Protein 2F9I (pdb70)

CATH classification: 3.90.226.10

Sequence (1121 aa):
LVPRGSMLDFEKPLFEIRNKIESLQEEIDMLEASLERETKKIYTNLKPWDRVQIARLQERPTTLDYIPYIFDSFMELHGDRNFRDDPAMIGGIGFLNGRAVTVIGQQRGKDTKDNIYRNFGMAHPEGYRKALRLMKQAEKFNRPIFTFIDTKGAYPGKAAEERGQSESIATNLIEMASLKVPVIAIVIGEGGSGGALGIGIANKVLMLENSTYSVISPEGAAALLWKDSNLAKIAAETMKITAHDIKQLGIIDDVISEPLGGAHKDIEQQALAIKSAFVAQLDSLESLSRDEIANDRFEKFRNIGSYIEPAGIMTKCPKCKKIMYTKELAENLNVCFNCDHHIALTAYKRIEAISDEGSFTEFDKGMTSANPLDFPSYLEKIEKDQQKTGLKEAVVTGTAQLDGMKFGVAVMDSRFRMGSMGSVIGEKICRIIDYCTENRLPFILFSASGGARMQEGIISLMQMGKTSVSLKRHSDAGLLYISYLTHPTTGGVSASFASVGDINLSEPKALIGFAGRRVIEQTINEKLPDDFQTAEFLLEHGQLDKVVHRNDMRQTLSEILKIHQEVTKMLDFEKPLFEIRNKIEDMLEASLERETKKIYTNLKPWDRVQIARLQERPTTLDYIPYIFDSFMELHGDRNFRDDPAMIGGIGFLNGRAVTVIGQQRGKDTKDNIYRNFGMAHPEGYRKALRLMKQAEKFNRPIFTFIDTKGAYPGKAAEERGQSESIATNLIEMASLKVPVIAIVIGEGGSGGALGIGIANKVLMLENSTYSVISPEGAAALLWKDSNLAKIAAETMKITAHDIKQLGIIDDVISEPLGGAHKDIEQQALAIKSAFVAQLDSLESLSRDEIANDRFEKFRNIGSYIEIMTKCPKCKKIMYTKELAENLNVCFNCDHHIALTAYKRIEAISDEGSFTEFDKGMTSANPLDFPSYLEKIEKDQQKTGLKEAVVTGTAQLDGMKFGVAVMDSRFRMGSMGSVIGEKICRIIDYCTENRLPFILFSASGGARMQEGIISLMQMGKTSVSLKRHSDAGLLYISYLTHPTTGGVSASFASVGDINLSEPKALIGFAGRRVIEQTINEKLPDDFQTAEFLLEHGQLDKVVHRNDMRQTLSEILKIHQEV

Secondary structure (DSSP, 8-state):
-B-SSPPPGGGHHHHHHHHHHH---TTHHHHHHHHHHHHHHHHHS--HHHHHHHHTBTTS--HHHHHHHH-EEEEE----SSS---TTEEEEEEEETTEEEEEEEE---SSHHHHHHTGGG---HHHHHHHHHHHHHHHHTT--EEEEEEES-S---HHHHHTTHHHHHHHHHHHHHT-SS-EEEEEEEEEBHHHHHTT---SEEEEETT-B-BSS-HHHHHHHHSS-GGGHHHHHHHHT-BHHHHHHTTSSSEEEPPPTT-GGG-HHHHHHHHHHHHHHHHHTTTT--HHHHHHHHHHHHHT---EE-/--SSEEE-TTT--EEEHHHHHHTTTB-TTT--B----HHHHHHHTS-TT--EEESTT-EE--TT--TTHHHHHHHHHHHH--SSSEEEEEEEETTEEEEEEEE-TTTGGG---HHHHHHHHHHHHHHHHTT--EEEEEEE-S--GGGHHHHHHHHHHHHHHHHHHHHTT--EEEEEEEEEEHHHHTTGGG--SEEEE-TT-BEESS-HHHHHHHHTSPPPTTTTBHHHHHHTT--SEE--GGGHHHHHHHHHHHT--S--/--STTHHHHHHHHHH--HHHHHHHHHHHHHHHS--HHHHHHHHT-TTS--HHHHHHHH-EEEEE----SSS---TTEEEEEEEETTEEEEEEEE---SSHHHHHHTGGG---HHHHHHHHHHHHHHHHTT--EEEEEEES-S---HHHHHTTHHHHHHHHHHHHHT-SS-EEEEEEEEEBHHHHHTT---SEEEEETT-B-BSS-HHHHHHHHSS-GGGHHHHHHHHT-BHHHHHHTTSSSEEE---TT-GGG-HHHHHHHHHHHHHHHHHTTTT--HHHHHHHHHHHHHT---EE-/-EEE-TTT--EEEHHHHHHTTTB-TTT--B----HHHHHHHTS-TT--EEESTT-EE--TT--TTHHHHHHHHHHHH--SSSEEEEEEEETTEEEEEEEE-TTSGGG---HHHHHHHHHHHHHHHHTT--EEEEEEE-S--GGGHHHHHHHHHHHHHHHHHHHHTT--EEEEEEEEEEHHHHTTGGG--SEEEE-TT-BEESS-HHHHHHHHTSPPPTTTTBHHHHHHTT--SEE--HHHHHHHHHHHHHHT---

Nearest PDB structures (foldseek):
  2f9i-assembly1_D  TM=1.003E+00  e=4.011E-54  Staphylococcus aureus
  5kdr-assembly1_B-2  TM=9.782E-01  e=1.936E-49  Staphylococcus aureus RF122
  8uz2-assembly1_D  TM=9.794E-01  e=8.121E-33  Escherichia coli
  8uz2-assembly1_H  TM=9.805E-01  e=7.226E-31  Escherichia coli
  2f9y-assembly1_B-2  TM=9.823E-01  e=1.527E-30  Escherichia coli

Organism: Staphylococcus aureus (strain MRSA252) (NCBI:txid282458)

InterPro domains:
  IPR001095 Acetyl-CoA carboxylase, alpha subunit [MF_00823] (1-312)
  IPR001095 Acetyl-CoA carboxylase, alpha subunit [NF041504] (54-309)
  IPR001095 Acetyl-CoA carboxylase, alpha subunit [PF03255] (1-310)
  IPR001095 Acetyl-CoA carboxylase, alpha subunit [PR01069] (84-95)
  IPR001095 Acetyl-CoA carboxylase, alpha subunit [PR01069] (109-127)
  IPR001095 Acetyl-CoA carboxylase, alpha subunit [PR01069] (130-146)
  IPR001095 Acetyl-CoA carboxylase, alpha subunit [PR01069] (149-162)
  IPR001095 Acetyl-CoA carboxylase, alpha subunit [PR01069] (165-178)
  IPR001095 Acetyl-CoA carboxylase, alpha subunit [PR01069] (193-202)
  IPR001095 Acetyl-CoA carboxylase, alpha subunit [PTHR42853] (2-313)
  IPR001095 Acetyl-CoA carboxylase, alpha subunit [TIGR00513] (1-313)
  IPR011763 Acetyl-coenzyme A carboxyltransferase, C-terminal [PS50989] (32-289)
  IPR029045 ClpP/crotonase-like domain superfamily [SSF52096] (3-312)

Solvent-accessible surface area: 42451 Å² total; per-residue (Å²): 91,32,89,156,70,67,36,11,83,28,27,98,50,4,81,99,32,115,96,124,28,90,91,100,89,153,104,49,79,118,48,91,60,42,20,116,171,56,39,114,115,26,26,94,78,23,116,43,43,15,30,2,27,1,2,46,11,14,51,2,2,0,0,36,26,0,2,96,95,1,4,77,60,49,12,39,4,34,0,10,25,18,43,65,20,1,22,0,0,2,0,0,3,0,23,8,95,64,98,20,0,1,0,0,0,0,1,11,0,111,74,100,163,33,6,118,131,34,39,73,0,20,0,21,0,1,0,0,34,2,0,29,36,3,0,78,28,0,18,53,37,81,8,2,0,0,0,0,0,1,2,132,9,4,39,15,1,63,29,0,16,44,26,5,1,11,18,2,0,0,29,1,0,22,40,0,6,22,0,72,0,18,0,1,0,0,0,0,0,31,2,10,29,0,0,0,0,0,0,1,0,0,3,46,4,0,0,0,34,3,0,8,4,9,14,36,52,7,56,21,0,0,49,118,41,80,166,53,58,130,68,8,99,86,0,0,63,22,1,70,5,8,0,85,34,0,78,141,57,57,6,4,44,54,26,12,78,15,28,88,8,2,0,39,134,62,53,96,88,0,0,88,28,0,44,74,12,0,50,57,29,10,82,74,8,118,109,62,59,94,103,86,4,15,63,44,0,18,81,39,0,28,105,14,28,39,63,92,132,152,97,62,73,85,36,118,0,75,141,50,124,111,104,5,121,48,135,84,4,42,129,41,42,26,2,1,105,73,56,72,38,18,28,68,21,50,0,92,101,6,5,112,17,0,10,38,183,84,27,57,77,43,39,41,134,42,2,38,8,19,36,40,4,114,8,92,58,0,76,98,63,6,96,124,16,43,137,129,18,67,11,107,2,0,2,3,0,0,5,1,66,0,82,55,16,81,0,0,0,0,3,6,6,34,84,0,64,112,0,3,13,1,0,1,0,0,7,3,0,0,60,0,0,34,56,0,30,122,76,112,20,28,0,0,0,1,0,5,0,31,25,33,2,8,9,1,1,2,8,6,1,4,0,7,0,2,0,0,3,0,5,28,90,0,32,90,34,21,5,5,6,0,0,0,2,11,92,30,0,31,18,28,4,0,0,0,0,0,10,17,5,12,4,2,0,0,3,25,127,3,70,4,4,30,14,35,85,192,64,0,44,138,63,36,135,92,191,6,76,144,71,2,11,10,0,60,14,19,35,97,27,0,12,0,0,52,41,6,46,7,84,79,0,92,106,13,0,10,44,0,5,125,7,21,104,68,167,114,162,138,41,92,20,36,55,70,21,61,67,28,45,67,80,61,133,129,140,76,112,49,51,43,126,153,74,40,108,103,28,27,94,92,22,95,44,44,8,31,1,38,1,2,91,30,75,93,2,1,1,0,36,27,0,2,93,96,2,4,77,58,49,12,38,4,34,0,11,27,12,40,64,19,1,21,0,0,2,0,0,3,0,22,8,106,60,103,22,0,1,0,0,0,0,1,37,0,114,63,101,156,25,17,126,125,33,37,101,0,20,0,20,0,1,0,0,30,2,0,28,34,3,0,85,29,0,17,53,38,86,7,11,0,0,0,0,0,1,1,125,9,4,40,16,1,64,36,0,17,34,26,4,0,11,18,1,0,0,29,1,0,22,42,0,5,28,0,73,0,17,0,0,0,0,0,0,0,32,2,12,28,1,0,0,0,0,0,2,0,0,1,46,6,0,0,0,35,3,0,6,2,9,14,36,51,5,59,21,1,0,45,92,41,92,176,62,59,137,73,8,86,79,1,0,57,22,2,74,5,8,0,95,38,0,91,156,57,56,6,5,43,53,23,11,81,15,17,88,7,1,0,44,133,56,51,95,90,1,0,96,36,0,44,73,14,0,65,61,27,10,88,72,6,113,106,56,57,94,99,88,8,16,62,40,0,17,83,40,2,31,102,15,26,39,65,91,138,163,106,39,115,0,71,142,32,118,100,111,17,113,55,151,78,4,32,144,54,52,26,6,2,119,84,53,72,38,18,24,66,20,46,0,87,87,5,4,110,15,1,8,39,180,82,27,58,80,42,41,40,122,41,2,38,6,19,37,44,3,122,10,89,56,0,87,108,63,6,97,131,20,48,138,152,20,60,10,100,2,0,1,2,0,0,7,2,69,0,85,57,29,82,1,0,0,0,3,5,6,35,89,0,58,105,0,4,12,1,0,1,0,0,7,3,0,0,55,0,0,32,64,0,27,139,75,114,20,29,0,0,0,1,0,4,1,32,23,35,3,10,7,1,0,2,8,4,1,5,0,4,0,2,0,1,4,0,5,26,92,0,33,89,34,21,5,5,5,0,0,0,2,12,94,28,0,34,19,28,4,0,0,1,0,0,10,19,4,13,4,2,0,0,5,29,138,2,71,4,5,31,13,39,77,181,68,0,37,121,58,39,136,98,163,2,59,143,65,1,12,11,0,61,9,19,38,96,29,0,14,1,0,51,41,6,55,7,117,71,0,89,110,12,0,12,43,0,5,114,6,17,112,91,196

Foldseek 3Di:
DAEPDDDDPLCVVLVVLVVDLVVHPPVSVVSVVVSVVVLCVSLVDDDLVSLQVLLVYLQQDWPVLQDPLFFAPWDKDFWLVPDGTQLQKTKTWTHGPNAIAIEIEGGQANDDVRNVSNVRSAAALRRLSNLLVRLVVCLVVQHEYEYEYADLYHDPDDVSVVVCVPNSLVVLLVSLLQRLHFYEYEYSHEARASRNCSNVLGLAYEYEQSYWHANHQLLVQCCPVVVDSVRSSVSSVVRQTGRVSCVVQVLHDYYFYDPRPGVSVDVSVSSVSVSVVVVVVNVVCVVAGSRRSSVSSVVSVVPHDDDDD/DPPQWDADPPPRDIDGPVVCLVVVNQPPPPRDRDDDAQVSVVVLQADPPFWDWDPQPDADDQVPPQPCQVVLQVVLCVVRVGRAQKIWTWGHFPRAIATEIEGHCSGVRSAAADVSLVRLLVSLLVCQVVVHAYEYEDTHDDHPCSRPPRRLCSLVSNQVSVVSSVVSVHFYEQEYEAEAEASRLVGDNQDGPAHEYAFFRAGYHDDLVVVCVVVVHHDDPSPRGPVVCVVVPRHNYHDSSVCVNVVVVVVSVVRPDPDD/DDDLCVVLVVLVVVVCVPSVVVSVVVLCVPLVDDDLVSLQVLLVDLQLDWPVLQDVLFFAPWDKDFWLVPDGGQLQKIKTWTHGVNAIAIEIEGGQANDDVRNVSNVRSAAALRRLSNLLVRLVVCLVVQHEYEYEYADLFHDPDDVSVVVCVPNSLVVLLVSLLQRLHAYEYEYRHEANASRNVSRVLGLAYEYEQSYWHANHQLLVQCCPVVVDSVCSVVSSVVRQTGRVSCVVQVLHDYYFYDPRPGCSVDVSVSSVSVSVVVVVVNVVCVVDGSRRSSVSSVVSVVPHDDDDD/DWDAPPPPRDIDDPVVCLVVVNQDPPPRDRDDDAAVSVVVLQADPPFWDWPPQQDADDQVVPQPCLVVLQVVLCVVRVGRAQKIWTWGHAPRAIATEIEGGCSGVRSAAADVSLVSLLVSLLVCQVVVHAYEYEATHDDHPCSRPVRSLCSLVSNQVSVVSSVVSVHFYEQEYEAEAEASRLVHDNQDGPAHEYEFFHAGYHDDLVVVCVVVVHHDDPSPRGPVVCVVVPRHPYYDRSVCVNVVVVVVSVVRPDD

Radius of gyration: 32.06 Å; Cα contacts (8 Å, |Δi|>4): 2594; chains: 4; bounding box: 120×66×96 Å

Structure (mmCIF, N/CA/C/O backbone):
data_2F9I
#
_entry.id   2F9I
#
_cell.length_a   190.979
_cell.length_b   50.859
_cell.length_c   149.639
_cell.angle_alpha   90.00
_cell.angle_beta   113.51
_cell.angle_gamma   90.00
#
_symmetry.space_group_name_H-M   'C 1 2 1'
#
loop_
_entity.id
_entity.type
_entity.pdbx_description
1 polymer 'acetyl-coenzyme A carboxylase carboxyl transferase subunit alpha'
2 polymer 'acetyl-coenzyme A carboxylase carboxyl transferase subunit beta'
3 non-polymer 'ZINC ION'
4 water water
#
loop_
_atom_site.group_PDB
_atom_site.id
_atom_site.type_symbol
_atom_site.label_atom_id
_atom_site.label_alt_id
_atom_site.label_comp_id
_atom_site.label_asym_id
_atom_site.label_entity_id
_atom_site.label_seq_id
_atom_site.pdbx_PDB_ins_code
_atom_site.Cartn_x
_atom_site.Cartn_y
_atom_site.Cartn_z
_atom_site.occupancy
_atom_site.B_iso_or_equiv
_atom_site.auth_seq_id
_atom_site.auth_comp_id
_atom_site.auth_asym_id
_atom_site.auth_atom_id
_atom_site.pdbx_PDB_model_num
ATOM 1 N N . LEU A 1 8 ? 84.072 10.652 40.562 1.00 71.34 -5 LEU A N 1
ATOM 2 C CA . LEU A 1 8 ? 84.725 11.846 41.191 1.00 71.41 -5 LEU A CA 1
ATOM 3 C C . LEU A 1 8 ? 85.959 11.442 42.001 1.00 71.43 -5 LEU A C 1
ATOM 4 O O . LEU A 1 8 ? 86.175 10.248 42.275 1.00 70.81 -5 LEU A O 1
ATOM 9 N N . VAL A 1 9 ? 86.770 12.439 42.372 1.00 71.45 -4 VAL A N 1
ATOM 10 C CA . VAL A 1 9 ? 88.012 12.198 43.117 1.00 71.72 -4 VAL A CA 1
ATOM 11 C C . VAL A 1 9 ? 87.748 11.836 44.590 1.00 72.08 -4 VAL A C 1
ATOM 12 O O . VAL A 1 9 ? 87.244 12.685 45.347 1.00 71.44 -4 VAL A O 1
ATOM 16 N N . PRO A 1 10 ? 88.086 10.579 45.001 1.00 72.58 -3 PRO A N 1
ATOM 17 C CA . PRO A 1 10 ? 87.865 10.161 46.397 1.00 73.34 -3 PRO A CA 1
ATOM 18 C C . PRO A 1 10 ? 88.625 11.069 47.369 1.00 73.96 -3 PRO A C 1
ATOM 19 O O . PRO A 1 10 ? 89.739 11.512 47.057 1.00 73.88 -3 PRO A O 1
ATOM 23 N N . ARG A 1 11 ? 88.016 11.356 48.520 1.00 74.46 -2 ARG A N 1
ATOM 24 C CA . ARG A 1 11 ? 88.648 12.192 49.540 1.00 74.93 -2 ARG A CA 1
ATOM 25 C C . ARG A 1 11 ? 90.025 11.639 49.894 1.00 75.18 -2 ARG A C 1
ATOM 26 O O . ARG A 1 11 ? 90.239 10.413 49.894 1.00 75.22 -2 ARG A O 1
ATOM 34 N N . GLY A 1 12 ? 90.961 12.546 50.150 1.00 75.38 -1 GLY A N 1
ATOM 35 C CA . GLY A 1 12 ? 92.278 12.159 50.644 1.00 75.99 -1 GLY A CA 1
ATOM 36 C C . GLY A 1 12 ? 93.360 12.045 49.590 1.00 76.27 -1 GLY A C 1
ATOM 37 O O . GLY A 1 12 ? 94.325 12.820 49.613 1.00 76.77 -1 GLY A O 1
ATOM 38 N N . SER A 1 13 ? 93.148 11.274 48.519 1.00 76.39 0 SER A N 1
ATOM 39 C CA . SER A 1 13 ? 94.186 11.098 47.478 1.00 75.99 0 SER A CA 1
ATOM 40 C C . SER A 1 13 ? 94.586 12.493 46.948 1.00 75.76 0 SER A C 1
ATOM 41 O O . SER A 1 13 ? 93.700 13.340 46.769 1.00 75.21 0 SER A O 1
ATOM 44 N N . MET A 1 14 ? 95.862 12.651 46.767 1.00 65.20 1 MET A N 1
ATOM 45 C CA . MET A 1 14 ? 96.414 13.958 46.312 1.00 64.97 1 MET A CA 1
ATOM 46 C C . MET A 1 14 ? 96.298 14.029 44.803 1.00 64.50 1 MET A C 1
ATOM 47 O O . MET A 1 14 ? 96.559 13.026 44.079 1.00 64.59 1 MET A O 1
ATOM 49 N N . LEU A 1 15 ? 96.047 15.274 44.283 1.00 64.00 2 LEU A N 1
ATOM 50 C CA . LEU A 1 15 ? 95.991 15.581 42.868 1.00 63.46 2 LEU A CA 1
ATOM 51 C C . LEU A 1 15 ? 97.409 15.644 42.298 1.00 63.37 2 LEU A C 1
ATOM 52 O O . LEU A 1 15 ? 98.356 15.969 43.005 1.00 62.83 2 LEU A O 1
ATOM 57 N N . ASP A 1 16 ? 97.553 15.311 41.022 1.00 63.59 3 ASP A N 1
ATOM 58 C CA . ASP A 1 16 ? 98.866 15.304 40.386 1.00 64.10 3 ASP A CA 1
ATOM 59 C C . ASP A 1 16 ? 99.595 16.657 40.442 1.00 63.80 3 ASP A C 1
ATOM 60 O O . ASP A 1 16 ? 100.825 16.697 40.537 1.00 64.14 3 ASP A O 1
ATOM 65 N N . PHE A 1 17 ? 98.841 17.755 40.411 1.00 62.91 4 PHE A N 1
ATOM 66 C CA . PHE A 1 17 ? 99.439 19.080 40.371 1.00 62.34 4 PHE A CA 1
ATOM 67 C C . PHE A 1 17 ? 99.897 19.540 41.743 1.00 62.63 4 PHE A C 1
ATOM 68 O O . PHE A 1 17 ? 100.454 20.635 41.890 1.00 61.98 4 PHE A O 1
ATOM 76 N N . GLU A 1 18 ? 99.638 18.696 42.739 1.00 62.95 5 GLU A N 1
ATOM 77 C CA . GLU A 1 18 ? 100.066 18.927 44.113 1.00 63.22 5 GLU A CA 1
ATOM 78 C C . GLU A 1 18 ? 101.410 18.258 44.414 1.00 63.69 5 GLU A C 1
ATOM 79 O O . GLU A 1 18 ? 101.931 18.424 45.513 1.00 63.39 5 GLU A O 1
ATOM 85 N N . LYS A 1 19 ? 101.957 17.503 43.454 1.00 64.43 6 LYS A N 1
ATOM 86 C CA . LYS A 1 19 ? 103.215 16.756 43.670 1.00 65.61 6 LYS A CA 1
ATOM 87 C C . LYS A 1 19 ? 104.299 17.596 44.328 1.00 65.56 6 LYS A C 1
ATOM 88 O O . LYS A 1 19 ? 104.857 17.168 45.331 1.00 65.50 6 LYS A O 1
ATOM 94 N N . PRO A 1 20 ? 104.602 18.788 43.765 1.00 65.95 7 PRO A N 1
ATOM 95 C CA . PRO A 1 20 ? 105.559 19.680 44.416 1.00 66.50 7 PRO A CA 1
ATOM 96 C C . PRO A 1 20 ? 105.331 19.798 45.924 1.00 66.92 7 PRO A C 1
ATOM 97 O O . PRO A 1 20 ? 106.280 19.677 46.692 1.00 67.50 7 PRO A O 1
ATOM 101 N N . LEU A 1 21 ? 104.088 20.003 46.341 1.00 66.79 8 LEU A N 1
ATOM 102 C CA . LEU A 1 21 ? 103.774 20.186 47.751 1.00 66.94 8 LEU A CA 1
ATOM 103 C C . LEU A 1 21 ? 104.098 18.949 48.580 1.00 67.35 8 LEU A C 1
ATOM 104 O O . LEU A 1 21 ? 104.666 19.065 49.661 1.00 67.21 8 LEU A O 1
ATOM 109 N N . PHE A 1 22 ? 103.766 17.770 48.059 1.00 68.21 9 PHE A N 1
ATOM 110 C CA . PHE A 1 22 ? 104.045 16.499 48.757 1.00 69.21 9 PHE A CA 1
ATOM 111 C C . PHE A 1 22 ? 105.536 16.125 48.767 1.00 68.97 9 PHE A C 1
ATOM 112 O O . PHE A 1 22 ? 106.043 15.617 49.704 0.00 72.00 9 PHE A O 1
ATOM 120 N N . GLU A 1 23 ? 106.206 16.374 47.642 1.00 69.04 10 GLU A N 1
ATOM 121 C CA . GLU A 1 23 ? 107.660 16.295 47.565 1.00 68.94 10 GLU A CA 1
ATOM 122 C C . GLU A 1 23 ? 108.313 17.146 48.654 1.00 69.08 10 GLU A C 1
ATOM 123 O O . GLU A 1 23 ? 109.099 16.625 49.449 1.00 69.33 10 GLU A O 1
ATOM 129 N N . ILE A 1 24 ? 107.971 18.441 48.699 1.00 68.57 11 ILE A N 1
ATOM 130 C CA . ILE A 1 24 ? 108.487 19.368 49.718 1.00 68.55 11 ILE A CA 1
ATOM 131 C C . ILE A 1 24 ? 108.131 18.930 51.149 1.00 69.18 11 ILE A C 1
ATOM 132 O O . ILE A 1 24 ? 108.875 19.210 52.088 1.00 68.92 11 ILE A O 1
ATOM 137 N N . ARG A 1 25 ? 107.013 18.223 51.300 1.00 70.04 12 ARG A N 1
ATOM 138 C CA . ARG A 1 25 ? 106.518 17.818 52.611 1.00 71.29 12 ARG A CA 1
ATOM 139 C C . ARG A 1 25 ? 107.468 16.870 53.339 1.00 72.05 12 ARG A C 1
ATOM 140 O O . ARG A 1 25 ? 107.818 17.110 54.505 1.00 71.99 12 ARG A O 1
ATOM 148 N N . ASN A 1 26 ? 107.883 15.812 52.638 1.00 72.77 13 ASN A N 1
ATOM 149 C CA . ASN A 1 26 ? 108.794 14.781 53.173 1.00 73.74 13 ASN A CA 1
ATOM 150 C C . ASN A 1 26 ? 110.109 15.329 53.725 1.00 74.13 13 ASN A C 1
ATOM 151 O O . ASN A 1 26 ? 110.361 15.294 54.813 0.00 78.21 13 ASN A O 1
ATOM 156 N N . LYS A 1 27 ? 110.741 16.138 52.886 1.00 74.90 14 LYS A N 1
ATOM 157 C CA . LYS A 1 27 ? 112.059 16.690 53.138 1.00 75.54 14 LYS A CA 1
ATOM 158 C C . LYS A 1 27 ? 112.109 17.499 54.431 1.00 75.80 14 LYS A C 1
ATOM 159 O O . LYS A 1 27 ? 112.928 17.475 55.214 0.00 80.15 14 LYS A O 1
ATOM 165 N N . ILE A 1 28 ? 111.137 18.394 54.583 1.00 76.16 15 ILE A N 1
ATOM 166 C CA . ILE A 1 28 ? 111.032 19.250 55.762 1.00 76.41 15 ILE A CA 1
ATOM 167 C C . ILE A 1 28 ? 110.688 18.006 57.087 0.00 80.62 15 ILE A C 1
ATOM 168 O O . ILE A 1 28 ? 111.190 18.281 58.177 0.00 80.64 15 ILE A O 1
ATOM 173 N N . GLU A 1 29 ? 110.328 16.695 56.888 1.00 74.10 16 GLU A N 1
ATOM 174 C CA . GLU A 1 29 ? 109.950 15.595 57.763 1.00 74.47 16 GLU A CA 1
ATOM 175 C C . GLU A 1 29 ? 111.110 14.621 57.964 1.00 74.30 16 GLU A C 1
ATOM 176 O O . GLU A 1 29 ? 111.498 14.163 58.703 0.00 81.72 16 GLU A O 1
ATOM 178 N N . SER A 1 30 ? 112.121 15.322 56.872 0.00 82.18 17 SER A N 1
ATOM 179 C CA . SER A 1 30 ? 113.680 14.461 56.948 1.00 88.23 17 SER A CA 1
ATOM 180 C C . SER A 1 30 ? 114.535 15.694 57.306 1.00 88.44 17 SER A C 1
ATOM 181 O O . SER A 1 30 ? 115.506 16.027 56.612 1.00 88.55 17 SER A O 1
ATOM 184 N N . LEU A 1 31 ? 114.169 16.355 58.404 1.00 88.37 18 LEU A N 1
ATOM 185 C CA . LEU A 1 31 ? 114.881 17.541 58.884 1.00 88.38 18 LEU A CA 1
ATOM 186 C C . LEU A 1 31 ? 116.555 16.611 59.131 0.00 83.29 18 LEU A C 1
ATOM 187 O O . LEU A 1 31 ? 117.481 17.248 59.633 0.00 83.34 18 LEU A O 1
ATOM 189 N N . GLN A 1 43 ? 118.426 22.929 60.717 1.00 74.99 30 GLN A N 1
ATOM 190 C CA . GLN A 1 43 ? 117.555 23.777 61.544 1.00 75.23 30 GLN A CA 1
ATOM 191 C C . GLN A 1 43 ? 117.054 25.009 60.782 1.00 75.12 30 GLN A C 1
ATOM 192 O O . GLN A 1 43 ? 115.947 24.979 60.223 1.00 75.04 30 GLN A O 1
ATOM 194 N N . GLU A 1 44 ? 117.869 26.077 60.740 1.00 75.06 31 GLU A N 1
ATOM 195 C CA . GLU A 1 44 ? 117.591 27.250 59.880 1.00 74.97 31 GLU A CA 1
ATOM 196 C C . GLU A 1 44 ? 116.991 26.851 58.511 1.00 74.66 31 GLU A C 1
ATOM 197 O O . GLU A 1 44 ? 116.206 27.593 57.911 1.00 74.06 31 GLU A O 1
ATOM 203 N N . GLU A 1 45 ? 117.360 25.655 58.053 1.00 74.61 32 GLU A N 1
ATOM 204 C CA . GLU A 1 45 ? 116.943 25.128 56.760 1.00 74.36 32 GLU A CA 1
ATOM 205 C C . GLU A 1 45 ? 115.549 24.504 56.785 1.00 74.08 32 GLU A C 1
ATOM 206 O O . GLU A 1 45 ? 114.797 24.657 55.829 1.00 73.76 32 GLU A O 1
ATOM 212 N N . ILE A 1 46 ? 115.226 23.761 57.851 1.00 73.80 33 ILE A N 1
ATOM 213 C CA . ILE A 1 46 ? 113.988 22.928 57.910 1.00 73.13 33 ILE A CA 1
ATOM 214 C C . ILE A 1 46 ? 112.764 23.869 57.548 1.00 72.42 33 ILE A C 1
ATOM 215 O O . ILE A 1 46 ? 111.969 23.730 56.653 1.00 72.45 33 ILE A O 1
ATOM 220 N N . ASP A 1 47 ? 112.655 24.897 58.470 1.00 71.48 34 ASP A N 1
ATOM 221 C CA . ASP A 1 47 ? 111.786 26.034 58.282 1.00 70.76 34 ASP A CA 1
ATOM 222 C C . ASP A 1 47 ? 112.096 26.876 56.942 1.00 69.41 34 ASP A C 1
ATOM 223 O O . ASP A 1 47 ? 111.256 27.733 56.570 1.00 69.29 34 ASP A O 1
ATOM 228 N N . MET A 1 48 ? 113.334 26.871 56.427 1.00 67.64 35 MET A N 1
ATOM 229 C CA . MET A 1 48 ? 113.502 27.395 55.118 1.00 65.73 35 MET A CA 1
ATOM 230 C C . MET A 1 48 ? 112.499 26.652 54.232 1.00 64.30 35 MET A C 1
ATOM 231 O O . MET A 1 48 ? 111.739 27.299 53.518 1.00 63.76 35 MET A O 1
ATOM 236 N N . LEU A 1 49 ? 112.478 25.315 54.319 1.00 62.96 36 LEU A N 1
ATOM 237 C CA . LEU A 1 49 ? 111.514 24.496 53.566 1.00 62.03 36 LEU A CA 1
ATOM 238 C C . LEU A 1 49 ? 110.055 24.746 53.950 1.00 61.04 36 LEU A C 1
ATOM 239 O O . LEU A 1 49 ? 109.187 24.766 53.072 1.00 60.64 36 LEU A O 1
ATOM 244 N N . GLU A 1 50 ? 109.787 24.919 55.246 1.00 60.10 37 GLU A N 1
ATOM 245 C CA . GLU A 1 50 ? 108.434 25.198 55.721 1.00 59.27 37 GLU A CA 1
ATOM 246 C C . GLU A 1 50 ? 107.890 26.462 55.068 1.00 57.88 37 GLU A C 1
ATOM 247 O O . GLU A 1 50 ? 106.775 26.454 54.558 1.00 57.70 37 GLU A O 1
ATOM 253 N N . ALA A 1 51 ? 108.681 27.536 55.054 1.00 56.43 38 ALA A N 1
ATOM 254 C CA . ALA A 1 51 ? 108.250 28.795 54.430 1.00 55.12 38 ALA A CA 1
ATOM 255 C C . ALA A 1 51 ? 108.178 28.712 52.898 1.00 54.51 38 ALA A C 1
ATOM 256 O O . ALA A 1 51 ? 107.402 29.427 52.255 1.00 53.71 38 ALA A O 1
ATOM 258 N N . SER A 1 52 ? 109.005 27.839 52.337 1.00 54.11 39 SER A N 1
ATOM 259 C CA . SER A 1 52 ? 109.031 27.542 50.915 1.00 54.38 39 SER A CA 1
ATOM 260 C C . SER A 1 52 ? 107.777 26.739 50.473 1.00 53.99 39 SER A C 1
ATOM 261 O O . SER A 1 52 ? 107.179 27.050 49.443 1.00 53.26 39 SER A O 1
ATOM 264 N N . LEU A 1 53 ? 107.401 25.727 51.265 1.00 54.04 40 LEU A N 1
ATOM 265 C CA . LEU A 1 53 ? 106.165 24.935 51.071 1.00 54.29 40 LEU A CA 1
ATOM 266 C C . LEU A 1 53 ? 104.924 25.832 51.034 1.00 53.88 40 LEU A C 1
ATOM 267 O O . LEU A 1 53 ? 104.058 25.685 50.169 1.00 53.78 40 LEU A O 1
ATOM 272 N N . GLU A 1 54 ? 104.871 26.775 51.968 1.00 53.74 41 GLU A N 1
ATOM 273 C CA . GLU A 1 54 ? 103.780 27.723 52.060 1.00 53.98 41 GLU A CA 1
ATOM 274 C C . GLU A 1 54 ? 103.745 28.611 50.830 1.00 53.24 41 GLU A C 1
ATOM 275 O O . GLU A 1 54 ? 102.684 28.905 50.286 1.00 53.05 41 GLU A O 1
ATOM 281 N N . ARG A 1 55 ? 104.926 29.035 50.394 1.00 52.38 42 ARG A N 1
ATOM 282 C CA . ARG A 1 55 ? 105.068 29.802 49.163 1.00 51.55 42 ARG A CA 1
ATOM 283 C C . ARG A 1 55 ? 104.604 29.009 47.936 1.00 50.27 42 ARG A C 1
ATOM 284 O O . ARG A 1 55 ? 103.919 29.544 47.075 1.00 49.41 42 ARG A O 1
ATOM 292 N N . GLU A 1 56 ? 105.004 27.741 47.873 1.00 49.85 43 GLU A N 1
ATOM 293 C CA . GLU A 1 56 ? 104.723 26.869 46.746 1.00 50.27 43 GLU A CA 1
ATOM 294 C C . GLU A 1 56 ? 103.225 26.540 46.681 1.00 50.39 43 GLU A C 1
ATOM 295 O O . GLU A 1 56 ? 102.666 26.387 45.591 1.00 49.73 43 GLU A O 1
ATOM 301 N N . THR A 1 57 ? 102.595 26.431 47.859 1.00 50.67 44 THR A N 1
ATOM 302 C CA . THR A 1 57 ? 101.147 26.164 47.977 1.00 51.22 44 THR A CA 1
ATOM 303 C C . THR A 1 57 ? 100.362 27.318 47.352 1.00 51.39 44 THR A C 1
ATOM 304 O O . THR A 1 57 ? 99.532 27.112 46.473 1.00 51.54 44 THR A O 1
ATOM 308 N N . LYS A 1 58 ? 100.663 28.528 47.804 1.00 51.34 45 LYS A N 1
ATOM 309 C CA . LYS A 1 58 ? 100.072 29.749 47.275 1.00 52.39 45 LYS A CA 1
ATOM 310 C C . LYS A 1 58 ? 100.350 29.943 45.766 1.00 52.33 45 LYS A C 1
ATOM 311 O O . LYS A 1 58 ? 99.462 30.344 45.017 1.00 52.15 45 LYS A O 1
ATOM 317 N N . LYS A 1 59 ? 101.577 29.657 45.329 1.00 52.16 46 LYS A N 1
ATOM 318 C CA . LYS A 1 59 ? 101.930 29.727 43.906 1.00 51.69 46 LYS A CA 1
ATOM 319 C C . LYS A 1 59 ? 101.075 28.771 43.058 1.00 50.73 46 LYS A C 1
ATOM 320 O O . LYS A 1 59 ? 100.452 29.206 42.106 1.00 50.63 46 LYS A O 1
ATOM 326 N N . ILE A 1 60 ? 101.071 27.486 43.404 1.00 49.47 47 ILE A N 1
ATOM 327 C CA . ILE A 1 60 ? 100.302 26.462 42.700 1.00 49.30 47 ILE A CA 1
ATOM 328 C C . ILE A 1 60 ? 98.799 26.812 42.640 1.00 49.28 47 ILE A C 1
ATOM 329 O O . ILE A 1 60 ? 98.187 26.710 41.583 1.00 48.69 47 ILE A O 1
ATOM 334 N N . TYR A 1 61 ? 98.237 27.260 43.764 1.00 49.56 48 TYR A N 1
ATOM 335 C CA . TYR A 1 61 ? 96.808 27.558 43.850 1.00 50.52 48 TYR A CA 1
ATOM 336 C C . TYR A 1 61 ? 96.415 28.953 43.405 1.00 51.48 48 TYR A C 1
ATOM 337 O O . TYR A 1 61 ? 95.234 29.296 43.438 1.00 51.97 48 TYR A O 1
ATOM 346 N N . THR A 1 62 ? 97.392 29.754 42.998 1.00 52.59 49 THR A N 1
ATOM 347 C CA . THR A 1 62 ? 97.121 31.072 42.402 1.00 53.81 49 THR A CA 1
ATOM 348 C C . THR A 1 62 ? 97.355 31.039 40.892 1.00 54.12 49 THR A C 1
ATOM 349 O O . THR A 1 62 ? 97.102 32.030 40.204 1.00 54.63 49 THR A O 1
ATOM 353 N N . ASN A 1 63 ? 97.829 29.896 40.391 1.00 54.16 50 ASN A N 1
ATOM 354 C CA . ASN A 1 63 ? 98.200 29.716 38.978 1.00 54.43 50 ASN A CA 1
ATOM 355 C C . ASN A 1 63 ? 97.647 28.411 38.426 1.00 53.71 50 ASN A C 1
ATOM 356 O O . ASN A 1 63 ? 98.322 27.708 37.657 1.00 53.03 50 ASN A O 1
ATOM 361 N N . LEU A 1 64 ? 96.413 28.093 38.810 1.00 52.94 51 LEU A N 1
ATOM 362 C CA . LEU A 1 64 ? 95.804 26.822 38.413 1.00 52.23 51 LEU A CA 1
ATOM 363 C C . LEU A 1 64 ? 95.586 26.717 36.900 1.00 51.93 51 LEU A C 1
ATOM 364 O O . LEU A 1 64 ? 95.202 27.687 36.246 1.00 51.81 51 LEU A O 1
ATOM 369 N N . LYS A 1 65 ? 95.860 25.532 36.353 1.00 51.87 52 LYS A N 1
ATOM 370 C CA . LYS A 1 65 ? 95.566 25.235 34.957 1.00 51.82 52 LYS A CA 1
ATOM 371 C C . LYS A 1 65 ? 94.157 24.700 34.802 1.00 51.26 52 LYS A C 1
ATOM 372 O O . LYS A 1 65 ? 93.623 24.097 35.739 1.00 50.35 52 LYS A O 1
ATOM 378 N N . PRO A 1 66 ? 93.577 24.868 33.588 1.00 50.60 53 PRO A N 1
ATOM 379 C CA . PRO A 1 66 ? 92.231 24.384 33.290 1.00 49.13 53 PRO A CA 1
ATOM 380 C C . PRO A 1 66 ? 91.944 22.973 33.803 1.00 48.12 53 PRO A C 1
ATOM 381 O O . PRO A 1 66 ? 90.935 22.777 34.472 1.00 47.80 53 PRO A O 1
ATOM 385 N N . TRP A 1 67 ? 92.809 22.004 33.509 1.00 45.93 54 TRP A N 1
ATOM 386 C CA . TRP A 1 67 ? 92.607 20.652 33.993 1.00 44.87 54 TRP A CA 1
ATOM 387 C C . TRP A 1 67 ? 92.710 20.521 35.533 1.00 44.35 54 TRP A C 1
ATOM 388 O O . TRP A 1 67 ? 92.065 19.643 36.136 1.00 43.72 54 TRP A O 1
ATOM 399 N N . ASP A 1 68 ? 93.512 21.378 36.158 1.00 43.24 55 ASP A N 1
ATOM 400 C CA . ASP A 1 68 ? 93.620 21.366 37.625 1.00 43.27 55 ASP A CA 1
ATOM 401 C C . ASP A 1 68 ? 92.272 21.764 38.212 1.00 42.38 55 ASP A C 1
ATOM 402 O O . ASP A 1 68 ? 91.793 21.111 39.130 1.00 40.78 55 ASP A O 1
ATOM 407 N N . ARG A 1 69 ? 91.687 22.834 37.659 1.00 41.51 56 ARG A N 1
ATOM 408 C CA . ARG A 1 69 ? 90.359 23.308 38.052 1.00 41.54 56 ARG A CA 1
ATOM 409 C C . ARG A 1 69 ? 89.280 22.252 37.857 1.00 40.96 56 ARG A C 1
ATOM 410 O O . ARG A 1 69 ? 88.413 22.077 38.723 1.00 40.53 56 ARG A O 1
ATOM 418 N N . VAL A 1 70 ? 89.352 21.516 36.747 1.00 40.34 57 VAL A N 1
ATOM 419 C CA . VAL A 1 70 ? 88.408 20.428 36.471 1.00 39.91 57 VAL A CA 1
ATOM 420 C C . VAL A 1 70 ? 88.484 19.384 37.592 1.00 40.28 57 VAL A C 1
ATOM 421 O O . VAL A 1 70 ? 87.477 18.839 38.036 1.00 39.70 57 VAL A O 1
ATOM 425 N N . GLN A 1 71 ? 89.688 19.068 38.050 1.00 40.23 58 GLN A N 1
ATOM 426 C CA . GLN A 1 71 ? 89.801 18.056 39.100 1.00 39.89 58 GLN A CA 1
ATOM 427 C C . GLN A 1 71 ? 89.225 18.575 40.404 1.00 38.47 58 GLN A C 1
ATOM 428 O O . GLN A 1 71 ? 88.584 17.831 41.140 1.00 37.29 58 GLN A O 1
ATOM 434 N N . ILE A 1 72 ? 89.469 19.852 40.694 1.00 36.71 59 ILE A N 1
ATOM 435 C CA . ILE A 1 72 ? 88.955 20.439 41.891 1.00 37.14 59 ILE A CA 1
ATOM 436 C C . ILE A 1 72 ? 87.421 20.399 41.823 1.00 37.11 59 ILE A C 1
ATOM 437 O O . ILE A 1 72 ? 86.770 20.126 42.825 1.00 37.04 59 ILE A O 1
ATOM 442 N N . ALA A 1 73 ? 86.853 20.680 40.650 1.00 37.27 60 ALA A N 1
ATOM 443 C CA . ALA A 1 73 ? 85.381 20.702 40.500 1.00 37.79 60 ALA A CA 1
ATOM 444 C C . ALA A 1 73 ? 84.782 19.324 40.710 1.00 37.34 60 ALA A C 1
ATOM 445 O O . ALA A 1 73 ? 83.642 19.213 41.128 1.00 38.15 60 ALA A O 1
ATOM 447 N N . ARG A 1 74 ? 85.559 18.286 40.413 1.00 37.23 61 ARG A N 1
ATOM 448 C CA . ARG A 1 74 ? 85.120 16.901 40.517 1.00 38.24 61 ARG A CA 1
ATOM 449 C C . ARG A 1 74 ? 85.433 16.230 41.842 1.00 38.65 61 ARG A C 1
ATOM 450 O O . ARG A 1 74 ? 85.258 15.024 41.977 1.00 38.69 61 ARG A O 1
ATOM 458 N N . LEU A 1 75 ? 85.903 16.993 42.821 1.00 38.50 62 LEU A N 1
ATOM 459 C CA . LEU A 1 75 ? 86.195 16.401 44.138 1.00 38.23 62 LEU A CA 1
ATOM 460 C C . LEU A 1 75 ? 84.906 15.930 44.827 1.00 38.54 62 LEU A C 1
ATOM 461 O O . LEU A 1 75 ? 83.920 16.662 44.854 1.00 36.66 62 LEU A O 1
ATOM 466 N N . GLN A 1 76 ? 84.945 14.723 45.406 1.00 38.71 63 GLN A N 1
ATOM 467 C CA . GLN A 1 76 ? 83.842 14.224 46.239 1.00 39.30 63 GLN A CA 1
ATOM 468 C C . GLN A 1 76 ? 83.406 15.268 47.288 1.00 39.09 63 GLN A C 1
ATOM 469 O O . GLN A 1 76 ? 82.217 15.505 47.493 1.00 37.85 63 GLN A O 1
ATOM 475 N N . GLU A 1 77 ? 84.375 15.922 47.921 1.00 37.91 64 GLU A N 1
ATOM 476 C CA . GLU A 1 77 ? 84.049 16.877 48.982 1.00 38.37 64 GLU A CA 1
ATOM 477 C C . GLU A 1 77 ? 83.756 18.270 48.473 1.00 36.18 64 GLU A C 1
ATOM 478 O O . GLU A 1 77 ? 83.611 19.172 49.275 1.00 36.37 64 GLU A O 1
ATOM 484 N N . ARG A 1 78 ? 83.662 18.469 47.154 1.00 36.11 65 ARG A N 1
ATOM 485 C CA . ARG A 1 78 ? 83.214 19.800 46.672 1.00 35.33 65 ARG A CA 1
ATOM 486 C C . ARG A 1 78 ? 81.869 20.112 47.336 1.00 34.82 65 ARG A C 1
ATOM 487 O O . ARG A 1 78 ? 80.973 19.246 47.351 1.00 34.38 65 ARG A O 1
ATOM 495 N N . PRO A 1 79 ? 81.743 21.294 47.959 1.00 33.57 66 PRO A N 1
ATOM 496 C CA . PRO A 1 79 ? 80.484 21.591 48.626 1.00 33.33 66 PRO A CA 1
ATOM 497 C C . PRO A 1 79 ? 79.290 21.538 47.675 1.00 32.96 66 PRO A C 1
ATOM 498 O O . PRO A 1 79 ? 79.388 21.870 46.469 1.00 32.39 66 PRO A O 1
ATOM 502 N N . THR A 1 80 ? 78.156 21.161 48.242 1.00 32.64 67 THR A N 1
ATOM 503 C CA . THR A 1 80 ? 76.929 20.975 47.463 1.00 31.47 67 THR A CA 1
ATOM 504 C C . THR A 1 80 ? 75.960 22.084 47.755 1.00 31.09 67 THR A C 1
ATOM 505 O O . THR A 1 80 ? 76.185 22.899 48.637 1.00 31.36 67 THR A O 1
ATOM 509 N N . THR A 1 81 ? 74.854 22.103 47.015 1.00 30.68 68 THR A N 1
ATOM 510 C CA . THR A 1 81 ? 73.811 23.092 47.179 1.00 29.98 68 THR A CA 1
ATOM 511 C C . THR A 1 81 ? 73.264 23.151 48.624 1.00 30.29 68 THR A C 1
ATOM 512 O O . THR A 1 81 ? 73.083 24.214 49.184 1.00 29.82 68 THR A O 1
ATOM 516 N N . LEU A 1 82 ? 72.980 21.999 49.202 1.00 30.86 69 LEU A N 1
ATOM 517 C CA . LEU A 1 82 ? 72.456 21.975 50.566 1.00 31.41 69 LEU A CA 1
ATOM 518 C C . LEU A 1 82 ? 73.534 22.362 51.600 1.00 31.76 69 LEU A C 1
ATOM 519 O O . LEU A 1 82 ? 73.178 22.770 52.717 1.00 32.31 69 LEU A O 1
ATOM 524 N N . ASP A 1 83 ? 74.832 22.252 51.242 1.00 31.80 70 ASP A N 1
ATOM 525 C CA . ASP A 1 83 ? 75.931 22.818 52.078 1.00 32.41 70 ASP A CA 1
ATOM 526 C C . ASP A 1 83 ? 75.866 24.354 52.154 1.00 32.39 70 ASP A C 1
ATOM 527 O O . ASP A 1 83 ? 75.991 24.943 53.239 1.00 33.85 70 ASP A O 1
ATOM 532 N N . TYR A 1 84 ? 75.683 25.015 51.014 1.00 31.75 71 TYR A N 1
ATOM 533 C CA . TYR A 1 84 ? 75.698 26.485 50.985 1.00 32.42 71 TYR A CA 1
ATOM 534 C C . TYR A 1 84 ? 74.449 27.143 51.503 1.00 32.69 71 TYR A C 1
ATOM 535 O O . TYR A 1 84 ? 74.497 28.249 52.083 1.00 33.92 71 TYR A O 1
ATOM 544 N N . ILE A 1 85 ? 73.295 26.530 51.226 1.00 33.25 72 ILE A N 1
ATOM 545 C CA . ILE A 1 85 ? 72.018 27.209 51.510 1.00 33.40 72 ILE A CA 1
ATOM 546 C C . ILE A 1 85 ? 71.882 27.790 52.958 1.00 33.57 72 ILE A C 1
ATOM 547 O O . ILE A 1 85 ? 71.464 28.949 53.121 1.00 33.04 72 ILE A O 1
ATOM 552 N N . PRO A 1 86 ? 72.183 26.985 53.997 1.00 34.10 73 PRO A N 1
ATOM 553 C CA . PRO A 1 86 ? 72.026 27.492 55.364 1.00 35.07 73 PRO A CA 1
ATOM 554 C C . PRO A 1 86 ? 72.854 28.771 55.686 1.00 36.38 73 PRO A C 1
ATOM 555 O O . PRO A 1 86 ? 72.473 29.549 56.554 1.00 35.95 73 PRO A O 1
ATOM 559 N N . TYR A 1 87 ? 73.985 28.956 55.005 1.00 37.59 74 TYR A N 1
ATOM 560 C CA . TYR A 1 87 ? 74.835 30.139 55.225 1.00 37.91 74 TYR A CA 1
ATOM 561 C C . TYR A 1 87 ? 74.315 31.355 54.484 1.00 38.24 74 TYR A C 1
ATOM 562 O O . TYR A 1 87 ? 74.622 32.521 54.845 1.00 37.75 74 TYR A O 1
ATOM 571 N N . ILE A 1 88 ? 73.533 31.104 53.424 1.00 36.82 75 ILE A N 1
ATOM 572 C CA . ILE A 1 88 ? 73.091 32.180 52.543 1.00 35.30 75 ILE A CA 1
ATOM 573 C C . ILE A 1 88 ? 71.665 32.634 52.828 1.00 35.97 75 ILE A C 1
ATOM 574 O O . ILE A 1 88 ? 71.379 33.830 52.834 1.00 35.23 75 ILE A O 1
ATOM 579 N N . PHE A 1 89 ? 70.761 31.661 53.003 1.00 35.40 76 PHE A N 1
ATOM 580 C CA . PHE A 1 89 ? 69.331 31.989 53.129 1.00 35.67 76 PHE A CA 1
ATOM 581 C C . PHE A 1 89 ? 68.817 31.678 54.547 1.00 35.99 76 PHE A C 1
ATOM 582 O O . PHE A 1 89 ? 69.251 30.720 55.162 1.00 35.87 76 PHE A O 1
ATOM 590 N N . ASP A 1 90 ? 67.856 32.454 55.025 1.00 35.75 77 ASP A N 1
ATOM 591 C CA . ASP A 1 90 ? 67.279 32.217 56.353 1.00 36.29 77 ASP A CA 1
ATOM 592 C C . ASP A 1 90 ? 65.936 31.516 56.196 1.00 36.86 77 ASP A C 1
ATOM 593 O O . ASP A 1 90 ? 65.223 31.726 55.183 1.00 36.91 77 ASP A O 1
ATOM 598 N N . SER A 1 91 ? 65.607 30.690 57.193 1.00 37.02 78 SER A N 1
ATOM 599 C CA . SER A 1 91 ? 64.323 29.958 57.261 1.00 37.27 78 SER A CA 1
ATOM 600 C C . SER A 1 91 ? 64.082 29.161 55.988 1.00 36.09 78 SER A C 1
ATOM 601 O O . SER A 1 91 ? 62.944 29.100 55.510 1.00 36.05 78 SER A O 1
ATOM 604 N N . PHE A 1 92 ? 65.124 28.544 55.428 1.00 34.01 79 PHE A N 1
ATOM 605 C CA . PHE A 1 92 ? 64.897 27.733 54.232 1.00 33.03 79 PHE A CA 1
ATOM 606 C C . PHE A 1 92 ? 64.011 26.512 54.539 1.00 32.48 79 PHE A C 1
ATOM 607 O O . PHE A 1 92 ? 64.273 25.748 55.445 1.00 31.69 79 PHE A O 1
ATOM 615 N N . MET A 1 93 ? 62.969 26.337 53.732 1.00 31.93 80 MET A N 1
ATOM 616 C CA . MET A 1 93 ? 62.087 25.157 53.847 1.00 30.68 80 MET A CA 1
ATOM 617 C C . MET A 1 93 ? 62.137 24.349 52.561 1.00 29.68 80 MET A C 1
ATOM 618 O O . MET A 1 93 ? 61.711 24.844 51.507 1.00 30.13 80 MET A O 1
ATOM 623 N N . GLU A 1 94 ? 62.653 23.122 52.629 1.00 28.88 81 GLU A N 1
ATOM 624 C CA . GLU A 1 94 ? 62.728 22.273 51.449 1.00 28.64 81 GLU A CA 1
ATOM 625 C C . GLU A 1 94 ? 61.309 21.827 51.055 1.00 28.27 81 GLU A C 1
ATOM 626 O O . GLU A 1 94 ? 60.505 21.509 51.945 1.00 28.22 81 GLU A O 1
ATOM 632 N N . LEU A 1 95 ? 60.986 21.866 49.752 1.00 27.48 82 LEU A N 1
ATOM 633 C CA . LEU A 1 95 ? 59.688 21.416 49.227 1.00 26.83 82 LEU A CA 1
ATOM 634 C C . LEU A 1 95 ? 59.937 20.354 48.181 1.00 27.20 82 LEU A C 1
ATOM 635 O O . LEU A 1 95 ? 60.936 20.416 47.482 1.00 26.86 82 LEU A O 1
ATOM 640 N N . HIS A 1 96 ? 59.049 19.352 48.119 1.00 26.67 83 HIS A N 1
ATOM 641 C CA . HIS A 1 96 ? 59.265 18.151 47.306 1.00 25.54 83 HIS A CA 1
ATOM 642 C C . HIS A 1 96 ? 58.256 17.960 46.173 1.00 25.30 83 HIS A C 1
ATOM 643 O O . HIS A 1 96 ? 57.112 18.397 46.285 1.00 27.03 83 HIS A O 1
ATOM 650 N N . GLY A 1 97 ? 58.681 17.318 45.089 1.00 25.30 84 GLY A N 1
ATOM 651 C CA . GLY A 1 97 ? 57.758 16.797 44.094 1.00 24.39 84 GLY A CA 1
ATOM 652 C C . GLY A 1 97 ? 57.448 17.611 42.863 1.00 24.90 84 GLY A C 1
ATOM 653 O O . GLY A 1 97 ? 57.549 18.885 42.864 1.00 24.07 84 GLY A O 1
ATOM 654 N N . ASP A 1 98 ? 57.045 16.888 41.821 1.00 24.55 85 ASP A N 1
ATOM 655 C CA . ASP A 1 98 ? 56.681 17.489 40.523 1.00 24.34 85 ASP A CA 1
ATOM 656 C C . ASP A 1 98 ? 55.162 17.466 40.309 1.00 24.51 85 ASP A C 1
ATOM 657 O O . ASP A 1 98 ? 54.698 17.910 39.259 1.00 24.91 85 ASP A O 1
ATOM 662 N N . ARG A 1 99 ? 54.405 16.933 41.297 1.00 23.80 86 ARG A N 1
ATOM 663 C CA . ARG A 1 99 ? 52.953 16.729 41.171 1.00 24.31 86 ARG A CA 1
ATOM 664 C C . ARG A 1 99 ? 52.582 15.864 39.970 1.00 25.00 86 ARG A C 1
ATOM 665 O O . ARG A 1 99 ? 51.471 15.940 39.442 1.00 25.97 86 ARG A O 1
ATOM 673 N N . ASN A 1 100 ? 53.516 15.070 39.514 1.00 26.01 87 ASN A N 1
ATOM 674 C CA . ASN A 1 100 ? 53.355 14.340 38.274 1.00 28.09 87 ASN A CA 1
ATOM 675 C C . ASN A 1 100 ? 53.803 12.856 38.357 1.00 27.84 87 ASN A C 1
ATOM 676 O O . ASN A 1 100 ? 53.127 11.972 37.817 1.00 26.96 87 ASN A O 1
ATOM 681 N N . PHE A 1 101 ? 54.941 12.573 39.006 1.00 26.62 88 PHE A N 1
ATOM 682 C CA . PHE A 1 101 ? 55.521 11.201 38.906 1.00 26.54 88 PHE A CA 1
ATOM 683 C C . PHE A 1 101 ? 56.376 10.786 40.110 1.00 27.20 88 PHE A C 1
ATOM 684 O O . PHE A 1 101 ? 56.204 9.693 40.665 1.00 27.46 88 PHE A O 1
ATOM 692 N N . ARG A 1 102 ? 57.288 11.670 40.525 1.00 28.09 89 ARG A N 1
ATOM 693 C CA . ARG A 1 102 ? 58.276 11.311 41.552 1.00 29.06 89 ARG A CA 1
ATOM 694 C C . ARG A 1 102 ? 58.982 12.544 42.107 1.00 29.41 89 ARG A C 1
ATOM 695 O O . ARG A 1 102 ? 59.125 13.550 41.409 1.00 29.49 89 ARG A O 1
ATOM 703 N N . ASP A 1 103 ? 59.407 12.473 43.378 1.00 29.24 90 ASP A N 1
ATOM 704 C CA . ASP A 1 103 ? 60.302 13.493 43.901 1.00 29.10 90 ASP A CA 1
ATOM 705 C C . ASP A 1 103 ? 61.723 13.055 43.589 1.00 28.96 90 ASP A C 1
ATOM 706 O O . ASP A 1 103 ? 62.218 12.027 44.110 1.00 27.74 90 ASP A O 1
ATOM 711 N N . ASP A 1 104 ? 62.370 13.800 42.697 1.00 27.42 91 ASP A N 1
ATOM 712 C CA . ASP A 1 104 ? 63.744 13.470 42.266 1.00 28.63 91 ASP A CA 1
ATOM 713 C C . ASP A 1 104 ? 64.754 13.894 43.346 1.00 28.47 91 ASP A C 1
ATOM 714 O O . ASP A 1 104 ? 64.863 15.081 43.653 1.00 29.51 91 ASP A O 1
ATOM 719 N N . PRO A 1 105 ? 65.500 12.929 43.940 1.00 29.26 92 PRO A N 1
ATOM 720 C CA . PRO A 1 105 ? 66.540 13.250 44.942 1.00 29.03 92 PRO A CA 1
ATOM 721 C C . PRO A 1 105 ? 67.675 14.159 44.388 1.00 27.92 92 PRO A C 1
ATOM 722 O O . PRO A 1 105 ? 68.262 14.924 45.146 1.00 28.76 92 PRO A O 1
ATOM 726 N N . ALA A 1 106 ? 67.921 14.117 43.069 1.00 26.41 93 ALA A N 1
ATOM 727 C CA . ALA A 1 106 ? 69.008 14.875 42.445 1.00 25.62 93 ALA A CA 1
ATOM 728 C C . ALA A 1 106 ? 68.706 16.388 42.266 1.00 26.14 93 ALA A C 1
ATOM 729 O O . ALA A 1 106 ? 69.616 17.191 42.029 1.00 25.66 93 ALA A O 1
ATOM 731 N N . MET A 1 107 ? 67.438 16.756 42.360 1.00 26.49 94 MET A N 1
ATOM 732 C CA . MET A 1 107 ? 67.047 18.154 42.224 1.00 26.24 94 MET A CA 1
ATOM 733 C C . MET A 1 107 ? 66.290 18.581 43.463 1.00 26.68 94 MET A C 1
ATOM 734 O O . MET A 1 107 ? 65.200 18.060 43.739 1.00 27.68 94 MET A O 1
ATOM 739 N N . ILE A 1 108 ? 66.823 19.534 44.226 1.00 27.19 95 ILE A N 1
ATOM 740 C CA . ILE A 1 108 ? 66.109 20.012 45.405 1.00 26.89 95 ILE A CA 1
ATOM 741 C C . ILE A 1 108 ? 65.609 21.459 45.188 1.00 27.58 95 ILE A C 1
ATOM 742 O O . ILE A 1 108 ? 66.044 22.139 44.262 1.00 28.04 95 ILE A O 1
ATOM 747 N N . GLY A 1 109 ? 64.696 21.904 46.022 1.00 26.88 96 GLY A N 1
ATOM 748 C CA . GLY A 1 109 ? 64.247 23.274 45.967 1.00 27.41 96 GLY A CA 1
ATOM 749 C C . GLY A 1 109 ? 63.438 23.619 47.181 1.00 27.15 96 GLY A C 1
ATOM 750 O O . GLY A 1 109 ? 63.116 22.744 48.001 1.00 26.98 96 GLY A O 1
ATOM 751 N N . GLY A 1 110 ? 63.110 24.897 47.330 1.00 26.21 97 GLY A N 1
ATOM 752 C CA . GLY A 1 110 ? 62.356 25.309 48.496 1.00 25.61 97 GLY A CA 1
ATOM 753 C C . GLY A 1 110 ? 62.242 26.815 48.523 1.00 26.33 97 GLY A C 1
ATOM 754 O O . GLY A 1 110 ? 62.530 27.489 47.524 1.00 25.67 97 GLY A O 1
ATOM 755 N N . ILE A 1 111 ? 61.782 27.321 49.657 1.00 26.35 98 ILE A N 1
ATOM 756 C CA . ILE A 1 111 ? 61.501 28.731 49.861 1.00 26.51 98 ILE A CA 1
ATOM 757 C C . ILE A 1 111 ? 62.219 29.226 51.144 1.00 27.97 98 ILE A C 1
ATOM 758 O O . ILE A 1 111 ? 62.440 28.467 52.074 1.00 27.32 98 ILE A O 1
ATOM 763 N N . GLY A 1 112 ? 62.566 30.517 51.174 1.00 29.23 99 GLY A N 1
ATOM 764 C CA . GLY A 1 112 ? 63.296 31.062 52.315 1.00 30.10 99 GLY A CA 1
ATOM 765 C C . GLY A 1 112 ? 63.436 32.564 52.156 1.00 30.94 99 GLY A C 1
ATOM 766 O O . GLY A 1 112 ? 62.691 33.196 51.378 1.00 31.43 99 GLY A O 1
ATOM 767 N N . PHE A 1 113 ? 64.371 33.135 52.909 1.00 31.44 100 PHE A N 1
ATOM 768 C CA . PHE A 1 113 ? 64.617 34.567 52.884 1.00 32.20 100 PHE A CA 1
ATOM 769 C C . PHE A 1 113 ? 66.069 34.835 52.525 1.00 32.58 100 PHE A C 1
ATOM 770 O O . PHE A 1 113 ? 66.972 34.110 52.954 1.00 33.27 100 PHE A O 1
ATOM 778 N N . LEU A 1 114 ? 66.277 35.886 51.734 1.00 33.05 101 LEU A N 1
ATOM 779 C CA . LEU A 1 114 ? 67.612 36.415 51.483 1.00 33.90 101 LEU A CA 1
ATOM 780 C C . LEU A 1 114 ? 67.570 37.809 52.064 1.00 34.50 101 LEU A C 1
ATOM 781 O O . LEU A 1 114 ? 66.996 38.711 51.455 1.00 33.94 101 LEU A O 1
ATOM 786 N N . ASN A 1 115 ? 68.159 37.969 53.246 1.00 35.54 102 ASN A N 1
ATOM 787 C CA . ASN A 1 115 ? 68.100 39.248 53.995 1.00 35.62 102 ASN A CA 1
ATOM 788 C C . ASN A 1 115 ? 66.700 39.835 54.037 1.00 36.25 102 ASN A C 1
ATOM 789 O O . ASN A 1 115 ? 66.456 40.996 53.630 1.00 35.37 102 ASN A O 1
ATOM 794 N N . GLY A 1 116 ? 65.765 39.039 54.551 1.00 35.65 103 GLY A N 1
ATOM 795 C CA . GLY A 1 116 ? 64.398 39.505 54.694 1.00 35.67 103 GLY A CA 1
ATOM 796 C C . GLY A 1 116 ? 63.513 39.482 53.465 1.00 35.54 103 GLY A C 1
ATOM 797 O O . GLY A 1 116 ? 62.330 39.785 53.561 1.00 35.62 103 GLY A O 1
ATOM 798 N N . ARG A 1 117 ? 64.063 39.141 52.300 1.00 34.63 104 ARG A N 1
ATOM 799 C CA . ARG A 1 117 ? 63.238 39.115 51.109 1.00 33.94 104 ARG A CA 1
ATOM 800 C C . ARG A 1 117 ? 62.940 37.686 50.713 1.00 32.65 104 ARG A C 1
ATOM 801 O O . ARG A 1 117 ? 63.850 36.897 50.578 1.00 31.52 104 ARG A O 1
ATOM 809 N N . ALA A 1 118 ? 61.661 37.356 50.551 1.00 32.34 105 ALA A N 1
ATOM 810 C CA . ALA A 1 118 ? 61.287 35.961 50.218 1.00 31.17 105 ALA A CA 1
ATOM 811 C C . ALA A 1 118 ? 61.794 35.583 48.840 1.00 30.25 105 ALA A C 1
ATOM 812 O O . ALA A 1 118 ? 61.675 36.369 47.903 1.00 30.57 105 ALA A O 1
ATOM 814 N N . VAL A 1 119 ? 62.375 34.390 48.723 1.00 29.49 106 VAL A N 1
ATOM 815 C CA . VAL A 1 119 ? 62.984 33.908 47.483 1.00 28.51 106 VAL A CA 1
ATOM 816 C C . VAL A 1 119 ? 62.701 32.387 47.356 1.00 28.36 106 VAL A C 1
ATOM 817 O O . VAL A 1 119 ? 62.357 31.717 48.337 1.00 27.82 106 VAL A O 1
ATOM 821 N N . THR A 1 120 ? 62.861 31.880 46.151 1.00 27.73 107 THR A N 1
ATOM 822 C CA . THR A 1 120 ? 62.824 30.478 45.881 1.00 27.71 107 THR A CA 1
ATOM 823 C C . THR A 1 120 ? 64.202 30.019 45.504 1.00 28.09 107 THR A C 1
ATOM 824 O O . THR A 1 120 ? 64.866 30.671 44.729 1.00 29.21 107 THR A O 1
ATOM 828 N N . VAL A 1 121 ? 64.634 28.885 46.013 1.00 28.04 108 VAL A N 1
ATOM 829 C CA . VAL A 1 121 ? 65.971 28.372 45.682 1.00 29.26 108 VAL A CA 1
ATOM 830 C C . VAL A 1 121 ? 65.847 26.947 45.135 1.00 30.05 108 VAL A C 1
ATOM 831 O O . VAL A 1 121 ? 65.100 26.132 45.703 1.00 29.81 108 VAL A O 1
ATOM 835 N N . ILE A 1 122 ? 66.554 26.647 44.046 1.00 29.34 109 ILE A N 1
ATOM 836 C CA . ILE A 1 122 ? 66.487 25.328 43.432 1.00 29.12 109 ILE A CA 1
ATOM 837 C C . ILE A 1 122 ? 67.909 24.929 43.007 1.00 29.63 109 ILE A C 1
ATOM 838 O O . ILE A 1 122 ? 68.721 25.812 42.732 1.00 29.19 109 ILE A O 1
ATOM 843 N N . GLY A 1 123 ? 68.225 23.635 42.921 1.00 27.67 110 GLY A N 1
ATOM 844 C CA . GLY A 1 123 ? 69.505 23.283 42.319 1.00 27.45 110 GLY A CA 1
ATOM 845 C C . GLY A 1 123 ? 69.705 21.795 42.359 1.00 27.86 110 GLY A C 1
ATOM 846 O O . GLY A 1 123 ? 68.942 21.101 43.050 1.00 27.41 110 GLY A O 1
ATOM 847 N N . GLN A 1 124 ? 70.696 21.317 41.616 1.00 27.30 111 GLN A N 1
ATOM 848 C CA . GLN A 1 124 ? 71.117 19.919 41.697 1.00 28.41 111 GLN A CA 1
ATOM 849 C C . GLN A 1 124 ? 71.858 19.702 43.008 1.00 29.02 111 GLN A C 1
ATOM 850 O O . GLN A 1 124 ? 72.612 20.591 43.486 1.00 29.48 111 GLN A O 1
ATOM 856 N N . GLN A 1 125 ? 71.581 18.546 43.598 1.00 29.18 112 GLN A N 1
ATOM 857 C CA . GLN A 1 125 ? 72.172 18.115 44.834 1.00 29.31 112 GLN A CA 1
ATOM 858 C C . GLN A 1 125 ? 73.006 16.879 44.579 1.00 30.13 112 GLN A C 1
ATOM 859 O O . GLN A 1 125 ? 72.478 15.824 44.337 1.00 28.94 112 GLN A O 1
ATOM 865 N N . ARG A 1 126 ? 74.331 17.035 44.637 1.00 31.58 113 ARG A N 1
ATOM 866 C CA . ARG A 1 126 ? 75.262 15.971 44.298 1.00 34.37 113 ARG A CA 1
ATOM 867 C C . ARG A 1 126 ? 75.400 14.901 45.384 1.00 36.64 113 ARG A C 1
ATOM 868 O O . ARG A 1 126 ? 75.663 13.749 45.067 1.00 38.44 113 ARG A O 1
ATOM 876 N N . GLY A 1 127 ? 75.197 15.225 46.649 1.00 37.81 114 GLY A N 1
ATOM 877 C CA . GLY A 1 127 ? 75.544 14.164 47.605 1.00 42.59 114 GLY A CA 1
ATOM 878 C C . GLY A 1 127 ? 76.951 14.379 48.199 1.00 44.98 114 GLY A C 1
ATOM 879 O O . GLY A 1 127 ? 77.949 14.634 47.475 1.00 44.09 114 GLY A O 1
ATOM 880 N N . LYS A 1 128 ? 77.001 14.287 49.521 1.00 47.52 115 LYS A N 1
ATOM 881 C CA . LYS A 1 128 ? 78.177 14.609 50.329 1.00 49.82 115 LYS A CA 1
ATOM 882 C C . LYS A 1 128 ? 79.169 13.434 50.495 1.00 51.06 115 LYS A C 1
ATOM 883 O O . LYS A 1 128 ? 80.370 13.662 50.602 1.00 52.47 115 LYS A O 1
ATOM 889 N N . ASP A 1 129 ? 78.679 12.195 50.520 1.00 52.30 116 ASP A N 1
ATOM 890 C CA . ASP A 1 129 ? 79.553 11.015 50.632 1.00 53.21 116 ASP A CA 1
ATOM 891 C C . ASP A 1 129 ? 79.174 9.985 49.583 1.00 53.46 116 ASP A C 1
ATOM 892 O O . ASP A 1 129 ? 78.337 10.258 48.721 1.00 54.02 116 ASP A O 1
ATOM 897 N N . THR A 1 130 ? 79.772 8.802 49.664 1.00 52.84 117 THR A N 1
ATOM 898 C CA . THR A 1 130 ? 79.531 7.727 48.703 1.00 52.83 117 THR A CA 1
ATOM 899 C C . THR A 1 130 ? 78.101 7.213 48.698 1.00 51.87 117 THR A C 1
ATOM 900 O O . THR A 1 130 ? 77.509 7.061 47.627 1.00 52.49 117 THR A O 1
ATOM 904 N N . LYS A 1 131 ? 77.559 6.921 49.879 1.00 50.17 118 LYS A N 1
ATOM 905 C CA . LYS A 1 131 ? 76.219 6.366 49.981 1.00 48.30 118 LYS A CA 1
ATOM 906 C C . LYS A 1 131 ? 75.229 7.446 49.514 1.00 46.74 118 LYS A C 1
ATOM 907 O O . LYS A 1 131 ? 74.256 7.170 48.814 1.00 46.03 118 LYS A O 1
ATOM 913 N N . ASP A 1 132 ? 75.522 8.681 49.897 1.00 44.97 119 ASP A N 1
ATOM 914 C CA . ASP A 1 132 ? 74.728 9.816 49.533 1.00 44.47 119 ASP A CA 1
ATOM 915 C C . ASP A 1 132 ? 74.744 10.084 48.017 1.00 42.70 119 ASP A C 1
ATOM 916 O O . ASP A 1 132 ? 73.733 10.528 47.472 1.00 41.32 119 ASP A O 1
ATOM 921 N N . ASN A 1 133 ? 75.882 9.813 47.360 1.00 40.89 120 ASN A N 1
ATOM 922 C CA . ASN A 1 133 ? 76.026 9.981 45.905 1.00 39.65 120 ASN A CA 1
ATOM 923 C C . ASN A 1 133 ? 75.034 9.099 45.191 1.00 38.43 120 ASN A C 1
ATOM 924 O O . ASN A 1 133 ? 74.371 9.545 44.257 1.00 37.14 120 ASN A O 1
ATOM 929 N N . ILE A 1 134 ? 74.952 7.843 45.619 1.00 37.31 121 ILE A N 1
ATOM 930 C CA . ILE A 1 134 ? 74.013 6.893 45.066 1.00 37.06 121 ILE A CA 1
ATOM 931 C C . ILE A 1 134 ? 72.568 7.354 45.267 1.00 35.74 121 ILE A C 1
ATOM 932 O O . ILE A 1 134 ? 71.785 7.333 44.318 1.00 35.64 121 ILE A O 1
ATOM 937 N N . TYR A 1 135 ? 72.223 7.763 46.488 1.00 34.27 122 TYR A N 1
ATOM 938 C CA . TYR A 1 135 ? 70.889 8.285 46.772 1.00 33.22 122 TYR A CA 1
ATOM 939 C C . TYR A 1 135 ? 70.559 9.518 45.870 1.00 32.93 122 TYR A C 1
ATOM 940 O O . TYR A 1 135 ? 69.449 9.626 45.339 1.00 30.13 122 TYR A O 1
ATOM 949 N N . ARG A 1 136 ? 71.526 10.432 45.733 1.00 31.12 123 ARG A N 1
ATOM 950 C CA . ARG A 1 136 ? 71.333 11.685 44.984 1.00 31.05 123 ARG A CA 1
ATOM 951 C C . ARG A 1 136 ? 71.533 11.484 43.484 1.00 30.89 123 ARG A C 1
ATOM 952 O O . ARG A 1 136 ? 71.431 12.427 42.721 1.00 30.63 123 ARG A O 1
ATOM 960 N N . ASN A 1 137 ? 71.805 10.251 43.066 1.00 30.27 124 ASN A N 1
ATOM 961 C CA . ASN A 1 137 ? 72.174 9.968 41.684 1.00 31.58 124 ASN A CA 1
ATOM 962 C C . ASN A 1 137 ? 73.288 10.896 41.166 1.00 30.97 124 ASN A C 1
ATOM 963 O O . ASN A 1 137 ? 73.289 11.323 39.988 1.00 29.89 124 ASN A O 1
ATOM 968 N N . PHE A 1 138 ? 74.224 11.246 42.054 1.00 30.70 125 PHE A N 1
ATOM 969 C CA . PHE A 1 138 ? 75.383 12.054 41.676 1.00 31.70 125 PHE A CA 1
ATOM 970 C C . PHE A 1 138 ? 74.967 13.435 41.166 1.00 31.34 125 PHE A C 1
ATOM 971 O O . PHE A 1 138 ? 75.721 14.090 40.475 1.00 32.84 125 PHE A O 1
ATOM 979 N N . GLY A 1 139 ? 73.752 13.867 41.507 1.00 31.16 126 GLY A N 1
ATOM 980 C CA . GLY A 1 139 ? 73.253 15.171 41.043 1.00 30.14 126 GLY A CA 1
ATOM 981 C C . GLY A 1 139 ? 72.846 15.146 39.583 1.00 29.06 126 GLY A C 1
ATOM 982 O O . GLY A 1 139 ? 72.786 16.195 38.940 1.00 30.09 126 GLY A O 1
ATOM 983 N N . MET A 1 140 ? 72.579 13.956 39.064 1.00 27.69 127 MET A N 1
ATOM 984 C CA . MET A 1 140 ? 72.143 13.778 37.686 1.00 28.41 127 MET A CA 1
ATOM 985 C C . MET A 1 140 ? 70.611 13.597 37.662 1.00 28.17 127 MET A C 1
ATOM 986 O O . MET A 1 140 ? 70.088 12.510 37.958 1.00 27.44 127 MET A O 1
ATOM 991 N N . ALA A 1 141 ? 69.914 14.684 37.342 1.00 26.92 128 ALA A N 1
ATOM 992 C CA . ALA A 1 141 ? 68.454 14.720 37.357 1.00 26.74 128 ALA A CA 1
ATOM 993 C C . ALA A 1 141 ? 67.768 13.888 36.269 1.00 25.61 128 ALA A C 1
ATOM 994 O O . ALA A 1 141 ? 68.307 13.671 35.170 1.00 25.53 128 ALA A O 1
ATOM 996 N N . HIS A 1 142 ? 66.582 13.419 36.625 1.00 25.56 129 HIS A N 1
ATOM 997 C CA . HIS A 1 142 ? 65.656 12.752 35.725 1.00 26.34 129 HIS A CA 1
ATOM 998 C C . HIS A 1 142 ? 64.672 13.818 35.331 1.00 25.63 129 HIS A C 1
ATOM 999 O O . HIS A 1 142 ? 64.703 14.882 35.896 1.00 25.47 129 HIS A O 1
ATOM 1006 N N . PRO A 1 143 ? 63.806 13.540 34.330 1.00 26.42 130 PRO A N 1
ATOM 1007 C CA . PRO A 1 143 ? 62.844 14.576 33.910 1.00 25.40 130 PRO A CA 1
ATOM 1008 C C . PRO A 1 143 ? 61.935 15.050 35.016 1.00 25.27 130 PRO A C 1
ATOM 1009 O O . PRO A 1 143 ? 61.591 16.236 35.045 1.00 24.03 130 PRO A O 1
ATOM 1013 N N . GLU A 1 144 ? 61.550 14.151 35.935 1.00 23.41 131 GLU A N 1
ATOM 1014 C CA . GLU A 1 144 ? 60.791 14.582 37.119 1.00 24.33 131 GLU A CA 1
ATOM 1015 C C . GLU A 1 144 ? 61.517 15.669 37.900 1.00 23.92 131 GLU A C 1
ATOM 1016 O O . GLU A 1 144 ? 60.890 16.534 38.516 1.00 25.94 131 GLU A O 1
ATOM 1022 N N . GLY A 1 145 ? 62.853 15.656 37.872 1.00 23.92 132 GLY A N 1
ATOM 1023 C CA . GLY A 1 145 ? 63.635 16.648 38.567 1.00 22.38 132 GLY A CA 1
ATOM 1024 C C . GLY A 1 145 ? 63.456 18.010 37.908 1.00 23.88 132 GLY A C 1
ATOM 1025 O O . GLY A 1 145 ? 63.265 19.001 38.586 1.00 23.71 132 GLY A O 1
ATOM 1026 N N . TYR A 1 146 ? 63.535 18.064 36.580 1.00 24.93 133 TYR A N 1
ATOM 1027 C CA . TYR A 1 146 ? 63.367 19.335 35.856 1.00 24.22 133 TYR A CA 1
ATOM 1028 C C . TYR A 1 146 ? 61.957 19.867 36.026 1.00 24.54 133 TYR A C 1
ATOM 1029 O O . TYR A 1 146 ? 61.750 21.084 36.129 1.00 25.11 133 TYR A O 1
ATOM 1038 N N . ARG A 1 147 ? 60.971 18.963 36.003 1.00 23.69 134 ARG A N 1
ATOM 1039 C CA . ARG A 1 147 ? 59.576 19.368 36.139 1.00 24.50 134 ARG A CA 1
ATOM 1040 C C . ARG A 1 147 ? 59.269 19.911 37.531 1.00 24.69 134 ARG A C 1
ATOM 1041 O O . ARG A 1 147 ? 58.466 20.839 37.691 1.00 24.11 134 ARG A O 1
ATOM 1049 N N . LYS A 1 148 ? 59.945 19.351 38.527 1.00 23.79 135 LYS A N 1
ATOM 1050 C CA . LYS A 1 148 ? 59.875 19.859 39.913 1.00 23.45 135 LYS A CA 1
ATOM 1051 C C . LYS A 1 148 ? 60.453 21.269 39.980 1.00 24.19 135 LYS A C 1
ATOM 1052 O O . LYS A 1 148 ? 59.823 22.155 40.534 1.00 24.07 135 LYS A O 1
ATOM 1058 N N . ALA A 1 149 ? 61.651 21.458 39.407 1.00 23.87 136 ALA A N 1
ATOM 1059 C CA . ALA A 1 149 ? 62.263 22.770 39.332 1.00 24.15 136 ALA A CA 1
ATOM 1060 C C . ALA A 1 149 ? 61.314 23.790 38.707 1.00 24.76 136 ALA A C 1
ATOM 1061 O O . ALA A 1 149 ? 61.144 24.889 39.229 1.00 24.86 136 ALA A O 1
ATOM 1063 N N . LEU A 1 150 ? 60.668 23.412 37.602 1.00 24.67 137 LEU A N 1
ATOM 1064 C CA . LEU A 1 150 ? 59.741 24.295 36.926 1.00 25.76 137 LEU A CA 1
ATOM 1065 C C . LEU A 1 150 ? 58.534 24.628 37.786 1.00 25.55 137 LEU A C 1
ATOM 1066 O O . LEU A 1 150 ? 58.082 25.770 37.851 1.00 24.29 137 LEU A O 1
ATOM 1071 N N . ARG A 1 151 ? 57.975 23.613 38.430 1.00 24.30 138 ARG A N 1
ATOM 1072 C CA . ARG A 1 151 ? 56.846 23.898 39.326 1.00 24.70 138 ARG A CA 1
ATOM 1073 C C . ARG A 1 151 ? 57.190 24.949 40.388 1.00 24.31 138 ARG A C 1
ATOM 1074 O O . ARG A 1 151 ? 56.382 25.866 40.670 1.00 23.46 138 ARG A O 1
ATOM 1082 N N . LEU A 1 152 ? 58.373 24.808 41.000 1.00 23.91 139 LEU A N 1
ATOM 1083 C CA . LEU A 1 152 ? 58.766 25.732 42.069 1.00 24.47 139 LEU A CA 1
ATOM 1084 C C . LEU A 1 152 ? 59.045 27.141 41.509 1.00 24.23 139 LEU A C 1
ATOM 1085 O O . LEU A 1 152 ? 58.795 28.129 42.189 1.00 25.14 139 LEU A O 1
ATOM 1090 N N . MET A 1 153 ? 59.596 27.217 40.299 1.00 24.52 140 MET A N 1
ATOM 1091 C CA . MET A 1 153 ? 59.830 28.520 39.658 1.00 26.32 140 MET A CA 1
ATOM 1092 C C . MET A 1 153 ? 58.527 29.215 39.302 1.00 26.38 140 MET A C 1
ATOM 1093 O O . MET A 1 153 ? 58.403 30.440 39.367 1.00 26.40 140 MET A O 1
ATOM 1098 N N . LYS A 1 154 ? 57.530 28.421 38.915 1.00 26.14 141 LYS A N 1
ATOM 1099 C CA . LYS A 1 154 ? 56.219 28.966 38.592 1.00 25.93 141 LYS A CA 1
ATOM 1100 C C . LYS A 1 154 ? 55.523 29.479 39.853 1.00 25.73 141 LYS A C 1
ATOM 1101 O O . LYS A 1 154 ? 54.799 30.485 39.812 1.00 25.65 141 LYS A O 1
ATOM 1107 N N . GLN A 1 155 ? 55.732 28.774 40.965 1.00 24.66 142 GLN A N 1
ATOM 1108 C CA . GLN A 1 155 ? 55.323 29.262 42.295 1.00 25.24 142 GLN A CA 1
ATOM 1109 C C . GLN A 1 155 ? 55.986 30.591 42.601 1.00 26.06 142 GLN A C 1
ATOM 1110 O O . GLN A 1 155 ? 55.330 31.559 42.998 1.00 26.66 142 GLN A O 1
ATOM 1116 N N . ALA A 1 156 ? 57.294 30.643 42.390 1.00 26.26 143 ALA A N 1
ATOM 1117 C CA . ALA A 1 156 ? 58.039 31.893 42.628 1.00 27.61 143 ALA A CA 1
ATOM 1118 C C . ALA A 1 156 ? 57.442 33.014 41.834 1.00 27.81 143 ALA A C 1
ATOM 1119 O O . ALA A 1 156 ? 57.163 34.089 42.366 1.00 27.84 143 ALA A O 1
ATOM 1121 N N . GLU A 1 157 ? 57.235 32.762 40.540 1.00 28.26 144 GLU A N 1
ATOM 1122 C CA . GLU A 1 157 ? 56.650 33.770 39.666 1.00 28.25 144 GLU A CA 1
ATOM 1123 C C . GLU A 1 157 ? 55.281 34.259 40.147 1.00 28.93 144 GLU A C 1
ATOM 1124 O O . GLU A 1 157 ? 55.003 35.491 40.170 1.00 28.13 144 GLU A O 1
ATOM 1130 N N . LYS A 1 158 ? 54.403 33.318 40.515 1.00 27.76 145 LYS A N 1
ATOM 1131 C CA . LYS A 1 158 ? 53.086 33.698 41.023 1.00 28.07 145 LYS A CA 1
ATOM 1132 C C . LYS A 1 158 ? 53.186 34.648 42.187 1.00 28.75 145 LYS A C 1
ATOM 1133 O O . LYS A 1 158 ? 52.393 35.587 42.290 1.00 29.73 145 LYS A O 1
ATOM 1139 N N . PHE A 1 159 ? 54.112 34.387 43.105 1.00 28.47 146 PHE A N 1
ATOM 1140 C CA . PHE A 1 159 ? 54.231 35.227 44.309 1.00 28.84 146 PHE A CA 1
ATOM 1141 C C . PHE A 1 159 ? 55.341 36.304 44.164 1.00 29.86 146 PHE A C 1
ATOM 1142 O O . PHE A 1 159 ? 55.721 36.942 45.137 1.00 29.03 146 PHE A O 1
ATOM 1150 N N . ASN A 1 160 ? 55.828 36.501 42.939 1.00 29.91 147 ASN A N 1
ATOM 1151 C CA . ASN A 1 160 ? 56.814 37.533 42.645 1.00 32.48 147 ASN A CA 1
ATOM 1152 C C . ASN A 1 160 ? 58.132 37.370 43.422 1.00 32.19 147 ASN A C 1
ATOM 1153 O O . ASN A 1 160 ? 58.834 38.368 43.713 1.00 31.90 147 ASN A O 1
ATOM 1158 N N . ARG A 1 161 ? 58.517 36.124 43.721 1.00 30.14 148 ARG A N 1
ATOM 1159 C CA . ARG A 1 161 ? 59.803 35.888 44.387 1.00 28.76 148 ARG A CA 1
ATOM 1160 C C . ARG A 1 161 ? 60.934 35.707 43.391 1.00 29.83 148 ARG A C 1
ATOM 1161 O O . ARG A 1 161 ? 60.765 34.966 42.391 1.00 29.19 148 ARG A O 1
ATOM 1169 N N . PRO A 1 162 ? 62.113 36.326 43.668 1.00 29.49 149 PRO A N 1
ATOM 1170 C CA . PRO A 1 162 ? 63.305 36.001 42.882 1.00 29.33 149 PRO A CA 1
ATOM 1171 C C . PRO A 1 162 ? 63.669 34.532 43.007 1.00 28.79 149 PRO A C 1
ATOM 1172 O O . PRO A 1 162 ? 63.403 33.899 44.051 1.00 27.94 149 PRO A O 1
ATOM 1176 N N . ILE A 1 163 ? 64.282 33.995 41.952 1.00 27.98 150 ILE A N 1
ATOM 1177 C CA . ILE A 1 163 ? 64.699 32.619 41.937 1.00 27.89 150 ILE A CA 1
ATOM 1178 C C . ILE A 1 163 ? 66.235 32.544 41.886 1.00 28.43 150 ILE A C 1
ATOM 1179 O O . ILE A 1 163 ? 66.853 33.195 41.036 1.00 27.39 150 ILE A O 1
ATOM 1184 N N . PHE A 1 164 ? 66.818 31.692 42.742 1.00 28.10 151 PHE A N 1
ATOM 1185 C CA . PHE A 1 164 ? 68.244 31.392 42.713 1.00 28.39 151 PHE A CA 1
ATOM 1186 C C . PHE A 1 164 ? 68.399 29.941 42.396 1.00 29.19 151 PHE A C 1
ATOM 1187 O O . PHE A 1 164 ? 67.775 29.097 43.044 1.00 28.63 151 PHE A O 1
ATOM 1195 N N . THR A 1 165 ? 69.230 29.623 41.401 1.00 29.21 152 THR A N 1
ATOM 1196 C CA . THR A 1 165 ? 69.475 28.236 41.053 1.00 29.11 152 THR A CA 1
ATOM 1197 C C . THR A 1 165 ? 70.951 27.881 41.250 1.00 29.84 152 THR A C 1
ATOM 1198 O O . THR A 1 165 ? 71.843 28.715 40.995 1.00 30.06 152 THR A O 1
ATOM 1202 N N . PHE A 1 166 ? 71.195 26.645 41.696 1.00 28.81 153 PHE A N 1
ATOM 1203 C CA . PHE A 1 166 ? 72.535 26.133 41.891 1.00 28.62 153 PHE A CA 1
ATOM 1204 C C . PHE A 1 166 ? 72.765 25.020 40.902 1.00 27.77 153 PHE A C 1
ATOM 1205 O O . PHE A 1 166 ? 72.117 23.964 40.960 1.00 28.83 153 PHE A O 1
ATOM 1213 N N . ILE A 1 167 ? 73.655 25.266 39.962 1.00 27.44 154 ILE A N 1
ATOM 1214 C CA . ILE A 1 167 ? 73.999 24.280 38.943 1.00 27.73 154 ILE A CA 1
ATOM 1215 C C . ILE A 1 167 ? 75.175 23.446 39.434 1.00 29.07 154 ILE A C 1
ATOM 1216 O O . ILE A 1 167 ? 76.245 23.990 39.785 1.00 28.79 154 ILE A O 1
ATOM 1221 N N . ASP A 1 168 ? 74.986 22.127 39.481 1.00 29.54 155 ASP A N 1
ATOM 1222 C CA . ASP A 1 168 ? 75.998 21.250 39.996 1.00 29.91 155 ASP A CA 1
ATOM 1223 C C . ASP A 1 168 ? 75.739 19.852 39.486 1.00 29.83 155 ASP A C 1
ATOM 1224 O O . ASP A 1 168 ? 75.180 18.979 40.200 1.00 30.76 155 ASP A O 1
ATOM 1229 N N . THR A 1 169 ? 76.133 19.618 38.241 1.00 29.64 156 THR A N 1
ATOM 1230 C CA . THR A 1 169 ? 75.802 18.399 37.577 1.00 30.38 156 THR A CA 1
ATOM 1231 C C . THR A 1 169 ? 76.764 17.990 36.458 1.00 30.75 156 THR A C 1
ATOM 1232 O O . THR A 1 169 ? 77.132 18.799 35.625 1.00 30.65 156 THR A O 1
ATOM 1236 N N . LYS A 1 170 ? 77.167 16.724 36.428 1.00 31.97 157 LYS A N 1
ATOM 1237 C CA . LYS A 1 170 ? 77.936 16.247 35.286 1.00 33.14 157 LYS A CA 1
ATOM 1238 C C . LYS A 1 170 ? 77.036 16.100 34.055 1.00 32.67 157 LYS A C 1
ATOM 1239 O O . LYS A 1 170 ? 77.536 16.023 32.930 1.00 31.75 157 LYS A O 1
ATOM 1245 N N . GLY A 1 171 ? 75.709 16.068 34.282 1.00 32.09 158 GLY A N 1
ATOM 1246 C CA . GLY A 1 171 ? 74.724 16.152 33.200 1.00 30.59 158 GLY A CA 1
ATOM 1247 C C . GLY A 1 171 ? 73.401 15.515 33.594 1.00 30.16 158 GLY A C 1
ATOM 1248 O O . GLY A 1 171 ? 73.335 14.822 34.597 1.00 30.23 158 GLY A O 1
ATOM 1249 N N . ALA A 1 172 ? 72.341 15.779 32.820 1.00 28.82 159 ALA A N 1
ATOM 1250 C CA . ALA A 1 172 ? 71.078 15.076 33.019 1.00 28.23 159 ALA A CA 1
ATOM 1251 C C . ALA A 1 172 ? 71.358 13.597 32.912 1.00 27.96 159 ALA A C 1
ATOM 1252 O O . ALA A 1 172 ? 72.239 13.195 32.148 1.00 27.67 159 ALA A O 1
ATOM 1254 N N . TYR A 1 173 ? 70.614 12.784 33.662 1.00 28.18 160 TYR A N 1
ATOM 1255 C CA . TYR A 1 173 ? 70.852 11.343 33.657 1.00 29.64 160 TYR A CA 1
ATOM 1256 C C . TYR A 1 173 ? 70.586 10.663 32.307 1.00 31.07 160 TYR A C 1
ATOM 1257 O O . TYR A 1 173 ? 69.475 10.784 31.741 1.00 30.31 160 TYR A O 1
ATOM 1266 N N . PRO A 1 174 ? 71.613 9.964 31.749 1.00 31.85 161 PRO A N 1
ATOM 1267 C CA . PRO A 1 174 ? 71.390 9.231 30.524 1.00 32.38 161 PRO A CA 1
ATOM 1268 C C . PRO A 1 174 ? 70.923 7.830 30.834 1.00 33.53 161 PRO A C 1
ATOM 1269 O O . PRO A 1 174 ? 71.719 6.909 30.820 1.00 35.31 161 PRO A O 1
ATOM 1273 N N . GLY A 1 175 ? 69.641 7.669 31.129 1.00 33.19 162 GLY A N 1
ATOM 1274 C CA . GLY A 1 175 ? 69.099 6.315 31.419 1.00 32.17 162 GLY A CA 1
ATOM 1275 C C . GLY A 1 175 ? 67.898 5.911 30.589 1.00 31.78 162 GLY A C 1
ATOM 1276 O O . GLY A 1 175 ? 67.332 6.711 29.849 1.00 30.59 162 GLY A O 1
ATOM 1277 N N . LYS A 1 176 ? 67.470 4.663 30.752 1.00 31.32 163 LYS A N 1
ATOM 1278 C CA . LYS A 1 176 ? 66.300 4.150 30.040 1.00 31.76 163 LYS A CA 1
ATOM 1279 C C . LYS A 1 176 ? 64.997 4.828 30.500 1.00 30.56 163 LYS A C 1
ATOM 1280 O O . LYS A 1 176 ? 64.244 5.324 29.669 1.00 30.81 163 LYS A O 1
ATOM 1286 N N . ALA A 1 177 ? 64.757 4.863 31.811 1.00 29.44 164 ALA A N 1
ATOM 1287 C CA . ALA A 1 177 ? 63.573 5.505 32.381 1.00 28.93 164 ALA A CA 1
ATOM 1288 C C . ALA A 1 177 ? 63.548 7.023 32.117 1.00 29.50 164 ALA A C 1
ATOM 1289 O O . ALA A 1 177 ? 62.473 7.593 31.874 1.00 29.20 164 ALA A O 1
ATOM 1291 N N . ALA A 1 178 ? 64.710 7.664 32.172 1.00 27.67 165 ALA A N 1
ATOM 1292 C CA . ALA A 1 178 ? 64.801 9.100 31.891 1.00 29.62 165 ALA A CA 1
ATOM 1293 C C . ALA A 1 178 ? 64.353 9.410 30.469 1.00 29.94 165 ALA A C 1
ATOM 1294 O O . ALA A 1 178 ? 63.676 10.406 30.265 1.00 30.27 165 ALA A O 1
ATOM 1296 N N . GLU A 1 179 ? 64.685 8.531 29.508 1.00 30.47 166 GLU A N 1
ATOM 1297 C CA . GLU A 1 179 ? 64.227 8.690 28.108 1.00 30.98 166 GLU A CA 1
ATOM 1298 C C . GLU A 1 179 ? 62.731 8.424 27.989 1.00 30.76 166 GLU A C 1
ATOM 1299 O O . GLU A 1 179 ? 62.022 9.200 27.370 1.00 31.26 166 GLU A O 1
ATOM 1305 N N . GLU A 1 180 ? 62.255 7.335 28.587 1.00 29.83 167 GLU A N 1
ATOM 1306 C CA . GLU A 1 180 ? 60.840 7.040 28.626 1.00 30.09 167 GLU A CA 1
ATOM 1307 C C . GLU A 1 180 ? 60.007 8.188 29.135 1.00 28.58 167 GLU A C 1
ATOM 1308 O O . GLU A 1 180 ? 58.961 8.464 28.541 1.00 29.01 167 GLU A O 1
ATOM 1314 N N . ARG A 1 181 ? 60.446 8.841 30.222 1.00 25.76 168 ARG A N 1
ATOM 1315 C CA . ARG A 1 181 ? 59.677 9.928 30.809 1.00 25.81 168 ARG A CA 1
ATOM 1316 C C . ARG A 1 181 ? 59.994 11.307 30.250 1.00 24.78 168 ARG A C 1
ATOM 1317 O O . ARG A 1 181 ? 59.601 12.312 30.821 1.00 24.87 168 ARG A O 1
ATOM 1325 N N . GLY A 1 182 ? 60.728 11.367 29.143 1.00 25.84 169 GLY A N 1
ATOM 1326 C CA . GLY A 1 182 ? 60.854 12.643 28.424 1.00 25.26 169 GLY A CA 1
ATOM 1327 C C . GLY A 1 182 ? 61.925 13.577 28.922 1.00 25.52 169 GLY A C 1
ATOM 1328 O O . GLY A 1 182 ? 61.678 14.774 29.053 1.00 25.26 169 GLY A O 1
ATOM 1329 N N . GLN A 1 183 ? 63.136 13.045 29.147 1.00 25.58 170 GLN A N 1
ATOM 1330 C CA . GLN A 1 183 ? 64.277 13.861 29.561 1.00 25.06 170 GLN A CA 1
ATOM 1331 C C . GLN A 1 183 ? 64.394 15.117 28.669 1.00 25.09 170 GLN A C 1
ATOM 1332 O O . GLN A 1 183 ? 64.443 16.243 29.175 1.00 24.38 170 GLN A O 1
ATOM 1338 N N . SER A 1 184 ? 64.438 14.903 27.351 1.00 24.69 171 SER A N 1
ATOM 1339 C CA . SER A 1 184 ? 64.591 16.008 26.394 1.00 25.59 171 SER A CA 1
ATOM 1340 C C . SER A 1 184 ? 63.483 17.048 26.568 1.00 24.69 171 SER A C 1
ATOM 1341 O O . SER A 1 184 ? 63.732 18.264 26.627 1.00 24.67 171 SER A O 1
ATOM 1344 N N . GLU A 1 185 ? 62.239 16.562 26.680 1.00 24.52 172 GLU A N 1
ATOM 1345 C CA . GLU A 1 185 ? 61.065 17.436 26.817 1.00 24.33 172 GLU A CA 1
ATOM 1346 C C . GLU A 1 185 ? 61.114 18.229 28.112 1.00 24.31 172 GLU A C 1
ATOM 1347 O O . GLU A 1 185 ? 60.780 19.435 28.133 1.00 22.79 172 GLU A O 1
ATOM 1353 N N . SER A 1 186 ? 61.494 17.566 29.207 1.00 23.33 173 SER A N 1
ATOM 1354 C CA . SER A 1 186 ? 61.529 18.226 30.536 1.00 23.88 173 SER A CA 1
ATOM 1355 C C . SER A 1 186 ? 62.541 19.387 30.520 1.00 24.83 173 SER A C 1
ATOM 1356 O O . SER A 1 186 ? 62.277 20.476 31.040 1.00 25.30 173 SER A O 1
ATOM 1359 N N . ILE A 1 187 ? 63.663 19.183 29.850 1.00 24.74 174 ILE A N 1
ATOM 1360 C CA . ILE A 1 187 ? 64.657 20.227 29.762 1.00 24.70 174 ILE A CA 1
ATOM 1361 C C . ILE A 1 187 ? 64.219 21.330 28.797 1.00 25.56 174 ILE A C 1
ATOM 1362 O O . ILE A 1 187 ? 64.329 22.512 29.097 1.00 24.90 174 ILE A O 1
ATOM 1367 N N . ALA A 1 188 ? 63.795 20.937 27.601 1.00 24.95 175 ALA A N 1
ATOM 1368 C CA . ALA A 1 188 ? 63.314 21.905 26.598 1.00 24.66 175 ALA A CA 1
ATOM 1369 C C . ALA A 1 188 ? 62.216 22.790 27.126 1.00 25.04 175 ALA A C 1
ATOM 1370 O O . ALA A 1 188 ? 62.207 23.999 26.888 1.00 25.01 175 ALA A O 1
ATOM 1372 N N . THR A 1 189 ? 61.244 22.193 27.833 1.00 24.17 176 THR A N 1
ATOM 1373 C CA . THR A 1 189 ? 60.177 23.003 28.438 1.00 24.89 176 THR A CA 1
ATOM 1374 C C . THR A 1 189 ? 60.663 24.013 29.485 1.00 24.32 176 THR A C 1
ATOM 1375 O O . THR A 1 189 ? 60.160 25.124 29.570 1.00 24.59 176 THR A O 1
ATOM 1379 N N . ASN A 1 190 ? 61.670 23.621 30.267 1.00 25.10 177 ASN A N 1
ATOM 1380 C CA . ASN A 1 190 ? 62.291 24.545 31.209 1.00 24.99 177 ASN A CA 1
ATOM 1381 C C . ASN A 1 190 ? 62.935 25.730 30.475 1.00 25.69 177 ASN A C 1
ATOM 1382 O O . ASN A 1 190 ? 62.851 26.858 30.937 1.00 26.31 177 ASN A O 1
ATOM 1387 N N . LEU A 1 191 ? 63.563 25.478 29.329 1.00 26.07 178 LEU A N 1
ATOM 1388 C CA . LEU A 1 191 ? 64.218 26.594 28.626 1.00 26.08 178 LEU A CA 1
ATOM 1389 C C . LEU A 1 191 ? 63.221 27.667 28.170 1.00 25.55 178 LEU A C 1
ATOM 1390 O O . LEU A 1 191 ? 63.425 28.869 28.397 1.00 25.32 178 LEU A O 1
ATOM 1395 N N . ILE A 1 192 ? 62.109 27.233 27.580 1.00 25.78 179 ILE A N 1
ATOM 1396 C CA . ILE A 1 192 ? 61.107 28.178 27.095 1.00 26.33 179 ILE A CA 1
ATOM 1397 C C . ILE A 1 192 ? 60.317 28.826 28.218 1.00 25.87 179 ILE A C 1
ATOM 1398 O O . ILE A 1 192 ? 59.956 30.004 28.120 1.00 25.70 179 ILE A O 1
ATOM 1403 N N . GLU A 1 193 ? 60.050 28.089 29.300 1.00 25.94 180 GLU A N 1
ATOM 1404 C CA . GLU A 1 193 ? 59.284 28.657 30.408 1.00 26.56 180 GLU A CA 1
ATOM 1405 C C . GLU A 1 193 ? 60.165 29.585 31.261 1.00 27.77 180 GLU A C 1
ATOM 1406 O O . GLU A 1 193 ? 59.676 30.611 31.738 1.00 27.69 180 GLU A O 1
ATOM 1412 N N . MET A 1 194 ? 61.441 29.219 31.459 1.00 27.25 181 MET A N 1
ATOM 1413 C CA . MET A 1 194 ? 62.388 30.124 32.149 1.00 26.53 181 MET A CA 1
ATOM 1414 C C . MET A 1 194 ? 62.614 31.412 31.313 1.00 27.91 181 MET A C 1
ATOM 1415 O O . MET A 1 194 ? 62.720 32.512 31.891 1.00 27.55 181 MET A O 1
ATOM 1420 N N . ALA A 1 195 ? 62.640 31.268 29.978 1.00 2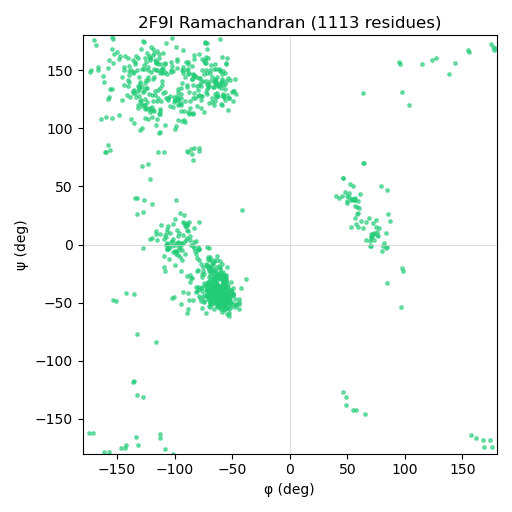7.29 182 ALA A N 1
ATOM 1421 C CA . ALA A 1 195 ? 62.846 32.393 29.080 1.00 28.64 182 ALA A CA 1
ATOM 1422 C C . ALA A 1 195 ? 61.945 33.550 29.406 1.00 28.95 182 ALA A C 1
ATOM 1423 O O . ALA A 1 195 ? 62.410 34.673 29.437 1.00 29.12 182 ALA A O 1
ATOM 1425 N N . SER A 1 196 ? 60.661 33.290 29.684 1.00 29.18 183 SER A N 1
ATOM 1426 C CA . SER A 1 196 ? 59.686 34.383 29.872 1.00 29.29 183 SER A CA 1
ATOM 1427 C C . SER A 1 196 ? 59.250 34.608 31.309 1.00 28.07 183 SER A C 1
ATOM 1428 O O . SER A 1 196 ? 58.281 35.309 31.548 1.00 28.23 183 SER A O 1
ATOM 1431 N N . LEU A 1 197 ? 59.956 34.029 32.273 1.00 27.17 184 LEU A N 1
ATOM 1432 C CA . LEU A 1 197 ? 59.597 34.202 33.671 1.00 28.07 184 LEU A CA 1
ATOM 1433 C C . LEU A 1 197 ? 59.623 35.701 34.014 1.00 28.99 184 LEU A C 1
ATOM 1434 O O . LEU A 1 197 ? 60.515 36.419 33.543 1.00 29.48 184 LEU A O 1
ATOM 1439 N N . LYS A 1 198 ? 58.658 36.145 34.817 1.00 30.13 185 LYS A N 1
ATOM 1440 C CA . LYS A 1 198 ? 58.491 37.558 35.143 1.00 31.35 185 LYS A CA 1
ATOM 1441 C C . LYS A 1 198 ? 59.081 37.921 36.521 1.00 31.63 185 LYS A C 1
ATOM 1442 O O . LYS A 1 198 ? 58.668 38.899 37.139 1.00 32.31 185 LYS A O 1
ATOM 1448 N N . VAL A 1 199 ? 60.016 37.104 36.996 1.00 30.95 186 VAL A N 1
ATOM 1449 C CA . VAL A 1 199 ? 60.804 37.374 38.214 1.00 30.27 186 VAL A CA 1
ATOM 1450 C C . VAL A 1 199 ? 62.278 37.261 37.861 1.00 30.53 186 VAL A C 1
ATOM 1451 O O . VAL A 1 199 ? 62.639 36.567 36.891 1.00 30.46 186 VAL A O 1
ATOM 1455 N N . PRO A 1 200 ? 63.146 37.952 38.615 1.00 30.35 187 PRO A N 1
ATOM 1456 C CA . PRO A 1 200 ? 64.574 37.799 38.380 1.00 30.51 187 PRO A CA 1
ATOM 1457 C C . PRO A 1 200 ? 65.052 36.398 38.679 1.00 29.71 187 PRO A C 1
ATOM 1458 O O . PRO A 1 200 ? 64.593 35.758 39.652 1.00 30.35 187 PRO A O 1
ATOM 1462 N N . VAL A 1 201 ? 65.973 35.926 37.864 1.00 29.38 188 VAL A N 1
ATOM 1463 C CA . VAL A 1 201 ? 66.516 34.568 38.033 1.00 28.67 188 VAL A CA 1
ATOM 1464 C C . VAL A 1 201 ? 68.038 34.664 38.038 1.00 28.66 188 VAL A C 1
ATOM 1465 O O . VAL A 1 201 ? 68.631 35.190 37.083 1.00 29.52 188 VAL A O 1
ATOM 1469 N N . ILE A 1 202 ? 68.681 34.149 39.103 1.00 29.18 189 ILE A N 1
ATOM 1470 C CA . ILE A 1 202 ? 70.144 34.191 39.217 1.00 28.47 189 ILE A CA 1
ATOM 1471 C C . ILE A 1 202 ? 70.666 32.788 39.414 1.00 29.14 189 ILE A C 1
ATOM 1472 O O . ILE A 1 202 ? 70.219 32.064 40.329 1.00 29.06 189 ILE A O 1
ATOM 1477 N N . ALA A 1 203 ? 71.549 32.370 38.507 1.00 28.56 190 ALA A N 1
ATOM 1478 C CA . ALA A 1 203 ? 72.130 31.046 38.522 1.00 28.66 190 ALA A CA 1
ATOM 1479 C C . ALA A 1 203 ? 73.594 31.141 38.860 1.00 29.57 190 ALA A C 1
ATOM 1480 O O . ALA A 1 203 ? 74.245 32.145 38.527 1.00 30.44 190 ALA A O 1
ATOM 1482 N N . ILE A 1 204 ? 74.090 30.102 39.525 1.00 29.05 191 ILE A N 1
ATOM 1483 C CA . ILE A 1 204 ? 75.502 29.934 39.845 1.00 29.35 191 ILE A CA 1
ATOM 1484 C C . ILE A 1 204 ? 75.936 28.495 39.652 1.00 28.73 191 ILE A C 1
ATOM 1485 O O . ILE A 1 204 ? 75.299 27.562 40.171 1.00 28.91 191 ILE A O 1
ATOM 1490 N N . VAL A 1 205 ? 76.999 28.292 38.882 1.00 27.86 192 VAL A N 1
ATOM 1491 C CA . VAL A 1 205 ? 77.590 26.962 38.779 1.00 28.57 192 VAL A CA 1
ATOM 1492 C C . VAL A 1 205 ? 78.575 26.726 39.960 1.00 29.54 192 VAL A C 1
ATOM 1493 O O . VAL A 1 205 ? 79.637 27.360 40.025 1.00 30.25 192 VAL A O 1
ATOM 1497 N N . ILE A 1 206 ? 78.248 25.798 40.859 1.00 30.19 193 ILE A N 1
ATOM 1498 C CA . ILE A 1 206 ? 79.099 25.512 42.025 1.00 29.81 193 ILE A CA 1
ATOM 1499 C C . ILE A 1 206 ? 79.852 24.216 41.847 1.00 30.98 193 ILE A C 1
ATOM 1500 O O . ILE A 1 206 ? 80.788 23.919 42.597 1.00 31.29 193 ILE A O 1
ATOM 1505 N N . GLY A 1 207 ? 79.475 23.433 40.850 1.00 31.41 194 GLY A N 1
ATOM 1506 C CA . GLY A 1 207 ? 80.113 22.138 40.590 1.00 30.89 194 GLY A CA 1
ATOM 1507 C C . GLY A 1 207 ? 80.558 22.094 39.130 1.00 32.26 194 GLY A C 1
ATOM 1508 O O . GLY A 1 207 ? 81.176 23.025 38.641 1.00 32.46 194 GLY A O 1
ATOM 1509 N N . GLU A 1 208 ? 80.221 21.020 38.430 1.00 32.44 195 GLU A N 1
ATOM 1510 C CA . GLU A 1 208 ? 80.382 20.939 36.987 1.00 32.88 195 GLU A CA 1
ATOM 1511 C C . GLU A 1 208 ? 79.118 21.491 36.327 1.00 32.71 195 GLU A C 1
ATOM 1512 O O . GLU A 1 208 ? 78.021 21.444 36.912 1.00 32.04 195 GLU A O 1
ATOM 1518 N N . GLY A 1 209 ? 79.278 22.049 35.125 1.00 32.22 196 GLY A N 1
ATOM 1519 C CA . GLY A 1 209 ? 78.156 22.602 34.358 1.00 31.98 196 GLY A CA 1
ATOM 1520 C C . GLY A 1 209 ? 77.932 21.663 33.179 1.00 31.23 196 GLY A C 1
ATOM 1521 O O . GLY A 1 209 ? 78.396 21.931 32.085 1.00 32.23 196 GLY A O 1
ATOM 1522 N N . GLY A 1 210 ? 77.263 20.548 33.418 1.00 30.40 197 GLY A N 1
ATOM 1523 C CA . GLY A 1 210 ? 77.116 19.496 32.414 1.00 29.99 197 GLY A CA 1
ATOM 1524 C C . GLY A 1 210 ? 76.056 19.768 31.335 1.00 30.49 197 GLY A C 1
ATOM 1525 O O . GLY A 1 210 ? 74.891 19.327 31.471 1.00 29.70 197 GLY A O 1
ATOM 1526 N N . SER A 1 211 ? 76.451 20.532 30.292 1.00 30.04 198 SER A N 1
ATOM 1527 C CA . SER A 1 211 ? 75.673 20.668 29.027 1.00 29.07 198 SER A CA 1
ATOM 1528 C C . SER A 1 211 ? 74.168 20.985 29.255 1.00 28.02 198 SER A C 1
ATOM 1529 O O . SER A 1 211 ? 73.853 21.787 30.112 1.00 27.32 198 SER A O 1
ATOM 1532 N N . GLY A 1 212 ? 73.262 20.349 28.491 1.00 27.51 199 GLY A N 1
ATOM 1533 C CA . GLY A 1 212 ? 71.823 20.669 28.550 1.00 25.61 199 GLY A CA 1
ATOM 1534 C C . GLY A 1 212 ? 71.214 20.488 29.933 1.00 26.20 199 GLY A C 1
ATOM 1535 O O . GLY A 1 212 ? 70.322 21.271 30.347 1.00 25.07 199 GLY A O 1
ATOM 1536 N N . GLY A 1 213 ? 71.703 19.471 30.664 1.00 25.58 200 GLY A N 1
ATOM 1537 C CA . GLY A 1 213 ? 71.247 19.224 32.029 1.00 26.69 200 GLY A CA 1
ATOM 1538 C C . GLY A 1 213 ? 71.549 20.377 32.968 1.00 26.94 200 GLY A C 1
ATOM 1539 O O . GLY A 1 213 ? 70.823 20.606 33.940 1.00 27.02 200 GLY A O 1
ATOM 1540 N N . ALA A 1 214 ? 72.617 21.118 32.676 1.00 26.74 201 ALA A N 1
ATOM 1541 C CA . ALA A 1 214 ? 72.931 22.317 33.467 1.00 27.48 201 ALA A CA 1
ATOM 1542 C C . ALA A 1 214 ? 72.041 23.467 33.043 1.00 26.94 201 ALA A C 1
ATOM 1543 O O . ALA A 1 214 ? 71.534 24.237 33.878 1.00 26.76 201 ALA A O 1
ATOM 1545 N N . LEU A 1 215 ? 71.899 23.618 31.733 1.00 26.93 202 LEU A N 1
ATOM 1546 C CA . LEU A 1 215 ? 71.171 24.769 31.147 1.00 26.77 202 LEU A CA 1
ATOM 1547 C C . LEU A 1 215 ? 69.674 24.676 31.503 1.00 27.22 202 LEU A C 1
ATOM 1548 O O . LEU A 1 215 ? 68.958 25.674 31.582 1.00 25.14 202 LEU A O 1
ATOM 1553 N N . GLY A 1 216 ? 69.216 23.441 31.712 1.00 26.07 203 GLY A N 1
ATOM 1554 C CA . GLY A 1 216 ? 67.821 23.222 32.129 1.00 26.34 203 GLY A CA 1
ATOM 1555 C C . GLY A 1 216 ? 67.367 23.972 33.375 1.00 25.93 203 GLY A C 1
ATOM 1556 O O . GLY A 1 216 ? 66.165 24.087 33.622 1.00 26.32 203 GLY A O 1
ATOM 1557 N N . ILE A 1 217 ? 68.307 24.432 34.200 1.00 25.53 204 ILE A N 1
ATOM 1558 C CA . ILE A 1 217 ? 67.965 25.346 35.307 1.00 25.84 204 ILE A CA 1
ATOM 1559 C C . ILE A 1 217 ? 68.849 26.592 35.244 1.00 25.45 204 ILE A C 1
ATOM 1560 O O . ILE A 1 217 ? 69.161 27.196 36.282 1.00 26.11 204 ILE A O 1
ATOM 1565 N N . GLY A 1 218 ? 69.281 26.929 34.028 1.00 25.27 205 GLY A N 1
ATOM 1566 C CA . GLY A 1 218 ? 70.344 27.919 33.811 1.00 26.18 205 GLY A CA 1
ATOM 1567 C C . GLY A 1 218 ? 69.923 29.112 32.952 1.00 27.20 205 GLY A C 1
ATOM 1568 O O . GLY A 1 218 ? 70.761 29.961 32.601 1.00 27.48 205 GLY A O 1
ATOM 1569 N N . ILE A 1 219 ? 68.652 29.178 32.591 1.00 26.87 206 ILE A N 1
ATOM 1570 C CA . ILE A 1 219 ? 68.160 30.247 31.716 1.00 26.54 206 ILE A CA 1
ATOM 1571 C C . ILE A 1 219 ? 67.827 31.410 32.634 1.00 27.07 206 ILE A C 1
ATOM 1572 O O . ILE A 1 219 ? 66.690 31.625 33.037 1.00 27.98 206 ILE A O 1
ATOM 1577 N N . ALA A 1 220 ? 68.876 32.163 32.967 1.00 27.98 207 ALA A N 1
ATOM 1578 C CA . ALA A 1 220 ? 68.818 33.213 34.007 1.00 28.16 207 ALA A CA 1
ATOM 1579 C C . ALA A 1 220 ? 69.183 34.576 33.500 1.00 28.99 207 ALA A C 1
ATOM 1580 O O . ALA A 1 220 ? 69.892 34.688 32.472 1.00 29.38 207 ALA A O 1
ATOM 1582 N N . ASN A 1 221 ? 68.727 35.598 34.243 1.00 29.34 208 ASN A N 1
ATOM 1583 C CA . ASN A 1 221 ? 69.109 36.985 33.954 1.00 31.42 208 ASN A CA 1
ATOM 1584 C C . ASN A 1 221 ? 70.595 37.165 34.193 1.00 32.09 208 ASN A C 1
ATOM 1585 O O . ASN A 1 221 ? 71.287 37.848 33.411 1.00 33.85 208 ASN A O 1
ATOM 1590 N N . LYS A 1 222 ? 71.098 36.554 35.269 1.00 32.61 209 LYS A N 1
ATOM 1591 C CA . LYS A 1 222 ? 72.525 36.636 35.606 1.00 33.02 209 LYS A CA 1
ATOM 1592 C C . LYS A 1 222 ? 73.051 35.251 35.903 1.00 33.21 209 LYS A C 1
ATOM 1593 O O . LYS A 1 222 ? 72.390 34.451 36.572 1.00 31.83 209 LYS A O 1
ATOM 1599 N N . VAL A 1 223 ? 74.227 34.947 35.381 1.00 31.71 210 VAL A N 1
ATOM 1600 C CA . VAL A 1 223 ? 74.865 33.671 35.651 1.00 32.00 210 VAL A CA 1
ATOM 1601 C C . VAL A 1 223 ? 76.268 33.863 36.286 1.00 32.66 210 VAL A C 1
ATOM 1602 O O . VAL A 1 223 ? 77.103 34.628 35.765 1.00 33.36 210 VAL A O 1
ATOM 1606 N N . LEU A 1 224 ? 76.520 33.165 37.394 1.00 31.95 211 LEU A N 1
ATOM 1607 C CA . LEU A 1 224 ? 77.768 33.240 38.111 1.00 31.73 211 LEU A CA 1
ATOM 1608 C C . LEU A 1 224 ? 78.429 31.884 38.066 1.00 32.54 211 LEU A C 1
ATOM 1609 O O . LEU A 1 224 ? 77.764 30.855 37.874 1.00 32.05 211 LEU A O 1
ATOM 1614 N N . MET A 1 225 ? 79.751 31.865 38.231 1.00 31.83 212 MET A N 1
ATOM 1615 C CA . MET A 1 225 ? 80.473 30.612 38.353 1.00 32.42 212 MET A CA 1
ATOM 1616 C C . MET A 1 225 ? 81.532 30.751 39.420 1.00 34.07 212 MET A C 1
ATOM 1617 O O . MET A 1 225 ? 82.179 31.794 39.531 1.00 33.87 212 MET A O 1
ATOM 1622 N N . LEU A 1 226 ? 81.691 29.696 40.215 1.00 34.01 213 LEU A N 1
ATOM 1623 C CA . LEU A 1 226 ? 82.849 29.601 41.101 1.00 33.64 213 LEU A CA 1
ATOM 1624 C C . LEU A 1 226 ? 84.088 29.441 40.225 1.00 34.06 213 LEU A C 1
ATOM 1625 O O . LEU A 1 226 ? 84.043 28.771 39.181 1.00 33.58 213 LEU A O 1
ATOM 1630 N N . GLU A 1 227 ? 85.211 30.044 40.639 1.00 34.39 214 GLU A N 1
ATOM 1631 C CA . GLU A 1 227 ? 86.397 30.103 39.764 1.00 34.46 214 GLU A CA 1
ATOM 1632 C C . GLU A 1 227 ? 86.925 28.733 39.322 1.00 33.79 214 GLU A C 1
ATOM 1633 O O . GLU A 1 227 ? 87.595 28.630 38.285 1.00 34.80 214 GLU A O 1
ATOM 1639 N N . ASN A 1 228 ? 86.645 27.685 40.079 1.00 33.66 215 ASN A N 1
ATOM 1640 C CA . ASN A 1 228 ? 87.085 26.329 39.706 1.00 33.67 215 ASN A CA 1
ATOM 1641 C C . ASN A 1 228 ? 85.959 25.457 39.123 1.00 33.57 215 ASN A C 1
ATOM 1642 O O . ASN A 1 228 ? 86.175 24.277 38.821 1.00 34.19 215 ASN A O 1
ATOM 1647 N N . SER A 1 229 ? 84.767 26.022 38.987 1.00 32.71 216 SER A N 1
ATOM 1648 C CA . SER A 1 229 ? 83.653 25.281 38.387 1.00 31.90 216 SER A CA 1
ATOM 1649 C C . SER A 1 229 ? 83.837 25.290 36.859 1.00 33.32 216 SER A C 1
ATOM 1650 O O . SER A 1 229 ? 84.609 26.103 36.312 1.00 32.95 216 SER A O 1
ATOM 1653 N N . THR A 1 230 ? 83.119 24.403 36.186 1.00 33.87 217 THR A N 1
ATOM 1654 C CA . THR A 1 230 ? 83.167 24.286 34.725 1.00 35.32 217 THR A CA 1
ATOM 1655 C C . THR A 1 230 ? 81.767 24.426 34.104 1.00 35.55 217 THR A C 1
ATOM 1656 O O . THR A 1 230 ? 80.728 24.418 34.810 1.00 34.36 217 THR A O 1
ATOM 1660 N N . TYR A 1 231 ? 81.760 24.648 32.784 1.00 35.04 218 TYR A N 1
ATOM 1661 C CA . TYR A 1 231 ? 80.523 24.772 32.003 1.00 34.26 218 TYR A CA 1
ATOM 1662 C C . TYR A 1 231 ? 80.885 24.361 30.574 1.00 34.29 218 TYR A C 1
ATOM 1663 O O . TYR A 1 231 ? 81.673 25.047 29.903 1.00 33.68 218 TYR A O 1
ATOM 1672 N N . SER A 1 232 ? 80.389 23.192 30.152 1.00 33.16 219 SER A N 1
ATOM 1673 C CA . SER A 1 232 ? 80.762 22.636 28.864 1.00 32.90 219 SER A CA 1
ATOM 1674 C C . SER A 1 232 ? 79.563 21.998 28.119 1.00 31.85 219 SER A C 1
ATOM 1675 O O . SER A 1 232 ? 78.637 21.456 28.755 1.00 29.71 219 SER A O 1
ATOM 1678 N N . VAL A 1 233 ? 79.613 22.036 26.788 1.00 31.00 220 VAL A N 1
ATOM 1679 C CA . VAL A 1 233 ? 78.566 21.440 25.945 1.00 31.38 220 VAL A CA 1
ATOM 1680 C C . VAL A 1 233 ? 78.736 19.929 25.968 1.00 32.62 220 VAL A C 1
ATOM 1681 O O . VAL A 1 233 ? 77.794 19.159 25.662 1.00 32.25 220 VAL A O 1
ATOM 1685 N N . ILE A 1 234 ? 79.941 19.482 26.353 1.00 32.24 221 ILE A N 1
ATOM 1686 C CA . ILE A 1 234 ? 80.203 18.050 26.471 1.00 32.99 221 ILE A CA 1
ATOM 1687 C C . ILE A 1 234 ? 81.372 17.826 27.439 1.00 33.48 221 ILE A C 1
ATOM 1688 O O . ILE A 1 234 ? 82.184 18.747 27.695 1.00 33.06 221 ILE A O 1
ATOM 1693 N N . SER A 1 235 ? 81.456 16.627 27.994 1.00 33.50 222 SER A N 1
ATOM 1694 C CA . SER A 1 235 ? 82.539 16.332 28.928 1.00 35.36 222 SER A CA 1
ATOM 1695 C C . SER A 1 235 ? 83.851 16.294 28.167 1.00 36.23 222 SER A C 1
ATOM 1696 O O . SER A 1 235 ? 83.881 15.905 26.993 1.00 36.68 222 SER A O 1
ATOM 1699 N N . PRO A 1 236 ? 84.958 16.694 28.828 1.00 37.34 223 PRO A N 1
ATOM 1700 C CA . PRO A 1 236 ? 86.265 16.552 28.217 1.00 37.66 223 PRO A CA 1
ATOM 1701 C C . PRO A 1 236 ? 86.513 15.130 27.687 1.00 38.39 223 PRO A C 1
ATOM 1702 O O . PRO A 1 236 ? 87.129 14.970 26.625 1.00 38.02 223 PRO A O 1
ATOM 1706 N N . GLU A 1 237 ? 86.066 14.114 28.417 1.00 39.02 224 GLU A N 1
ATOM 1707 C CA . GLU A 1 237 ? 86.300 12.731 28.012 1.00 40.44 224 GLU A CA 1
ATOM 1708 C C . GLU A 1 237 ? 85.500 12.418 26.755 1.00 41.09 224 GLU A C 1
ATOM 1709 O O . GLU A 1 237 ? 85.972 11.703 25.849 1.00 41.63 224 GLU A O 1
ATOM 1715 N N . GLY A 1 238 ? 84.268 12.925 26.720 1.00 40.52 225 GLY A N 1
ATOM 1716 C CA . GLY A 1 238 ? 83.413 12.765 25.539 1.00 40.31 225 GLY A CA 1
ATOM 1717 C C . GLY A 1 238 ? 84.013 13.397 24.288 1.00 40.04 225 GLY A C 1
ATOM 1718 O O . GLY A 1 238 ? 84.097 12.735 23.245 1.00 39.52 225 GLY A O 1
ATOM 1719 N N . ALA A 1 239 ? 84.406 14.669 24.384 1.00 39.59 226 ALA A N 1
ATOM 1720 C CA . ALA A 1 239 ? 85.029 15.384 23.275 1.00 39.91 226 ALA A CA 1
ATOM 1721 C C . ALA A 1 239 ? 86.272 14.655 22.738 1.00 41.38 226 ALA A C 1
ATOM 1722 O O . ALA A 1 239 ? 86.438 14.492 21.509 1.00 40.54 226 ALA A O 1
ATOM 1724 N N . ALA A 1 240 ? 87.121 14.181 23.666 1.00 42.76 227 ALA A N 1
ATOM 1725 C CA . ALA A 1 240 ? 88.370 13.486 23.357 1.00 44.25 227 ALA A CA 1
ATOM 1726 C C . ALA A 1 240 ? 88.119 12.148 22.626 1.00 45.49 227 ALA A C 1
ATOM 1727 O O . ALA A 1 240 ? 88.824 11.822 21.649 1.00 45.00 227 ALA A O 1
ATOM 1729 N N . ALA A 1 241 ? 87.117 11.391 23.090 1.00 46.60 228 ALA A N 1
ATOM 1730 C CA . ALA A 1 241 ? 86.693 10.177 22.408 1.00 49.26 228 ALA A CA 1
ATOM 1731 C C . ALA A 1 241 ? 86.136 10.457 21.003 1.00 51.18 228 ALA A C 1
ATOM 1732 O O . ALA A 1 241 ? 86.339 9.663 20.083 1.00 51.83 228 ALA A O 1
ATOM 1734 N N . LEU A 1 242 ? 85.445 11.584 20.825 1.00 53.39 229 LEU A N 1
ATOM 1735 C CA . LEU A 1 242 ? 84.837 11.890 19.531 1.00 55.30 229 LEU A CA 1
ATOM 1736 C C . LEU A 1 242 ? 85.759 12.557 18.507 1.00 57.37 229 LEU A C 1
ATOM 1737 O O . LEU A 1 242 ? 85.789 12.139 17.339 1.00 57.73 229 LEU A O 1
ATOM 1742 N N . LEU A 1 243 ? 86.482 13.587 18.941 1.00 58.85 230 LEU A N 1
ATOM 1743 C CA . LEU A 1 243 ? 87.361 14.361 18.080 1.00 61.18 230 LEU A CA 1
ATOM 1744 C C . LEU A 1 243 ? 88.696 13.667 17.785 1.00 62.95 230 LEU A C 1
ATOM 1745 O O . LEU A 1 243 ? 89.122 13.631 16.621 1.00 63.30 230 LEU A O 1
ATOM 1750 N N . TRP A 1 244 ? 89.344 13.119 18.818 1.00 64.09 231 TRP A N 1
ATOM 1751 C CA . TRP A 1 244 ? 90.656 12.494 18.674 1.00 65.41 231 TRP A CA 1
ATOM 1752 C C . TRP A 1 244 ? 90.579 10.986 18.815 1.00 65.96 231 TRP A C 1
ATOM 1753 O O . TRP A 1 244 ? 91.613 10.322 18.842 1.00 66.58 231 TRP A O 1
ATOM 1764 N N . LYS A 1 245 ? 89.368 10.451 18.949 1.00 66.19 232 LYS A N 1
ATOM 1765 C CA . LYS A 1 245 ? 89.160 9.016 19.177 1.00 66.59 232 LYS A CA 1
ATOM 1766 C C . LYS A 1 245 ? 89.949 8.416 20.373 1.00 66.73 232 LYS A C 1
ATOM 1767 O O . LYS A 1 245 ? 90.067 7.189 20.506 1.00 66.79 232 LYS A O 1
ATOM 1773 N N . ASP A 1 246 ? 90.465 9.278 21.247 1.00 66.43 233 ASP A N 1
ATOM 1774 C CA . ASP A 1 246 ? 91.264 8.837 22.380 1.00 65.82 233 ASP A CA 1
ATOM 1775 C C . ASP A 1 246 ? 90.821 9.571 23.629 1.00 65.43 233 ASP A C 1
ATOM 1776 O O . ASP A 1 246 ? 91.134 10.746 23.825 1.00 64.39 233 ASP A O 1
ATOM 1781 N N . SER A 1 247 ? 90.096 8.848 24.466 1.00 64.98 234 SER A N 1
ATOM 1782 C CA . SER A 1 247 ? 89.512 9.347 25.696 1.00 64.88 234 SER A CA 1
ATOM 1783 C C . SER A 1 247 ? 90.547 9.928 26.674 1.00 63.97 234 SER A C 1
ATOM 1784 O O . SER A 1 247 ? 90.218 10.799 27.507 1.00 63.77 234 SER A O 1
ATOM 1787 N N . ASN A 1 248 ? 91.786 9.431 26.551 1.00 62.29 235 ASN A N 1
ATOM 1788 C CA . ASN A 1 248 ? 92.917 9.826 27.393 1.00 60.32 235 ASN A CA 1
ATOM 1789 C C . ASN A 1 248 ? 93.386 11.252 27.135 1.00 58.20 235 ASN A C 1
ATOM 1790 O O . ASN A 1 248 ? 94.176 11.786 27.920 1.00 57.70 235 ASN A O 1
ATOM 1795 N N . LEU A 1 249 ? 92.882 11.868 26.054 1.00 55.59 236 LEU A N 1
ATOM 1796 C CA . LEU A 1 249 ? 93.201 13.280 25.740 1.00 53.39 236 LEU A CA 1
ATOM 1797 C C . LEU A 1 249 ? 92.155 14.267 26.244 1.00 51.36 236 LEU A C 1
ATOM 1798 O O . LEU A 1 249 ? 92.023 15.368 25.700 1.00 50.22 236 LEU A O 1
ATOM 1803 N N . ALA A 1 250 ? 91.455 13.878 27.312 1.00 49.63 237 ALA A N 1
ATOM 1804 C CA . ALA A 1 250 ? 90.480 14.730 27.986 1.00 48.60 237 ALA A CA 1
ATOM 1805 C C . ALA A 1 250 ? 91.055 16.095 28.337 1.00 47.83 237 ALA A C 1
ATOM 1806 O O . ALA A 1 250 ? 90.401 17.116 28.162 1.00 45.96 237 ALA A O 1
ATOM 1808 N N . LYS A 1 251 ? 92.301 16.101 28.814 1.00 47.39 238 LYS A N 1
ATOM 1809 C CA . LYS A 1 251 ? 92.965 17.321 29.269 1.00 47.13 238 LYS A CA 1
ATOM 1810 C C . LYS A 1 251 ? 93.040 18.384 28.158 1.00 45.84 238 LYS A C 1
ATOM 1811 O O . LYS A 1 251 ? 92.699 19.546 28.371 1.00 45.54 238 LYS A O 1
ATOM 1817 N N . ILE A 1 252 ? 93.483 17.969 26.970 1.00 45.12 239 ILE A N 1
ATOM 1818 C CA . ILE A 1 252 ? 93.567 18.870 25.812 1.00 44.41 239 ILE A CA 1
ATOM 1819 C C . ILE A 1 252 ? 92.182 19.235 25.282 1.00 43.46 239 ILE A C 1
ATOM 1820 O O . ILE A 1 252 ? 91.935 20.377 24.887 1.00 42.25 239 ILE A O 1
ATOM 1825 N N . ALA A 1 253 ? 91.272 18.264 25.296 1.00 42.70 240 ALA A N 1
ATOM 1826 C CA . ALA A 1 253 ? 89.870 18.544 24.957 1.00 42.72 240 ALA A CA 1
ATOM 1827 C C . ALA A 1 253 ? 89.331 19.656 25.830 1.00 41.58 240 ALA A C 1
ATOM 1828 O O . ALA A 1 253 ? 88.715 20.598 25.327 1.00 41.08 240 ALA A O 1
ATOM 1830 N N . ALA A 1 254 ? 89.582 19.554 27.139 1.00 41.72 241 ALA A N 1
ATOM 1831 C CA . ALA A 1 254 ? 89.113 20.560 28.101 1.00 41.22 241 ALA A CA 1
ATOM 1832 C C . ALA A 1 254 ? 89.725 21.913 27.800 1.00 41.48 241 ALA A C 1
ATOM 1833 O O . ALA A 1 254 ? 89.024 22.928 27.790 1.00 40.89 241 ALA A O 1
ATOM 1835 N N . GLU A 1 255 ? 91.043 21.936 27.546 1.00 41.79 242 GLU A N 1
ATOM 1836 C CA . GLU A 1 255 ? 91.736 23.224 27.297 1.00 42.08 242 GLU A CA 1
ATOM 1837 C C . GLU A 1 255 ? 91.295 23.831 25.982 1.00 41.18 242 GLU A C 1
ATOM 1838 O O . GLU A 1 255 ? 91.155 25.055 25.872 1.00 40.57 242 GLU A O 1
ATOM 1844 N N . THR A 1 256 ? 91.096 22.976 24.979 1.00 40.20 243 THR A N 1
ATOM 1845 C CA . THR A 1 256 ? 90.674 23.435 23.636 1.00 39.99 243 THR A CA 1
ATOM 1846 C C . THR A 1 256 ? 89.244 23.983 23.610 1.00 39.82 243 THR A C 1
ATOM 1847 O O . THR A 1 256 ? 88.993 25.037 22.982 1.00 38.63 243 THR A O 1
ATOM 1851 N N . MET A 1 257 ? 88.324 23.301 24.316 1.00 39.24 244 MET A N 1
ATOM 1852 C CA . MET A 1 257 ? 86.936 23.803 24.444 1.00 39.54 244 MET A CA 1
ATOM 1853 C C . MET A 1 257 ? 86.801 25.054 25.303 1.00 39.28 244 MET A C 1
ATOM 1854 O O . MET A 1 257 ? 85.842 25.811 25.134 1.00 39.84 244 MET A O 1
ATOM 1859 N N . LYS A 1 258 ? 87.765 25.302 26.195 1.00 38.35 245 LYS A N 1
ATOM 1860 C CA . LYS A 1 258 ? 87.712 26.480 27.068 1.00 37.65 245 LYS A CA 1
ATOM 1861 C C . LYS A 1 258 ? 86.515 26.424 28.039 1.00 37.04 245 LYS A C 1
ATOM 1862 O O . LYS A 1 258 ? 85.559 27.191 27.933 1.00 36.01 245 LYS A O 1
ATOM 1868 N N . ILE A 1 259 ? 86.600 25.510 28.993 1.00 35.77 246 ILE A N 1
ATOM 1869 C CA . ILE A 1 259 ? 85.488 25.240 29.896 1.00 35.06 246 ILE A CA 1
ATOM 1870 C C . ILE A 1 259 ? 85.613 25.858 31.293 1.00 35.52 246 ILE A C 1
ATOM 1871 O O . ILE A 1 259 ? 84.734 25.646 32.132 1.00 34.86 246 ILE A O 1
ATOM 1876 N N . THR A 1 260 ? 86.678 26.633 31.561 1.00 35.53 247 THR A N 1
ATOM 1877 C CA . THR A 1 260 ? 86.862 27.225 32.901 1.00 35.49 247 THR A CA 1
ATOM 1878 C C . THR A 1 260 ? 86.059 28.501 33.033 1.00 35.18 247 THR A C 1
ATOM 1879 O O . THR A 1 260 ? 85.711 29.100 32.055 1.00 36.05 247 THR A O 1
ATOM 1883 N N . ALA A 1 261 ? 85.795 28.904 34.262 1.00 35.46 248 ALA A N 1
ATOM 1884 C CA . ALA A 1 261 ? 85.003 30.084 34.576 1.00 35.97 248 ALA A CA 1
ATOM 1885 C C . ALA A 1 261 ? 85.493 31.352 33.941 1.00 37.32 248 ALA A C 1
ATOM 1886 O O . ALA A 1 261 ? 84.686 32.148 33.424 1.00 37.24 248 ALA A O 1
ATOM 1888 N N . HIS A 1 262 ? 86.812 31.592 34.016 1.00 39.13 249 HIS A N 1
ATOM 1889 C CA . HIS A 1 262 ? 87.400 32.777 33.397 1.00 40.11 249 HIS A CA 1
ATOM 1890 C C . HIS A 1 262 ? 87.222 32.757 31.858 1.00 39.48 249 HIS A C 1
ATOM 1891 O O . HIS A 1 262 ? 86.912 33.788 31.260 1.00 38.91 249 HIS A O 1
ATOM 1898 N N . ASP A 1 263 ? 87.364 31.585 31.221 1.00 39.38 250 ASP A N 1
ATOM 1899 C CA . ASP A 1 263 ? 87.049 31.466 29.772 1.00 39.84 250 ASP A CA 1
ATOM 1900 C C . ASP A 1 263 ? 85.610 31.890 29.451 1.00 40.09 250 ASP A C 1
ATOM 1901 O O . ASP A 1 263 ? 85.387 32.785 28.585 1.00 39.79 250 ASP A O 1
ATOM 1906 N N . ILE A 1 264 ? 84.634 31.307 30.181 1.00 38.69 251 ILE A N 1
ATOM 1907 C CA . ILE A 1 264 ? 83.225 31.651 29.949 1.00 38.35 251 ILE A CA 1
ATOM 1908 C C . ILE A 1 264 ? 82.963 33.139 30.146 1.00 38.44 251 ILE A C 1
ATOM 1909 O O . ILE A 1 264 ? 82.218 33.736 29.388 1.00 37.52 251 ILE A O 1
ATOM 1914 N N . LYS A 1 265 ? 83.564 33.748 31.162 1.00 39.09 252 LYS A N 1
ATOM 1915 C CA . LYS A 1 265 ? 83.370 35.173 31.383 1.00 39.60 252 LYS A CA 1
ATOM 1916 C C . LYS A 1 265 ? 83.959 35.995 30.211 1.00 39.83 252 LYS A C 1
ATOM 1917 O O . LYS A 1 265 ? 83.353 36.960 29.751 1.00 38.80 252 LYS A O 1
ATOM 1923 N N . GLN A 1 266 ? 85.119 35.573 29.720 1.00 40.91 253 GLN A N 1
ATOM 1924 C CA . GLN A 1 266 ? 85.777 36.222 28.560 1.00 41.63 253 GLN A CA 1
ATOM 1925 C C . GLN A 1 266 ? 84.869 36.274 27.337 1.00 42.03 253 GLN A C 1
ATOM 1926 O O . GLN A 1 266 ? 84.896 37.241 26.555 1.00 42.27 253 GLN A O 1
ATOM 1932 N N . LEU A 1 267 ? 84.049 35.240 27.189 1.00 41.23 254 LEU A N 1
ATOM 1933 C CA . LEU A 1 267 ? 83.090 35.172 26.078 1.00 40.68 254 LEU A CA 1
ATOM 1934 C C . LEU A 1 267 ? 81.809 35.940 26.357 1.00 40.41 254 LEU A C 1
ATOM 1935 O O . LEU A 1 267 ? 80.944 36.027 25.481 1.00 41.86 254 LEU A O 1
ATOM 1940 N N . GLY A 1 268 ? 81.681 36.514 27.547 1.00 39.39 255 GLY A N 1
ATOM 1941 C CA . GLY A 1 268 ? 80.497 37.302 27.923 1.00 38.54 255 GLY A CA 1
ATOM 1942 C C . GLY A 1 268 ? 79.264 36.445 28.226 1.00 38.60 255 GLY A C 1
ATOM 1943 O O . GLY A 1 268 ? 78.151 36.967 28.288 1.00 38.43 255 GLY A O 1
ATOM 1944 N N . ILE A 1 269 ? 79.461 35.139 28.429 1.00 37.20 256 ILE A N 1
ATOM 1945 C CA . ILE A 1 269 ? 78.347 34.191 28.619 1.00 37.21 256 ILE A CA 1
ATOM 1946 C C . ILE A 1 269 ? 77.856 34.123 30.095 1.00 37.45 256 ILE A C 1
ATOM 1947 O O . ILE A 1 269 ? 76.664 33.808 30.378 1.00 36.66 256 ILE A O 1
ATOM 1952 N N . ILE A 1 270 ? 78.783 34.398 31.023 1.00 37.00 257 ILE A N 1
ATOM 1953 C CA . ILE A 1 270 ? 78.451 34.554 32.441 1.00 37.27 257 ILE A CA 1
ATOM 1954 C C . ILE A 1 270 ? 78.792 35.979 32.876 1.00 37.86 257 ILE A C 1
ATOM 1955 O O . ILE A 1 270 ? 79.503 36.674 32.167 1.00 37.05 257 ILE A O 1
ATOM 1960 N N . ASP A 1 271 ? 78.276 36.392 34.021 1.00 37.46 258 ASP A N 1
ATOM 1961 C CA . ASP A 1 271 ? 78.354 37.777 34.459 1.00 39.32 258 ASP A CA 1
ATOM 1962 C C . ASP A 1 271 ? 79.463 38.015 35.482 1.00 40.11 258 ASP A C 1
ATOM 1963 O O . ASP A 1 271 ? 79.863 39.148 35.714 1.00 39.50 258 ASP A O 1
ATOM 1968 N N . ASP A 1 272 ? 79.951 36.944 36.102 1.00 39.95 259 ASP A N 1
ATOM 1969 C CA . ASP A 1 272 ? 80.999 37.128 37.119 1.00 40.62 259 ASP A CA 1
ATOM 1970 C C . ASP A 1 272 ? 81.541 35.801 37.607 1.00 39.19 259 ASP A C 1
ATOM 1971 O O . ASP A 1 272 ? 80.814 34.785 37.657 1.00 38.41 259 ASP A O 1
ATOM 1976 N N . VAL A 1 273 ? 82.822 35.821 37.974 1.00 38.10 260 VAL A N 1
ATOM 1977 C CA . VAL A 1 273 ? 83.528 34.692 38.527 1.00 37.47 260 VAL A CA 1
ATOM 1978 C C . VAL A 1 273 ? 83.757 34.939 40.009 1.00 38.70 260 VAL A C 1
ATOM 1979 O O . VAL A 1 273 ? 84.268 36.003 40.412 1.00 39.34 260 VAL A O 1
ATOM 1983 N N . ILE A 1 274 ? 83.328 33.985 40.833 1.00 37.86 261 ILE A N 1
ATOM 1984 C CA . ILE A 1 274 ? 83.440 34.144 42.289 1.00 37.41 261 ILE A CA 1
ATOM 1985 C C . ILE A 1 274 ? 84.667 33.380 42.754 1.00 37.11 261 ILE A C 1
ATOM 1986 O O . ILE A 1 274 ? 84.799 32.180 42.492 1.00 36.49 261 ILE A O 1
ATOM 1991 N N . SER A 1 275 ? 85.589 34.055 43.451 1.00 37.48 262 SER A N 1
ATOM 1992 C CA . SER A 1 275 ? 86.799 33.357 43.858 1.00 37.89 262 SER A CA 1
ATOM 1993 C C . SER A 1 275 ? 86.487 32.385 44.963 1.00 36.87 262 SER A C 1
ATOM 1994 O O . SER A 1 275 ? 85.524 32.541 45.709 1.00 36.80 262 SER A O 1
ATOM 1997 N N . GLU A 1 276 ? 87.263 31.318 44.991 1.00 36.90 263 GLU A N 1
ATOM 1998 C CA . GLU A 1 276 ? 87.184 30.305 46.030 1.00 37.02 263 GLU A CA 1
ATOM 1999 C C . GLU A 1 276 ? 88.348 30.480 47.009 1.00 39.22 263 GLU A C 1
ATOM 2000 O O . GLU A 1 276 ? 89.391 31.061 46.642 1.00 38.12 263 GLU A O 1
ATOM 2006 N N . PRO A 1 277 ? 88.187 29.978 48.252 1.00 39.83 264 PRO A N 1
ATOM 2007 C CA . PRO A 1 277 ? 89.358 29.998 49.162 1.00 40.24 264 PRO A CA 1
ATOM 2008 C C . PRO A 1 277 ? 90.555 29.289 48.552 1.00 40.97 264 PRO A C 1
ATOM 2009 O O . PRO A 1 277 ? 90.390 28.408 47.676 1.00 40.13 264 PRO A O 1
ATOM 2013 N N . LEU A 1 278 ? 91.759 29.646 49.020 1.00 39.89 265 LEU A N 1
ATOM 2014 C CA . LEU A 1 278 ? 92.955 28.974 48.556 1.00 40.22 265 LEU A CA 1
ATOM 2015 C C . LEU A 1 278 ? 92.810 27.442 48.712 1.00 39.03 265 LEU A C 1
ATOM 2016 O O . LEU A 1 278 ? 92.490 26.966 49.779 1.00 39.46 265 LEU A O 1
ATOM 2021 N N . GLY A 1 279 ? 93.025 26.691 47.630 1.00 38.35 266 GLY A N 1
ATOM 2022 C CA . GLY A 1 279 ? 92.914 25.230 47.648 1.00 37.69 266 GLY A CA 1
ATOM 2023 C C . GLY A 1 279 ? 91.564 24.682 47.133 1.00 38.62 266 GLY A C 1
ATOM 2024 O O . GLY A 1 279 ? 91.470 23.513 46.743 1.00 38.35 266 GLY A O 1
ATOM 2025 N N . GLY A 1 280 ? 90.539 25.531 47.130 1.00 37.95 267 GLY A N 1
ATOM 2026 C CA . GLY A 1 280 ? 89.225 25.165 46.592 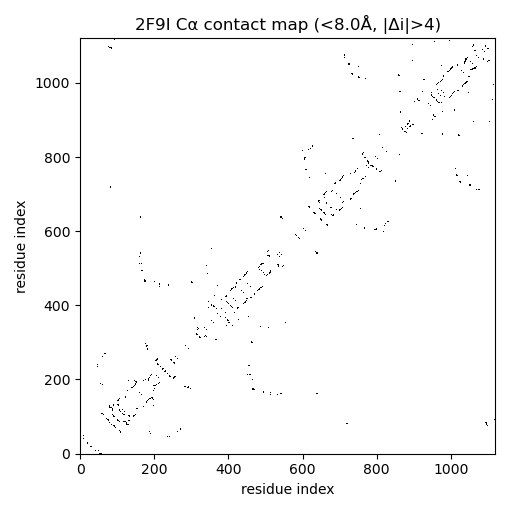1.00 37.62 267 GLY A CA 1
ATOM 2027 C C . GLY A 1 280 ? 88.129 25.424 47.614 1.00 37.61 267 GLY A C 1
ATOM 2028 O O . GLY A 1 280 ? 88.399 25.497 48.839 1.00 36.27 267 GLY A O 1
ATOM 2029 N N . ALA A 1 281 ? 86.886 25.523 47.108 1.00 36.54 268 ALA A N 1
ATOM 2030 C CA . ALA A 1 281 ? 85.692 25.826 47.923 1.00 35.75 268 ALA A CA 1
ATOM 2031 C C . ALA A 1 281 ? 85.524 24.947 49.158 1.00 36.03 268 ALA A C 1
ATOM 2032 O O . ALA A 1 281 ? 84.992 25.408 50.173 1.00 35.93 268 ALA A O 1
ATOM 2034 N N . HIS A 1 282 ? 85.970 23.697 49.060 1.00 35.62 269 HIS A N 1
ATOM 2035 C CA . HIS A 1 282 ? 85.852 22.732 50.153 1.00 38.10 269 HIS A CA 1
ATOM 2036 C C . HIS A 1 282 ? 86.723 23.069 51.383 1.00 39.98 269 HIS A C 1
ATOM 2037 O O . HIS A 1 282 ? 86.510 22.507 52.477 1.00 39.79 269 HIS A O 1
ATOM 2044 N N . LYS A 1 283 ? 87.700 23.962 51.193 1.00 40.93 270 LYS A N 1
ATOM 2045 C CA . LYS A 1 283 ? 88.574 24.349 52.285 1.00 42.48 270 LYS A CA 1
ATOM 2046 C C . LYS A 1 283 ? 87.904 25.271 53.281 1.00 43.05 270 LYS A C 1
ATOM 2047 O O . LYS A 1 283 ? 88.335 25.332 54.414 1.00 43.77 270 LYS A O 1
ATOM 2053 N N . ASP A 1 284 ? 86.890 26.017 52.855 1.00 42.74 271 ASP A N 1
ATOM 2054 C CA . ASP A 1 284 ? 86.194 26.936 53.714 1.00 42.25 271 ASP A CA 1
ATOM 2055 C C . ASP A 1 284 ? 84.781 27.207 53.185 1.00 40.68 271 ASP A C 1
ATOM 2056 O O . ASP A 1 284 ? 84.513 28.254 52.568 1.00 39.93 271 ASP A O 1
ATOM 2061 N N . ILE A 1 285 ? 83.864 26.278 53.482 1.00 40.86 272 ILE A N 1
ATOM 2062 C CA . ILE A 1 285 ? 82.460 26.405 53.052 1.00 39.95 272 ILE A CA 1
ATOM 2063 C C . ILE A 1 285 ? 81.858 27.730 53.481 1.00 40.13 272 ILE A C 1
ATOM 2064 O O . ILE A 1 285 ? 81.186 28.379 52.695 1.00 38.88 272 ILE A O 1
ATOM 2069 N N . GLU A 1 286 ? 82.117 28.161 54.709 1.00 40.52 273 GLU A N 1
ATOM 2070 C CA . GLU A 1 286 ? 81.426 29.347 55.215 1.00 41.22 273 GLU A CA 1
ATOM 2071 C C . GLU A 1 286 ? 81.880 30.580 54.468 1.00 41.25 273 GLU A C 1
ATOM 2072 O O . GLU A 1 286 ? 81.102 31.463 54.139 1.00 40.48 273 GLU A O 1
ATOM 2078 N N . GLN A 1 287 ? 83.182 30.647 54.258 1.00 41.64 274 GLN A N 1
ATOM 2079 C CA . GLN A 1 287 ? 83.801 31.758 53.564 1.00 41.91 274 GLN A CA 1
ATOM 2080 C C . GLN A 1 287 ? 83.296 31.748 52.106 1.00 39.66 274 GLN A C 1
ATOM 2081 O O . GLN A 1 287 ? 82.911 32.782 51.561 1.00 39.03 274 GLN A O 1
ATOM 2087 N N . GLN A 1 288 ? 83.286 30.573 51.494 1.00 38.01 275 GLN A N 1
ATOM 2088 C CA . GLN A 1 288 ? 82.729 30.428 50.122 1.00 37.18 275 GLN A CA 1
ATOM 2089 C C . GLN A 1 288 ? 81.295 30.956 50.024 1.00 36.83 275 GLN A C 1
ATOM 2090 O O . GLN A 1 288 ? 80.993 31.797 49.166 1.00 36.81 275 GLN A O 1
ATOM 2096 N N . ALA A 1 289 ? 80.439 30.505 50.952 1.00 37.05 276 ALA A N 1
ATOM 2097 C CA . ALA A 1 289 ? 79.009 30.872 51.010 1.00 37.33 276 ALA A CA 1
ATOM 2098 C C . ALA A 1 289 ? 78.827 32.359 51.119 1.00 37.73 276 ALA A C 1
ATOM 2099 O O . ALA A 1 289 ? 77.947 32.913 50.456 1.00 37.83 276 ALA A O 1
ATOM 2101 N N . LEU A 1 290 ? 79.659 33.012 51.939 1.00 37.56 277 LEU A N 1
ATOM 2102 C CA . LEU A 1 290 ? 79.523 34.459 52.138 1.00 37.72 277 LEU A CA 1
ATOM 2103 C C . LEU A 1 290 ? 79.875 35.192 50.874 1.00 35.89 277 LEU A C 1
ATOM 2104 O O . LEU A 1 290 ? 79.277 36.214 50.570 1.00 35.24 277 LEU A O 1
ATOM 2109 N N . ALA A 1 291 ? 80.840 34.659 50.131 1.00 35.26 278 ALA A N 1
ATOM 2110 C CA . ALA A 1 291 ? 81.178 35.214 48.794 1.00 34.99 278 ALA A CA 1
ATOM 2111 C C . ALA A 1 291 ? 80.013 35.032 47.806 1.00 33.66 278 ALA A C 1
ATOM 2112 O O . ALA A 1 291 ? 79.680 35.945 47.058 1.00 34.43 278 ALA A O 1
ATOM 2114 N N . ILE A 1 292 ? 79.399 33.857 47.823 1.00 32.66 279 ILE A N 1
ATOM 2115 C CA . ILE A 1 292 ? 78.188 33.619 47.017 1.00 31.66 279 ILE A CA 1
ATOM 2116 C C . ILE A 1 292 ? 77.080 34.549 47.409 1.00 32.27 279 ILE A C 1
ATOM 2117 O O . ILE A 1 292 ? 76.485 35.214 46.556 1.00 31.63 279 ILE A O 1
ATOM 2122 N N . LYS A 1 293 ? 76.810 34.632 48.715 1.00 32.79 280 LYS A N 1
ATOM 2123 C CA . LYS A 1 293 ? 75.738 35.488 49.190 1.00 34.35 280 LYS A CA 1
ATOM 2124 C C . LYS A 1 293 ? 75.914 36.933 48.726 1.00 34.80 280 LYS A C 1
ATOM 2125 O O . LYS A 1 293 ? 74.966 37.596 48.295 1.00 35.90 280 LYS A O 1
ATOM 2131 N N . SER A 1 294 ? 77.141 37.416 48.832 1.00 36.17 281 SER A N 1
ATOM 2132 C CA . SER A 1 294 ? 77.476 38.773 48.416 1.00 37.38 281 SER A CA 1
ATOM 2133 C C . SER A 1 294 ? 77.200 38.977 46.914 1.00 36.82 281 SER A C 1
ATOM 2134 O O . SER A 1 294 ? 76.626 39.993 46.503 1.00 35.95 281 SER A O 1
ATOM 2137 N N . ALA A 1 295 ? 77.594 37.993 46.105 1.00 35.96 282 ALA A N 1
ATOM 2138 C CA . ALA A 1 295 ? 77.347 38.047 44.663 1.00 35.69 282 ALA A CA 1
ATOM 2139 C C . ALA A 1 295 ? 75.828 38.049 44.355 1.00 35.45 282 ALA A C 1
ATOM 2140 O O . ALA A 1 295 ? 75.369 38.822 43.513 1.00 34.83 282 ALA A O 1
ATOM 2142 N N . PHE A 1 296 ? 75.062 37.211 45.072 1.00 34.67 283 PHE A N 1
ATOM 2143 C CA . PHE A 1 296 ? 73.597 37.113 44.903 1.00 33.22 283 PHE A CA 1
ATOM 2144 C C . PHE A 1 296 ? 72.948 38.464 45.172 1.00 33.54 283 PHE A C 1
ATOM 2145 O O . PHE A 1 296 ? 72.124 38.923 44.405 1.00 32.39 283 PHE A O 1
ATOM 2153 N N . VAL A 1 297 ? 73.336 39.093 46.279 1.00 33.71 284 VAL A N 1
ATOM 2154 C CA . VAL A 1 297 ? 72.764 40.398 46.648 1.00 33.89 284 VAL A CA 1
ATOM 2155 C C . VAL A 1 297 ? 73.059 41.452 45.578 1.00 34.27 284 VAL A C 1
ATOM 2156 O O . VAL A 1 297 ? 72.137 42.184 45.188 1.00 35.03 284 VAL A O 1
ATOM 2160 N N . ALA A 1 298 ? 74.317 41.514 45.121 1.00 34.39 285 ALA A N 1
ATOM 2161 C CA . ALA A 1 298 ? 74.759 42.497 44.094 1.00 35.90 285 ALA A CA 1
ATOM 2162 C C . ALA A 1 298 ? 73.945 42.304 42.829 1.00 36.62 285 ALA A C 1
ATOM 2163 O O . ALA A 1 298 ? 73.250 43.227 42.377 1.00 37.29 285 ALA A O 1
ATOM 2165 N N . GLN A 1 299 ? 73.998 41.090 42.290 1.00 36.03 286 GLN A N 1
ATOM 2166 C CA . GLN A 1 299 ? 73.266 40.745 41.061 1.00 35.68 286 GLN A CA 1
ATOM 2167 C C . GLN A 1 299 ? 71.782 41.056 41.181 1.00 35.44 286 GLN A C 1
ATOM 2168 O O . GLN A 1 299 ? 71.190 41.681 40.304 1.00 35.74 286 GLN A O 1
ATOM 2174 N N . LEU A 1 300 ? 71.172 40.657 42.285 1.00 35.54 287 LEU A N 1
ATOM 2175 C CA . LEU A 1 300 ? 69.742 40.888 42.433 1.00 36.25 287 LEU A CA 1
ATOM 2176 C C . LEU A 1 300 ? 69.425 42.374 42.501 1.00 37.09 287 LEU A C 1
ATOM 2177 O O . LEU A 1 300 ? 68.465 42.822 41.902 1.00 36.11 287 LEU A O 1
ATOM 2182 N N . ASP A 1 301 ? 70.258 43.130 43.218 1.00 38.36 288 ASP A N 1
ATOM 2183 C CA . ASP A 1 301 ? 70.139 44.600 43.217 1.00 40.64 288 ASP A CA 1
ATOM 2184 C C . ASP A 1 301 ? 70.163 45.276 41.877 1.00 40.76 288 ASP A C 1
ATOM 2185 O O . ASP A 1 301 ? 69.411 46.247 41.679 1.00 40.70 288 ASP A O 1
ATOM 2190 N N . SER A 1 302 ? 71.052 44.799 40.998 1.00 41.86 289 SER A N 1
ATOM 2191 C CA . SER A 1 302 ? 71.202 45.337 39.648 1.00 42.44 289 SER A CA 1
ATOM 2192 C C . SER A 1 302 ? 69.940 45.143 38.826 1.00 43.48 289 SER A C 1
ATOM 2193 O O . SER A 1 302 ? 69.820 45.739 37.752 1.00 44.61 289 SER A O 1
ATOM 2196 N N . LEU A 1 303 ? 69.015 44.307 39.321 1.00 43.42 290 LEU A N 1
ATOM 2197 C CA . LEU A 1 303 ? 67.757 43.975 38.580 1.00 44.39 290 LEU A CA 1
ATOM 2198 C C . LEU A 1 303 ? 66.525 44.639 39.183 1.00 44.58 290 LEU A C 1
ATOM 2199 O O . LEU A 1 303 ? 65.432 44.518 38.652 1.00 43.80 290 LEU A O 1
ATOM 2204 N N . GLU A 1 304 ? 66.733 45.335 40.302 1.00 45.53 291 GLU A N 1
ATOM 2205 C CA . GLU A 1 304 ? 65.660 45.947 41.099 1.00 46.88 291 GLU A CA 1
ATOM 2206 C C . GLU A 1 304 ? 64.706 46.913 40.394 1.00 47.29 291 GLU A C 1
ATOM 2207 O O . GLU A 1 304 ? 63.505 46.938 40.705 1.00 48.35 291 GLU A O 1
ATOM 2213 N N . SER A 1 305 ? 65.216 47.711 39.458 1.00 47.56 292 SER A N 1
ATOM 2214 C CA . SER A 1 305 ? 64.381 48.700 38.788 1.00 47.62 292 SER A CA 1
ATOM 2215 C C . SER A 1 305 ? 63.539 48.109 37.636 1.00 47.10 292 SER A C 1
ATOM 2216 O O . SER A 1 305 ? 62.664 48.788 37.092 1.00 47.73 292 SER A O 1
ATOM 2219 N N . LEU A 1 306 ? 63.784 46.852 37.274 1.00 45.18 293 LEU A N 1
ATOM 2220 C CA . LEU A 1 306 ? 63.030 46.211 36.172 1.00 43.20 293 LEU A CA 1
ATOM 2221 C C . LEU A 1 306 ? 61.632 45.702 36.568 1.00 42.42 293 LEU A C 1
ATOM 2222 O O . LEU A 1 306 ? 61.483 45.027 37.575 1.00 42.09 293 LEU A O 1
ATOM 2227 N N . SER A 1 307 ? 60.631 46.022 35.744 1.00 42.17 294 SER A N 1
ATOM 2228 C CA . SER A 1 307 ? 59.253 45.538 35.922 1.00 41.87 294 SER A CA 1
ATOM 2229 C C . SER A 1 307 ? 59.161 44.058 35.537 1.00 41.25 294 SER A C 1
ATOM 2230 O O . SER A 1 307 ? 60.149 43.468 35.038 1.00 40.74 294 SER A O 1
ATOM 2233 N N . ARG A 1 308 ? 57.994 43.461 35.769 1.00 41.21 295 ARG A N 1
ATOM 2234 C CA . ARG A 1 308 ? 57.761 42.058 35.380 1.00 40.89 295 ARG A CA 1
ATOM 2235 C C . ARG A 1 308 ? 58.026 41.810 33.874 1.00 41.10 295 ARG A C 1
ATOM 2236 O O . ARG A 1 308 ? 58.692 40.825 33.499 1.00 40.62 295 ARG A O 1
ATOM 2244 N N . ASP A 1 309 ? 57.565 42.704 33.001 1.00 40.61 296 ASP A N 1
ATOM 2245 C CA . ASP A 1 309 ? 57.815 42.470 31.571 1.00 40.75 296 ASP A CA 1
ATOM 2246 C C . ASP A 1 309 ? 59.270 42.733 31.191 1.00 39.40 296 ASP A C 1
ATOM 2247 O O . ASP A 1 309 ? 59.864 42.031 30.339 1.00 38.31 296 ASP A O 1
ATOM 2252 N N . GLU A 1 310 ? 59.876 43.727 31.851 1.00 37.64 297 GLU A N 1
ATOM 2253 C CA . GLU A 1 310 ? 61.263 44.094 31.551 1.00 36.34 297 GLU A CA 1
ATOM 2254 C C . GLU A 1 310 ? 62.236 43.016 31.977 1.00 34.51 297 GLU A C 1
ATOM 2255 O O . GLU A 1 310 ? 63.259 42.782 31.333 1.00 32.77 297 GLU A O 1
ATOM 2261 N N . ILE A 1 311 ? 61.918 42.381 33.093 1.00 33.31 298 ILE A N 1
ATOM 2262 C CA . ILE A 1 311 ? 62.743 41.311 33.588 1.00 33.96 298 ILE A CA 1
ATOM 2263 C C . ILE A 1 311 ? 62.852 40.132 32.610 1.00 32.49 298 ILE A C 1
ATOM 2264 O O . ILE A 1 311 ? 63.943 39.571 32.452 1.00 33.91 298 ILE A O 1
ATOM 2269 N N . ALA A 1 312 ? 61.730 39.784 31.971 1.00 32.09 299 ALA A N 1
ATOM 2270 C CA . ALA A 1 312 ? 61.640 38.771 30.925 1.00 32.11 299 ALA A CA 1
ATOM 2271 C C . ALA A 1 312 ? 62.402 39.256 29.701 1.00 32.08 299 ALA A C 1
ATOM 2272 O O . ALA A 1 312 ? 63.200 38.525 29.135 1.00 32.32 299 ALA A O 1
ATOM 2274 N N . ASN A 1 313 ? 62.125 40.476 29.264 1.00 32.73 300 ASN A N 1
ATOM 2275 C CA . ASN A 1 313 ? 62.839 41.033 28.110 1.00 33.20 300 ASN A CA 1
ATOM 2276 C C . ASN A 1 313 ? 64.357 41.066 28.295 1.00 32.57 300 ASN A C 1
ATOM 2277 O O . ASN A 1 313 ? 65.114 40.777 27.377 1.00 32.77 300 ASN A O 1
ATOM 2282 N N . ASP A 1 314 ? 64.803 41.375 29.512 1.00 33.15 301 ASP A N 1
ATOM 2283 C CA . ASP A 1 314 ? 66.224 41.363 29.835 1.00 32.12 301 ASP A CA 1
ATOM 2284 C C . ASP A 1 314 ? 66.794 39.972 29.541 1.00 31.58 301 ASP A C 1
ATOM 2285 O O . ASP A 1 314 ? 67.900 39.823 29.004 1.00 30.25 301 ASP A O 1
ATOM 2290 N N . ARG A 1 315 ? 66.056 38.930 29.926 1.00 30.75 302 ARG A N 1
ATOM 2291 C CA . ARG A 1 315 ? 66.542 37.559 29.733 1.00 29.69 302 ARG A CA 1
ATOM 2292 C C . ARG A 1 315 ? 66.552 37.221 28.244 1.00 29.28 302 ARG A C 1
ATOM 2293 O O . ARG A 1 315 ? 67.465 36.559 27.759 1.00 29.55 302 ARG A O 1
ATOM 2301 N N . PHE A 1 316 ? 65.523 37.662 27.523 1.00 29.93 303 PHE A N 1
ATOM 2302 C CA . PHE A 1 316 ? 65.464 37.489 26.065 1.00 31.24 303 PHE A CA 1
ATOM 2303 C C . PHE A 1 316 ? 66.758 38.025 25.412 1.00 31.88 303 PHE A C 1
ATOM 2304 O O . PHE A 1 316 ? 67.433 37.330 24.655 1.00 30.88 303 PHE A O 1
ATOM 2312 N N . GLU A 1 317 ? 67.115 39.269 25.728 1.00 32.89 304 GLU A N 1
ATOM 2313 C CA . GLU A 1 317 ? 68.254 39.904 25.058 1.00 33.29 304 GLU A CA 1
ATOM 2314 C C . GLU A 1 317 ? 69.544 39.174 25.407 1.00 32.96 304 GLU A C 1
ATOM 2315 O O . GLU A 1 317 ? 70.456 39.028 24.592 1.00 32.60 304 GLU A O 1
ATOM 2321 N N . LYS A 1 318 ? 69.616 38.684 26.631 1.00 32.13 305 LYS A N 1
ATOM 2322 C CA . LYS A 1 318 ? 70.811 38.011 27.075 1.00 31.91 305 LYS A CA 1
ATOM 2323 C C . LYS A 1 318 ? 71.151 36.801 26.197 1.00 31.87 305 LYS A C 1
ATOM 2324 O O . LYS A 1 318 ? 72.280 36.664 25.726 1.00 31.46 305 LYS A O 1
ATOM 2330 N N . PHE A 1 319 ? 70.171 35.911 26.007 1.00 30.63 306 PHE A N 1
ATOM 2331 C CA . PHE A 1 319 ? 70.352 34.697 25.214 1.00 30.11 306 PHE A CA 1
ATOM 2332 C C . PHE A 1 319 ? 70.298 34.922 23.708 1.00 30.16 306 PHE A C 1
ATOM 2333 O O . PHE A 1 319 ? 71.060 34.296 22.971 1.00 30.20 306 PHE A O 1
ATOM 2341 N N . ARG A 1 320 ? 69.422 35.807 23.248 1.00 30.04 307 ARG A N 1
ATOM 2342 C CA . ARG A 1 320 ? 69.261 36.073 21.823 1.00 31.82 307 ARG A CA 1
ATOM 2343 C C . ARG A 1 320 ? 70.596 36.516 21.169 1.00 33.22 307 ARG A C 1
ATOM 2344 O O . ARG A 1 320 ? 70.892 36.169 20.015 1.00 33.32 307 ARG A O 1
ATOM 2352 N N . ASN A 1 321 ? 71.394 37.268 21.917 1.00 34.27 308 ASN A N 1
ATOM 2353 C CA . ASN A 1 321 ? 72.669 37.803 21.418 1.00 35.61 308 ASN A CA 1
ATOM 2354 C C . ASN A 1 321 ? 73.929 36.973 21.674 1.00 35.97 308 ASN A C 1
ATOM 2355 O O . ASN A 1 321 ? 75.050 37.467 21.538 1.00 36.86 308 ASN A O 1
ATOM 2360 N N . ILE A 1 322 ? 73.760 35.684 21.952 1.00 35.02 309 ILE A N 1
ATOM 2361 C CA . ILE A 1 322 ? 74.905 34.835 22.135 1.00 34.47 309 ILE A CA 1
ATOM 2362 C C . ILE A 1 322 ? 75.217 34.103 20.835 1.00 35.08 309 ILE A C 1
ATOM 2363 O O . ILE A 1 322 ? 74.382 33.352 20.278 1.00 33.91 309 ILE A O 1
ATOM 2368 N N . GLY A 1 323 ? 76.433 34.313 20.337 1.00 35.58 310 GLY A N 1
ATOM 2369 C CA . GLY A 1 323 ? 76.912 33.512 19.212 1.00 36.49 310 GLY A CA 1
ATOM 2370 C C . GLY A 1 323 ? 77.751 34.358 18.282 1.00 38.22 310 GLY A C 1
ATOM 2371 O O . GLY A 1 323 ? 77.603 35.585 18.236 1.00 38.06 310 GLY A O 1
ATOM 2372 N N . SER A 1 324 ? 78.629 33.705 17.532 1.00 40.00 311 SER A N 1
ATOM 2373 C CA . SER A 1 324 ? 79.458 34.449 16.583 1.00 41.92 311 SER A CA 1
ATOM 2374 C C . SER A 1 324 ? 79.447 33.804 15.205 1.00 41.78 311 SER A C 1
ATOM 2375 O O . SER A 1 324 ? 79.564 32.576 15.048 1.00 41.68 311 SER A O 1
ATOM 2378 N N . TYR A 1 325 ? 79.273 34.656 14.201 1.00 42.05 312 TYR A N 1
ATOM 2379 C CA . TYR A 1 325 ? 79.075 34.201 12.823 1.00 42.04 312 TYR A CA 1
ATOM 2380 C C . TYR A 1 325 ? 79.530 35.300 11.857 1.00 42.70 312 TYR A C 1
ATOM 2381 O O . TYR A 1 325 ? 79.759 36.457 12.266 1.00 41.54 312 TYR A O 1
ATOM 2390 N N . ILE A 1 326 ? 79.638 34.917 10.578 1.00 44.58 313 ILE A N 1
ATOM 2391 C CA . ILE A 1 326 ? 80.034 35.840 9.496 1.00 45.68 313 ILE A CA 1
ATOM 2392 C C . ILE A 1 326 ? 78.815 36.016 8.599 1.00 47.13 313 ILE A C 1
ATOM 2393 O O . ILE A 1 326 ? 78.352 35.035 7.989 1.00 46.51 313 ILE A O 1
ATOM 2398 N N . GLU A 1 327 ? 78.299 37.242 8.513 1.00 49.45 314 GLU A N 1
ATOM 2399 C CA . GLU A 1 327 ? 77.158 37.529 7.640 1.00 52.16 314 GLU A CA 1
ATOM 2400 C C . GLU A 1 327 ? 77.485 37.048 6.238 1.00 53.40 314 GLU A C 1
ATOM 2401 O O . GLU A 1 327 ? 76.684 36.355 5.620 1.00 54.76 314 GLU A O 1
ATOM 2408 N N . PRO B 2 26 ? 75.978 3.018 -14.545 1.00 68.46 26 PRO B N 1
ATOM 2409 C CA . PRO B 2 26 ? 76.070 4.405 -15.033 1.00 68.10 26 PRO B CA 1
ATOM 2410 C C . PRO B 2 26 ? 76.141 5.440 -13.893 1.00 67.79 26 PRO B C 1
ATOM 2411 O O . PRO B 2 26 ? 76.190 6.646 -14.169 1.00 68.62 26 PRO B O 1
ATOM 2415 N N . ALA B 2 27 ? 76.107 4.966 -12.639 1.00 66.74 27 ALA B N 1
ATOM 2416 C CA . ALA B 2 27 ? 76.445 5.749 -11.418 1.00 65.01 27 ALA B CA 1
ATOM 2417 C C . ALA B 2 27 ? 75.553 6.956 -11.081 1.00 63.55 27 ALA B C 1
ATOM 2418 O O . ALA B 2 27 ? 75.303 7.824 -11.933 1.00 64.21 27 ALA B O 1
ATOM 2420 N N . GLY B 2 28 ? 75.106 7.020 -9.823 1.00 60.88 28 GLY B N 1
ATOM 2421 C CA . GLY B 2 28 ? 74.221 8.089 -9.359 1.00 57.10 28 GLY B CA 1
ATOM 2422 C C . GLY B 2 28 ? 72.764 7.772 -9.671 1.00 54.87 28 GLY B C 1
ATOM 2423 O O . GLY B 2 28 ? 71.837 8.119 -8.910 1.00 54.59 28 GLY B O 1
ATOM 2424 N N . ILE B 2 29 ? 72.557 7.088 -10.790 1.00 51.33 29 ILE B N 1
ATOM 2425 C CA . ILE B 2 29 ? 71.200 6.766 -11.224 1.00 48.66 29 ILE B CA 1
ATOM 2426 C C . ILE B 2 29 ? 70.527 5.742 -10.313 1.00 46.71 29 ILE B C 1
ATOM 2427 O O . ILE B 2 29 ? 69.312 5.629 -10.324 1.00 46.16 29 ILE B O 1
ATOM 2432 N N . MET B 2 30 ? 71.317 5.003 -9.541 1.00 45.16 30 MET B N 1
ATOM 2433 C CA . MET B 2 30 ? 70.775 4.055 -8.567 1.00 44.16 30 MET B CA 1
ATOM 2434 C C . MET B 2 30 ? 71.078 4.442 -7.106 1.00 43.25 30 MET B C 1
ATOM 2435 O O . MET B 2 30 ? 72.048 5.138 -6.834 1.00 43.74 30 MET B O 1
ATOM 2440 N N . THR B 2 31 ? 70.229 3.963 -6.196 1.00 42.26 31 THR B N 1
ATOM 2441 C CA . THR B 2 31 ? 70.391 4.099 -4.751 1.00 41.12 31 THR B CA 1
ATOM 2442 C C . THR B 2 31 ? 70.091 2.758 -4.067 1.00 41.31 31 THR B C 1
ATOM 2443 O O . THR B 2 31 ? 69.070 2.113 -4.334 1.00 40.55 31 THR B O 1
ATOM 2447 N N . LYS B 2 32 ? 70.966 2.351 -3.161 1.00 41.10 32 LYS B N 1
ATOM 2448 C CA . LYS B 2 32 ? 70.734 1.144 -2.398 1.00 41.82 32 LYS B CA 1
ATOM 2449 C C . LYS B 2 32 ? 70.117 1.519 -1.053 1.00 41.95 32 LYS B C 1
ATOM 2450 O O . LYS B 2 32 ? 70.610 2.432 -0.387 1.00 42.68 32 LYS B O 1
ATOM 2456 N N . CYS B 2 33 ? 69.060 0.813 -0.658 1.00 41.75 33 CYS B N 1
ATOM 2457 C CA . CYS B 2 33 ? 68.415 1.065 0.625 1.00 42.13 33 CYS B CA 1
ATOM 2458 C C . CYS B 2 33 ? 69.321 0.609 1.777 1.00 43.01 33 CYS B C 1
ATOM 2459 O O . CYS B 2 33 ? 69.666 -0.565 1.843 1.00 42.28 33 CYS B O 1
ATOM 2462 N N . PRO B 2 34 ? 69.683 1.538 2.700 1.00 44.43 34 PRO B N 1
ATOM 2463 C CA . PRO B 2 34 ? 70.541 1.169 3.835 1.00 45.33 34 PRO B CA 1
ATOM 2464 C C . PRO B 2 34 ? 69.972 0.045 4.715 1.00 46.38 34 PRO B C 1
ATOM 2465 O O . PRO B 2 34 ? 70.755 -0.708 5.313 1.00 47.13 34 PRO B O 1
ATOM 2469 N N . LYS B 2 35 ? 68.645 -0.102 4.769 1.00 46.71 35 LYS B N 1
ATOM 2470 C CA . LYS B 2 35 ? 68.029 -1.150 5.606 1.00 47.16 35 LYS B CA 1
ATOM 2471 C C . LYS B 2 35 ? 67.843 -2.498 4.918 1.00 46.75 35 LYS B C 1
ATOM 2472 O O . LYS B 2 35 ? 68.291 -3.512 5.437 1.00 47.38 35 LYS B O 1
ATOM 2478 N N . CYS B 2 36 ? 67.164 -2.529 3.771 1.00 45.99 36 CYS B N 1
ATOM 2479 C CA . CYS B 2 36 ? 66.870 -3.813 3.131 1.00 44.40 36 CYS B CA 1
ATOM 2480 C C . CYS B 2 36 ? 67.852 -4.143 1.991 1.00 44.13 36 CYS B C 1
ATOM 2481 O O . CYS B 2 36 ? 67.790 -5.227 1.428 1.00 44.22 36 CYS B O 1
ATOM 2484 N N . LYS B 2 37 ? 68.727 -3.205 1.645 1.00 43.48 37 LYS B N 1
ATOM 2485 C CA . LYS B 2 37 ? 69.779 -3.446 0.650 1.00 44.07 37 LYS B CA 1
ATOM 2486 C C . LYS B 2 37 ? 69.266 -3.583 -0.803 1.00 43.58 37 LYS B C 1
ATOM 2487 O O . LYS B 2 37 ? 70.038 -3.895 -1.706 1.00 43.85 37 LYS B O 1
ATOM 2493 N N . LYS B 2 38 ? 67.972 -3.333 -1.004 1.00 42.83 38 LYS B N 1
ATOM 2494 C CA . LYS B 2 38 ? 67.359 -3.316 -2.326 1.00 41.99 38 LYS B CA 1
ATOM 2495 C C . LYS B 2 38 ? 67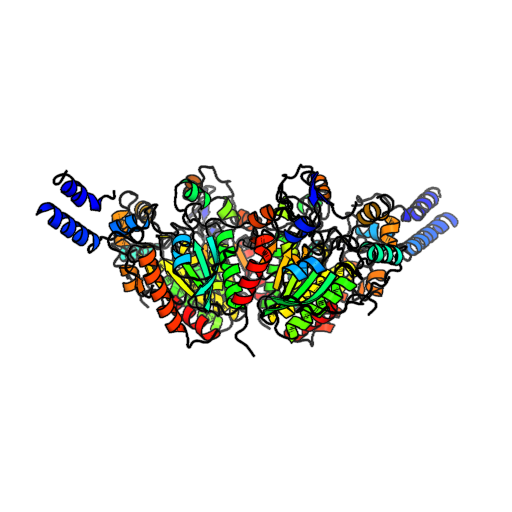.817 -2.083 -3.113 1.00 40.69 38 LYS B C 1
ATOM 2496 O O . LYS B 2 38 ? 67.859 -0.983 -2.578 1.00 39.75 38 LYS B O 1
ATOM 2502 N N . ILE B 2 39 ? 68.165 -2.295 -4.383 1.00 39.92 39 ILE B N 1
ATOM 2503 C CA . ILE B 2 39 ? 68.611 -1.225 -5.280 1.00 39.36 39 ILE B CA 1
ATOM 2504 C C . ILE B 2 39 ? 67.417 -0.607 -6.010 1.00 38.84 39 ILE B C 1
ATOM 2505 O O . ILE B 2 39 ? 66.563 -1.335 -6.496 1.00 39.37 39 ILE B O 1
ATOM 2510 N N . MET B 2 40 ? 67.381 0.722 -6.092 1.00 38.37 40 MET B N 1
ATOM 2511 C CA . MET B 2 40 ? 66.283 1.450 -6.699 1.00 38.12 40 MET B CA 1
ATOM 2512 C C . MET B 2 40 ? 66.840 2.524 -7.582 1.00 37.62 40 MET B C 1
ATOM 2513 O O . MET B 2 40 ? 67.893 3.060 -7.286 1.00 37.92 40 MET B O 1
ATOM 2518 N N . TYR B 2 41 ? 66.121 2.842 -8.651 1.00 36.95 41 TYR B N 1
ATOM 2519 C CA . TYR B 2 41 ? 66.377 4.050 -9.417 1.00 37.24 41 TYR B CA 1
ATOM 2520 C C . TYR B 2 41 ? 66.239 5.253 -8.477 1.00 37.44 41 TYR B C 1
ATOM 2521 O O . TYR B 2 41 ? 65.229 5.346 -7.775 1.00 36.57 41 TYR B O 1
ATOM 2530 N N . THR B 2 42 ? 67.257 6.115 -8.446 1.00 37.53 42 THR B N 1
ATOM 2531 C CA . THR B 2 42 ? 67.264 7.347 -7.672 1.00 37.66 42 THR B CA 1
ATOM 2532 C C . THR B 2 42 ? 66.088 8.245 -8.024 1.00 37.78 42 THR B C 1
ATOM 2533 O O . THR B 2 42 ? 65.454 8.812 -7.138 1.00 38.51 42 THR B O 1
ATOM 2537 N N . LYS B 2 43 ? 65.808 8.377 -9.320 1.00 37.14 43 LYS B N 1
ATOM 2538 C CA . LYS B 2 43 ? 64.675 9.154 -9.834 1.00 36.71 43 LYS B CA 1
ATOM 2539 C C . LYS B 2 43 ? 63.359 8.732 -9.171 1.00 36.95 43 LYS B C 1
ATOM 2540 O O . LYS B 2 43 ? 62.665 9.522 -8.554 1.00 36.47 43 LYS B O 1
ATOM 2546 N N . GLU B 2 44 ? 63.033 7.452 -9.322 1.00 36.35 44 GLU B N 1
ATOM 2547 C CA . GLU B 2 44 ? 61.841 6.863 -8.695 1.00 36.24 44 GLU B CA 1
ATOM 2548 C C . GLU B 2 44 ? 61.818 6.972 -7.166 1.00 35.54 44 GLU B C 1
ATOM 2549 O O . GLU B 2 44 ? 60.771 7.213 -6.573 1.00 35.65 44 GLU B O 1
ATOM 2555 N N . LEU B 2 45 ? 62.968 6.780 -6.534 1.00 35.18 45 LEU B N 1
ATOM 2556 C CA . LEU B 2 45 ? 63.053 6.935 -5.096 1.00 35.06 45 LEU B CA 1
ATOM 2557 C C . LEU B 2 45 ? 62.708 8.366 -4.662 1.00 34.95 45 LEU B C 1
ATOM 2558 O O . LEU B 2 45 ? 61.897 8.537 -3.754 1.00 34.57 45 LEU B O 1
ATOM 2563 N N . ALA B 2 46 ? 63.309 9.358 -5.320 1.00 35.41 46 ALA B N 1
ATOM 2564 C CA . ALA B 2 46 ? 63.036 10.795 -5.108 1.00 36.12 46 ALA B CA 1
ATOM 2565 C C . ALA B 2 46 ? 61.570 11.175 -5.311 1.00 36.96 46 ALA B C 1
ATOM 2566 O O . ALA B 2 46 ? 61.011 12.011 -4.590 1.00 37.14 46 ALA B O 1
ATOM 2568 N N . GLU B 2 47 ? 60.956 10.609 -6.351 1.00 37.33 47 GLU B N 1
ATOM 2569 C CA . GLU B 2 47 ? 59.521 10.781 -6.576 1.00 37.66 47 GLU B CA 1
ATOM 2570 C C . GLU B 2 47 ? 58.678 10.155 -5.445 1.00 36.78 47 GLU B C 1
ATOM 2571 O O . GLU B 2 47 ? 57.546 10.547 -5.218 1.00 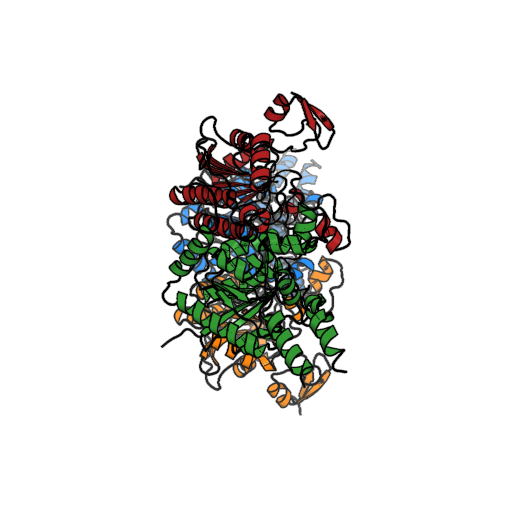36.27 47 GLU B O 1
ATOM 2577 N N . ASN B 2 48 ? 59.227 9.148 -4.764 1.00 36.17 48 ASN B N 1
ATOM 2578 C CA . ASN B 2 48 ? 58.591 8.586 -3.582 1.00 36.36 48 ASN B CA 1
ATOM 2579 C C . ASN B 2 48 ? 59.030 9.310 -2.280 1.00 36.39 48 ASN B C 1
ATOM 2580 O O . ASN B 2 48 ? 58.889 8.748 -1.174 1.00 35.91 48 ASN B O 1
ATOM 2585 N N . LEU B 2 49 ? 59.574 10.521 -2.420 1.00 35.94 49 LEU B N 1
ATOM 2586 C CA . LEU B 2 49 ? 60.058 11.304 -1.282 1.00 36.35 49 LEU B CA 1
ATOM 2587 C C . LEU B 2 49 ? 61.117 10.548 -0.455 1.00 36.69 49 LEU B C 1
ATOM 2588 O O . LEU B 2 49 ? 61.152 10.637 0.775 1.00 37.29 49 LEU B O 1
ATOM 2593 N N . ASN B 2 50 ? 61.988 9.810 -1.141 1.00 36.52 50 ASN B N 1
ATOM 2594 C CA . ASN B 2 50 ? 63.043 9.000 -0.516 1.00 36.51 50 ASN B CA 1
ATOM 2595 C C . ASN B 2 50 ? 62.551 7.969 0.489 1.00 36.33 50 ASN B C 1
ATOM 2596 O O . ASN B 2 50 ? 63.239 7.666 1.465 1.00 36.87 50 ASN B O 1
ATOM 2601 N N . VAL B 2 51 ? 61.368 7.421 0.252 1.00 36.42 51 VAL B N 1
ATOM 2602 C CA . VAL B 2 51 ? 60.915 6.284 1.028 1.00 35.71 51 VAL B CA 1
ATOM 2603 C C . VAL B 2 51 ? 61.164 5.019 0.193 1.00 36.39 51 VAL B C 1
ATOM 2604 O O . VAL B 2 51 ? 60.713 4.918 -0.952 1.00 34.89 51 VAL B O 1
ATOM 2608 N N . CYS B 2 52 ? 61.899 4.076 0.770 1.00 36.74 52 CYS B N 1
ATOM 2609 C CA . CYS B 2 52 ? 62.191 2.826 0.079 1.00 37.78 52 CYS B CA 1
ATOM 2610 C C . CYS B 2 52 ? 60.869 2.157 -0.221 1.00 39.02 52 CYS B C 1
ATOM 2611 O O . CYS B 2 52 ? 60.091 1.901 0.700 1.00 39.49 52 CYS B O 1
ATOM 2614 N N . PHE B 2 53 ? 60.586 1.903 -1.496 1.00 39.79 53 PHE B N 1
ATOM 2615 C CA . PHE B 2 53 ? 59.312 1.281 -1.827 1.00 40.47 53 PHE B CA 1
ATOM 2616 C C . PHE B 2 53 ? 59.304 -0.227 -1.587 1.00 40.87 53 PHE B C 1
ATOM 2617 O O . PHE B 2 53 ? 58.255 -0.884 -1.714 1.00 41.79 53 PHE B O 1
ATOM 2625 N N . ASN B 2 54 ? 60.448 -0.767 -1.192 1.00 40.96 54 ASN B N 1
ATOM 2626 C CA . ASN B 2 54 ? 60.535 -2.180 -0.876 1.00 41.31 54 ASN B CA 1
ATOM 2627 C C . ASN B 2 54 ? 60.304 -2.527 0.585 1.00 41.45 54 ASN B C 1
ATOM 2628 O O . ASN B 2 54 ? 59.646 -3.511 0.894 1.00 42.62 54 ASN B O 1
ATOM 2633 N N . CYS B 2 55 ? 60.837 -1.723 1.487 1.00 40.56 55 CYS B N 1
ATOM 2634 C CA . CYS B 2 55 ? 60.692 -2.007 2.919 1.00 40.00 55 CYS B CA 1
ATOM 2635 C C . CYS B 2 55 ? 60.144 -0.815 3.712 1.00 39.15 55 CYS B C 1
ATOM 2636 O O . CYS B 2 55 ? 59.948 -0.931 4.901 1.00 38.92 55 CYS B O 1
ATOM 2639 N N . ASP B 2 56 ? 59.932 0.318 3.053 1.00 39.14 56 ASP B N 1
ATOM 2640 C CA . ASP B 2 56 ? 59.299 1.492 3.661 1.00 38.69 56 ASP B CA 1
ATOM 2641 C C . ASP B 2 56 ? 60.237 2.264 4.592 1.00 38.16 56 ASP B C 1
ATOM 2642 O O . ASP B 2 56 ? 59.808 3.215 5.281 1.00 37.27 56 ASP B O 1
ATOM 2647 N N . HIS B 2 57 ? 61.519 1.877 4.604 1.00 36.72 57 HIS B N 1
ATOM 2648 C CA . HIS B 2 57 ? 62.531 2.656 5.310 1.00 35.89 57 HIS B CA 1
ATOM 2649 C C . HIS B 2 57 ? 62.586 4.104 4.786 1.00 35.47 57 HIS B C 1
ATOM 2650 O O . HIS B 2 57 ? 62.695 4.320 3.593 1.00 34.90 57 HIS B O 1
ATOM 2657 N N . HIS B 2 58 ? 62.507 5.085 5.694 1.00 34.85 58 HIS B N 1
ATOM 2658 C CA . HIS B 2 58 ? 62.613 6.502 5.341 1.00 33.96 58 HIS B CA 1
ATOM 2659 C C . HIS B 2 58 ? 64.076 6.925 5.261 1.00 34.90 58 HIS B C 1
ATOM 2660 O O . HIS B 2 58 ? 64.771 6.980 6.273 1.00 35.15 58 HIS B O 1
ATOM 2667 N N . ILE B 2 59 ? 64.534 7.243 4.051 1.00 34.16 59 ILE B N 1
ATOM 2668 C CA . ILE B 2 59 ? 65.918 7.606 3.789 1.00 34.03 59 ILE B CA 1
ATOM 2669 C C . ILE B 2 59 ? 65.977 9.117 3.941 1.00 34.04 59 ILE B C 1
ATOM 2670 O O . ILE B 2 59 ? 64.999 9.807 3.633 1.00 32.94 59 ILE B O 1
ATOM 2675 N N . ALA B 2 60 ? 67.095 9.626 4.464 1.00 34.31 60 ALA B N 1
ATOM 2676 C CA . ALA B 2 60 ? 67.249 11.063 4.683 1.00 35.00 60 ALA B CA 1
ATOM 2677 C C . ALA B 2 60 ? 66.829 11.853 3.446 1.00 35.94 60 ALA B C 1
ATOM 2678 O O . ALA B 2 60 ? 67.069 11.436 2.286 1.00 35.64 60 ALA B O 1
ATOM 2680 N N . LEU B 2 61 ? 66.195 12.991 3.688 1.00 34.96 61 LEU B N 1
ATOM 2681 C CA . LEU B 2 61 ? 65.859 13.903 2.625 1.00 35.51 61 LEU B CA 1
ATOM 2682 C C . LEU B 2 61 ? 66.709 15.151 2.829 1.00 35.74 61 LEU B C 1
ATOM 2683 O O . LEU B 2 61 ? 66.847 15.608 3.953 1.00 35.48 61 LEU B O 1
ATOM 2688 N N . THR B 2 62 ? 67.325 15.669 1.764 1.00 35.09 62 THR B N 1
ATOM 2689 C CA . THR B 2 62 ? 68.174 16.864 1.879 1.00 35.63 62 THR B CA 1
ATOM 2690 C C . THR B 2 62 ? 67.297 18.079 2.138 1.00 35.03 62 THR B C 1
ATOM 2691 O O . THR B 2 62 ? 66.104 18.064 1.810 1.00 35.27 62 THR B O 1
ATOM 2695 N N . ALA B 2 63 ? 67.882 19.148 2.661 1.00 34.23 63 ALA B N 1
ATOM 2696 C CA . ALA B 2 63 ? 67.109 20.310 3.064 1.00 34.43 63 ALA B CA 1
ATOM 2697 C C . ALA B 2 63 ? 66.241 20.884 1.948 1.00 34.62 63 ALA B C 1
ATOM 2698 O O . ALA B 2 63 ? 65.055 21.177 2.161 1.00 33.67 63 ALA B O 1
ATOM 2700 N N . TYR B 2 64 ? 66.828 21.092 0.761 1.00 34.09 64 TYR B N 1
ATOM 2701 C CA . TYR B 2 64 ? 66.034 21.667 -0.326 1.00 34.88 64 TYR B CA 1
ATOM 2702 C C . TYR B 2 64 ? 64.959 20.736 -0.835 1.00 34.56 64 TYR B C 1
ATOM 2703 O O . TYR B 2 64 ? 63.885 21.200 -1.176 1.00 35.17 64 TYR B O 1
ATOM 2712 N N . LYS B 2 65 ? 65.224 19.425 -0.871 1.00 34.68 65 LYS B N 1
ATOM 2713 C CA . LYS B 2 65 ? 64.184 18.494 -1.295 1.00 34.97 65 LYS B CA 1
ATOM 2714 C C . LYS B 2 65 ? 63.033 18.450 -0.262 1.00 34.83 65 LYS B C 1
ATOM 2715 O O . LYS B 2 65 ? 61.889 18.307 -0.626 1.00 35.49 65 LYS B O 1
ATOM 2721 N N . ARG B 2 66 ? 63.336 18.605 1.014 1.00 33.96 66 ARG B N 1
ATOM 2722 C CA . ARG B 2 66 ? 62.286 18.613 2.026 1.00 32.95 66 ARG B CA 1
ATOM 2723 C C . ARG B 2 66 ? 61.380 19.823 1.782 1.00 33.76 66 ARG B C 1
ATOM 2724 O O . ARG B 2 66 ? 60.147 19.693 1.745 1.00 33.19 66 ARG B O 1
ATOM 2732 N N . ILE B 2 67 ? 61.993 20.990 1.601 1.00 33.80 67 ILE B N 1
ATOM 2733 C CA . ILE B 2 67 ? 61.264 22.234 1.351 1.00 35.01 67 ILE B CA 1
ATOM 2734 C C . ILE B 2 67 ? 60.389 22.140 0.099 1.00 36.91 67 ILE B C 1
ATOM 2735 O O . ILE B 2 67 ? 59.233 22.594 0.094 1.00 38.15 67 ILE B O 1
ATOM 2740 N N . GLU B 2 68 ? 60.934 21.519 -0.944 1.00 38.42 68 GLU B N 1
ATOM 2741 C CA . GLU B 2 68 ? 60.221 21.291 -2.189 1.00 38.67 68 GLU B CA 1
ATOM 2742 C C . GLU B 2 68 ? 58.994 20.420 -1.940 1.00 38.18 68 GLU B C 1
ATOM 2743 O O . GLU B 2 68 ? 57.933 20.714 -2.450 1.00 38.02 68 GLU B O 1
ATOM 2749 N N . ALA B 2 69 ? 59.140 19.359 -1.145 1.00 37.53 69 ALA B N 1
ATOM 2750 C CA . ALA B 2 69 ? 58.038 18.444 -0.861 1.00 37.18 69 ALA B CA 1
ATOM 2751 C C . ALA B 2 69 ? 56.862 19.083 -0.105 1.00 36.81 69 ALA B C 1
ATOM 2752 O O . ALA B 2 69 ? 55.742 18.589 -0.190 1.00 36.80 69 ALA B O 1
ATOM 2754 N N . ILE B 2 70 ? 57.101 20.171 0.617 1.00 36.09 70 ILE B N 1
ATOM 2755 C CA . ILE B 2 70 ? 56.067 20.748 1.492 1.00 36.59 70 ILE B CA 1
ATOM 2756 C C . ILE B 2 70 ? 55.608 22.141 1.095 1.00 36.67 70 ILE B C 1
ATOM 2757 O O . ILE B 2 70 ? 54.909 22.830 1.858 1.00 36.18 70 ILE B O 1
ATOM 2762 N N . SER B 2 71 ? 55.989 22.577 -0.093 1.00 36.54 71 SER B N 1
ATOM 2763 C CA . SER B 2 71 ? 55.636 23.944 -0.486 1.00 37.54 71 SER B CA 1
ATOM 2764 C C . SER B 2 71 ? 55.062 24.041 -1.923 1.00 37.53 71 SER B C 1
ATOM 2765 O O . SER B 2 71 ? 55.212 23.103 -2.728 1.00 36.29 71 SER B O 1
ATOM 2768 N N . ASP B 2 72 ? 54.386 25.154 -2.212 1.00 37.47 72 ASP B N 1
ATOM 2769 C CA . ASP B 2 72 ? 53.882 25.416 -3.554 1.00 38.46 72 ASP B CA 1
ATOM 2770 C C . ASP B 2 72 ? 55.115 25.739 -4.414 1.00 39.50 72 ASP B C 1
ATOM 2771 O O . ASP B 2 72 ? 56.032 26.415 -3.938 1.00 38.69 72 ASP B O 1
ATOM 2776 N N . GLU B 2 73 ? 55.152 25.202 -5.638 1.00 40.85 73 GLU B N 1
ATOM 2777 C CA . GLU B 2 73 ? 56.249 25.447 -6.580 1.00 42.36 73 GLU B CA 1
ATOM 2778 C C . GLU B 2 73 ? 56.556 26.920 -6.714 1.00 42.09 73 GLU B C 1
ATOM 2779 O O . GLU B 2 73 ? 55.653 27.744 -6.857 1.00 41.80 73 GLU B O 1
ATOM 2785 N N . GLY B 2 74 ? 57.837 27.265 -6.635 1.00 42.74 74 GLY B N 1
ATOM 2786 C CA . GLY B 2 74 ? 58.262 28.676 -6.721 1.00 43.07 74 GLY B CA 1
ATOM 2787 C C . GLY B 2 74 ? 57.946 29.633 -5.568 1.00 43.61 74 GLY B C 1
ATOM 2788 O O . GLY B 2 74 ? 58.166 30.850 -5.692 1.00 43.98 74 GLY B O 1
ATOM 2789 N N . SER B 2 75 ? 57.453 29.125 -4.428 1.00 43.03 75 SER B N 1
ATOM 2790 C CA . SER B 2 75 ? 57.042 30.044 -3.340 1.00 41.63 75 SER B CA 1
ATOM 2791 C C . SER B 2 75 ? 58.129 30.276 -2.264 1.00 40.98 75 SER B C 1
ATOM 2792 O O . SER B 2 75 ? 57.974 31.153 -1.403 1.00 40.22 75 SER B O 1
ATOM 2795 N N . PHE B 2 76 ? 59.201 29.470 -2.313 1.00 40.54 76 PHE B N 1
ATOM 2796 C CA . PHE B 2 76 ? 60.262 29.500 -1.300 1.00 39.25 76 PHE B CA 1
ATOM 2797 C C . PHE B 2 76 ? 61.185 30.688 -1.506 1.00 39.38 76 PHE B C 1
ATOM 2798 O O . PHE B 2 76 ? 61.752 30.862 -2.594 1.00 39.15 76 PHE B O 1
ATOM 2806 N N . THR B 2 77 ? 61.324 31.499 -0.456 1.00 38.09 77 THR B N 1
ATOM 2807 C CA . THR B 2 77 ? 62.303 32.575 -0.367 1.00 38.08 77 THR B CA 1
ATOM 2808 C C . THR B 2 77 ? 63.326 32.204 0.706 1.00 37.81 77 THR B C 1
ATOM 2809 O O . THR B 2 77 ? 62.960 32.122 1.889 1.00 37.62 77 THR B O 1
ATOM 2813 N N . GLU B 2 78 ? 64.581 31.985 0.323 1.00 36.96 78 GLU B N 1
ATOM 2814 C CA . GLU B 2 78 ? 65.626 31.665 1.300 1.00 37.38 78 GLU B CA 1
ATOM 2815 C C . GLU B 2 78 ? 66.123 32.889 2.087 1.00 37.64 78 GLU B C 1
ATOM 2816 O O . GLU B 2 78 ? 66.288 33.978 1.525 1.00 37.22 78 GLU B O 1
ATOM 2822 N N . PHE B 2 79 ? 66.282 32.718 3.415 1.00 36.83 79 PHE B N 1
ATOM 2823 C CA . PHE B 2 79 ? 66.762 33.770 4.302 1.00 36.23 79 PHE B CA 1
ATOM 2824 C C . PHE B 2 79 ? 68.215 33.461 4.617 1.00 36.23 79 PHE B C 1
ATOM 2825 O O . PHE B 2 79 ? 68.635 32.276 4.679 1.00 35.64 79 PHE B O 1
ATOM 2833 N N . ASP B 2 80 ? 68.990 34.524 4.830 1.00 37.37 80 ASP B N 1
ATOM 2834 C CA . ASP B 2 80 ? 70.397 34.420 5.286 1.00 37.85 80 ASP B CA 1
ATOM 2835 C C . ASP B 2 80 ? 71.193 33.294 4.635 1.00 38.28 80 ASP B C 1
ATOM 2836 O O . ASP B 2 80 ? 71.984 32.609 5.293 1.00 37.10 80 ASP B O 1
ATOM 2841 N N . LYS B 2 81 ? 71.005 33.134 3.321 1.00 39.01 81 LYS B N 1
ATOM 2842 C CA . LYS B 2 81 ? 71.567 32.027 2.553 1.00 39.27 81 LYS B CA 1
ATOM 2843 C C . LYS B 2 81 ? 73.095 31.976 2.634 1.00 39.03 81 LYS B C 1
ATOM 2844 O O . LYS B 2 81 ? 73.697 30.893 2.531 1.00 38.80 81 LYS B O 1
ATOM 2850 N N . GLY B 2 82 ? 73.708 33.146 2.808 1.00 38.20 82 GLY B N 1
ATOM 2851 C CA . GLY B 2 82 ? 75.173 33.279 2.777 1.00 39.01 82 GLY B CA 1
ATOM 2852 C C . GLY B 2 82 ? 75.907 33.254 4.116 1.00 39.27 82 GLY B C 1
ATOM 2853 O O . GLY B 2 82 ? 77.145 33.250 4.135 1.00 40.01 82 GLY B O 1
ATOM 2854 N N . MET B 2 83 ? 75.182 33.206 5.243 1.00 38.64 83 MET B N 1
ATOM 2855 C CA . MET B 2 83 ? 75.833 33.246 6.554 1.00 36.81 83 MET B CA 1
ATOM 2856 C C . MET B 2 83 ? 76.777 32.077 6.702 1.00 36.89 83 MET B C 1
ATOM 2857 O O . MET B 2 83 ? 76.485 30.960 6.280 1.00 35.95 83 MET B O 1
ATOM 2862 N N . THR B 2 84 ? 77.934 32.345 7.310 1.00 37.56 84 THR B N 1
ATOM 2863 C CA . THR B 2 84 ? 78.941 31.317 7.445 1.00 38.30 84 THR B CA 1
ATOM 2864 C C . THR B 2 84 ? 79.577 31.294 8.844 1.00 37.37 84 THR B C 1
ATOM 2865 O O . THR B 2 84 ? 79.502 32.274 9.590 1.00 35.69 84 THR B O 1
ATOM 2869 N N . SER B 2 85 ? 80.165 30.148 9.190 1.00 37.16 85 SER B N 1
ATOM 2870 C CA . SER B 2 85 ? 80.696 29.941 10.534 1.00 37.99 85 SER B CA 1
ATOM 2871 C C . SER B 2 85 ? 82.038 30.610 10.749 1.00 39.20 85 SER B C 1
ATOM 2872 O O . SER B 2 85 ? 82.891 30.648 9.844 1.00 39.72 85 SER B O 1
ATOM 2875 N N . ALA B 2 86 ? 82.211 31.123 11.960 1.00 39.63 86 ALA B N 1
ATOM 2876 C CA . ALA B 2 86 ? 83.478 31.682 12.416 1.00 39.76 86 ALA B CA 1
ATOM 2877 C C . ALA B 2 86 ? 84.188 30.656 13.314 1.00 40.23 86 ALA B C 1
ATOM 2878 O O . ALA B 2 86 ? 83.690 29.526 13.491 1.00 39.89 86 ALA B O 1
ATOM 2880 N N . ASN B 2 87 ? 85.374 30.996 13.830 1.00 40.03 87 ASN B N 1
ATOM 2881 C CA . ASN B 2 87 ? 86.074 30.116 14.777 1.00 40.39 87 ASN B CA 1
ATOM 2882 C C . ASN B 2 87 ? 86.363 30.843 16.095 1.00 41.39 87 ASN B C 1
ATOM 2883 O O . ASN B 2 87 ? 87.512 31.149 16.410 1.00 41.66 87 ASN B O 1
ATOM 2888 N N . PRO B 2 88 ? 85.298 31.139 16.878 1.00 41.45 88 PRO B N 1
ATOM 2889 C CA . PRO B 2 88 ? 85.415 31.965 18.081 1.00 41.96 88 PRO B CA 1
ATOM 2890 C C . PRO B 2 88 ? 86.348 31.420 19.182 1.00 42.81 88 PRO B C 1
ATOM 2891 O O . PRO B 2 88 ? 86.865 32.205 20.002 1.00 43.32 88 PRO B O 1
ATOM 2895 N N . LEU B 2 89 ? 86.525 30.099 19.219 1.00 42.76 89 LEU B N 1
ATOM 2896 C CA . LEU B 2 89 ? 87.425 29.471 20.180 1.00 43.57 89 LEU B CA 1
ATOM 2897 C C . LEU B 2 89 ? 88.823 29.199 19.632 1.00 44.42 89 LEU B C 1
ATOM 2898 O O . LEU B 2 89 ? 89.657 28.656 20.368 1.00 44.40 89 LEU B O 1
ATOM 2903 N N . ASP B 2 90 ? 89.060 29.520 18.349 1.00 45.80 90 ASP B N 1
ATOM 2904 C CA . ASP B 2 90 ? 90.304 29.163 17.651 1.00 46.99 90 ASP B CA 1
ATOM 2905 C C . ASP B 2 90 ? 90.534 27.670 17.701 1.00 46.42 90 ASP B C 1
ATOM 2906 O O . ASP B 2 90 ? 91.663 27.189 17.897 1.00 45.59 90 ASP B O 1
ATOM 2911 N N . PHE B 2 91 ? 89.452 26.926 17.538 1.00 45.03 91 PHE B N 1
ATOM 2912 C CA . PHE B 2 91 ? 89.538 25.477 17.597 1.00 44.63 91 PHE B CA 1
ATOM 2913 C C . PHE B 2 91 ? 90.328 24.995 16.386 1.00 45.71 91 PHE B C 1
ATOM 2914 O O . PHE B 2 91 ? 90.002 25.366 15.248 1.00 44.73 91 PHE B O 1
ATOM 2922 N N . PRO B 2 92 ? 91.401 24.200 16.615 1.00 47.16 92 PRO B N 1
ATOM 2923 C CA . PRO B 2 92 ? 92.204 23.710 15.470 1.00 47.93 92 PRO B CA 1
ATOM 2924 C C . PRO B 2 92 ? 91.417 22.884 14.468 1.00 48.37 92 PRO B C 1
ATOM 2925 O O . PRO B 2 92 ? 90.621 22.007 14.855 1.00 48.91 92 PRO B O 1
ATOM 2929 N N . SER B 2 93 ? 91.639 23.182 13.186 1.00 48.63 93 SER B N 1
ATOM 2930 C CA . SER B 2 93 ? 91.097 22.389 12.087 1.00 48.54 93 SER B CA 1
ATOM 2931 C C . SER B 2 93 ? 89.572 22.567 11.856 1.00 47.81 93 SER B C 1
ATOM 2932 O O . SER B 2 93 ? 88.975 21.820 11.079 1.00 46.67 93 SER B O 1
ATOM 2935 N N . TYR B 2 94 ? 88.958 23.550 12.522 1.00 46.40 94 TYR B N 1
ATOM 2936 C CA . TYR B 2 94 ? 87.495 23.711 12.481 1.00 45.35 94 TYR B CA 1
ATOM 2937 C C . TYR B 2 94 ? 87.022 24.234 11.150 1.00 45.38 94 TYR B C 1
ATOM 2938 O O . TYR B 2 94 ? 86.213 23.585 10.493 1.00 45.05 94 TYR B O 1
ATOM 2947 N N . LEU B 2 95 ? 87.517 25.410 10.758 1.00 45.79 95 LEU B N 1
ATOM 2948 C CA . LEU B 2 95 ? 87.131 26.034 9.480 1.00 46.52 95 LEU B CA 1
ATOM 2949 C C . LEU B 2 95 ? 87.461 25.177 8.266 1.00 47.37 95 LEU B C 1
ATOM 2950 O O . LEU B 2 95 ? 86.788 25.288 7.253 1.00 46.63 95 LEU B O 1
ATOM 2955 N N . GLU B 2 96 ? 88.447 24.291 8.410 1.00 48.94 96 GLU B N 1
ATOM 2956 C CA . GLU B 2 96 ? 88.819 23.295 7.412 1.00 50.60 96 GLU B CA 1
ATOM 2957 C C . GLU B 2 96 ? 87.774 22.166 7.309 1.00 51.16 96 GLU B C 1
ATOM 2958 O O . GLU B 2 96 ? 87.425 21.745 6.202 1.00 51.83 96 GLU B O 1
ATOM 2964 N N . LYS B 2 97 ? 87.295 21.668 8.452 1.00 50.78 97 LYS B N 1
ATOM 2965 C CA . LYS B 2 97 ? 86.220 20.666 8.500 1.00 50.67 97 LYS B CA 1
ATOM 2966 C C . LYS B 2 97 ? 84.905 21.190 7.915 1.00 49.85 97 LYS B C 1
ATOM 2967 O O . LYS B 2 97 ? 84.142 20.425 7.320 1.00 50.44 97 LYS B O 1
ATOM 2973 N N . ILE B 2 98 ? 84.647 22.486 8.099 1.00 48.60 98 ILE B N 1
ATOM 2974 C CA . ILE B 2 98 ? 83.459 23.137 7.561 1.00 47.46 98 ILE B CA 1
ATOM 2975 C C . ILE B 2 98 ? 83.525 23.235 6.041 1.00 48.26 98 ILE B C 1
ATOM 2976 O O . ILE B 2 98 ? 82.569 22.890 5.337 1.00 47.37 98 ILE B O 1
ATOM 2981 N N . GLU B 2 99 ? 84.657 23.714 5.532 1.00 48.59 99 GLU B N 1
ATOM 2982 C CA . GLU B 2 99 ? 84.874 23.811 4.096 1.00 49.41 99 GLU B CA 1
ATOM 2983 C C . GLU B 2 99 ? 84.647 22.461 3.389 1.00 49.34 99 GLU B C 1
ATOM 2984 O O . GLU B 2 99 ? 84.035 22.413 2.321 1.00 49.18 99 GLU B O 1
ATOM 2990 N N . LYS B 2 100 ? 85.104 21.368 3.995 1.00 49.68 100 LYS B N 1
ATOM 2991 C CA . LYS B 2 100 ? 84.928 20.042 3.397 1.00 50.62 100 LYS B CA 1
ATOM 2992 C C . LYS B 2 100 ? 83.461 19.662 3.289 1.00 50.62 100 LYS B C 1
ATOM 2993 O O . LYS B 2 100 ? 83.022 19.140 2.255 1.00 50.01 100 LYS B O 1
ATOM 2999 N N . ASP B 2 101 ? 82.714 19.925 4.369 1.00 50.46 101 ASP B N 1
ATOM 3000 C CA . ASP B 2 101 ? 81.267 19.669 4.395 1.00 50.16 101 ASP B CA 1
ATOM 3001 C C . ASP B 2 101 ? 80.507 20.525 3.396 1.00 48.64 101 ASP B C 1
ATOM 3002 O O . ASP B 2 101 ? 79.573 20.040 2.759 1.00 47.50 101 ASP B O 1
ATOM 3007 N N . GLN B 2 102 ? 80.916 21.787 3.275 1.00 48.50 102 GLN B N 1
ATOM 3008 C CA . GLN B 2 102 ? 80.429 22.661 2.203 1.00 49.47 102 GLN B CA 1
ATOM 3009 C C . GLN B 2 102 ? 80.692 22.115 0.788 1.00 50.58 102 GLN B C 1
ATOM 3010 O O . GLN B 2 102 ? 79.817 22.200 -0.082 1.00 50.23 102 GLN B O 1
ATOM 3016 N N . GLN B 2 103 ? 81.868 21.525 0.561 1.00 52.00 103 GLN B N 1
ATOM 3017 C CA . GLN B 2 103 ? 82.178 20.947 -0.758 1.00 54.08 103 GLN B CA 1
ATOM 3018 C C . GLN B 2 103 ? 81.368 19.677 -1.001 1.00 54.33 103 GLN B C 1
ATOM 3019 O O . GLN B 2 103 ? 80.875 19.458 -2.114 1.00 54.52 103 GLN B O 1
ATOM 3025 N N . LYS B 2 104 ? 81.204 18.868 0.048 1.00 53.89 104 LYS B N 1
ATOM 3026 C CA . LYS B 2 104 ? 80.477 17.606 -0.030 1.00 53.79 104 LYS B CA 1
ATOM 3027 C C . LYS B 2 104 ? 78.961 17.747 -0.215 1.00 52.79 104 LYS B C 1
ATOM 3028 O O . LYS B 2 104 ? 78.358 16.938 -0.896 1.00 52.57 104 LYS B O 1
ATOM 3034 N N . THR B 2 105 ? 78.355 18.757 0.410 1.00 50.85 105 THR B N 1
ATOM 3035 C CA . THR B 2 105 ? 76.893 18.921 0.435 1.00 48.46 105 THR B CA 1
ATOM 3036 C C . THR B 2 105 ? 76.422 20.090 -0.410 1.00 47.63 105 THR B C 1
ATOM 3037 O O . THR B 2 105 ? 75.225 20.190 -0.730 1.00 47.33 105 THR B O 1
ATOM 3041 N N . GLY B 2 106 ? 77.332 21.014 -0.716 1.00 46.62 106 GLY B N 1
ATOM 3042 C CA . GLY B 2 106 ? 76.959 22.230 -1.413 1.00 45.70 106 GLY B CA 1
ATOM 3043 C C . GLY B 2 106 ? 76.184 23.221 -0.557 1.00 45.35 106 GLY B C 1
ATOM 3044 O O . GLY B 2 106 ? 75.695 24.230 -1.077 1.00 44.54 106 GLY B O 1
ATOM 3045 N N . LEU B 2 107 ? 76.093 22.952 0.754 1.00 44.43 107 LEU B N 1
ATOM 3046 C CA . LEU B 2 107 ? 75.470 23.891 1.701 1.00 43.98 107 LEU B CA 1
ATOM 3047 C C . LEU B 2 107 ? 76.487 24.827 2.341 1.00 43.01 107 LEU B C 1
ATOM 3048 O O . LEU B 2 107 ? 77.651 24.467 2.470 1.00 42.95 107 LEU B O 1
ATOM 3053 N N . LYS B 2 108 ? 76.051 26.018 2.751 1.00 42.27 108 LYS B N 1
ATOM 3054 C CA . LYS B 2 108 ? 76.883 26.899 3.567 1.00 42.69 108 LYS B CA 1
ATOM 3055 C C . LYS B 2 108 ? 77.030 26.350 5.013 1.00 42.31 108 LYS B C 1
ATOM 3056 O O . LYS B 2 108 ? 78.136 26.338 5.580 1.00 42.38 108 LYS B O 1
ATOM 3062 N N . GLU B 2 109 ? 75.904 25.899 5.576 1.00 40.70 109 GLU B N 1
ATOM 3063 C CA . GLU B 2 109 ? 75.817 25.386 6.959 1.00 38.33 109 GLU B CA 1
ATOM 3064 C C . GLU B 2 109 ? 74.635 24.392 7.073 1.00 37.75 109 GLU B C 1
ATOM 3065 O O . GLU B 2 109 ? 73.917 24.153 6.088 1.00 35.66 109 GLU B O 1
ATOM 3071 N N . ALA B 2 110 ? 74.444 23.809 8.263 1.00 36.10 110 ALA B N 1
ATOM 3072 C CA . ALA B 2 110 ? 73.577 22.656 8.394 1.00 34.90 110 ALA B CA 1
ATOM 3073 C C . ALA B 2 110 ? 72.081 23.017 8.524 1.00 34.35 110 ALA B C 1
ATOM 3074 O O . ALA B 2 110 ? 71.275 22.172 8.915 1.00 33.33 110 ALA B O 1
ATOM 3076 N N . VAL B 2 111 ? 71.706 24.258 8.212 1.00 33.57 111 VAL B N 1
ATOM 3077 C CA . VAL B 2 111 ? 70.289 24.600 8.193 1.00 32.56 111 VAL B CA 1
ATOM 3078 C C . VAL B 2 111 ? 69.983 25.526 7.008 1.00 33.03 111 VAL B C 1
ATOM 3079 O O . VAL B 2 111 ? 70.781 26.421 6.669 1.00 33.53 111 VAL B O 1
ATOM 3083 N N . VAL B 2 112 ? 68.816 25.295 6.400 1.00 31.70 112 VAL B N 1
ATOM 3084 C CA . VAL B 2 112 ? 68.266 26.139 5.368 1.00 31.95 112 VAL B CA 1
ATOM 3085 C C . VAL B 2 112 ? 66.969 26.747 5.900 1.00 32.37 112 VAL B C 1
ATOM 3086 O O . VAL B 2 112 ? 66.059 26.023 6.313 1.00 32.06 112 VAL B O 1
ATOM 3090 N N . THR B 2 113 ? 66.897 28.069 5.895 1.00 31.76 113 THR B N 1
ATOM 3091 C CA . THR B 2 113 ? 65.747 28.785 6.414 1.00 31.68 113 THR B CA 1
ATOM 3092 C C . THR B 2 113 ? 65.109 29.687 5.358 1.00 33.11 113 THR B C 1
ATOM 3093 O O . THR B 2 113 ? 65.733 30.031 4.334 1.00 32.62 113 THR B O 1
ATOM 3097 N N . GLY B 2 114 ? 63.870 30.091 5.624 1.00 32.87 114 GLY B N 1
ATOM 3098 C CA . GLY B 2 114 ? 63.187 31.031 4.769 1.00 33.74 114 GLY B CA 1
ATOM 3099 C C . GLY B 2 114 ? 61.679 30.939 4.909 1.00 34.83 114 GLY B C 1
ATOM 3100 O O . GLY B 2 114 ? 61.164 30.369 5.905 1.00 34.35 114 GLY B O 1
ATOM 3101 N N . THR B 2 115 ? 60.973 31.522 3.943 1.00 34.35 115 THR B N 1
ATOM 3102 C CA . THR B 2 115 ? 59.495 31.502 3.945 1.00 35.35 115 THR B CA 1
ATOM 3103 C C . THR B 2 115 ? 59.023 30.734 2.729 1.00 35.18 115 THR B C 1
ATOM 3104 O O . THR B 2 115 ? 59.773 30.591 1.746 1.00 34.89 115 THR B O 1
ATOM 3108 N N . ALA B 2 116 ? 57.805 30.217 2.805 1.00 34.24 116 ALA B N 1
ATOM 3109 C CA . ALA B 2 116 ? 57.200 29.461 1.705 1.00 33.32 116 ALA B CA 1
ATOM 3110 C C . ALA B 2 116 ? 55.681 29.489 1.832 1.00 33.58 116 ALA B C 1
ATOM 3111 O O . ALA B 2 116 ? 55.150 30.163 2.728 1.00 32.77 116 ALA B O 1
ATOM 3113 N N . GLN B 2 117 ? 54.983 28.813 0.911 1.00 33.81 117 GLN B N 1
ATOM 3114 C CA . GLN B 2 117 ? 53.545 28.715 0.996 1.00 33.93 117 GLN B CA 1
ATOM 3115 C C . GLN B 2 117 ? 53.209 27.302 0.704 1.00 34.08 117 GLN B C 1
ATOM 3116 O O . GLN B 2 117 ? 53.923 26.631 -0.057 1.00 33.88 117 GLN B O 1
ATOM 3122 N N . LEU B 2 118 ? 52.134 26.845 1.349 1.00 33.03 118 LEU B N 1
ATOM 3123 C CA . LEU B 2 118 ? 51.575 25.537 1.073 1.00 32.36 118 LEU B CA 1
ATOM 3124 C C . LEU B 2 118 ? 50.073 25.717 0.898 1.00 32.49 118 LEU B C 1
ATOM 3125 O O . LEU B 2 118 ? 49.368 26.164 1.815 1.00 32.14 118 LEU B O 1
ATOM 3130 N N . ASP B 2 119 ? 49.586 25.401 -0.305 1.00 33.50 119 ASP B N 1
ATOM 3131 C CA . ASP B 2 119 ? 48.206 25.672 -0.688 1.00 33.79 119 ASP B CA 1
ATOM 3132 C C . ASP B 2 119 ? 47.862 27.099 -0.417 1.00 33.84 119 ASP B C 1
ATOM 3133 O O . ASP B 2 119 ? 46.782 27.407 0.073 1.00 33.68 119 ASP B O 1
ATOM 3138 N N . GLY B 2 120 ? 48.799 27.990 -0.711 1.00 35.06 120 GLY B N 1
ATOM 3139 C CA . GLY B 2 120 ? 48.525 29.432 -0.579 1.00 35.28 120 GLY B CA 1
ATOM 3140 C C . GLY B 2 120 ? 48.693 30.002 0.818 1.00 35.97 120 GLY B C 1
ATOM 3141 O O . GLY B 2 120 ? 48.540 31.215 1.030 1.00 36.71 120 GLY B O 1
ATOM 3142 N N . MET B 2 121 ? 49.011 29.141 1.793 1.00 35.32 121 MET B N 1
ATOM 3143 C CA . MET B 2 121 ? 49.200 29.621 3.179 1.00 34.32 121 MET B CA 1
ATOM 3144 C C . MET B 2 121 ? 50.684 29.845 3.493 1.00 33.96 121 MET B C 1
ATOM 3145 O O . MET B 2 121 ? 51.500 28.932 3.342 1.00 33.23 121 MET B O 1
ATOM 3150 N N . LYS B 2 122 ? 51.023 31.051 3.945 1.00 33.98 122 LYS B N 1
ATOM 3151 C CA . LYS B 2 122 ? 52.398 31.404 4.167 1.00 34.33 122 LYS B CA 1
ATOM 3152 C C . LYS B 2 122 ? 52.925 30.886 5.497 1.00 33.88 122 LYS B C 1
ATOM 3153 O O . LYS B 2 122 ? 52.201 30.845 6.473 1.00 33.38 122 LYS B O 1
ATOM 3159 N N . PHE B 2 123 ? 54.191 30.477 5.518 1.00 33.05 123 PHE B N 1
ATOM 3160 C CA . PHE B 2 123 ? 54.820 29.973 6.741 1.00 33.00 123 PHE B CA 1
ATOM 3161 C C . PHE B 2 123 ? 56.323 30.193 6.695 1.00 32.71 123 PHE B C 1
ATOM 3162 O O . PHE B 2 123 ? 56.883 30.357 5.612 1.00 32.82 123 PHE B O 1
ATOM 3170 N N . GLY B 2 124 ? 56.944 30.249 7.872 1.00 32.06 124 GLY B N 1
ATOM 3171 C CA . GLY B 2 124 ? 58.397 30.276 7.999 1.00 30.59 124 GLY B CA 1
ATOM 3172 C C . GLY B 2 124 ? 58.853 28.854 8.166 1.00 30.98 124 GLY B C 1
ATOM 3173 O O . GLY B 2 124 ? 58.126 28.003 8.738 1.00 30.17 124 GLY B O 1
ATOM 3174 N N . VAL B 2 125 ? 60.053 28.569 7.702 1.00 29.62 125 VAL B N 1
ATOM 3175 C CA . VAL B 2 125 ? 60.540 27.210 7.754 1.00 30.51 125 VAL B CA 1
ATOM 3176 C C . VAL B 2 125 ? 62.043 27.149 8.040 1.00 31.20 125 VAL B C 1
ATOM 3177 O O . VAL B 2 125 ? 62.779 28.085 7.702 1.00 30.31 125 VAL B O 1
ATOM 3181 N N . ALA B 2 126 ? 62.480 26.037 8.659 1.00 30.34 126 ALA B N 1
ATOM 3182 C CA . ALA B 2 126 ? 63.899 25.805 8.904 1.00 30.11 126 ALA B CA 1
ATOM 3183 C C . ALA B 2 126 ? 64.064 24.321 8.776 1.00 31.08 126 ALA B C 1
ATOM 3184 O O . ALA B 2 126 ? 63.314 23.545 9.415 1.00 31.93 126 ALA B O 1
ATOM 3186 N N . VAL B 2 127 ? 64.967 23.902 7.890 1.00 30.55 127 VAL B N 1
ATOM 3187 C CA . VAL B 2 127 ? 65.248 22.485 7.720 1.00 31.05 127 VAL B CA 1
ATOM 3188 C C . VAL B 2 127 ? 66.739 22.193 7.984 1.00 32.07 127 VAL B C 1
ATOM 3189 O O . VAL B 2 127 ? 67.636 22.665 7.247 1.00 32.02 127 VAL B O 1
ATOM 3193 N N . MET B 2 128 ? 66.993 21.372 9.005 1.00 32.40 128 MET B N 1
ATOM 3194 C CA . MET B 2 128 ? 68.357 20.942 9.324 1.00 32.19 128 MET B CA 1
ATOM 3195 C C . MET B 2 128 ? 68.771 19.789 8.442 1.00 33.22 128 MET B C 1
ATOM 3196 O O . MET B 2 128 ? 67.931 18.928 8.098 1.00 33.35 128 MET B O 1
ATOM 3201 N N . ASP B 2 129 ? 70.062 19.764 8.081 1.00 33.47 129 ASP B N 1
ATOM 3202 C CA . ASP B 2 129 ? 70.576 18.705 7.216 1.00 34.73 129 ASP B CA 1
ATOM 3203 C C . ASP B 2 129 ? 71.739 17.979 7.923 1.00 35.23 129 ASP B C 1
ATOM 3204 O O . ASP B 2 129 ? 72.827 18.544 8.048 1.00 36.25 129 ASP B O 1
ATOM 3209 N N . SER B 2 130 ? 71.514 16.741 8.369 1.00 35.70 130 SER B N 1
ATOM 3210 C CA . SER B 2 130 ? 72.477 16.017 9.179 1.00 37.72 130 SER B CA 1
ATOM 3211 C C . SER B 2 130 ? 73.746 15.586 8.399 1.00 38.33 130 SER B C 1
ATOM 3212 O O . SER B 2 130 ? 74.655 15.007 8.970 1.00 38.93 130 SER B O 1
ATOM 3215 N N . ARG B 2 131 ? 73.786 15.864 7.102 1.00 38.93 131 ARG B N 1
ATOM 3216 C CA . ARG B 2 131 ? 74.968 15.560 6.271 1.00 39.46 131 ARG B CA 1
ATOM 3217 C C . ARG B 2 131 ? 76.106 16.514 6.641 1.00 39.86 131 ARG B C 1
ATOM 3218 O O . ARG B 2 131 ? 77.286 16.140 6.575 1.00 39.77 131 ARG B O 1
ATOM 3226 N N . PHE B 2 132 ? 75.729 17.739 7.028 1.00 38.85 132 PHE B N 1
ATOM 3227 C CA . PHE B 2 132 ? 76.673 18.776 7.356 1.00 38.79 132 PHE B CA 1
ATOM 3228 C C . PHE B 2 132 ? 77.029 18.761 8.856 1.00 39.40 132 PHE B C 1
ATOM 3229 O O . PHE B 2 132 ? 76.227 19.186 9.708 1.00 38.17 132 PHE B O 1
ATOM 3237 N N . ARG B 2 133 ? 78.239 18.284 9.185 1.00 39.84 133 ARG B N 1
ATOM 3238 C CA . ARG B 2 133 ? 78.726 18.300 10.573 1.00 39.95 133 ARG B CA 1
ATOM 3239 C C . ARG B 2 133 ? 77.664 17.622 11.485 1.00 39.56 133 ARG B C 1
ATOM 3240 O O . ARG B 2 133 ? 77.412 18.088 12.592 1.00 38.80 133 ARG B O 1
ATOM 3248 N N . MET B 2 134 ? 77.044 16.562 10.965 1.00 39.71 134 MET B N 1
ATOM 3249 C CA . MET B 2 134 ? 76.015 15.749 11.643 1.00 40.90 134 MET B CA 1
ATOM 3250 C C . MET B 2 134 ? 74.751 16.528 12.076 1.00 39.22 134 MET B C 1
ATOM 3251 O O . MET B 2 134 ? 73.973 16.044 12.890 1.00 39.17 134 MET B O 1
ATOM 3256 N N . GLY B 2 135 ? 74.576 17.734 11.539 1.00 37.45 135 GLY B N 1
ATOM 3257 C CA . GLY B 2 135 ? 73.532 18.640 11.962 1.00 36.04 135 GLY B CA 1
ATOM 3258 C C . GLY B 2 135 ? 73.736 19.189 13.362 1.00 35.24 135 GLY B C 1
ATOM 3259 O O . GLY B 2 135 ? 72.800 19.659 13.994 1.00 35.20 135 GLY B O 1
ATOM 3260 N N . SER B 2 136 ? 74.975 19.185 13.839 1.00 33.96 136 SER B N 1
ATOM 3261 C CA . SER B 2 136 ? 75.286 19.738 15.152 1.00 32.73 136 SER B CA 1
ATOM 3262 C C . SER B 2 136 ? 75.109 21.237 15.089 1.00 32.38 136 SER B C 1
ATOM 3263 O O . SER B 2 136 ? 75.418 21.842 14.070 1.00 30.19 136 SER B O 1
ATOM 3266 N N . MET B 2 137 ? 74.560 21.808 16.166 1.00 32.11 137 MET B N 1
ATOM 3267 C CA . MET B 2 137 ? 74.113 23.188 16.166 1.00 33.05 137 MET B CA 1
ATOM 3268 C C . MET B 2 137 ? 75.172 24.131 16.701 1.00 32.77 137 MET B C 1
ATOM 3269 O O . MET B 2 137 ? 75.488 24.089 17.880 1.00 32.19 137 MET B O 1
ATOM 3274 N N . GLY B 2 138 ? 75.671 25.019 15.840 1.00 33.03 138 GLY B N 1
ATOM 3275 C CA . GLY B 2 138 ? 76.600 26.045 16.249 1.00 31.00 138 GLY B CA 1
ATOM 3276 C C . GLY B 2 138 ? 75.919 27.377 16.113 1.00 31.54 138 GLY B C 1
ATOM 3277 O O . GLY B 2 138 ? 74.689 27.454 15.923 1.00 30.35 138 GLY B O 1
ATOM 3278 N N . SER B 2 139 ? 76.720 28.442 16.185 1.00 31.44 139 SER B N 1
ATOM 3279 C CA . SER B 2 139 ? 76.214 29.799 16.140 1.00 31.66 139 SER B CA 1
ATOM 3280 C C . SER B 2 139 ? 75.375 30.107 14.886 1.00 32.20 139 SER B C 1
ATOM 3281 O O . SER B 2 139 ? 74.388 30.843 14.968 1.00 32.12 139 SER B O 1
ATOM 3284 N N . VAL B 2 140 ? 75.834 29.654 13.711 1.00 31.14 140 VAL B N 1
ATOM 3285 C CA . VAL B 2 140 ? 75.135 30.000 12.466 1.00 30.40 140 VAL B CA 1
ATOM 3286 C C . VAL B 2 140 ? 73.723 29.413 12.499 1.00 30.83 140 VAL B C 1
ATOM 3287 O O . VAL B 2 140 ? 72.771 30.106 12.266 1.00 32.07 140 VAL B O 1
ATOM 3291 N N . ILE B 2 141 ? 73.609 28.117 12.784 1.00 30.37 141 ILE B N 1
ATOM 3292 C CA . ILE B 2 141 ? 72.291 27.468 12.851 1.00 30.68 141 ILE B CA 1
ATOM 3293 C C . ILE B 2 141 ? 71.411 28.183 13.876 1.00 30.42 141 ILE B C 1
ATOM 3294 O O . ILE B 2 141 ? 70.257 28.486 13.594 1.00 30.54 141 ILE B O 1
ATOM 3299 N N . GLY B 2 142 ? 71.983 28.543 15.025 1.00 30.16 142 GLY B N 1
ATOM 3300 C CA . GLY B 2 142 ? 71.187 29.222 16.042 1.00 30.87 142 GLY B CA 1
ATOM 3301 C C . GLY B 2 142 ? 70.687 30.574 15.577 1.00 30.89 142 GLY B C 1
ATOM 3302 O O . GLY B 2 142 ? 69.537 30.949 15.800 1.00 30.39 142 GLY B O 1
ATOM 3303 N N . GLU B 2 143 ? 71.567 31.332 14.948 1.00 31.13 143 GLU B N 1
ATOM 3304 C CA . GLU B 2 143 ? 71.210 32.678 14.471 1.00 30.37 143 GLU B CA 1
ATOM 3305 C C . GLU B 2 143 ? 70.250 32.646 13.314 1.00 30.43 143 GLU B C 1
ATOM 3306 O O . GLU B 2 143 ? 69.331 33.451 13.282 1.00 31.10 143 GLU B O 1
ATOM 3312 N N . LYS B 2 144 ? 70.457 31.746 12.350 1.00 30.59 144 LYS B N 1
ATOM 3313 C CA . LYS B 2 144 ? 69.512 31.632 11.227 1.00 30.42 144 LYS B CA 1
ATOM 3314 C C . LYS B 2 144 ? 68.117 31.197 11.749 1.00 30.91 144 LYS B C 1
ATOM 3315 O O . LYS B 2 144 ? 67.099 31.759 11.349 1.00 30.76 144 LYS B O 1
ATOM 3321 N N . ILE B 2 145 ? 68.077 30.182 12.617 1.00 29.53 145 ILE B N 1
ATOM 3322 C CA . ILE B 2 145 ? 66.785 29.771 13.209 1.00 28.77 145 ILE B CA 1
ATOM 3323 C C . ILE B 2 145 ? 66.146 30.934 13.949 1.00 27.88 145 ILE B C 1
ATOM 3324 O O . ILE B 2 145 ? 64.981 31.198 13.766 1.00 29.40 145 ILE B O 1
ATOM 3329 N N . CYS B 2 146 ? 66.892 31.643 14.778 1.00 29.05 146 CYS B N 1
ATOM 3330 C CA . CYS B 2 146 ? 66.339 32.826 15.451 1.00 29.21 146 CYS B CA 1
ATOM 3331 C C . CYS B 2 146 ? 65.778 33.863 14.500 1.00 30.24 146 CYS B C 1
ATOM 3332 O O . CYS B 2 146 ? 64.715 34.424 14.755 1.00 30.09 146 CYS B O 1
ATOM 3335 N N . ARG B 2 147 ? 66.493 34.152 13.413 1.00 30.78 147 ARG B N 1
ATOM 3336 C CA . ARG B 2 147 ? 66.023 35.200 12.490 1.00 30.91 147 ARG B CA 1
ATOM 3337 C C . ARG B 2 147 ? 64.724 34.837 11.795 1.00 30.63 147 ARG B C 1
ATOM 3338 O O . ARG B 2 147 ? 63.846 35.669 11.684 1.00 30.49 147 ARG B O 1
ATOM 3346 N N . ILE B 2 148 ? 64.589 33.598 11.325 1.00 30.12 148 ILE B N 1
ATOM 3347 C CA . ILE B 2 148 ? 63.306 33.248 10.712 1.00 30.61 148 ILE B CA 1
ATOM 3348 C C . ILE B 2 148 ? 62.187 33.215 11.766 1.00 30.87 148 ILE B C 1
ATOM 3349 O O . ILE B 2 148 ? 61.084 33.701 11.498 1.00 31.98 148 ILE B O 1
ATOM 3354 N N . ILE B 2 149 ? 62.473 32.716 12.974 1.00 29.51 149 ILE B N 1
ATOM 3355 C CA . ILE B 2 149 ? 61.419 32.722 14.009 1.00 29.46 149 ILE B CA 1
ATOM 3356 C C . ILE B 2 149 ? 61.006 34.173 14.339 1.00 29.35 149 ILE B C 1
ATOM 3357 O O . ILE B 2 149 ? 59.841 34.488 14.419 1.00 29.40 149 ILE B O 1
ATOM 3362 N N . ASP B 2 150 ? 61.967 35.052 14.533 1.00 30.79 150 ASP B N 1
ATOM 3363 C CA . ASP B 2 150 ? 61.644 36.467 14.842 1.00 31.21 150 ASP B CA 1
ATOM 3364 C C . ASP B 2 150 ? 60.872 37.133 13.694 1.00 31.72 150 ASP B C 1
ATOM 3365 O O . ASP B 2 150 ? 59.969 37.963 13.909 1.00 32.10 150 ASP B O 1
ATOM 3370 N N . TYR B 2 151 ? 61.232 36.778 12.466 1.00 32.58 151 TYR B N 1
ATOM 3371 C CA . TYR B 2 151 ? 60.512 37.288 11.300 1.00 34.02 151 TYR B CA 1
ATOM 3372 C C . TYR B 2 151 ? 59.023 36.847 11.351 1.00 33.47 151 TYR B C 1
ATOM 3373 O O . TYR B 2 151 ? 58.114 37.636 11.095 1.00 32.60 151 TYR B O 1
ATOM 3382 N N . CYS B 2 152 ? 58.796 35.580 11.690 1.00 33.08 152 CYS B N 1
ATOM 3383 C CA . CYS B 2 152 ? 57.448 35.013 11.808 1.00 32.30 152 CYS B CA 1
ATOM 3384 C C . CYS B 2 152 ? 56.676 35.672 12.916 1.00 32.26 152 CYS B C 1
ATOM 3385 O O . CYS B 2 152 ? 55.472 35.877 12.785 1.00 32.79 152 CYS B O 1
ATOM 3388 N N . THR B 2 153 ? 57.342 36.028 14.015 1.00 32.34 153 THR B N 1
ATOM 3389 C CA . THR B 2 153 ? 56.699 36.762 15.096 1.00 32.66 153 THR B CA 1
ATOM 3390 C C . THR B 2 153 ? 56.231 38.157 14.627 1.00 33.19 153 THR B C 1
ATOM 3391 O O . THR B 2 153 ? 55.066 38.535 14.845 1.00 31.49 153 THR 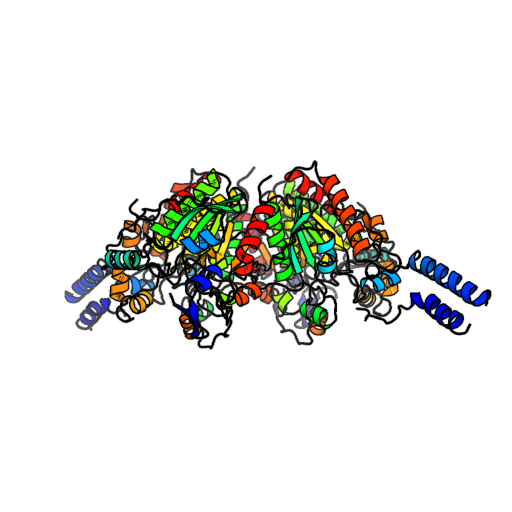B O 1
ATOM 3395 N N . GLU B 2 154 ? 57.131 38.893 13.971 1.00 34.37 154 GLU B N 1
ATOM 3396 C CA . GLU B 2 154 ? 56.828 40.252 13.490 1.00 36.00 154 GLU B CA 1
ATOM 3397 C C . GLU B 2 154 ? 55.693 40.231 12.444 1.00 35.99 154 GLU B C 1
ATOM 3398 O O . GLU B 2 154 ? 54.893 41.135 12.376 1.00 35.72 154 GLU B O 1
ATOM 3404 N N . ASN B 2 155 ? 55.647 39.170 11.635 1.00 35.87 155 ASN B N 1
ATOM 3405 C CA . ASN B 2 155 ? 54.687 39.059 10.540 1.00 35.85 155 ASN B CA 1
ATOM 3406 C C . ASN B 2 155 ? 53.525 38.112 10.826 1.00 35.15 155 ASN B C 1
ATOM 3407 O O . ASN B 2 155 ? 52.748 37.797 9.949 1.00 34.99 155 ASN B O 1
ATOM 3412 N N . ARG B 2 156 ? 53.423 37.681 12.091 1.00 34.28 156 ARG B N 1
ATOM 3413 C CA . ARG B 2 156 ? 52.394 36.764 12.556 1.00 32.52 156 ARG B CA 1
ATOM 3414 C C . ARG B 2 156 ? 52.228 35.580 11.621 1.00 31.33 156 ARG B C 1
ATOM 3415 O O . ARG B 2 156 ? 51.134 35.338 11.138 1.00 31.92 156 ARG B O 1
ATOM 3423 N N . LEU B 2 157 ? 53.304 34.843 11.395 1.00 30.90 157 LEU B N 1
ATOM 3424 C CA . LEU B 2 157 ? 53.281 33.644 10.556 1.00 31.10 157 LEU B CA 1
ATOM 3425 C C . LEU B 2 157 ? 53.500 32.406 11.411 1.00 30.89 157 LEU B C 1
ATOM 3426 O O . LEU B 2 157 ? 54.217 32.503 12.412 1.00 31.14 157 LEU B O 1
ATOM 3431 N N . PRO B 2 158 ? 52.939 31.252 10.997 1.00 30.34 158 PRO B N 1
ATOM 3432 C CA . PRO B 2 158 ? 53.293 29.998 11.671 1.00 30.11 158 PRO B CA 1
ATOM 3433 C C . PRO B 2 158 ? 54.720 29.603 11.248 1.00 31.02 158 PRO B C 1
ATOM 3434 O O . PRO B 2 158 ? 55.237 30.081 10.197 1.00 29.58 158 PRO B O 1
ATOM 3438 N N . PHE B 2 159 ? 55.360 28.759 12.065 1.00 29.77 159 PHE B N 1
ATOM 3439 C CA . PHE B 2 159 ? 56.730 28.385 11.851 1.00 28.81 159 PHE B CA 1
ATOM 3440 C C . PHE B 2 159 ? 56.849 26.873 11.914 1.00 29.37 159 PHE B C 1
ATOM 3441 O O . PHE B 2 159 ? 56.230 26.226 12.768 1.00 28.58 159 PHE B O 1
ATOM 3449 N N . ILE B 2 160 ? 57.647 26.303 11.029 1.00 28.51 160 ILE B N 1
ATOM 3450 C CA . ILE B 2 160 ? 57.792 24.843 10.980 1.00 28.40 160 ILE B CA 1
ATOM 3451 C C . ILE B 2 160 ? 59.273 24.512 10.980 1.00 29.10 160 ILE B C 1
ATOM 3452 O O . ILE B 2 160 ? 60.004 25.053 10.141 1.00 29.48 160 ILE B O 1
ATOM 3457 N N . LEU B 2 161 ? 59.735 23.691 11.947 1.00 28.33 161 LEU B N 1
ATOM 3458 C CA . LEU B 2 161 ? 61.153 23.361 12.036 1.00 27.72 161 LEU B CA 1
ATOM 3459 C C . LEU B 2 161 ? 61.371 21.889 11.872 1.00 27.68 161 LEU B C 1
ATOM 3460 O O . LEU B 2 161 ? 60.799 21.088 12.655 1.00 27.70 161 LEU B O 1
ATOM 3465 N N . PHE B 2 162 ? 62.192 21.517 10.887 1.00 27.20 162 PHE B N 1
ATOM 3466 C CA . PHE B 2 162 ? 62.578 20.104 10.713 1.00 27.38 162 PHE B CA 1
ATOM 3467 C C . PHE B 2 162 ? 63.936 19.872 11.375 1.00 27.87 162 PHE B C 1
ATOM 3468 O O . PHE B 2 162 ? 64.955 20.354 10.877 1.00 27.23 162 PHE B O 1
ATOM 3476 N N . SER B 2 163 ? 63.940 19.175 12.514 1.00 27.30 163 SER B N 1
ATOM 3477 C CA . SER B 2 163 ? 65.153 18.897 13.238 1.00 28.40 163 SER B CA 1
ATOM 3478 C C . SER B 2 163 ? 65.862 17.694 12.700 1.00 27.63 163 SER B C 1
ATOM 3479 O O . SER B 2 163 ? 65.241 16.682 12.375 1.00 28.05 163 SER B O 1
ATOM 3482 N N . ALA B 2 164 ? 67.178 17.754 12.753 1.00 28.32 164 ALA B N 1
ATOM 3483 C CA . ALA B 2 164 ? 68.054 16.653 12.348 1.00 29.21 164 ALA B CA 1
ATOM 3484 C C . ALA B 2 164 ? 69.406 16.998 12.950 1.00 30.84 164 ALA B C 1
ATOM 3485 O O . ALA B 2 164 ? 70.059 17.954 12.518 1.00 32.49 164 ALA B O 1
ATOM 3487 N N . SER B 2 165 ? 69.799 16.259 13.970 1.00 31.55 165 SER B N 1
ATOM 3488 C CA . SER B 2 165 ? 71.052 16.566 14.668 1.00 33.38 165 SER B CA 1
ATOM 3489 C C . SER B 2 165 ? 71.541 15.340 15.379 1.00 33.18 165 SER B C 1
ATOM 3490 O O . SER B 2 165 ? 70.816 14.776 16.186 1.00 32.43 165 SER B O 1
ATOM 3493 N N . GLY B 2 166 ? 72.784 14.950 15.095 1.00 33.98 166 GLY B N 1
ATOM 3494 C CA . GLY B 2 166 ? 73.353 13.728 15.674 1.00 35.03 166 GLY B CA 1
ATOM 3495 C C . GLY B 2 166 ? 74.487 13.944 16.668 1.00 36.42 166 GLY B C 1
ATOM 3496 O O . GLY B 2 166 ? 75.207 12.985 16.999 1.00 36.39 166 GLY B O 1
ATOM 3497 N N . GLY B 2 167 ? 74.631 15.170 17.175 1.00 36.39 167 GLY B N 1
ATOM 3498 C CA . GLY B 2 167 ? 75.648 15.479 18.178 1.00 36.63 167 GLY B CA 1
ATOM 3499 C C . GLY B 2 167 ? 75.791 16.984 18.390 1.00 37.31 167 GLY B C 1
ATOM 3500 O O . GLY B 2 167 ? 75.027 17.769 17.832 1.00 36.61 167 GLY B O 1
ATOM 3501 N N . ALA B 2 168 ? 76.770 17.374 19.203 1.00 37.55 168 ALA B N 1
ATOM 3502 C CA . ALA B 2 168 ? 76.956 18.769 19.593 1.00 38.16 168 ALA B CA 1
ATOM 3503 C C . ALA B 2 168 ? 78.043 19.393 18.712 1.00 38.34 168 ALA B C 1
ATOM 3504 O O . ALA B 2 168 ? 78.962 18.694 18.251 1.00 38.16 168 ALA B O 1
ATOM 3506 N N . ARG B 2 169 ? 77.964 20.705 18.505 1.00 37.62 169 ARG B N 1
ATOM 3507 C CA . ARG B 2 169 ? 79.020 21.425 17.797 1.00 37.27 169 ARG B CA 1
ATOM 3508 C C . ARG B 2 169 ? 80.119 21.805 18.814 1.00 37.42 169 ARG B C 1
ATOM 3509 O O . ARG B 2 169 ? 80.207 22.945 19.276 1.00 36.67 169 ARG B O 1
ATOM 3517 N N . MET B 2 170 ? 80.945 20.830 19.156 1.00 38.42 170 MET B N 1
ATOM 3518 C CA . MET B 2 170 ? 81.911 21.020 20.240 1.00 40.29 170 MET B CA 1
ATOM 3519 C C . MET B 2 170 ? 83.019 21.988 19.934 1.00 38.82 170 MET B C 1
ATOM 3520 O O . MET B 2 170 ? 83.623 22.504 20.854 1.00 38.59 170 MET B O 1
ATOM 3525 N N . GLN B 2 171 ? 83.263 22.257 18.649 1.00 38.02 171 GLN B N 1
ATOM 3526 C CA . GLN B 2 171 ? 84.265 23.237 18.244 1.00 37.98 171 GLN B CA 1
ATOM 3527 C C . GLN B 2 171 ? 83.899 24.651 18.638 1.00 37.00 171 GLN B C 1
ATOM 3528 O O . GLN B 2 171 ? 84.757 25.534 18.623 1.00 37.60 171 GLN B O 1
ATOM 3534 N N . GLU B 2 172 ? 82.632 24.880 18.983 1.00 35.00 172 GLU B N 1
ATOM 3535 C CA . GLU B 2 172 ? 82.231 26.192 19.495 1.00 33.90 172 GLU B CA 1
ATOM 3536 C C . GLU B 2 172 ? 81.915 26.163 20.981 1.00 33.56 172 GLU B C 1
ATOM 3537 O O . GLU B 2 172 ? 81.433 27.164 21.551 1.00 33.50 172 GLU B O 1
ATOM 3543 N N . GLY B 2 173 ? 82.206 25.027 21.607 1.00 32.41 173 GLY B N 1
ATOM 3544 C CA . GLY B 2 173 ? 82.138 24.904 23.077 1.00 32.99 173 GLY B CA 1
ATOM 3545 C C . GLY B 2 173 ? 80.846 25.434 23.711 1.00 33.02 173 GLY B C 1
ATOM 3546 O O . GLY B 2 173 ? 79.733 25.110 23.272 1.00 32.94 173 GLY B O 1
ATOM 3547 N N . ILE B 2 174 ? 81.012 26.250 24.749 1.00 32.78 174 ILE B N 1
ATOM 3548 C CA . ILE B 2 174 ? 79.903 26.837 25.492 1.00 33.10 174 ILE B CA 1
ATOM 3549 C C . ILE B 2 174 ? 78.965 27.635 24.582 1.00 32.97 174 ILE B C 1
ATOM 3550 O O . ILE B 2 174 ? 77.771 27.774 24.875 1.00 32.26 174 ILE B O 1
ATOM 3555 N N . ILE B 2 175 ? 79.512 28.164 23.485 1.00 32.71 175 ILE B N 1
ATOM 3556 C CA . ILE B 2 175 ? 78.712 28.994 22.625 1.00 31.86 175 ILE B CA 1
ATOM 3557 C C . ILE B 2 175 ? 77.651 28.093 21.941 1.00 31.83 175 ILE B C 1
ATOM 3558 O O . ILE B 2 175 ? 76.498 28.486 21.795 1.00 31.78 175 ILE B O 1
ATOM 3563 N N . SER B 2 176 ? 78.022 26.873 21.576 1.00 31.51 176 SER B N 1
ATOM 3564 C CA . SER B 2 176 ? 77.072 25.920 21.006 1.00 31.64 176 SER B CA 1
ATOM 3565 C C . SER B 2 176 ? 75.969 25.560 21.993 1.00 30.79 176 SER B C 1
ATOM 3566 O O . SER B 2 176 ? 74.776 25.520 21.632 1.00 30.95 176 SER B O 1
ATOM 3569 N N . LEU B 2 177 ? 76.364 25.267 23.236 1.00 30.16 177 LEU B N 1
ATOM 3570 C CA . LEU B 2 177 ? 75.379 24.957 24.281 1.00 29.25 177 LEU B CA 1
ATOM 3571 C C . LEU B 2 177 ? 74.353 26.089 24.387 1.00 28.65 177 LEU B C 1
ATOM 3572 O O . LEU B 2 177 ? 73.144 25.841 24.472 1.00 28.80 177 LEU B O 1
ATOM 3577 N N . MET B 2 178 ? 74.834 27.324 24.439 1.00 28.29 178 MET B N 1
ATOM 3578 C CA . MET B 2 178 ? 73.961 28.487 24.610 1.00 28.36 178 MET B CA 1
ATOM 3579 C C . MET B 2 178 ? 72.948 28.673 23.464 1.00 28.75 178 MET B C 1
ATOM 3580 O O . MET B 2 178 ? 71.957 29.398 23.622 1.00 29.47 178 MET B O 1
ATOM 3585 N N . GLN B 2 179 ? 73.195 28.052 22.318 1.00 29.99 179 GLN B N 1
ATOM 3586 C CA . GLN B 2 179 ? 72.232 28.167 21.185 1.00 29.48 179 GLN B CA 1
ATOM 3587 C C . GLN B 2 179 ? 70.885 27.563 21.553 1.00 29.36 179 GLN B C 1
ATOM 3588 O O . GLN B 2 179 ? 69.844 27.957 20.989 1.00 30.40 179 GLN B O 1
ATOM 3594 N N . MET B 2 180 ? 70.896 26.616 22.491 1.00 28.61 180 MET B N 1
ATOM 3595 C CA . MET B 2 180 ? 69.654 26.020 23.001 1.00 28.95 180 MET B CA 1
ATOM 3596 C C . MET B 2 180 ? 68.817 27.111 23.663 1.00 29.08 180 MET B C 1
ATOM 3597 O O . MET B 2 180 ? 67.597 27.177 23.436 1.00 30.76 180 MET B O 1
ATOM 3602 N N . GLY B 2 181 ? 69.455 27.962 24.468 1.00 28.47 181 GLY B N 1
ATOM 3603 C CA . GLY B 2 181 ? 68.790 29.071 25.134 1.00 28.14 181 GLY B CA 1
ATOM 3604 C C . GLY B 2 181 ? 68.407 30.182 24.164 1.00 28.90 181 GLY B C 1
ATOM 3605 O O . GLY B 2 181 ? 67.299 30.736 24.240 1.00 28.71 181 GLY B O 1
ATOM 3606 N N . LYS B 2 182 ? 69.339 30.514 23.275 1.00 28.32 182 LYS B N 1
ATOM 3607 C CA . LYS B 2 182 ? 69.134 31.536 22.245 1.00 28.47 182 LYS B CA 1
ATOM 3608 C C . LYS B 2 182 ? 67.894 31.242 21.388 1.00 27.37 182 LYS B C 1
ATOM 3609 O O . LYS B 2 182 ? 67.000 32.089 21.253 1.00 27.07 182 LYS B O 1
ATOM 3615 N N . THR B 2 183 ? 67.825 30.040 20.800 1.00 27.90 183 THR B N 1
ATOM 3616 C CA . THR B 2 183 ? 66.656 29.678 20.000 1.00 26.99 183 THR B CA 1
ATOM 3617 C C . THR B 2 183 ? 65.382 29.636 20.858 1.00 26.46 183 THR B C 1
ATOM 3618 O O . THR B 2 183 ? 64.300 30.007 20.388 1.00 25.69 183 THR B O 1
ATOM 3622 N N . SER B 2 184 ? 65.489 29.190 22.123 1.00 26.99 184 SER B N 1
ATOM 3623 C CA . SER B 2 184 ? 64.304 29.109 22.996 1.00 26.04 184 SER B CA 1
ATOM 3624 C C . SER B 2 184 ? 63.653 30.454 23.290 1.00 26.50 184 SER B C 1
ATOM 3625 O O . SER B 2 184 ? 62.449 30.546 23.343 1.00 25.79 184 SER B O 1
ATOM 3628 N N . VAL B 2 185 ? 64.449 31.486 23.556 1.00 26.51 185 VAL B N 1
ATOM 3629 C CA . VAL B 2 185 ? 63.849 32.795 23.831 1.00 27.02 185 VAL B CA 1
ATOM 3630 C C . VAL B 2 185 ? 63.074 33.338 22.633 1.00 26.95 185 VAL B C 1
ATOM 3631 O O . VAL B 2 185 ? 62.033 33.959 22.834 1.00 27.81 185 VAL B O 1
ATOM 3635 N N . SER B 2 186 ? 63.578 33.124 21.400 1.00 27.50 186 SER B N 1
ATOM 3636 C CA . SER B 2 186 ? 62.851 33.565 20.194 1.00 27.79 186 SER B CA 1
ATOM 3637 C C . SER B 2 186 ? 61.591 32.720 20.049 1.00 27.62 186 SER B C 1
ATOM 3638 O O . SER B 2 186 ? 60.511 33.232 19.721 1.00 26.34 186 SER B O 1
ATOM 3641 N N . LEU B 2 187 ? 61.735 31.410 20.238 1.00 26.28 187 LEU B N 1
ATOM 3642 C CA . LEU B 2 187 ? 60.595 30.527 20.127 1.00 26.81 187 LEU B CA 1
ATOM 3643 C C . LEU B 2 187 ? 59.483 30.898 21.100 1.00 26.16 187 LEU B C 1
ATOM 3644 O O . LEU B 2 187 ? 58.314 30.895 20.730 1.00 27.18 187 LEU B O 1
ATOM 3649 N N . LYS B 2 188 ? 59.827 31.165 22.354 1.00 25.73 188 LYS B N 1
ATOM 3650 C CA . LYS B 2 188 ? 58.808 31.441 23.374 1.00 26.11 188 LYS B CA 1
ATOM 3651 C C . LYS B 2 188 ? 58.142 32.782 23.081 1.00 26.34 188 LYS B C 1
ATOM 3652 O O . LYS B 2 188 ? 56.958 32.941 23.292 1.00 27.04 188 LYS B O 1
ATOM 3658 N N . ARG B 2 189 ? 58.901 33.748 22.567 1.00 27.48 189 ARG B N 1
ATOM 3659 C CA . ARG B 2 189 ? 58.285 35.038 22.207 1.00 28.61 189 ARG B CA 1
ATOM 3660 C C . ARG B 2 189 ? 57.274 34.838 21.080 1.00 28.59 189 ARG B C 1
ATOM 3661 O O . ARG B 2 189 ? 56.166 35.381 21.113 1.00 29.47 189 ARG B O 1
ATOM 3669 N N . HIS B 2 190 ? 57.647 34.026 20.095 1.00 28.74 190 HIS B N 1
ATOM 3670 C CA . HIS B 2 190 ? 56.741 33.654 18.988 1.00 28.39 190 HIS B CA 1
ATOM 3671 C C . HIS B 2 190 ? 55.490 32.996 19.542 1.00 28.56 190 HIS B C 1
ATOM 3672 O O . HIS B 2 190 ? 54.365 33.329 19.156 1.00 27.71 190 HIS B O 1
ATOM 3679 N N . SER B 2 191 ? 55.679 32.090 20.505 1.00 27.97 191 SER B N 1
ATOM 3680 C CA . SER B 2 191 ? 54.561 31.370 21.129 1.00 27.02 191 SER B CA 1
ATOM 3681 C C . SER B 2 191 ? 53.631 32.312 21.907 1.00 26.77 191 SER B C 1
ATOM 3682 O O . SER B 2 191 ? 52.395 32.246 21.798 1.00 26.54 191 SER B O 1
ATOM 3685 N N . ASP B 2 192 ? 54.221 33.206 22.678 1.00 27.40 192 ASP B N 1
ATOM 3686 C CA . ASP B 2 192 ? 53.479 34.199 23.468 1.00 28.91 192 ASP B CA 1
ATOM 3687 C C . ASP B 2 192 ? 52.680 35.213 22.629 1.00 29.78 192 ASP B C 1
ATOM 3688 O O . ASP B 2 192 ? 51.754 35.885 23.138 1.00 28.89 192 ASP B O 1
ATOM 3693 N N . ALA B 2 193 ? 53.054 35.331 21.365 1.00 29.37 193 ALA B N 1
ATOM 3694 C CA . ALA B 2 193 ? 52.344 36.179 20.411 1.00 29.71 193 ALA B CA 1
ATOM 3695 C C . ALA B 2 193 ? 51.083 35.417 19.909 1.00 30.28 193 ALA B C 1
ATOM 3696 O O . ALA B 2 193 ? 50.280 35.944 19.154 1.00 30.62 193 ALA B O 1
ATOM 3698 N N . GLY B 2 194 ? 50.929 34.150 20.330 1.00 29.38 194 GLY B N 1
ATOM 3699 C CA . GLY B 2 194 ? 49.763 33.360 19.949 1.00 28.14 194 GLY B CA 1
ATOM 3700 C C . GLY B 2 194 ? 49.939 32.675 18.601 1.00 28.07 194 GLY B C 1
ATOM 3701 O O . GLY B 2 194 ? 48.956 32.366 17.947 1.00 28.77 194 GLY B O 1
ATOM 3702 N N . LEU B 2 195 ? 51.179 32.389 18.194 1.00 26.78 195 LEU B N 1
ATOM 3703 C CA . LEU B 2 195 ? 51.425 31.815 16.872 1.00 27.21 195 LEU B CA 1
ATOM 3704 C C . LEU B 2 195 ? 51.837 30.352 16.938 1.00 27.81 195 LEU B C 1
ATOM 3705 O O . LEU B 2 195 ? 52.360 29.889 17.972 1.00 27.01 195 LEU B O 1
ATOM 3710 N N . LEU B 2 196 ? 51.589 29.654 15.837 1.00 26.51 196 LEU B N 1
ATOM 3711 C CA . LEU B 2 196 ? 51.811 28.230 15.727 1.00 26.53 196 LEU B CA 1
ATOM 3712 C C . LEU B 2 196 ? 53.256 27.856 15.390 1.00 27.07 196 LEU B C 1
ATOM 3713 O O . LEU B 2 196 ? 53.838 28.360 14.403 1.00 26.66 196 LEU B O 1
ATOM 3718 N N . TYR B 2 197 ? 53.787 26.926 16.179 1.00 25.74 197 TYR B N 1
ATOM 3719 C CA . TYR B 2 197 ? 55.066 26.276 15.908 1.00 26.14 197 TYR B CA 1
ATOM 3720 C C . TYR B 2 197 ? 54.837 24.764 15.747 1.00 27.21 197 TYR B C 1
ATOM 3721 O O . TYR B 2 197 ? 54.375 24.087 16.680 1.00 25.34 197 TYR B O 1
ATOM 3730 N N . ILE B 2 198 ? 55.154 24.251 14.561 1.00 26.60 198 ILE B N 1
ATOM 3731 C CA . ILE B 2 198 ? 55.166 22.808 14.314 1.00 27.48 198 ILE B CA 1
ATOM 3732 C C . ILE B 2 198 ? 56.616 22.296 14.339 1.00 27.21 198 ILE B C 1
ATOM 3733 O O . ILE B 2 198 ? 57.454 22.707 13.515 1.00 27.48 198 ILE B O 1
ATOM 3738 N N . SER B 2 199 ? 56.897 21.401 15.274 1.00 25.64 199 SER B N 1
ATOM 3739 C CA . SER B 2 199 ? 58.200 20.784 15.354 1.00 25.69 199 SER B CA 1
ATOM 3740 C C . SER B 2 199 ? 58.131 19.490 14.590 1.00 25.39 199 SER B C 1
ATOM 3741 O O . SER B 2 199 ? 57.292 18.655 14.911 1.00 26.02 199 SER B O 1
ATOM 3744 N N . TYR B 2 200 ? 58.954 19.350 13.551 1.00 24.47 200 TYR B N 1
ATOM 3745 C CA . TYR B 2 200 ? 58.932 18.139 12.726 1.00 26.82 200 TYR B CA 1
ATOM 3746 C C . TYR B 2 200 ? 60.249 17.387 12.932 1.00 27.21 200 TYR B C 1
ATOM 3747 O O . TYR B 2 200 ? 61.256 17.706 12.323 1.00 28.03 200 TYR B O 1
ATOM 3756 N N . LEU B 2 201 ? 60.248 16.405 13.812 1.00 26.35 201 LEU B N 1
ATOM 3757 C CA . LEU B 2 201 ? 61.504 15.757 14.184 1.00 28.45 201 LEU B CA 1
ATOM 3758 C C . LEU B 2 201 ? 61.871 14.702 13.154 1.00 29.03 201 LEU B C 1
ATOM 3759 O O . LEU B 2 201 ? 61.047 13.846 12.817 1.00 29.91 201 LEU B O 1
ATOM 3764 N N . THR B 2 202 ? 63.092 14.779 12.604 1.00 30.15 202 THR B N 1
ATOM 3765 C CA . THR B 2 202 ? 63.501 13.810 11.578 1.00 30.70 202 THR B CA 1
ATOM 3766 C C . THR B 2 202 ? 64.722 13.024 12.079 1.00 31.49 202 THR B C 1
ATOM 3767 O O . THR B 2 202 ? 65.337 13.398 13.084 1.00 31.40 202 THR B O 1
ATOM 3771 N N . HIS B 2 203 ? 65.073 11.942 11.381 1.00 31.80 203 HIS B N 1
ATOM 3772 C CA . HIS B 2 203 ? 66.122 11.075 11.856 1.00 32.15 203 HIS B CA 1
ATOM 3773 C C . HIS B 2 203 ? 67.512 11.656 11.541 1.00 32.23 203 HIS B C 1
ATOM 3774 O O . HIS B 2 203 ? 67.778 11.987 10.396 1.00 32.04 203 HIS B O 1
ATOM 3781 N N . PRO B 2 204 ? 68.419 11.781 12.551 1.00 32.43 204 PRO B N 1
ATOM 3782 C CA . PRO B 2 204 ? 68.179 11.633 13.994 1.00 31.55 204 PRO B CA 1
ATOM 3783 C C . PRO B 2 204 ? 67.992 12.995 14.643 1.00 31.00 204 PRO B C 1
ATOM 3784 O O . PRO B 2 204 ? 68.412 14.039 14.109 1.00 30.99 204 PRO B O 1
ATOM 3788 N N . THR B 2 205 ? 67.346 12.993 15.795 1.00 30.92 205 THR B N 1
ATOM 3789 C CA . THR B 2 205 ? 67.228 14.211 16.574 1.00 31.16 205 THR B CA 1
ATOM 3790 C C . THR B 2 205 ? 67.704 13.896 17.996 1.00 31.49 205 THR B C 1
ATOM 3791 O O . THR B 2 205 ? 66.971 13.291 18.780 1.00 31.58 205 THR B O 1
ATOM 3795 N N . THR B 2 206 ? 68.941 14.275 18.312 1.00 32.80 206 THR B N 1
ATOM 3796 C CA . THR B 2 206 ? 69.544 13.864 19.593 1.00 34.17 206 THR B CA 1
ATOM 3797 C C . THR B 2 206 ? 70.117 15.078 20.326 1.00 32.90 206 THR B C 1
ATOM 3798 O O . THR B 2 206 ? 70.237 16.151 19.750 1.00 33.38 206 THR B O 1
ATOM 3802 N N . GLY B 2 207 ? 70.488 14.909 21.599 1.00 32.23 207 GLY B N 1
ATOM 3803 C CA . GLY B 2 207 ? 71.316 15.929 22.297 1.00 30.46 207 GLY B CA 1
ATOM 3804 C C . GLY B 2 207 ? 70.622 17.269 22.502 1.00 29.86 207 GLY B C 1
ATOM 3805 O O . GLY B 2 207 ? 69.436 17.310 22.750 1.00 29.30 207 GLY B O 1
ATOM 3806 N N . GLY B 2 208 ? 71.384 18.359 22.433 1.00 29.39 208 GLY B N 1
ATOM 3807 C CA . GLY B 2 208 ? 70.884 19.722 22.679 1.00 28.82 208 GLY B CA 1
ATOM 3808 C C . GLY B 2 208 ? 69.674 20.095 21.833 1.00 28.64 208 GLY B C 1
ATOM 3809 O O . GLY B 2 208 ? 68.786 20.848 22.272 1.00 29.38 208 GLY B O 1
ATOM 3810 N N . VAL B 2 209 ? 69.634 19.617 20.598 1.00 27.81 209 VAL B N 1
ATOM 3811 C CA . VAL B 2 209 ? 68.508 19.975 19.699 1.00 26.67 209 VAL B CA 1
ATOM 3812 C C . VAL B 2 209 ? 67.231 19.329 20.195 1.00 26.65 209 VAL B C 1
ATOM 3813 O O . VAL B 2 209 ? 66.202 19.981 20.323 1.00 27.21 209 VAL B O 1
ATOM 3817 N N . SER B 2 210 ? 67.308 18.039 20.484 1.00 26.06 210 SER B N 1
ATOM 3818 C CA . SER B 2 210 ? 66.219 17.289 21.091 1.00 26.38 210 SER B CA 1
ATOM 3819 C C . SER B 2 210 ? 65.754 17.926 22.415 1.00 26.13 210 SER B C 1
ATOM 3820 O O . SER B 2 210 ? 64.548 18.045 22.650 1.00 26.54 210 SER B O 1
ATOM 3823 N N . ALA B 2 211 ? 66.695 18.412 23.237 1.00 25.93 211 ALA B N 1
ATOM 3824 C CA . ALA B 2 211 ? 66.402 19.019 24.536 1.00 25.29 211 ALA B CA 1
ATOM 3825 C C . ALA B 2 211 ? 66.150 20.523 24.430 1.00 26.86 211 ALA B C 1
ATOM 3826 O O . ALA B 2 211 ? 66.221 21.258 25.438 1.00 25.76 211 ALA B O 1
ATOM 3828 N N . SER B 2 212 ? 65.891 20.994 23.223 1.00 26.89 212 SER B N 1
ATOM 3829 C CA . SER B 2 212 ? 65.484 22.404 23.077 1.00 27.20 212 SER B CA 1
ATOM 3830 C C . SER B 2 212 ? 64.270 22.513 22.108 1.00 28.16 212 SER B C 1
ATOM 3831 O O . SER B 2 212 ? 63.185 21.921 22.365 1.00 28.50 212 SER B O 1
ATOM 3834 N N . PHE B 2 213 ? 64.433 23.200 20.981 1.00 27.74 213 PHE B N 1
ATOM 3835 C CA . PHE B 2 213 ? 63.305 23.496 20.118 1.00 27.27 213 PHE B CA 1
ATOM 3836 C C . PHE B 2 213 ? 62.571 22.276 19.544 1.00 26.88 213 PHE B C 1
ATOM 3837 O O . PHE B 2 213 ? 61.370 22.361 19.300 1.00 26.38 213 PHE B O 1
ATOM 3845 N N . ALA B 2 214 ? 63.264 21.145 19.346 1.00 26.53 214 ALA B N 1
ATOM 3846 C CA . ALA B 2 214 ? 62.599 19.968 18.775 1.00 27.18 214 ALA B CA 1
ATOM 3847 C C . ALA B 2 214 ? 61.442 19.389 19.636 1.00 26.69 214 ALA B C 1
ATOM 3848 O O . ALA B 2 214 ? 60.523 18.771 19.097 1.00 25.91 214 ALA B O 1
ATOM 3850 N N . SER B 2 215 ? 61.499 19.581 20.954 1.00 26.59 215 SER B N 1
ATOM 3851 C CA . SER B 2 215 ? 60.542 18.945 21.856 1.00 27.09 215 SER B CA 1
ATOM 3852 C C . SER B 2 215 ? 59.407 19.851 22.306 1.00 26.05 215 SER B C 1
ATOM 3853 O O . SER B 2 215 ? 58.526 19.401 23.046 1.00 26.56 215 SER B O 1
ATOM 3856 N N . VAL B 2 216 ? 59.387 21.101 21.870 1.00 25.99 216 VAL B N 1
ATOM 3857 C CA . VAL B 2 216 ? 58.361 22.041 22.347 1.00 26.41 216 VAL B CA 1
ATOM 3858 C C . VAL B 2 216 ? 57.451 22.636 21.270 1.00 26.68 216 VAL B C 1
ATOM 3859 O O . VAL B 2 216 ? 57.043 23.786 21.374 1.00 26.92 216 VAL B O 1
ATOM 3863 N N . GLY B 2 217 ? 57.128 21.856 20.237 1.00 27.12 217 GLY B N 1
ATOM 3864 C CA . GLY B 2 217 ? 56.153 22.290 19.230 1.00 25.65 217 GLY B CA 1
ATOM 3865 C C . GLY B 2 217 ? 54.788 22.444 19.894 1.00 25.81 217 GLY B C 1
ATOM 3866 O O . GLY B 2 217 ? 54.525 21.787 20.907 1.00 24.93 217 GLY B O 1
ATOM 3867 N N . ASP B 2 218 ? 53.935 23.339 19.374 1.00 25.38 218 ASP B N 1
ATOM 3868 C CA . ASP B 2 218 ? 52.483 23.268 19.708 1.00 24.88 218 ASP B CA 1
ATOM 3869 C C . ASP B 2 218 ? 52.023 21.873 19.308 1.00 23.97 218 ASP B C 1
ATOM 3870 O O . ASP B 2 218 ? 51.208 21.254 19.976 1.00 25.46 218 ASP B O 1
ATOM 3875 N N . ILE B 2 219 ? 52.577 21.393 18.202 1.00 25.20 219 ILE B N 1
ATOM 3876 C CA . ILE B 2 219 ? 52.323 20.053 17.687 1.00 25.15 219 ILE B CA 1
ATOM 3877 C C . ILE B 2 219 ? 53.678 19.467 17.325 1.00 25.48 219 ILE B C 1
ATOM 3878 O O . ILE B 2 219 ? 54.444 20.097 16.599 1.00 25.61 219 ILE B O 1
ATOM 3883 N N . ASN B 2 220 ? 53.981 18.278 17.839 1.00 25.94 220 ASN B N 1
ATOM 3884 C CA . ASN B 2 220 ? 55.210 17.578 17.476 1.00 26.05 220 ASN B CA 1
ATOM 3885 C C . ASN B 2 220 ? 54.889 16.440 16.546 1.00 26.19 220 ASN B C 1
ATOM 3886 O O . ASN B 2 220 ? 54.094 15.564 16.878 1.00 26.63 220 ASN B O 1
ATOM 3891 N N . LEU B 2 221 ? 55.529 16.424 15.384 1.00 26.32 221 LEU B N 1
ATOM 3892 C CA . LEU B 2 221 ? 55.347 15.371 14.392 1.00 26.06 221 LEU B CA 1
ATOM 3893 C C . LEU B 2 221 ? 56.681 14.701 14.129 1.00 26.80 221 LEU B C 1
ATOM 3894 O O . LEU B 2 221 ? 57.732 15.321 14.238 1.00 26.62 221 LEU B O 1
ATOM 3899 N N . SER B 2 222 ? 56.652 13.422 13.812 1.00 27.46 222 SER B N 1
ATOM 3900 C CA . SER B 2 222 ? 57.901 12.767 13.386 1.00 28.87 222 SER B CA 1
ATOM 3901 C C . SER B 2 222 ? 57.595 11.762 12.266 1.00 29.30 222 SER B C 1
ATOM 3902 O O . SER B 2 222 ? 56.460 11.711 11.760 1.00 28.54 222 SER B O 1
ATOM 3905 N N . GLU B 2 223 ? 58.607 10.967 11.881 1.00 29.85 223 GLU B N 1
ATOM 3906 C CA . GLU B 2 223 ? 58.489 10.020 10.777 1.00 29.68 223 GLU B CA 1
ATOM 3907 C C . GLU B 2 223 ? 58.821 8.615 11.309 1.00 30.17 223 GLU B C 1
ATOM 3908 O O . GLU B 2 223 ? 59.540 8.482 12.284 1.00 29.76 223 GLU B O 1
ATOM 3914 N N . PRO B 2 224 ? 58.265 7.573 10.683 1.00 29.66 224 PRO B N 1
ATOM 3915 C CA . PRO B 2 224 ? 58.432 6.206 11.165 1.00 30.32 224 PRO B CA 1
ATOM 3916 C C . PRO B 2 224 ? 59.903 5.842 11.425 1.00 29.96 224 PRO B C 1
ATOM 3917 O O . PRO B 2 224 ? 60.764 6.062 10.541 1.00 28.98 224 PRO B O 1
ATOM 3921 N N . LYS B 2 225 ? 60.170 5.262 12.599 1.00 30.79 225 LYS B N 1
ATOM 3922 C CA . LYS B 2 225 ? 61.504 4.788 13.002 1.00 31.60 225 LYS B CA 1
ATOM 3923 C C . LYS B 2 225 ? 62.598 5.864 13.200 1.00 31.86 225 LYS B C 1
ATOM 3924 O O . LYS B 2 225 ? 63.743 5.511 13.492 1.00 32.29 225 LYS B O 1
ATOM 3930 N N . ALA B 2 226 ? 62.281 7.159 13.084 1.00 30.87 226 ALA B N 1
ATOM 3931 C CA . ALA B 2 226 ? 63.265 8.208 13.385 1.00 30.67 226 ALA B CA 1
ATOM 3932 C C . ALA B 2 226 ? 63.705 8.059 14.842 1.00 30.80 226 ALA B C 1
ATOM 3933 O O . ALA B 2 226 ? 62.874 7.796 15.700 1.00 29.85 226 ALA B O 1
ATOM 3935 N N . LEU B 2 227 ? 65.004 8.211 15.094 1.00 30.53 227 LEU B N 1
ATOM 3936 C CA . LEU B 2 227 ? 65.562 8.071 16.439 1.00 31.20 227 LEU B CA 1
ATOM 3937 C C . LEU B 2 227 ? 65.653 9.437 17.117 1.00 30.51 227 LEU B C 1
ATOM 3938 O O . LEU B 2 227 ? 66.266 10.350 16.594 1.00 29.96 227 LEU B O 1
ATOM 3943 N N . ILE B 2 228 ? 64.988 9.566 18.267 1.00 30.16 228 ILE B N 1
ATOM 3944 C CA . ILE B 2 228 ? 64.905 10.826 19.007 1.00 29.49 228 ILE B CA 1
ATOM 3945 C C . ILE B 2 228 ? 65.229 10.592 20.484 1.00 28.86 228 ILE B C 1
ATOM 3946 O O . ILE B 2 228 ? 64.645 9.723 21.135 1.00 28.04 228 ILE B O 1
ATOM 3951 N N . GLY B 2 229 ? 66.098 11.429 21.037 1.00 29.77 229 GLY B N 1
ATOM 3952 C CA . GLY B 2 229 ? 66.398 11.325 22.450 1.00 30.36 229 GLY B CA 1
ATOM 3953 C C . GLY B 2 229 ? 67.466 12.277 22.932 1.00 31.33 229 GLY B C 1
ATOM 3954 O O . GLY B 2 229 ? 68.136 12.965 22.127 1.00 31.69 229 GLY B O 1
ATOM 3955 N N . PHE B 2 230 ? 67.617 12.349 24.248 1.00 31.20 230 PHE B N 1
ATOM 3956 C CA . PHE B 2 230 ? 68.645 13.206 24.837 1.00 33.35 230 PHE B CA 1
ATOM 3957 C C . PHE B 2 230 ? 70.041 12.573 24.723 1.00 33.66 230 PHE B C 1
ATOM 3958 O O . PHE B 2 230 ? 70.963 13.214 24.285 1.00 32.74 230 PHE B O 1
ATOM 3966 N N . ALA B 2 231 ? 70.152 11.303 25.096 1.00 34.91 231 ALA B N 1
ATOM 3967 C CA . ALA B 2 231 ? 71.418 10.588 25.088 1.00 37.27 231 ALA B CA 1
ATOM 3968 C C . ALA B 2 231 ? 71.337 9.429 24.085 1.00 38.29 231 ALA B C 1
ATOM 3969 O O . ALA B 2 231 ? 70.238 8.989 23.726 1.00 38.33 231 ALA B O 1
ATOM 3971 N N . GLY B 2 232 ? 72.489 8.955 23.631 1.00 39.60 232 GLY B N 1
ATOM 3972 C CA . GLY B 2 232 ? 72.567 7.932 22.575 1.00 40.50 232 GLY B CA 1
ATOM 3973 C C . GLY B 2 232 ? 72.398 6.562 23.191 1.00 41.64 232 GLY B C 1
ATOM 3974 O O . GLY B 2 232 ? 72.536 6.390 24.402 1.00 41.12 232 GLY B O 1
ATOM 3975 N N . ARG B 2 233 ? 72.102 5.575 22.354 1.00 42.73 233 ARG B N 1
ATOM 3976 C CA . ARG B 2 233 ? 71.844 4.207 22.800 1.00 43.99 233 ARG B CA 1
ATOM 3977 C C . ARG B 2 233 ? 73.046 3.637 23.565 1.00 44.45 233 ARG B C 1
ATOM 3978 O O . ARG B 2 233 ? 72.908 2.983 24.635 1.00 43.21 233 ARG B O 1
ATOM 3986 N N . ARG B 2 234 ? 74.225 3.890 23.010 1.00 45.11 234 ARG B N 1
ATOM 3987 C CA . ARG B 2 234 ? 75.494 3.344 23.521 1.00 46.28 234 ARG B CA 1
ATOM 3988 C C . ARG B 2 234 ? 75.828 3.830 24.930 1.00 46.20 234 ARG B C 1
ATOM 3989 O O . ARG B 2 234 ? 76.069 3.017 25.846 1.00 45.89 234 ARG B O 1
ATOM 3997 N N . VAL B 2 235 ? 75.821 5.155 25.098 1.00 45.28 235 VAL B N 1
ATOM 3998 C CA . VAL B 2 235 ? 75.961 5.800 26.402 1.00 45.09 235 VAL B CA 1
ATOM 3999 C C . VAL B 2 235 ? 74.946 5.348 27.467 1.00 44.62 235 VAL B C 1
ATOM 4000 O O . VAL B 2 235 ? 75.307 5.220 28.650 1.00 44.36 235 VAL B O 1
ATOM 4004 N N . ILE B 2 236 ? 73.696 5.091 27.056 1.00 43.41 236 ILE B N 1
ATOM 4005 C CA . ILE B 2 236 ? 72.645 4.689 27.989 1.00 43.49 236 ILE B CA 1
ATOM 4006 C C . ILE B 2 236 ? 72.860 3.238 28.396 1.00 44.67 236 ILE B C 1
ATOM 4007 O O . ILE B 2 236 ? 72.746 2.892 29.571 1.00 42.84 236 ILE B O 1
ATOM 4012 N N . GLU B 2 237 ? 73.141 2.388 27.411 1.00 46.26 237 GLU B N 1
ATOM 4013 C CA . GLU B 2 237 ? 73.313 0.949 27.667 1.00 49.49 237 GLU B CA 1
ATOM 4014 C C . GLU B 2 237 ? 74.480 0.713 28.619 1.00 50.31 237 GLU B C 1
ATOM 4015 O O . GLU B 2 237 ? 74.395 -0.133 29.511 1.00 50.92 237 GLU B O 1
ATOM 4021 N N . GLN B 2 238 ? 75.532 1.508 28.435 1.00 51.47 238 GLN B N 1
ATOM 4022 C CA . GLN B 2 238 ? 76.706 1.481 29.270 1.00 52.79 238 GLN B CA 1
ATOM 4023 C C . GLN B 2 238 ? 76.421 1.978 30.672 1.00 53.25 238 GLN B C 1
ATOM 4024 O O . GLN B 2 238 ? 76.935 1.397 31.631 1.00 53.02 238 GLN B O 1
ATOM 4030 N N . THR B 2 239 ? 75.603 3.033 30.803 1.00 52.89 239 THR B N 1
ATOM 4031 C CA . THR B 2 239 ? 75.324 3.632 32.114 1.00 52.29 239 THR B CA 1
ATOM 4032 C C . THR B 2 239 ? 74.440 2.721 32.950 1.00 53.47 239 THR B C 1
ATOM 4033 O O . THR B 2 239 ? 74.661 2.581 34.153 1.00 53.31 239 THR B O 1
ATOM 4037 N N . ILE B 2 240 ? 73.459 2.081 32.319 1.00 54.26 240 ILE B N 1
ATOM 4038 C CA . ILE B 2 240 ? 72.486 1.270 33.050 1.00 55.33 240 ILE B CA 1
ATOM 4039 C C . ILE B 2 240 ? 72.829 -0.212 32.997 1.00 56.80 240 ILE B C 1
ATOM 4040 O O . ILE B 2 240 ? 72.192 -1.022 33.670 1.00 56.76 240 ILE B O 1
ATOM 4045 N N . ASN B 2 241 ? 73.811 -0.581 32.187 1.00 58.71 241 ASN B N 1
ATOM 4046 C CA . ASN B 2 241 ? 74.215 -2.002 32.082 1.00 61.43 241 ASN B CA 1
ATOM 4047 C C . ASN B 2 241 ? 73.043 -2.928 31.724 1.00 62.21 241 ASN B C 1
ATOM 4048 O O . ASN B 2 241 ? 72.781 -3.947 32.394 1.00 63.23 241 ASN B O 1
ATOM 4053 N N . GLU B 2 242 ? 72.308 -2.570 30.679 1.00 62.17 242 GLU B N 1
ATOM 4054 C CA . GLU B 2 242 ? 71.226 -3.426 30.203 1.00 61.74 242 GLU B CA 1
ATOM 4055 C C . GLU B 2 242 ? 71.076 -3.227 28.710 1.00 61.57 242 GLU B C 1
ATOM 4056 O O . GLU B 2 242 ? 71.639 -2.279 28.136 1.00 61.18 242 GLU B O 1
ATOM 4062 N N . LYS B 2 243 ? 70.346 -4.131 28.063 1.00 60.48 243 LYS B N 1
ATOM 4063 C CA . LYS B 2 243 ? 70.172 -4.033 26.610 1.00 59.05 243 LYS B CA 1
ATOM 4064 C C . LYS B 2 243 ? 68.804 -3.424 26.284 1.00 57.74 243 LYS B C 1
ATOM 4065 O O . LYS B 2 243 ? 67.769 -3.952 26.701 1.00 58.07 243 LYS B O 1
ATOM 4071 N N . LEU B 2 244 ? 68.819 -2.320 25.536 1.00 55.62 244 LEU B N 1
ATOM 4072 C CA . LEU B 2 244 ? 67.606 -1.548 25.252 1.00 53.47 244 LEU B CA 1
ATOM 4073 C C . LEU B 2 244 ? 66.767 -2.234 24.167 1.00 52.25 244 LEU B C 1
ATOM 4074 O O . LEU B 2 244 ? 67.336 -2.834 23.247 1.00 52.26 244 LEU B O 1
ATOM 4079 N N . PRO B 2 245 ? 65.418 -2.191 24.274 1.00 50.57 245 PRO B N 1
ATOM 4080 C CA . PRO B 2 245 ? 64.630 -2.818 23.204 1.00 49.26 245 PRO B CA 1
ATOM 4081 C C . PRO B 2 245 ? 64.889 -2.250 21.808 1.00 48.05 245 PRO B C 1
ATOM 4082 O O . PRO B 2 245 ? 65.460 -1.167 21.664 1.00 46.66 245 PRO B O 1
ATOM 4086 N N . ASP B 2 246 ? 64.520 -3.011 20.779 1.00 47.37 246 ASP B N 1
ATOM 4087 C CA . ASP B 2 246 ? 64.758 -2.545 19.385 1.00 47.16 246 ASP B CA 1
ATOM 4088 C C . ASP B 2 246 ? 64.084 -1.202 19.064 1.00 45.55 246 ASP B C 1
ATOM 4089 O O . ASP B 2 246 ? 64.657 -0.351 18.389 1.00 45.20 246 ASP B O 1
ATOM 4094 N N . ASP B 2 247 ? 62.871 -1.027 1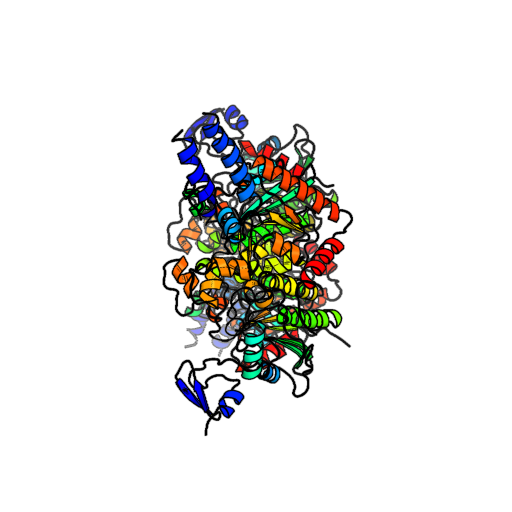9.558 1.00 43.77 247 ASP B N 1
ATOM 4095 C CA . ASP B 2 247 ? 62.100 0.161 19.245 1.00 42.89 247 ASP B CA 1
ATOM 4096 C C . ASP B 2 247 ? 62.502 1.369 20.120 1.00 41.16 247 ASP B C 1
ATOM 4097 O O . ASP B 2 247 ? 61.904 2.444 20.007 1.00 40.63 247 ASP B O 1
ATOM 4102 N N . PHE B 2 248 ? 63.519 1.186 20.971 1.00 39.03 248 PHE B N 1
ATOM 4103 C CA . PHE B 2 248 ? 63.948 2.229 21.911 1.00 37.22 248 PHE B CA 1
ATOM 4104 C C . PHE B 2 248 ? 64.298 3.538 21.199 1.00 35.62 248 PHE B C 1
ATOM 4105 O O . PHE B 2 248 ? 65.128 3.527 20.296 1.00 34.56 248 PHE B O 1
ATOM 4113 N N . GLN B 2 249 ? 63.653 4.640 21.601 1.00 34.07 249 GLN B N 1
ATOM 4114 C CA . GLN B 2 249 ? 63.865 5.988 21.022 1.00 33.07 249 GLN B CA 1
ATOM 4115 C C . GLN B 2 249 ? 63.348 6.232 19.586 1.00 32.42 249 GLN B C 1
ATOM 4116 O O . GLN B 2 249 ? 63.613 7.321 18.996 1.00 33.02 249 GLN B O 1
ATOM 4122 N N . THR B 2 250 ? 62.646 5.266 19.016 1.00 30.80 250 THR B N 1
ATOM 4123 C CA . THR B 2 250 ? 62.023 5.455 17.686 1.00 30.22 250 THR B CA 1
ATOM 4124 C C . THR B 2 250 ? 60.825 6.400 17.854 1.00 30.19 250 THR B C 1
ATOM 4125 O O . THR B 2 250 ? 60.254 6.502 18.969 1.00 30.48 250 THR B O 1
ATOM 4129 N N . ALA B 2 251 ? 60.429 7.080 16.777 1.00 30.17 251 ALA B N 1
ATOM 4130 C CA . ALA B 2 251 ? 59.231 7.922 16.810 1.00 29.28 251 ALA B CA 1
ATOM 4131 C C . ALA B 2 251 ? 58.054 7.159 17.402 1.00 30.26 251 ALA B C 1
ATOM 4132 O O . ALA B 2 251 ? 57.258 7.720 18.151 1.00 29.41 251 ALA B O 1
ATOM 4134 N N . GLU B 2 252 ? 57.905 5.881 17.027 1.00 30.85 252 GLU B N 1
ATOM 4135 C CA . GLU B 2 252 ? 56.775 5.082 17.543 1.00 32.13 252 GLU B CA 1
ATOM 4136 C C . GLU B 2 252 ? 56.802 4.989 19.077 1.00 31.61 252 GLU B C 1
ATOM 4137 O O . GLU B 2 252 ? 55.792 5.168 19.755 1.00 30.49 252 GLU B O 1
ATOM 4143 N N . PHE B 2 253 ? 57.990 4.718 19.603 1.00 30.72 253 PHE B N 1
ATOM 4144 C CA . PHE B 2 253 ? 58.233 4.697 21.050 1.00 29.54 253 PHE B CA 1
ATOM 4145 C C . PHE B 2 253 ? 57.897 6.043 21.722 1.00 28.25 253 PHE B C 1
ATOM 4146 O O . PHE B 2 253 ? 57.224 6.078 22.760 1.00 27.12 253 PHE B O 1
ATOM 4154 N N . LEU B 2 254 ? 58.408 7.130 21.162 1.00 28.53 254 LEU B N 1
ATOM 4155 C CA . LEU B 2 254 ? 58.103 8.471 21.692 1.00 28.80 254 LEU B CA 1
ATOM 4156 C C . LEU B 2 254 ? 56.596 8.761 21.680 1.00 28.23 254 LEU B C 1
ATOM 4157 O O . LEU B 2 254 ? 56.077 9.302 22.624 1.00 28.80 254 LEU B O 1
ATOM 4162 N N . LEU B 2 255 ? 55.892 8.331 20.631 1.00 28.08 255 LEU B N 1
ATOM 4163 C CA . LEU B 2 255 ? 54.432 8.505 20.597 1.00 28.38 255 LEU B CA 1
ATOM 4164 C C . LEU B 2 255 ? 53.758 7.716 21.729 1.00 28.21 255 LEU B C 1
ATOM 4165 O O . LEU B 2 255 ? 52.855 8.228 22.415 1.00 26.68 255 LEU B O 1
ATOM 4170 N N . GLU B 2 256 ? 54.197 6.469 21.920 1.00 27.88 256 GLU B N 1
ATOM 4171 C CA . GLU B 2 256 ? 53.667 5.629 23.001 1.00 29.63 256 GLU B CA 1
ATOM 4172 C C . GLU B 2 256 ? 53.878 6.305 24.350 1.00 28.23 256 GLU B C 1
ATOM 4173 O O . GLU B 2 256 ? 53.014 6.251 25.219 1.00 27.44 256 GLU B O 1
ATOM 4179 N N . HIS B 2 257 ? 55.034 6.932 24.509 1.00 27.57 257 HIS B N 1
ATOM 4180 C CA . HIS B 2 257 ? 55.382 7.618 25.766 1.00 28.08 257 HIS B CA 1
ATOM 4181 C C . HIS B 2 257 ? 54.939 9.104 25.833 1.00 27.27 257 HIS B C 1
ATOM 4182 O O . HIS B 2 257 ? 55.426 9.863 26.666 1.00 27.02 257 HIS B O 1
ATOM 4189 N N . GLY B 2 258 ? 54.022 9.492 24.959 1.00 27.87 258 GLY B N 1
ATOM 4190 C CA . GLY B 2 258 ? 53.290 10.756 25.075 1.00 26.99 258 GLY B CA 1
ATOM 4191 C C . GLY B 2 258 ? 54.013 11.979 24.513 1.00 26.51 258 GLY B C 1
ATOM 4192 O O . GLY B 2 258 ? 53.567 13.097 24.710 1.00 26.80 258 GLY B O 1
ATOM 4193 N N . GLN B 2 259 ? 55.124 11.771 23.807 1.00 26.02 259 GLN B N 1
ATOM 4194 C CA . GLN B 2 259 ? 55.991 12.875 23.381 1.00 25.31 259 GLN B CA 1
ATOM 4195 C C . GLN B 2 259 ? 55.798 13.362 21.942 1.00 26.23 259 GLN B C 1
ATOM 4196 O O . GLN B 2 259 ? 56.389 14.370 21.558 1.00 26.54 259 GLN B O 1
ATOM 4202 N N . LEU B 2 260 ? 54.953 12.684 21.167 1.00 25.73 260 LEU B N 1
ATOM 4203 C CA . LEU B 2 260 ? 54.642 13.132 19.797 1.00 26.66 260 LEU B CA 1
ATOM 4204 C C . LEU B 2 260 ? 53.142 13.182 19.563 1.00 25.79 260 LEU B C 1
ATOM 4205 O O . LEU B 2 260 ? 52.441 12.288 19.997 1.00 26.01 260 LEU B O 1
ATOM 4210 N N . ASP B 2 261 ? 52.671 14.230 18.893 1.00 25.85 261 ASP B N 1
ATOM 4211 C CA . ASP B 2 261 ? 51.258 14.319 18.506 1.00 25.52 261 ASP B CA 1
ATOM 4212 C C . ASP B 2 261 ? 50.917 13.259 17.466 1.00 25.99 261 ASP B C 1
ATOM 4213 O O . ASP B 2 261 ? 49.847 12.677 17.539 1.00 25.09 261 ASP B O 1
ATOM 4218 N N . LYS B 2 262 ? 51.845 12.993 16.541 1.00 25.87 262 LYS B N 1
ATOM 4219 C CA . LYS B 2 262 ? 51.562 12.051 15.461 1.00 29.13 262 LYS B CA 1
ATOM 4220 C C . LYS B 2 262 ? 52.857 11.576 14.815 1.00 28.52 262 LYS B C 1
ATOM 4221 O O . LYS B 2 262 ? 53.819 12.344 14.718 1.00 28.14 262 LYS B O 1
ATOM 4227 N N . VAL B 2 263 ? 52.874 10.323 14.395 1.00 27.73 263 VAL B N 1
ATOM 4228 C CA . VAL B 2 263 ? 53.924 9.819 13.512 1.00 28.71 263 VAL B CA 1
ATOM 4229 C C . VAL B 2 263 ? 53.339 9.876 12.098 1.00 29.81 263 VAL B C 1
ATOM 4230 O O . VAL B 2 263 ? 52.250 9.358 11.867 1.00 29.86 263 VAL B O 1
ATOM 4234 N N . VAL B 2 264 ? 54.061 10.501 11.172 1.00 29.22 264 VAL B N 1
ATOM 4235 C CA . VAL B 2 264 ? 53.510 10.791 9.871 1.00 29.87 264 VAL B CA 1
ATOM 4236 C C . VAL B 2 264 ? 54.390 10.111 8.810 1.00 30.74 264 VAL B C 1
ATOM 4237 O O . VAL B 2 264 ? 55.566 10.463 8.657 1.00 29.26 264 VAL B O 1
ATOM 4241 N N . HIS B 2 265 ? 53.825 9.133 8.105 1.00 31.56 265 HIS B N 1
ATOM 4242 C CA . HIS B 2 265 ? 54.492 8.589 6.911 1.00 33.43 265 HIS B CA 1
ATOM 4243 C C . HIS B 2 265 ? 54.713 9.745 5.937 1.00 34.52 265 HIS B C 1
ATOM 4244 O O . HIS B 2 265 ? 53.825 10.595 5.764 1.00 34.68 265 HIS B O 1
ATOM 4251 N N . ARG B 2 266 ? 55.898 9.798 5.328 1.00 36.19 266 ARG B N 1
ATOM 4252 C CA . ARG B 2 266 ? 56.242 10.928 4.442 1.00 38.81 266 ARG B CA 1
ATOM 4253 C C . ARG B 2 266 ? 55.233 11.151 3.305 1.00 39.46 266 ARG B C 1
ATOM 4254 O O . ARG B 2 266 ? 55.098 12.266 2.807 1.00 41.08 266 ARG B O 1
ATOM 4262 N N . ASN B 2 267 ? 54.532 10.107 2.894 1.00 40.38 267 ASN B N 1
ATOM 4263 C CA . ASN B 2 267 ? 53.540 10.275 1.857 1.00 41.93 267 ASN B CA 1
ATOM 4264 C C . ASN B 2 267 ? 52.296 11.048 2.321 1.00 40.47 267 ASN B C 1
ATOM 4265 O O . ASN B 2 267 ? 51.532 11.507 1.496 1.00 40.15 267 ASN B O 1
ATOM 4270 N N . ASP B 2 268 ? 52.140 11.241 3.641 1.00 39.75 268 ASP B N 1
ATOM 4271 C CA . ASP B 2 268 ? 51.041 12.054 4.241 1.00 37.42 268 ASP B CA 1
ATOM 4272 C C . ASP B 2 268 ? 51.521 13.392 4.789 1.00 36.73 268 ASP B C 1
ATOM 4273 O O . ASP B 2 268 ? 50.737 14.187 5.322 1.00 34.62 268 ASP B O 1
ATOM 4278 N N . MET B 2 269 ? 52.829 13.619 4.654 1.00 35.39 269 MET B N 1
ATOM 4279 C CA . MET B 2 269 ? 53.466 14.791 5.213 1.00 34.35 269 MET B CA 1
ATOM 4280 C C . MET B 2 269 ? 52.840 16.091 4.699 1.00 34.12 269 MET B C 1
ATOM 4281 O O . MET B 2 269 ? 52.400 16.912 5.483 1.00 32.77 269 MET B O 1
ATOM 4286 N N . ARG B 2 270 ? 52.811 16.256 3.382 1.00 33.75 270 ARG B N 1
ATOM 4287 C CA . ARG B 2 270 ? 52.314 17.470 2.763 1.00 34.16 270 ARG B CA 1
ATOM 4288 C C . ARG B 2 270 ? 50.832 17.720 3.121 1.00 33.04 270 ARG B C 1
ATOM 4289 O O . ARG B 2 270 ? 50.480 18.840 3.490 1.00 32.45 270 ARG B O 1
ATOM 4297 N N . GLN B 2 271 ? 49.994 16.680 3.002 1.00 33.06 271 GLN B N 1
ATOM 4298 C CA . GLN B 2 271 ? 48.569 16.788 3.343 1.00 34.68 271 GLN B CA 1
ATOM 4299 C C . GLN B 2 271 ? 48.391 17.150 4.842 1.00 33.15 271 GLN B C 1
ATOM 4300 O O . GLN B 2 271 ? 47.560 17.973 5.211 1.00 32.36 271 GLN B O 1
ATOM 4306 N N . THR B 2 272 ? 49.196 16.511 5.693 1.00 32.56 272 THR B N 1
ATOM 4307 C CA . THR B 2 272 ? 49.100 16.709 7.154 1.00 31.09 272 THR B CA 1
ATOM 4308 C C . THR B 2 272 ? 49.443 18.152 7.478 1.00 29.62 272 THR B C 1
ATOM 4309 O O . THR B 2 272 ? 48.735 18.811 8.210 1.00 28.85 272 THR B O 1
ATOM 4313 N N . LEU B 2 273 ? 50.550 18.653 6.921 1.00 28.85 273 LEU B N 1
ATOM 4314 C CA . LEU B 2 273 ? 50.930 20.042 7.179 1.00 28.53 273 LEU B CA 1
ATOM 4315 C C . LEU B 2 273 ? 49.914 21.043 6.653 1.00 28.73 273 LEU B C 1
ATOM 4316 O O . LEU B 2 273 ? 49.619 22.045 7.314 1.00 29.05 273 LEU B O 1
ATOM 4321 N N . SER B 2 274 ? 49.412 20.800 5.441 1.00 29.30 274 SER B N 1
ATOM 4322 C CA . SER B 2 274 ? 48.382 21.661 4.861 1.00 30.08 274 SER B CA 1
ATOM 4323 C C . SER B 2 274 ? 47.125 21.751 5.766 1.00 30.03 274 SER B C 1
ATOM 4324 O O . SER B 2 274 ? 46.619 22.842 6.031 1.00 29.46 274 SER B O 1
ATOM 4327 N N . GLU B 2 275 ? 46.642 20.611 6.254 1.00 29.64 275 GLU B N 1
ATOM 4328 C CA . GLU B 2 275 ? 45.483 20.615 7.183 1.00 31.04 275 GLU B CA 1
ATOM 4329 C C . GLU B 2 275 ? 45.724 21.365 8.494 1.00 30.16 275 GLU B C 1
ATOM 4330 O O . GLU B 2 275 ? 44.871 22.111 8.940 1.00 30.31 275 GLU B O 1
ATOM 4336 N N . ILE B 2 276 ? 46.901 21.176 9.096 1.00 28.81 276 ILE B N 1
ATOM 4337 C CA . ILE B 2 276 ? 47.223 21.870 10.339 1.00 28.25 276 ILE B CA 1
ATOM 4338 C C . ILE B 2 276 ? 47.312 23.384 10.079 1.00 28.34 276 ILE B C 1
ATOM 4339 O O . ILE B 2 276 ? 46.786 24.203 10.839 1.00 29.19 276 ILE B O 1
ATOM 4344 N N . LEU B 2 277 ? 47.929 23.760 8.966 1.00 27.78 277 LEU B N 1
ATOM 4345 C CA . LEU B 2 277 ? 48.039 25.195 8.627 1.00 29.76 277 LEU B CA 1
ATOM 4346 C C . LEU B 2 277 ? 46.651 25.842 8.406 1.00 29.68 277 LEU B C 1
ATOM 4347 O O . LEU B 2 277 ? 46.401 26.960 8.816 1.00 31.00 277 LEU B O 1
ATOM 4352 N N . LYS B 2 278 ? 45.765 25.120 7.736 1.00 31.01 278 LYS B N 1
ATOM 4353 C CA . LYS B 2 278 ? 44.407 25.578 7.513 1.00 31.70 278 LYS B CA 1
ATOM 4354 C C . LYS B 2 278 ? 43.639 25.740 8.829 1.00 31.10 278 LYS B C 1
ATOM 4355 O O . LYS B 2 278 ? 42.960 26.753 9.032 1.00 30.98 278 LYS B O 1
ATOM 4361 N N . ILE B 2 279 ? 43.789 24.787 9.753 1.00 29.80 279 ILE B N 1
ATOM 4362 C CA . ILE B 2 279 ? 43.073 24.858 11.040 1.00 29.23 279 ILE B CA 1
ATOM 4363 C C . ILE B 2 279 ? 43.495 26.105 11.815 1.00 29.76 279 ILE B C 1
ATOM 4364 O O . ILE B 2 279 ? 42.686 26.730 12.505 1.00 28.76 279 ILE B O 1
ATOM 4369 N N . HIS B 2 280 ? 44.781 26.430 11.704 1.00 29.90 280 HIS B N 1
ATOM 4370 C CA . HIS B 2 280 ? 45.406 27.491 12.470 1.00 31.20 280 HIS B CA 1
ATOM 4371 C C . HIS B 2 280 ? 45.489 28.821 11.726 1.00 32.92 280 HIS B C 1
ATOM 4372 O O . HIS B 2 280 ? 46.031 29.786 12.252 1.00 33.38 280 HIS B O 1
ATOM 4379 N N . GLN B 2 281 ? 44.976 28.878 10.514 1.00 35.90 281 GLN B N 1
ATOM 4380 C CA . GLN B 2 281 ? 45.093 30.117 9.748 1.00 39.56 281 GLN B CA 1
ATOM 4381 C C . GLN B 2 281 ? 44.320 31.259 10.428 1.00 40.82 281 GLN B C 1
ATOM 4382 O O . GLN B 2 281 ? 43.166 31.112 10.812 1.00 41.45 281 GLN B O 1
ATOM 4388 N N . GLU B 2 282 ? 45.008 32.365 10.652 1.00 43.12 282 GLU B N 1
ATOM 4389 C CA . GLU B 2 282 ? 44.423 33.469 11.422 1.00 46.28 282 GLU B CA 1
ATOM 4390 C C . GLU B 2 282 ? 43.443 34.172 10.515 1.00 49.20 282 GLU B C 1
ATOM 4391 O O . GLU B 2 282 ? 43.809 34.522 9.382 1.00 48.93 282 GLU B O 1
ATOM 4397 N N . VAL B 2 283 ? 42.168 34.378 10.970 1.00 52.94 283 VAL B N 1
ATOM 4398 C CA . VAL B 2 283 ? 41.191 35.124 9.935 1.00 56.53 283 VAL B CA 1
ATOM 4399 C C . VAL B 2 283 ? 41.957 36.394 9.572 1.00 58.81 283 VAL B C 1
ATOM 4400 O O . VAL B 2 283 ? 42.202 37.142 10.523 1.00 59.68 283 VAL B O 1
ATOM 4404 N N . THR B 2 284 ? 42.394 36.627 8.307 1.00 62.15 284 THR B N 1
ATOM 4405 C CA . THR B 2 284 ? 43.188 37.888 8.005 1.00 64.96 284 THR B CA 1
ATOM 4406 C C . THR B 2 284 ? 43.149 38.750 6.578 1.00 66.79 284 THR B C 1
ATOM 4407 O O . THR B 2 284 ? 42.424 38.501 5.604 1.00 67.01 284 THR B O 1
ATOM 4411 N N . LYS B 2 285 ? 44.053 39.787 6.568 1.00 68.82 285 LYS B N 1
ATOM 4412 C CA . LYS B 2 285 ? 44.394 40.649 5.357 1.00 70.32 285 LYS B CA 1
ATOM 4413 C C . LYS B 2 285 ? 43.336 41.680 4.777 1.00 71.01 285 LYS B C 1
ATOM 4414 O O . LYS B 2 285 ? 42.412 41.304 4.039 1.00 71.66 285 LYS B O 1
ATOM 4417 N N . MET C 1 14 ? 19.950 -9.270 23.806 1.00 80.62 1 MET C N 1
ATOM 4418 C CA . MET C 1 14 ? 18.537 -8.966 24.275 1.00 80.63 1 MET C CA 1
ATOM 4419 C C . MET C 1 14 ? 18.524 -8.545 25.750 1.00 80.50 1 MET C C 1
ATOM 4420 O O . MET C 1 14 ? 18.913 -9.328 26.635 1.00 80.45 1 MET C O 1
ATOM 4422 N N . LEU C 1 15 ? 18.077 -7.309 26.001 1.00 80.11 2 LEU C N 1
ATOM 4423 C CA . LEU C 1 15 ? 17.896 -6.793 27.362 1.00 79.45 2 LEU C CA 1
ATOM 4424 C C . LEU C 1 15 ? 16.698 -7.441 28.065 1.00 79.19 2 LEU C C 1
ATOM 4425 O O . LEU C 1 15 ? 15.944 -8.196 27.452 1.00 79.05 2 LEU C O 1
ATOM 4430 N N . ASP C 1 16 ? 16.533 -7.144 29.352 1.00 78.99 3 ASP C N 1
ATOM 4431 C CA . ASP C 1 16 ? 15.437 -7.698 30.149 1.00 78.96 3 ASP C CA 1
ATOM 4432 C C . ASP C 1 16 ? 14.064 -7.121 29.744 1.00 78.51 3 ASP C C 1
ATOM 4433 O O . ASP C 1 16 ? 13.132 -7.878 29.451 1.00 78.51 3 ASP C O 1
ATOM 4438 N N . PHE C 1 17 ? 13.962 -5.788 29.715 1.00 77.72 4 PHE C N 1
ATOM 4439 C CA . PHE C 1 17 ? 12.724 -5.075 29.408 1.00 77.18 4 PHE C CA 1
ATOM 4440 C C . PHE C 1 17 ? 12.175 -5.323 27.996 1.00 77.66 4 PHE C C 1
ATOM 4441 O O . PHE C 1 17 ? 11.056 -4.910 27.695 1.00 77.78 4 PHE C O 1
ATOM 4449 N N . GLU C 1 18 ? 12.963 -5.984 27.146 1.00 78.32 5 GLU C N 1
ATOM 4450 C CA . GLU C 1 18 ? 12.545 -6.355 25.788 1.00 79.24 5 GLU C CA 1
ATOM 4451 C C . GLU C 1 18 ? 11.962 -7.764 25.734 1.00 80.04 5 GLU C C 1
ATOM 4452 O O . GLU C 1 18 ? 11.600 -8.240 24.659 1.00 79.94 5 GLU C O 1
ATOM 4458 N N . LYS C 1 19 ? 11.899 -8.439 26.882 1.00 81.25 6 LYS C N 1
ATOM 4459 C CA . LYS C 1 19 ? 11.328 -9.784 26.947 1.00 82.45 6 LYS C CA 1
ATOM 4460 C C . LYS C 1 19 ? 9.876 -9.864 26.416 1.00 83.28 6 LYS C C 1
ATOM 4461 O O . LYS C 1 19 ? 9.563 -10.813 25.689 1.00 83.54 6 LYS C O 1
ATOM 4463 N N . PRO C 1 20 ? 8.990 -8.888 26.768 1.00 83.93 7 PRO C N 1
ATOM 4464 C CA . PRO C 1 20 ? 7.666 -8.876 26.121 1.00 84.41 7 PRO C CA 1
ATOM 4465 C C . PRO C 1 20 ? 7.728 -9.024 24.597 1.00 84.95 7 PRO C C 1
ATOM 4466 O O . PRO C 1 20 ? 6.993 -9.836 24.033 1.00 85.01 7 PRO C O 1
ATOM 4470 N N . LEU C 1 21 ? 8.612 -8.267 23.949 1.00 85.80 8 LEU C N 1
ATOM 4471 C CA . LEU C 1 21 ? 8.781 -8.320 22.492 1.00 86.56 8 LEU C CA 1
ATOM 4472 C C . LEU C 1 21 ? 9.397 -9.642 22.004 1.00 87.48 8 LEU C C 1
ATOM 4473 O O . LEU C 1 21 ? 9.240 -10.009 20.839 1.00 87.64 8 LEU C O 1
ATOM 4478 N N . PHE C 1 22 ? 10.096 -10.347 22.895 1.00 88.56 9 PHE C N 1
ATOM 4479 C CA . PHE C 1 22 ? 10.674 -11.657 22.581 1.00 89.57 9 PHE C CA 1
ATOM 4480 C C . PHE C 1 22 ? 9.604 -12.746 22.669 1.00 90.34 9 PHE C C 1
ATOM 4481 O O . PHE C 1 22 ? 9.554 -13.416 21.702 0.00 93.88 9 PHE C O 1
ATOM 4483 N N . GLU C 1 23 ? 8.699 -12.580 23.632 1.00 91.43 10 GLU C N 1
ATOM 4484 C CA . GLU C 1 23 ? 7.535 -13.442 23.774 1.00 92.29 10 GLU C CA 1
ATOM 4485 C C . GLU C 1 23 ? 6.579 -13.240 22.597 1.00 93.08 10 GLU C C 1
ATOM 4486 O O . GLU C 1 23 ? 6.120 -14.219 21.993 1.00 93.49 10 GLU C O 1
ATOM 4488 N N . ILE C 1 24 ? 6.289 -11.978 22.267 1.00 93.37 11 ILE C N 1
ATOM 4489 C CA . ILE C 1 24 ? 5.393 -11.649 21.146 1.00 93.65 11 ILE C CA 1
ATOM 4490 C C . ILE C 1 24 ? 5.966 -12.089 19.785 1.00 93.88 11 ILE C C 1
ATOM 4491 O O . ILE C 1 24 ? 5.228 -12.618 18.943 1.00 94.17 11 ILE C O 1
ATOM 4493 N N . ARG C 1 25 ? 7.274 -11.893 19.588 1.00 93.83 12 ARG C N 1
ATOM 4494 C CA . ARG C 1 25 ? 7.951 -12.262 18.340 1.00 93.61 12 ARG C CA 1
ATOM 4495 C C . ARG C 1 25 ? 8.053 -13.778 18.151 1.00 93.60 12 ARG C C 1
ATOM 4496 O O . ARG C 1 25 ? 8.387 -14.246 17.061 1.00 93.62 12 ARG C O 1
ATOM 4498 N N . ASN C 1 26 ? 7.768 -14.530 19.217 1.00 93.54 13 ASN C N 1
ATOM 4499 C CA . ASN C 1 26 ? 7.767 -16.002 19.193 1.00 93.61 13 ASN C CA 1
ATOM 4500 C C . ASN C 1 26 ? 6.399 -16.590 18.803 1.00 93.56 13 ASN C C 1
ATOM 4501 O O . ASN C 1 26 ? 6.393 -17.311 17.786 0.00 95.17 13 ASN C O 1
ATOM 4503 N N . LYS C 1 27 ? 5.323 -15.846 19.075 1.00 93.46 14 LYS C N 1
ATOM 4504 C CA . LYS C 1 27 ? 3.970 -16.272 18.693 1.00 93.39 14 LYS C CA 1
ATOM 4505 C C . LYS C 1 27 ? 3.493 -15.549 17.331 1.00 93.36 14 LYS C C 1
ATOM 4506 O O . LYS C 1 27 ? 2.801 -16.649 16.635 0.00 94.08 14 LYS C O 1
ATOM 4508 N N . ILE C 1 28 ? 4.778 -15.513 16.480 1.00 93.19 15 ILE C N 1
ATOM 4509 C CA . ILE C 1 28 ? 4.477 -14.807 15.191 1.00 93.34 15 ILE C CA 1
ATOM 4510 C C . ILE C 1 28 ? 5.288 -16.132 14.376 0.00 93.84 15 ILE C C 1
ATOM 4511 O O . ILE C 1 28 ? 4.723 -16.740 13.468 0.00 93.91 15 ILE C O 1
ATOM 4513 N N . GLU C 1 29 ? 6.684 -16.532 14.151 1.00 93.71 16 GLU C N 1
ATOM 4514 C CA . GLU C 1 29 ? 7.539 -17.726 13.949 1.00 93.58 16 GLU C CA 1
ATOM 4515 C C . GLU C 1 29 ? 7.130 -18.882 14.893 1.00 93.41 16 GLU C C 1
ATOM 4516 O O . GLU C 1 29 ? 7.281 -19.742 13.960 0.00 93.48 16 GLU C O 1
ATOM 4518 N N . ASP C 1 47 ? -0.963 -8.584 9.272 1.00 84.79 34 ASP C N 1
ATOM 4519 C CA . ASP C 1 47 ? -1.308 -9.300 10.417 1.00 84.86 34 ASP C CA 1
ATOM 4520 C C . ASP C 1 47 ? -1.376 -8.332 11.862 1.00 84.17 34 ASP C C 1
ATOM 4521 O O . ASP C 1 47 ? -0.682 -7.343 12.296 1.00 84.11 34 ASP C O 1
ATOM 4526 N N . MET C 1 48 ? -2.224 -8.974 12.712 1.00 83.18 35 MET C N 1
ATOM 4527 C CA . MET C 1 48 ? -2.629 -8.379 13.999 1.00 81.55 35 MET C CA 1
ATOM 4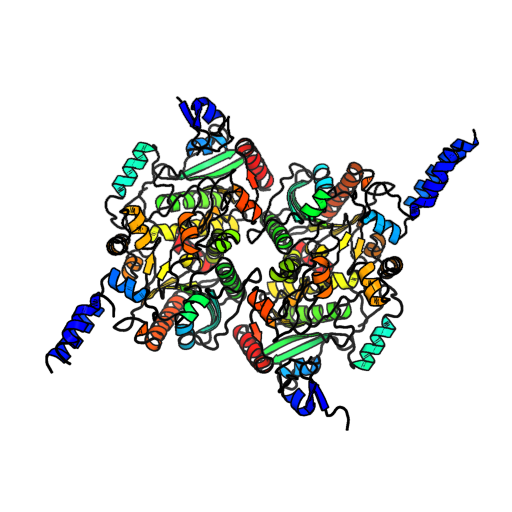528 C C . MET C 1 48 ? -1.476 -8.321 15.010 1.00 80.81 35 MET C C 1
ATOM 4529 O O . MET C 1 48 ? -1.166 -7.246 15.544 1.00 80.20 35 MET C O 1
ATOM 4534 N N . LEU C 1 49 ? -0.853 -9.474 15.252 1.00 79.58 36 LEU C N 1
ATOM 4535 C CA . LEU C 1 49 ? 0.332 -9.549 16.105 1.00 78.55 36 LEU C CA 1
ATOM 4536 C C . LEU C 1 49 ? 1.490 -8.668 15.621 1.00 77.35 36 LEU C C 1
ATOM 4537 O O . LEU C 1 49 ? 2.092 -7.922 16.414 1.00 76.63 36 LEU C O 1
ATOM 4542 N N . GLU C 1 50 ? 1.786 -8.746 14.323 1.00 75.89 37 GLU C N 1
ATOM 4543 C CA . GLU C 1 50 ? 2.803 -7.894 13.698 1.00 74.21 37 GLU C CA 1
ATOM 4544 C C . GLU C 1 50 ? 2.612 -6.415 14.059 1.00 72.74 37 GLU C C 1
ATOM 4545 O O . GLU C 1 50 ? 3.568 -5.746 14.490 1.00 71.91 37 GLU C O 1
ATOM 4551 N N . ALA C 1 51 ? 1.387 -5.909 13.874 1.00 70.86 38 ALA C N 1
ATOM 4552 C CA . ALA C 1 51 ? 1.051 -4.526 14.204 1.00 69.30 38 ALA C CA 1
ATOM 4553 C C . ALA C 1 51 ? 1.157 -4.232 15.713 1.00 67.59 38 ALA C C 1
ATOM 4554 O O . ALA C 1 51 ? 1.475 -3.104 16.097 1.00 66.11 38 ALA C O 1
ATOM 4556 N N . SER C 1 52 ? 0.860 -5.238 16.544 1.00 66.04 39 SER C N 1
ATOM 4557 C CA . SER C 1 52 ? 0.916 -5.107 18.021 1.00 65.82 39 SER C CA 1
ATOM 4558 C C . SER C 1 52 ? 2.370 -4.964 18.494 1.00 64.88 39 SER C C 1
ATOM 4559 O O . SER C 1 52 ? 2.977 -4.502 19.468 0.00 69.79 39 SER C O 1
ATOM 4562 N N . LEU C 1 53 ? 3.185 -5.883 17.975 1.00 64.11 40 LEU C N 1
ATOM 4563 C CA . LEU C 1 53 ? 4.635 -5.899 18.217 1.00 64.12 40 LEU C CA 1
ATOM 4564 C C . LEU C 1 53 ? 5.303 -4.552 17.931 1.00 63.45 40 LEU C C 1
ATOM 4565 O O . LEU C 1 53 ? 6.344 -4.328 18.680 0.00 68.77 40 LEU C O 1
ATOM 4570 N N . GLU C 1 54 ? 4.942 -3.967 16.794 1.00 63.14 41 GLU C N 1
ATOM 4571 C CA . GLU C 1 54 ? 5.391 -2.635 16.464 1.00 62.88 41 GLU C CA 1
ATOM 4572 C C . GLU C 1 54 ? 4.854 -1.620 17.462 1.00 61.55 41 GLU C C 1
ATOM 4573 O O . GLU C 1 54 ? 5.560 -0.690 17.859 1.00 60.46 41 GLU C O 1
ATOM 4579 N N . ARG C 1 55 ? 3.597 -1.787 17.857 1.00 59.76 42 ARG C N 1
ATOM 4580 C CA . ARG C 1 55 ? 3.007 -0.895 18.864 1.00 58.87 42 ARG C CA 1
ATOM 4581 C C . ARG C 1 55 ? 3.723 -1.045 20.203 1.00 56.81 42 ARG C C 1
ATOM 4582 O O . ARG C 1 55 ? 3.974 -0.067 20.912 1.00 54.93 42 ARG C O 1
ATOM 4590 N N . GLU C 1 56 ? 4.015 -2.296 20.533 1.00 55.34 43 GLU C N 1
ATOM 4591 C CA . GLU C 1 56 ? 4.597 -2.640 21.820 1.00 55.35 43 GLU C CA 1
ATOM 4592 C C . GLU C 1 56 ? 6.057 -2.162 21.932 1.00 54.77 43 GLU C C 1
ATOM 4593 O O . GLU C 1 56 ? 6.500 -1.760 23.008 1.00 53.56 43 GLU C O 1
ATOM 4599 N N . THR C 1 57 ? 6.764 -2.200 20.798 1.00 54.55 44 THR C N 1
ATOM 4600 C CA . THR C 1 57 ? 8.145 -1.688 20.662 1.00 54.28 44 THR C CA 1
ATOM 4601 C C . THR C 1 57 ? 8.170 -0.190 20.924 1.00 54.30 44 THR C C 1
ATOM 4602 O O . THR C 1 57 ? 8.947 0.278 21.756 1.00 53.91 44 THR C O 1
ATOM 4606 N N . LYS C 1 58 ? 7.285 0.544 20.252 1.00 53.61 45 LYS C N 1
ATOM 4607 C CA . LYS C 1 58 ? 7.199 1.982 20.430 1.00 54.37 45 LYS C CA 1
ATOM 4608 C C . LYS C 1 58 ? 6.792 2.358 21.849 1.00 53.50 45 LYS C C 1
ATOM 4609 O O . LYS C 1 58 ? 7.303 3.325 22.404 1.00 53.21 45 LYS C O 1
ATOM 4615 N N . LYS C 1 59 ? 5.867 1.576 22.416 1.00 52.91 46 LYS C N 1
ATOM 4616 C CA . LYS C 1 59 ? 5.396 1.779 23.772 1.00 51.82 46 LYS C CA 1
ATOM 4617 C C . LYS C 1 59 ? 6.545 1.650 24.763 1.00 50.92 46 LYS C C 1
ATOM 4618 O O . LYS C 1 59 ? 6.793 2.568 25.544 1.00 50.71 46 LYS C O 1
ATOM 4624 N N . ILE C 1 60 ? 7.242 0.516 24.704 1.00 49.43 47 ILE C N 1
ATOM 4625 C CA . ILE C 1 60 ? 8.386 0.249 25.583 1.00 49.33 47 ILE C CA 1
ATOM 4626 C C . ILE C 1 60 ? 9.467 1.333 25.473 1.00 49.52 47 ILE C C 1
ATOM 4627 O O . ILE C 1 60 ? 9.936 1.865 26.484 1.00 48.87 47 ILE C O 1
ATOM 4632 N N . TYR C 1 61 ? 9.811 1.696 24.236 1.00 50.02 48 TYR C N 1
ATOM 4633 C CA . TYR C 1 61 ? 10.903 2.629 23.991 1.00 50.66 48 TYR C CA 1
ATOM 4634 C C . TYR C 1 61 ? 10.523 4.084 24.087 1.00 51.94 48 TYR C C 1
ATOM 4635 O O . TYR C 1 61 ? 11.377 4.938 23.943 1.00 52.22 48 TYR C O 1
ATOM 4644 N N . THR C 1 62 ? 9.248 4.365 24.351 1.00 52.97 49 THR C N 1
ATOM 4645 C CA . THR C 1 62 ? 8.785 5.726 24.581 1.00 54.16 49 THR C CA 1
ATOM 4646 C C . THR C 1 62 ? 8.477 5.928 26.045 1.00 54.75 49 THR C C 1
ATOM 4647 O O . THR C 1 62 ? 8.126 7.039 26.460 1.00 54.97 49 THR C O 1
ATOM 4651 N N . ASN C 1 63 ? 8.599 4.846 26.815 1.00 54.95 50 ASN C N 1
ATOM 4652 C CA . ASN C 1 63 ? 8.310 4.866 28.247 1.00 55.72 50 ASN C CA 1
ATOM 4653 C C . ASN C 1 63 ? 9.390 4.199 29.081 1.00 54.98 50 ASN C C 1
ATOM 4654 O O . ASN C 1 63 ? 9.085 3.512 30.058 1.00 54.76 50 ASN C O 1
ATOM 4659 N N . LEU C 1 64 ? 10.652 4.426 28.712 1.00 54.04 51 LEU C N 1
ATOM 4660 C CA . LEU C 1 64 ? 11.779 3.779 29.380 1.00 52.74 51 LEU C CA 1
ATOM 4661 C C . LEU C 1 64 ? 11.901 4.181 30.838 1.00 52.15 51 LEU C C 1
ATOM 4662 O O . LEU C 1 64 ? 11.728 5.350 31.190 1.00 52.14 51 LEU C O 1
ATOM 4667 N N . LYS C 1 65 ? 12.181 3.198 31.683 1.00 51.43 52 LYS C N 1
ATOM 4668 C CA . LYS C 1 65 ? 12.457 3.454 33.093 1.00 51.04 52 LYS C CA 1
ATOM 4669 C C . LYS C 1 65 ? 13.968 3.691 33.329 1.00 50.30 52 LYS C C 1
ATOM 4670 O O . LYS C 1 65 ? 14.796 3.232 32.526 1.00 49.87 52 LYS C O 1
ATOM 4676 N N . PRO C 1 66 ? 14.318 4.392 34.434 1.00 49.16 53 PRO C N 1
ATOM 4677 C CA . PRO C 1 66 ? 15.709 4.691 34.748 1.00 47.80 53 PRO C CA 1
ATOM 4678 C C . PRO C 1 66 ? 16.671 3.515 34.553 1.00 46.45 53 PRO C C 1
ATOM 4679 O O . PRO C 1 66 ? 17.694 3.682 33.878 1.00 46.38 53 PRO C O 1
ATOM 4683 N N . TRP C 1 67 ? 16.356 2.340 35.091 1.00 44.64 54 TRP C N 1
ATOM 4684 C CA . TRP C 1 67 ? 17.268 1.199 34.954 1.00 43.42 54 TRP C CA 1
ATOM 4685 C C . TRP C 1 67 ? 17.357 0.655 33.519 1.00 42.81 54 TRP C C 1
ATOM 4686 O O . TRP C 1 67 ? 18.358 0.062 33.134 1.00 42.61 54 TRP C O 1
ATOM 4697 N N . ASP C 1 68 ? 16.302 0.861 32.734 1.00 41.94 55 ASP C N 1
ATOM 4698 C CA . ASP C 1 68 ? 16.309 0.479 31.327 1.00 41.17 55 ASP C CA 1
ATOM 4699 C C . ASP C 1 68 ? 17.318 1.333 30.570 1.00 40.44 55 ASP C C 1
ATOM 4700 O O . ASP C 1 68 ? 18.104 0.800 29.791 1.00 39.97 55 ASP C O 1
ATOM 4705 N N . ARG C 1 69 ? 17.261 2.648 30.812 1.00 39.61 56 ARG C N 1
ATOM 4706 C CA . ARG C 1 69 ? 18.201 3.616 30.241 1.00 39.40 56 ARG C CA 1
ATOM 4707 C C . ARG C 1 69 ? 19.644 3.285 30.610 1.00 38.81 56 ARG C C 1
ATOM 4708 O O . ARG C 1 69 ? 20.516 3.337 29.744 1.00 38.62 56 ARG C O 1
ATOM 4716 N N . VAL C 1 70 ? 19.878 2.907 31.878 1.00 38.24 57 VAL C N 1
ATOM 4717 C CA . VAL C 1 70 ? 21.208 2.512 32.349 1.00 38.13 57 VAL C CA 1
ATOM 4718 C C . VAL C 1 70 ? 21.762 1.335 31.530 1.00 38.05 57 VAL C C 1
ATOM 4719 O O . VAL C 1 70 ? 22.935 1.353 31.123 1.00 37.91 57 VAL C O 1
ATOM 4723 N N . GLN C 1 71 ? 20.921 0.346 31.236 1.00 37.61 58 GLN C N 1
ATOM 4724 C CA . GLN C 1 71 ? 21.358 -0.793 30.444 1.00 37.87 58 GLN C CA 1
ATOM 4725 C C . GLN C 1 71 ? 21.642 -0.412 28.987 1.00 36.97 58 GLN C C 1
ATOM 4726 O O . GLN C 1 71 ? 22.559 -0.954 28.360 1.00 37.06 58 GLN C O 1
ATOM 4732 N N . ILE C 1 72 ? 20.868 0.520 28.447 1.00 35.88 59 ILE C N 1
ATOM 4733 C CA . ILE C 1 72 ? 21.101 1.002 27.086 1.00 36.30 59 ILE C CA 1
ATOM 4734 C C . ILE C 1 72 ? 22.457 1.738 27.036 1.00 36.14 59 ILE C C 1
ATOM 4735 O O . ILE C 1 72 ? 23.238 1.512 26.106 1.00 35.98 59 ILE C O 1
ATOM 4740 N N . ALA C 1 73 ? 22.724 2.586 28.042 1.00 36.33 60 ALA C N 1
ATOM 4741 C CA . ALA C 1 73 ? 24.022 3.283 28.178 1.00 36.73 60 ALA C CA 1
ATOM 4742 C C . ALA C 1 73 ? 25.228 2.346 28.257 1.00 36.85 60 ALA C C 1
ATOM 4743 O O . ALA C 1 73 ? 26.292 2.662 27.694 1.00 37.15 60 ALA C O 1
ATOM 4745 N N . ARG C 1 74 ? 25.039 1.176 28.881 1.00 37.00 61 ARG C N 1
ATOM 4746 C CA . ARG C 1 74 ? 26.094 0.204 29.108 1.00 37.41 61 ARG C CA 1
ATOM 4747 C C . ARG C 1 74 ? 26.266 -0.817 27.989 1.00 37.65 61 ARG C C 1
ATOM 4748 O O . ARG C 1 74 ? 27.090 -1.723 28.111 1.00 37.49 61 ARG C O 1
ATOM 4756 N N . LEU C 1 75 ? 25.509 -0.682 26.891 1.00 37.44 62 LEU C N 1
ATOM 4757 C CA . LEU C 1 75 ? 25.611 -1.633 25.779 1.00 37.22 62 LEU C CA 1
ATOM 4758 C C . LEU C 1 75 ? 26.995 -1.560 25.159 1.00 37.60 62 LEU C C 1
ATOM 4759 O O . LEU C 1 75 ? 27.539 -0.475 24.987 1.00 36.43 62 LEU C O 1
ATOM 4764 N N . GLN C 1 76 ? 27.532 -2.713 24.789 1.00 37.74 63 GLN C N 1
ATOM 4765 C CA . GLN C 1 76 ? 28.795 -2.799 24.080 1.00 38.47 63 GLN C CA 1
ATOM 4766 C C . GLN C 1 76 ? 28.759 -1.922 22.833 1.00 38.05 63 GLN C C 1
ATOM 4767 O O . GLN C 1 76 ? 29.747 -1.250 22.497 1.00 37.63 63 GLN C O 1
ATOM 4773 N N . GLU C 1 77 ? 27.619 -1.936 22.139 1.00 37.03 64 GLU C N 1
ATOM 4774 C CA . GLU C 1 77 ? 27.498 -1.214 20.880 1.00 37.11 64 GLU C CA 1
ATOM 4775 C C . GLU C 1 77 ? 27.029 0.233 21.058 1.00 35.57 64 GLU C C 1
ATOM 4776 O O . GLU C 1 77 ? 26.817 0.950 20.085 1.00 36.22 64 GLU C O 1
ATOM 4782 N N . ARG C 1 78 ? 26.902 0.694 22.296 1.00 34.63 65 ARG C N 1
ATOM 4783 C CA . ARG C 1 78 ? 26.695 2.133 22.508 1.00 34.16 65 ARG C CA 1
ATOM 4784 C C . ARG C 1 78 ? 27.753 2.929 21.680 1.00 33.61 65 ARG C C 1
ATOM 4785 O O . ARG C 1 78 ? 28.947 2.667 21.790 1.00 32.88 65 ARG C O 1
ATOM 4793 N N . PRO C 1 79 ? 27.308 3.841 20.788 1.00 32.86 66 PRO C N 1
ATOM 4794 C CA . PRO C 1 79 ? 28.312 4.528 19.957 1.00 33.01 66 PRO C CA 1
ATOM 4795 C C . PRO C 1 79 ? 29.358 5.305 20.779 1.00 32.03 66 PRO C C 1
ATOM 4796 O O . PRO C 1 79 ? 29.038 5.871 21.823 1.00 32.51 66 PRO C O 1
ATOM 4800 N N . THR C 1 80 ? 30.573 5.345 20.263 1.00 32.12 67 THR C N 1
ATOM 4801 C CA . THR C 1 80 ? 31.706 5.940 20.975 1.00 30.83 67 THR C CA 1
ATOM 4802 C C . THR C 1 80 ? 31.994 7.322 20.406 1.00 30.73 67 THR C C 1
ATOM 4803 O O . THR C 1 80 ? 31.376 7.749 19.414 1.00 30.37 67 THR C O 1
ATOM 4807 N N . THR C 1 81 ? 32.977 7.993 21.000 1.00 30.02 68 THR C N 1
ATOM 4808 C CA . THR C 1 81 ? 33.379 9.317 20.564 1.00 29.22 68 THR C CA 1
ATOM 4809 C C . THR C 1 81 ? 33.889 9.258 19.115 1.00 30.06 68 THR C C 1
ATOM 4810 O O . THR C 1 81 ? 33.504 10.111 18.287 1.00 29.29 68 THR C O 1
ATOM 4814 N N . LEU C 1 82 ? 34.705 8.250 18.802 1.00 29.46 69 LEU C N 1
ATOM 4815 C CA . LEU C 1 82 ? 35.255 8.123 17.450 1.00 31.05 69 LEU C CA 1
ATOM 4816 C C . LEU C 1 82 ? 34.201 7.721 16.418 1.00 31.22 69 LEU C C 1
ATOM 4817 O O . LEU C 1 82 ? 34.395 7.949 15.225 1.00 31.48 69 LEU C O 1
ATOM 4822 N N . ASP C 1 83 ? 33.081 7.179 16.883 1.00 31.08 70 ASP C N 1
ATOM 4823 C CA . ASP C 1 83 ? 31.929 6.896 16.003 1.00 31.89 70 ASP C CA 1
ATOM 4824 C C . ASP C 1 83 ? 31.268 8.186 15.511 1.00 31.71 70 ASP C C 1
ATOM 4825 O O . ASP C 1 83 ? 30.996 8.329 14.319 1.00 32.83 70 ASP C O 1
ATOM 4830 N N . TYR C 1 84 ? 31.037 9.105 16.421 1.00 30.03 71 TYR C N 1
ATOM 4831 C CA . TYR C 1 84 ? 30.331 10.334 16.132 1.00 31.62 71 TYR C CA 1
ATOM 4832 C C . TYR C 1 84 ? 31.138 11.388 15.381 1.00 32.26 71 TYR C C 1
ATOM 4833 O O . TYR C 1 84 ? 30.596 12.120 14.533 1.00 32.83 71 TYR C O 1
ATOM 4842 N N . ILE C 1 85 ? 32.417 11.524 15.743 1.00 31.69 72 ILE C N 1
ATOM 4843 C CA . ILE C 1 85 ? 33.251 12.618 15.201 1.00 32.78 72 ILE C CA 1
ATOM 4844 C C . ILE C 1 85 ? 33.169 12.825 13.650 1.00 33.11 72 ILE C C 1
ATOM 4845 O O . ILE C 1 85 ? 32.955 13.948 13.200 1.00 32.94 72 ILE C O 1
ATOM 4850 N N . PRO C 1 86 ? 33.345 11.755 12.858 1.00 33.71 73 PRO C N 1
ATOM 4851 C CA . PRO C 1 86 ? 33.360 11.865 11.382 1.00 34.74 73 PRO C CA 1
ATOM 4852 C C . PRO C 1 86 ? 32.062 12.453 10.830 1.00 35.98 73 PRO C C 1
ATOM 4853 O O . PRO C 1 86 ? 32.095 13.158 9.838 1.00 35.57 73 PRO C O 1
ATOM 4857 N N . TYR C 1 87 ? 30.938 12.212 11.508 1.00 36.74 74 TYR C N 1
ATOM 4858 C CA . TYR C 1 87 ? 29.640 12.791 11.102 1.00 36.85 74 TYR C CA 1
ATOM 4859 C C . TYR C 1 87 ? 29.448 14.222 11.517 1.00 36.96 74 TYR C C 1
ATOM 4860 O O . TYR C 1 87 ? 28.619 14.947 10.941 1.00 37.11 74 TYR C O 1
ATOM 4869 N N . ILE C 1 88 ? 30.194 14.651 12.530 1.00 35.80 75 ILE C N 1
ATOM 4870 C CA . ILE C 1 88 ? 29.974 15.977 13.087 1.00 34.47 75 ILE C CA 1
ATOM 4871 C C . ILE C 1 88 ? 31.027 16.982 12.618 1.00 34.63 75 ILE C C 1
ATOM 4872 O O . ILE C 1 88 ? 30.705 18.140 12.296 1.00 34.76 75 ILE C O 1
ATOM 4877 N N . PHE C 1 89 ? 32.289 16.577 12.665 1.00 34.05 76 PHE C N 1
ATOM 4878 C CA . PHE C 1 89 ? 33.412 17.502 12.373 1.00 34.55 76 PHE C CA 1
ATOM 4879 C C . PHE C 1 89 ? 34.084 17.158 11.053 1.00 35.20 76 PHE C C 1
ATOM 4880 O O . PHE C 1 89 ? 34.065 15.993 10.621 1.00 34.66 76 PHE C O 1
ATOM 4888 N N . ASP C 1 90 ? 34.656 18.172 10.407 1.00 34.28 77 ASP C N 1
ATOM 4889 C CA . ASP C 1 90 ? 35.346 17.953 9.129 1.00 36.06 77 ASP C CA 1
ATOM 4890 C C . ASP C 1 90 ? 36.854 18.050 9.339 1.00 36.07 77 ASP C C 1
ATOM 4891 O O . ASP C 1 90 ? 37.311 18.816 10.170 1.00 36.40 77 ASP C O 1
ATOM 4896 N N . SER C 1 91 ? 37.603 17.264 8.579 1.00 36.21 78 SER C N 1
ATOM 4897 C CA . SER C 1 91 ? 39.045 17.258 8.627 1.00 36.27 78 SER C CA 1
ATOM 4898 C C . SER C 1 91 ? 39.566 16.995 10.038 1.00 35.49 78 SER C C 1
ATOM 4899 O O . SER C 1 91 ? 40.584 17.589 10.419 1.00 35.15 78 SER C O 1
ATOM 4902 N N . PHE C 1 92 ? 38.897 16.102 10.798 1.00 33.04 79 PHE C N 1
ATOM 4903 C CA . PHE C 1 92 ? 39.377 15.777 12.132 1.00 32.51 79 PHE C CA 1
ATOM 4904 C C . PHE C 1 92 ? 40.756 15.113 12.094 1.00 31.90 79 PHE C C 1
ATOM 4905 O O . PHE C 1 92 ? 40.960 14.127 11.376 1.00 31.17 79 PHE C O 1
ATOM 4913 N N . MET C 1 93 ? 41.685 15.662 12.869 1.00 30.58 80 MET C N 1
ATOM 4914 C CA . MET C 1 93 ? 43.031 15.058 12.983 1.00 29.78 80 MET C CA 1
ATOM 4915 C C . MET C 1 93 ? 43.275 14.663 14.431 1.00 29.14 80 MET C C 1
ATOM 4916 O O . MET C 1 93 ? 43.283 15.518 15.316 1.00 28.67 80 MET C O 1
ATOM 4921 N N . GLU C 1 94 ? 43.427 13.364 14.679 1.00 28.11 81 GLU C N 1
ATOM 4922 C CA . GLU C 1 94 ? 43.707 12.894 16.012 1.00 27.74 81 GLU C CA 1
ATOM 4923 C C . GLU C 1 94 ? 45.134 13.251 16.436 1.00 26.87 81 GLU C C 1
ATOM 4924 O O . GLU C 1 94 ? 46.072 13.128 15.647 1.00 26.95 81 GLU C O 1
ATOM 4930 N N . LEU C 1 95 ? 45.292 13.688 17.685 1.00 26.71 82 LEU C N 1
ATOM 4931 C CA . LEU C 1 95 ? 46.596 14.098 18.243 1.00 25.91 82 LEU C CA 1
ATOM 4932 C C . LEU C 1 95 ? 46.827 13.271 19.520 1.00 26.76 82 LEU C C 1
ATOM 4933 O O . LEU C 1 95 ? 45.879 12.980 20.263 1.00 26.21 82 LEU C O 1
ATOM 4938 N N . HIS C 1 96 ? 48.068 12.864 19.743 1.00 25.73 83 HIS C N 1
ATOM 4939 C CA . HIS C 1 96 ? 48.424 11.948 20.809 1.00 25.83 83 HIS C CA 1
ATOM 4940 C C . HIS C 1 96 ? 49.333 12.572 21.882 1.00 25.31 83 HIS C C 1
ATOM 4941 O O . HIS C 1 96 ? 50.109 13.493 21.586 1.00 25.45 83 HIS C O 1
ATOM 4948 N N . GLY C 1 97 ? 49.205 12.070 23.114 1.00 24.82 84 GLY C N 1
ATOM 4949 C CA . GLY C 1 97 ? 50.210 12.309 24.188 1.00 23.66 84 GLY C CA 1
ATOM 4950 C C . GLY C 1 97 ? 49.976 13.460 25.167 1.00 24.51 84 GLY C C 1
ATOM 4951 O O . GLY C 1 97 ? 49.281 14.440 24.863 1.00 23.37 84 GLY C O 1
ATOM 4952 N N . ASP C 1 98 ? 50.599 13.327 26.340 1.00 24.07 85 ASP C N 1
ATOM 4953 C CA . ASP C 1 98 ? 50.552 14.292 27.415 1.00 24.19 85 ASP C CA 1
ATOM 4954 C C . ASP C 1 98 ? 51.866 15.059 27.532 1.00 24.26 85 ASP C C 1
ATOM 4955 O O . ASP C 1 98 ? 51.994 15.885 28.433 1.00 24.39 85 ASP C O 1
ATOM 4960 N N . ARG C 1 99 ? 52.848 14.752 26.664 1.00 23.99 86 ARG C N 1
ATOM 4961 C CA . ARG C 1 99 ? 54.201 15.342 26.741 1.00 24.13 86 ARG C CA 1
ATOM 4962 C C . ARG C 1 99 ? 54.878 15.073 28.087 1.00 25.51 86 ARG C C 1
ATOM 4963 O O . ARG C 1 99 ? 55.742 15.831 28.538 1.00 25.41 86 ARG C O 1
ATOM 4971 N N . ASN C 1 100 ? 54.475 13.992 28.723 1.00 25.90 87 ASN C N 1
ATOM 4972 C CA . ASN C 1 100 ? 54.890 13.719 30.090 1.00 27.95 87 ASN C CA 1
ATOM 4973 C C . ASN C 1 100 ? 55.181 12.238 30.422 1.00 27.85 87 ASN C C 1
ATOM 4974 O O . ASN C 1 100 ? 56.096 11.943 31.198 1.00 26.94 87 ASN C O 1
ATOM 4979 N N . PHE C 1 101 ? 54.348 11.305 29.928 1.00 26.52 88 PHE C N 1
ATOM 4980 C CA . PHE C 1 101 ? 54.467 9.892 30.376 1.00 26.16 88 PHE C CA 1
ATOM 4981 C C . PHE C 1 101 ? 54.030 8.849 29.361 1.00 26.74 88 PHE C C 1
ATOM 4982 O O . PHE C 1 101 ? 54.741 7.865 29.113 1.00 25.68 88 PHE C O 1
ATOM 4990 N N . ARG C 1 102 ? 52.843 9.059 28.787 1.00 27.53 89 ARG C N 1
ATOM 4991 C CA . ARG C 1 102 ? 52.204 8.085 27.907 1.00 28.83 89 ARG C CA 1
ATOM 4992 C C . ARG C 1 102 ? 51.028 8.699 27.128 1.00 28.82 89 ARG C C 1
ATOM 4993 O O . ARG C 1 102 ? 50.379 9.629 27.599 1.00 29.54 89 ARG C O 1
ATOM 5001 N N . ASP C 1 103 ? 50.748 8.148 25.952 1.00 28.34 90 ASP C N 1
ATOM 5002 C CA . ASP C 1 103 ? 49.502 8.454 25.277 1.00 28.72 90 ASP C CA 1
ATOM 5003 C C . ASP C 1 103 ? 48.431 7.445 25.758 1.00 28.52 90 ASP C C 1
ATOM 5004 O O . ASP C 1 103 ? 48.527 6.226 25.527 1.00 26.26 90 ASP C O 1
ATOM 5009 N N . ASP C 1 104 ? 47.431 7.965 26.460 1.00 27.82 91 ASP C N 1
ATOM 5010 C CA . ASP C 1 104 ? 46.402 7.121 27.073 1.00 27.89 91 ASP C CA 1
ATOM 5011 C C . ASP C 1 104 ? 45.398 6.748 25.978 1.00 28.53 91 ASP C C 1
ATOM 5012 O O . ASP C 1 104 ? 44.773 7.625 25.366 1.00 29.09 91 ASP C O 1
ATOM 5017 N N . PRO C 1 105 ? 45.242 5.441 25.695 1.00 29.06 92 PRO C N 1
ATOM 5018 C CA . PRO C 1 105 ? 44.265 4.957 24.704 1.00 28.72 92 PRO C CA 1
ATOM 5019 C C . PRO C 1 105 ? 42.818 5.253 25.080 1.00 27.55 92 PRO C C 1
ATOM 5020 O O . PRO C 1 105 ? 41.993 5.378 24.202 1.00 28.98 92 PRO C O 1
ATOM 5024 N N . ALA C 1 106 ? 42.521 5.412 26.367 1.00 25.65 93 ALA C N 1
ATOM 5025 C CA . ALA C 1 106 ? 41.154 5.677 26.811 1.00 25.91 93 ALA C CA 1
ATOM 5026 C C . ALA C 1 106 ? 40.690 7.152 26.628 1.00 25.65 93 ALA C C 1
ATOM 5027 O O . ALA C 1 106 ? 39.511 7.458 26.770 1.00 25.07 93 ALA C O 1
ATOM 5029 N N . MET C 1 107 ? 41.614 8.052 26.357 1.00 26.15 94 MET C N 1
ATOM 5030 C CA . MET C 1 107 ? 41.257 9.465 26.153 1.00 25.50 94 MET C CA 1
ATOM 5031 C C . MET C 1 107 ? 41.839 9.906 24.833 1.00 26.14 94 MET C C 1
ATOM 5032 O O . MET C 1 107 ? 43.059 9.908 24.687 1.00 25.55 94 MET C O 1
ATOM 5037 N N . ILE C 1 108 ? 40.971 10.334 23.904 1.00 25.58 95 ILE C N 1
ATOM 5038 C CA . ILE C 1 108 ? 41.410 10.757 22.580 1.00 26.36 95 ILE C CA 1
ATOM 5039 C C . ILE C 1 108 ? 41.144 12.256 22.423 1.00 26.23 95 ILE C C 1
ATOM 5040 O O . ILE C 1 108 ? 40.399 12.850 23.193 1.00 24.81 95 ILE C O 1
ATOM 5045 N N . GLY C 1 109 ? 41.766 12.860 21.428 1.00 26.62 96 GLY C N 1
ATOM 5046 C CA . GLY C 1 109 ? 41.480 14.271 21.118 1.00 25.77 96 GLY C CA 1
ATOM 5047 C C . GLY C 1 109 ? 42.116 14.672 19.806 1.00 25.80 96 GLY C C 1
ATOM 5048 O O . GLY C 1 109 ? 42.860 13.912 19.212 1.00 25.48 96 GLY C O 1
ATOM 5049 N N . GLY C 1 110 ? 41.863 15.907 19.364 1.00 25.56 97 GLY C N 1
ATOM 5050 C CA . GLY C 1 110 ? 42.428 16.343 18.120 1.00 24.90 97 GLY C CA 1
ATOM 5051 C C . GLY C 1 110 ? 41.767 17.634 17.698 1.00 26.23 97 GLY C C 1
ATOM 5052 O O . GLY C 1 110 ? 41.044 18.255 18.491 1.00 24.92 97 GLY C O 1
ATOM 5053 N N . ILE C 1 111 ? 42.033 18.011 16.450 1.00 25.86 98 ILE C N 1
ATOM 5054 C CA . ILE C 1 111 ? 41.602 19.286 15.903 1.00 25.96 98 ILE C CA 1
ATOM 5055 C C . ILE C 1 111 ? 40.833 19.040 14.602 1.00 26.92 98 ILE C C 1
ATOM 5056 O O . ILE C 1 111 ? 41.067 18.040 13.897 1.00 25.99 98 ILE C O 1
ATOM 5061 N N . GLY C 1 112 ? 39.898 19.944 14.307 1.00 27.98 99 GLY C N 1
ATOM 5062 C CA . GLY C 1 112 ? 39.060 19.797 13.122 1.00 28.83 99 GLY C CA 1
ATOM 5063 C C . GLY C 1 112 ? 38.240 21.041 12.891 1.00 29.52 99 GLY C C 1
ATOM 5064 O O . GLY C 1 112 ? 38.565 22.094 13.429 1.00 29.96 99 GLY C O 1
ATOM 5065 N N . PHE C 1 113 ? 37.190 20.894 12.085 1.00 30.08 100 PHE C N 1
ATOM 5066 C CA . PHE C 1 113 ? 36.250 22.000 11.769 1.00 30.79 100 PHE C CA 1
ATOM 5067 C C . PHE C 1 113 ? 34.825 21.591 12.069 1.00 31.03 100 PHE C C 1
ATOM 5068 O O . PHE C 1 113 ? 34.417 20.441 11.797 1.00 30.97 100 PHE C O 1
ATOM 5076 N N . LEU C 1 114 ? 34.098 22.540 12.650 1.00 31.43 101 LEU C N 1
ATOM 5077 C CA . LEU C 1 114 ? 32.667 22.478 12.761 1.00 32.76 101 LEU C CA 1
ATOM 5078 C C . LEU C 1 114 ? 32.087 23.525 11.793 1.00 32.50 101 LEU C C 1
ATOM 5079 O O . LEU C 1 114 ? 32.102 24.720 12.084 1.00 32.57 101 LEU C O 1
ATOM 5084 N N . ASN C 1 115 ? 31.584 23.080 10.648 1.00 34.13 102 ASN C N 1
ATOM 5085 C CA . ASN C 1 115 ? 31.041 23.999 9.592 1.00 34.22 102 ASN C CA 1
ATOM 5086 C C . ASN C 1 115 ? 31.996 25.149 9.287 1.00 34.44 102 ASN C C 1
ATOM 5087 O O . ASN C 1 115 ? 31.621 26.339 9.252 1.00 34.78 102 ASN C O 1
ATOM 5092 N N . GLY C 1 116 ? 33.272 24.786 9.140 1.00 34.34 103 GLY C N 1
ATOM 5093 C CA . GLY C 1 116 ? 34.339 25.743 8.824 1.00 33.11 103 GLY C CA 1
ATOM 5094 C C . GLY C 1 116 ? 34.963 26.504 9.976 1.00 33.59 103 GLY C C 1
ATOM 5095 O O . GLY C 1 116 ? 35.855 27.308 9.746 1.00 34.47 103 GLY C O 1
ATOM 5096 N N . ARG C 1 117 ? 34.486 26.289 11.205 1.00 32.52 104 ARG C N 1
ATOM 5097 C CA . ARG C 1 117 ? 35.066 26.913 12.363 1.00 32.14 104 ARG C CA 1
ATOM 5098 C C . ARG C 1 117 ? 36.046 25.917 13.023 1.00 31.12 104 ARG C C 1
ATOM 5099 O O . ARG C 1 117 ? 35.637 24.774 13.332 1.00 30.31 104 ARG C O 1
ATOM 5107 N N . ALA C 1 118 ? 37.315 26.336 13.204 1.00 29.97 105 ALA C N 1
ATOM 5108 C CA . ALA C 1 118 ? 38.358 25.507 13.816 1.00 29.79 105 ALA C CA 1
ATOM 5109 C C . ALA C 1 118 ? 37.952 25.202 15.250 1.00 29.01 105 ALA C C 1
ATOM 5110 O O . ALA C 1 118 ? 37.597 26.128 15.995 1.00 28.63 105 ALA C O 1
ATOM 5112 N N . VAL C 1 119 ? 38.006 23.923 15.618 1.00 28.16 106 VAL C N 1
ATOM 5113 C CA . VAL C 1 119 ? 37.629 23.473 16.970 1.00 27.81 106 VAL C CA 1
ATOM 5114 C C . VAL C 1 119 ? 38.588 22.364 17.465 1.00 27.34 106 VAL C C 1
ATOM 5115 O O . VAL C 1 119 ? 39.297 21.749 16.674 1.00 26.78 106 VAL C O 1
ATOM 5119 N N . THR C 1 120 ? 38.613 22.166 18.777 1.00 27.04 107 THR C N 1
ATOM 5120 C CA . THR C 1 120 ? 39.321 21.046 19.401 1.00 27.11 107 THR C CA 1
ATOM 5121 C C . THR C 1 120 ? 38.267 20.107 19.974 1.00 27.39 107 THR C C 1
ATOM 5122 O O . THR C 1 120 ? 37.287 20.557 20.550 1.00 26.81 107 THR C O 1
ATOM 5126 N N . VAL C 1 121 ? 38.495 18.805 19.849 1.00 26.99 108 VAL C N 1
ATOM 5127 C CA . VAL C 1 121 ? 37.543 17.847 20.349 1.00 28.43 108 VAL C CA 1
ATOM 5128 C C . VAL C 1 121 ? 38.314 16.823 21.192 1.00 29.27 108 VAL C C 1
ATOM 5129 O O . VAL C 1 121 ? 39.366 16.339 20.792 1.00 28.74 108 VAL C O 1
ATOM 5133 N N . ILE C 1 122 ? 37.759 16.492 22.345 1.00 28.84 109 ILE C N 1
ATOM 5134 C CA . ILE C 1 122 ? 38.419 15.573 23.285 1.00 29.08 109 ILE C CA 1
ATOM 5135 C C . ILE C 1 122 ? 37.334 14.635 23.815 1.00 28.82 109 ILE C C 1
ATOM 5136 O O . ILE C 1 122 ? 36.184 15.030 23.880 1.00 28.39 109 ILE C O 1
ATOM 5141 N N . GLY C 1 123 ? 37.688 13.400 24.175 1.00 27.77 110 GLY C N 1
ATOM 5142 C CA . GLY C 1 123 ? 36.752 12.600 24.943 1.00 27.04 110 GLY C CA 1
ATOM 5143 C C . GLY C 1 123 ? 37.261 11.216 25.238 1.00 27.01 110 GLY C C 1
ATOM 5144 O O . GLY C 1 123 ? 38.275 10.765 24.712 1.00 25.61 110 GLY C O 1
ATOM 5145 N N . GLN C 1 124 ? 36.549 10.546 26.123 1.00 26.81 111 GLN C N 1
ATOM 5146 C CA . GLN C 1 124 ? 36.881 9.166 26.466 1.00 27.77 111 GLN C CA 1
ATOM 5147 C C . GLN C 1 124 ? 36.438 8.276 25.333 1.00 28.13 111 GLN C C 1
ATOM 5148 O O . GLN C 1 124 ? 35.386 8.512 24.728 1.00 28.37 111 GLN C O 1
ATOM 5154 N N . GLN C 1 125 ? 37.249 7.263 25.023 1.00 28.72 112 GLN C N 1
ATOM 5155 C CA . GLN C 1 125 ? 36.983 6.360 23.918 1.00 29.22 112 GLN C CA 1
ATOM 5156 C C . GLN C 1 125 ? 36.839 4.926 24.473 1.00 30.42 112 GLN C C 1
ATOM 5157 O O . GLN C 1 125 ? 37.797 4.335 24.927 1.00 28.67 112 GLN C O 1
ATOM 5163 N N . ARG C 1 126 ? 35.609 4.411 24.445 1.00 32.44 113 ARG C N 1
ATOM 5164 C CA . ARG C 1 126 ? 35.300 3.114 24.995 1.00 35.11 113 ARG C CA 1
ATOM 5165 C C . ARG C 1 126 ? 35.833 1.943 24.250 1.00 37.72 113 ARG C C 1
ATOM 5166 O O . ARG C 1 126 ? 36.169 0.934 24.860 1.00 40.92 113 ARG C O 1
ATOM 5174 N N . GLY C 1 127 ? 35.925 1.966 22.955 1.00 39.12 114 GLY C N 1
ATOM 5175 C CA . GLY C 1 127 ? 36.189 0.594 22.440 1.00 42.70 114 GLY C CA 1
ATOM 5176 C C . GLY C 1 127 ? 34.956 -0.058 21.819 1.00 44.92 114 GLY C C 1
ATOM 5177 O O . GLY C 1 127 ? 33.916 -0.246 22.471 1.00 43.35 114 GLY C O 1
ATOM 5178 N N . LYS C 1 128 ? 35.083 -0.398 20.543 1.00 47.23 115 LYS C N 1
ATOM 5179 C CA . LYS C 1 128 ? 33.938 -0.828 19.749 1.00 50.19 115 LYS C CA 1
ATOM 5180 C C . LYS C 1 128 ? 33.642 -2.336 19.895 1.00 51.52 115 LYS C C 1
ATOM 5181 O O . LYS C 1 128 ? 32.500 -2.750 19.789 1.00 52.85 115 LYS C O 1
ATOM 5187 N N . ASP C 1 129 ? 34.659 -3.141 20.161 1.00 53.36 116 ASP C N 1
ATOM 5188 C CA . ASP C 1 129 ? 34.451 -4.557 20.420 1.00 54.59 116 ASP C CA 1
ATOM 5189 C C . ASP C 1 129 ? 35.243 -4.996 21.652 1.00 55.47 116 ASP C C 1
ATOM 5190 O O . ASP C 1 129 ? 35.662 -4.259 22.418 0.00 58.05 116 ASP C O 1
ATOM 5195 N N . THR C 1 130 ? 35.384 -6.317 21.820 1.00 55.47 117 THR C N 1
ATOM 5196 C CA . THR C 1 130 ? 36.016 -6.894 22.995 1.00 55.60 117 THR C CA 1
ATOM 5197 C C . THR C 1 130 ? 37.508 -6.600 23.013 1.00 54.94 117 THR C C 1
ATOM 5198 O O . THR C 1 130 ? 38.056 -6.142 24.022 1.00 55.56 117 THR C O 1
ATOM 5202 N N . LYS C 1 131 ? 38.179 -6.879 21.897 1.00 53.57 118 LYS C N 1
ATOM 5203 C CA . LYS C 1 131 ? 39.624 -6.691 21.816 1.00 51.16 118 LYS C CA 1
ATOM 5204 C C . LYS C 1 131 ? 39.934 -5.228 21.987 1.00 49.72 118 LYS C C 1
ATOM 5205 O O . LYS C 1 131 ? 40.924 -4.853 22.658 1.00 49.03 118 LYS C O 1
ATOM 5211 N N . ASP C 1 132 ? 39.060 -4.412 21.386 1.00 47.53 119 ASP C N 1
ATOM 5212 C CA . ASP C 1 132 ? 39.128 -2.971 21.477 1.00 45.74 119 ASP C CA 1
ATOM 5213 C C . ASP C 1 132 ? 38.893 -2.482 22.899 1.00 42.94 119 ASP C C 1
ATOM 5214 O O . ASP C 1 132 ? 39.482 -1.496 23.281 1.00 41.91 119 ASP C O 1
ATOM 5219 N N . ASN C 1 133 ? 38.054 -3.178 23.672 1.00 40.77 120 ASN C N 1
ATOM 5220 C CA . ASN C 1 133 ? 37.708 -2.749 25.039 1.00 38.77 120 ASN C CA 1
ATOM 5221 C C . ASN C 1 133 ? 38.948 -2.789 25.896 1.00 37.33 120 ASN C C 1
ATOM 5222 O O . ASN C 1 133 ? 39.195 -1.886 26.685 1.00 36.02 120 ASN C O 1
ATOM 5227 N N . ILE C 1 134 ? 39.735 -3.851 25.731 1.00 36.35 121 ILE C N 1
ATOM 5228 C CA . ILE C 1 134 ? 40.978 -3.981 26.472 1.00 36.38 121 ILE C CA 1
ATOM 5229 C C . ILE C 1 134 ? 42.015 -2.940 26.053 1.00 34.98 121 ILE C C 1
ATOM 5230 O O . ILE C 1 134 ? 42.678 -2.323 26.891 1.00 34.06 121 ILE C O 1
ATOM 5235 N N . TYR C 1 135 ? 42.131 -2.723 24.752 1.00 34.08 122 TYR C N 1
ATOM 5236 C CA . TYR C 1 135 ? 42.999 -1.656 24.273 1.00 33.00 122 TYR C CA 1
ATOM 5237 C C . TYR C 1 135 ? 42.588 -0.279 24.876 1.00 32.82 122 TYR C C 1
ATOM 5238 O O . TYR C 1 135 ? 43.424 0.514 25.356 1.00 29.82 122 TYR C O 1
ATOM 5247 N N . ARG C 1 136 ? 41.292 0.005 24.876 1.00 31.49 123 ARG C N 1
ATOM 5248 C CA . ARG C 1 136 ? 40.837 1.316 25.316 1.00 31.09 123 ARG C CA 1
ATOM 5249 C C . ARG C 1 136 ? 40.642 1.366 26.834 1.00 31.04 123 ARG C C 1
ATOM 5250 O O . ARG C 1 136 ? 40.187 2.400 27.387 1.00 30.74 123 ARG C O 1
ATOM 5258 N N . ASN C 1 137 ? 40.989 0.271 27.514 1.00 30.05 124 ASN C N 1
ATOM 5259 C CA . ASN C 1 137 ? 40.776 0.164 28.952 1.00 31.06 124 ASN C CA 1
ATOM 5260 C C . ASN C 1 137 ? 39.344 0.548 29.327 1.00 30.16 124 ASN C C 1
ATOM 5261 O O . ASN C 1 137 ? 39.105 1.206 30.344 1.00 28.71 124 ASN C O 1
ATOM 5266 N N . PHE C 1 138 ? 38.400 0.162 28.472 1.00 30.42 125 PHE C N 1
ATOM 5267 C CA . PHE C 1 138 ? 36.970 0.386 28.693 1.00 31.27 125 PHE C CA 1
ATOM 5268 C C . PHE C 1 138 ? 36.591 1.888 28.842 1.00 30.79 125 PHE C C 1
ATOM 5269 O O . PHE C 1 138 ? 35.568 2.205 29.449 1.00 32.59 125 PHE C O 1
ATOM 5277 N N . GLY C 1 139 ? 37.360 2.794 28.258 1.00 30.62 126 GLY C N 1
ATOM 5278 C CA . GLY C 1 139 ? 37.068 4.213 28.403 1.00 29.89 126 GLY C CA 1
ATOM 5279 C C . GLY C 1 139 ? 37.380 4.715 29.792 1.00 29.36 126 GLY C C 1
ATOM 5280 O O . GLY C 1 139 ? 36.903 5.813 30.189 1.00 29.74 126 GLY C O 1
ATOM 5281 N N . MET C 1 140 ? 38.196 3.939 30.525 1.00 28.14 127 MET C N 1
ATOM 5282 C CA . MET C 1 140 ? 38.652 4.340 31.859 1.00 28.63 127 MET C CA 1
ATOM 5283 C C . MET C 1 140 ? 40.062 4.953 31.804 1.00 27.67 127 MET C C 1
ATOM 5284 O O . MET C 1 140 ? 41.059 4.237 31.684 1.00 26.98 127 MET C O 1
ATOM 5289 N N . ALA C 1 141 ? 40.118 6.280 31.875 1.00 27.07 128 ALA C N 1
ATOM 5290 C CA . ALA C 1 141 ? 41.397 7.029 31.757 1.00 25.47 128 ALA C CA 1
ATOM 5291 C C . ALA C 1 141 ? 42.335 6.901 32.978 1.00 25.51 128 ALA C C 1
ATOM 5292 O O . ALA C 1 141 ? 41.893 6.751 34.135 1.00 24.67 128 ALA C O 1
ATOM 5294 N N . HIS C 1 142 ? 43.630 6.937 32.681 1.00 25.41 129 HIS C N 1
ATOM 5295 C CA . HIS C 1 142 ? 44.722 7.106 33.642 1.00 25.71 129 HIS C CA 1
ATOM 5296 C C . HIS C 1 142 ? 45.028 8.617 33.732 1.00 26.15 129 HIS C C 1
ATOM 5297 O O . HIS C 1 142 ? 44.504 9.398 32.917 1.00 25.21 129 HIS C O 1
ATOM 5304 N N . PRO C 1 143 ? 45.808 9.027 34.747 1.00 25.79 130 PRO C N 1
ATOM 5305 C CA . PRO C 1 143 ? 46.146 10.461 34.876 1.00 25.53 130 PRO C CA 1
ATOM 5306 C C . PRO C 1 143 ? 46.732 11.062 33.590 1.00 25.04 130 PRO C C 1
ATOM 5307 O O . PRO C 1 143 ? 46.459 12.225 33.244 1.00 24.43 130 PRO C O 1
ATOM 5311 N N . GLU C 1 144 ? 47.570 10.292 32.900 1.00 23.75 131 GLU C N 1
ATOM 5312 C CA . GLU C 1 144 ? 48.139 10.732 31.603 1.00 23.83 131 GLU C CA 1
ATOM 5313 C C . GLU C 1 144 ? 47.061 11.114 30.589 1.00 24.07 131 GLU C C 1
ATOM 5314 O O . GLU C 1 144 ? 47.279 12.041 29.741 1.00 24.03 131 GLU C O 1
ATOM 5320 N N . GLY C 1 145 ? 45.892 10.434 30.678 1.00 22.94 132 GLY C N 1
ATOM 5321 C CA . GLY C 1 145 ? 44.732 10.735 29.820 1.00 21.38 132 GLY C CA 1
ATOM 5322 C C . GLY C 1 145 ? 44.183 12.127 30.138 1.00 24.07 132 GLY C C 1
ATOM 5323 O O . GLY C 1 145 ? 43.923 12.952 29.251 1.00 22.74 132 GLY C O 1
ATOM 5324 N N . TYR C 1 146 ? 44.010 12.414 31.426 1.00 24.42 133 TYR C N 1
ATOM 5325 C CA . TYR C 1 146 ? 43.556 13.735 31.826 1.00 23.83 133 TYR C CA 1
ATOM 5326 C C . TYR C 1 146 ? 44.570 14.821 31.455 1.00 24.17 133 TYR C C 1
ATOM 5327 O O . TYR C 1 146 ? 44.167 15.911 31.043 1.00 24.96 133 TYR C O 1
ATOM 5336 N N . ARG C 1 147 ? 45.867 14.543 31.632 1.00 22.74 134 ARG C N 1
ATOM 5337 C CA . ARG C 1 147 ? 46.918 15.531 31.326 1.00 24.48 134 ARG C CA 1
ATOM 5338 C C . ARG C 1 147 ? 46.997 15.821 29.814 1.00 24.04 134 ARG C C 1
ATOM 5339 O O . ARG C 1 147 ? 47.238 16.972 29.394 1.00 23.92 134 ARG C O 1
ATOM 5347 N N . LYS C 1 148 ? 46.756 14.793 29.015 1.00 22.17 135 LYS C N 1
ATOM 5348 C CA . LYS C 1 148 ? 46.654 14.938 27.565 1.00 22.84 135 LYS C CA 1
ATOM 5349 C C . LYS C 1 148 ? 45.434 15.838 27.173 1.00 23.69 135 LYS C C 1
ATOM 5350 O O . LYS C 1 148 ? 45.527 16.746 26.326 1.00 23.34 135 LYS C O 1
ATOM 5356 N N . ALA C 1 149 ? 44.282 15.563 27.787 1.00 23.18 136 ALA C N 1
ATOM 5357 C CA . ALA C 1 149 ? 43.096 16.368 27.567 1.00 23.63 136 ALA C CA 1
ATOM 5358 C C . ALA C 1 149 ? 43.435 17.822 27.865 1.00 23.76 136 ALA C C 1
ATOM 5359 O O . ALA C 1 149 ? 43.081 18.708 27.105 1.00 24.28 136 ALA C O 1
ATOM 5361 N N . LEU C 1 150 ? 44.058 18.069 29.011 1.00 23.39 137 LEU C N 1
ATOM 5362 C CA . LEU C 1 150 ? 44.423 19.428 29.401 1.00 25.39 137 LEU C CA 1
ATOM 5363 C C . LEU C 1 150 ? 45.360 20.116 28.390 1.00 24.93 137 LEU C C 1
ATOM 5364 O O . LEU C 1 150 ? 45.182 21.291 28.068 1.00 24.43 137 LEU C O 1
ATOM 5369 N N . ARG C 1 151 ? 46.353 19.377 27.914 1.00 23.62 138 ARG C N 1
ATOM 5370 C CA . ARG C 1 151 ? 47.329 19.926 27.001 1.00 24.73 138 ARG C CA 1
ATOM 5371 C C . ARG C 1 151 ? 46.556 20.382 25.748 1.00 25.00 138 ARG C C 1
ATOM 5372 O O . ARG C 1 151 ? 46.764 21.512 25.231 1.00 23.50 138 ARG C O 1
ATOM 5380 N N . LEU C 1 152 ? 45.653 19.516 25.265 1.00 23.07 139 LEU C N 1
ATOM 5381 C CA . LEU C 1 152 ? 44.877 19.871 24.065 1.00 24.49 139 LEU C CA 1
ATOM 5382 C C . LEU C 1 152 ? 43.925 21.049 24.255 1.00 24.18 139 LEU C C 1
ATOM 5383 O O . LEU C 1 152 ? 43.693 21.827 23.345 1.00 24.85 139 LEU C O 1
ATOM 5388 N N . MET C 1 153 ? 43.348 21.162 25.436 1.00 24.51 140 MET C N 1
ATOM 5389 C CA . MET C 1 153 ? 42.496 22.274 25.750 1.00 25.93 140 MET C CA 1
ATOM 5390 C C . MET C 1 153 ? 43.288 23.585 25.858 1.00 26.18 140 MET C C 1
ATOM 5391 O O . MET C 1 153 ? 42.768 24.640 25.516 1.00 26.86 140 MET C O 1
ATOM 5396 N N . LYS C 1 154 ? 44.519 23.516 26.356 1.00 25.07 141 LYS C N 1
ATOM 5397 C CA . LYS C 1 154 ? 45.368 24.712 26.446 1.00 26.07 141 LYS C CA 1
ATOM 5398 C C . LYS C 1 154 ? 45.813 25.157 25.066 1.00 25.70 141 LYS C C 1
ATOM 5399 O O . LYS C 1 154 ? 45.983 26.363 24.827 1.00 25.46 141 LYS C O 1
ATOM 5405 N N . GLN C 1 155 ? 45.991 24.189 24.148 1.00 24.25 142 GLN C N 1
ATOM 5406 C CA . GLN C 1 155 ? 46.253 24.469 22.736 1.00 24.76 142 GLN C CA 1
ATOM 5407 C C . GLN C 1 155 ? 45.039 25.217 22.127 1.00 26.01 142 GLN C C 1
ATOM 5408 O O . GLN C 1 155 ? 45.201 26.287 21.501 1.00 25.63 142 GLN C O 1
ATOM 5414 N N . ALA C 1 156 ? 43.835 24.702 22.378 1.00 24.98 143 ALA C N 1
ATOM 5415 C CA . ALA C 1 156 ? 42.609 25.335 21.891 1.00 26.42 143 ALA C CA 1
ATOM 5416 C C . ALA C 1 156 ? 42.519 26.770 22.393 1.00 27.30 143 ALA C C 1
ATOM 5417 O O . ALA C 1 156 ? 42.162 27.696 21.641 1.00 27.03 143 ALA C O 1
ATOM 5419 N N . GLU C 1 157 ? 42.789 26.953 23.682 1.00 27.46 144 GLU C N 1
ATOM 5420 C CA . GLU C 1 157 ? 42.709 28.285 24.276 1.00 28.24 144 GLU C CA 1
ATOM 5421 C C . GLU C 1 157 ? 43.709 29.258 23.638 1.00 28.82 144 GLU C C 1
ATOM 5422 O O . GLU C 1 157 ? 43.361 30.431 23.358 1.00 27.16 144 GLU C O 1
ATOM 5428 N N . LYS C 1 158 ? 44.956 28.783 23.465 1.00 27.21 145 LYS C N 1
ATOM 5429 C CA . LYS C 1 158 ? 45.981 29.609 22.802 1.00 27.74 145 LYS C CA 1
ATOM 5430 C C . LYS C 1 158 ? 45.541 30.117 21.422 1.00 28.04 145 LYS C C 1
ATOM 5431 O O . LYS C 1 158 ? 45.829 31.255 21.038 1.00 28.72 145 LYS C O 1
ATOM 5437 N N . PHE C 1 159 ? 44.897 29.249 20.661 1.00 27.57 146 PHE C N 1
ATOM 5438 C CA . PHE C 1 159 ? 44.457 29.592 19.325 1.00 28.55 146 PHE C CA 1
ATOM 5439 C C . PHE C 1 159 ? 42.972 30.053 19.247 1.00 28.97 146 PHE C C 1
ATOM 5440 O O . PHE C 1 159 ? 42.420 30.183 18.152 1.00 28.72 146 PHE C O 1
ATOM 5448 N N . ASN C 1 160 ? 42.348 30.270 20.414 1.00 29.15 147 ASN C N 1
ATOM 5449 C CA . ASN C 1 160 ? 40.977 30.726 20.513 1.00 31.28 147 ASN C CA 1
ATOM 5450 C C . ASN C 1 160 ? 39.949 29.785 19.848 1.00 30.54 147 ASN C C 1
ATOM 5451 O O . ASN C 1 160 ? 38.977 30.231 19.271 1.00 30.36 147 ASN C O 1
ATOM 5456 N N . ARG C 1 161 ? 40.164 28.477 19.946 1.00 29.38 148 ARG C N 1
ATOM 5457 C CA . ARG C 1 161 ? 39.228 27.488 19.404 1.00 28.34 148 ARG C CA 1
ATOM 5458 C C . ARG C 1 161 ? 38.252 27.050 20.486 1.00 28.80 148 ARG C C 1
ATOM 5459 O O . ARG C 1 161 ? 38.694 26.823 21.614 1.00 28.73 148 ARG C O 1
ATOM 5467 N N . PRO C 1 162 ? 36.944 26.894 20.142 1.00 28.63 149 PRO C N 1
ATOM 5468 C CA . PRO C 1 162 ? 36.017 26.292 21.084 1.00 29.13 149 PRO C CA 1
ATOM 5469 C C . PRO C 1 162 ? 36.425 24.854 21.321 1.00 28.33 149 PRO C C 1
ATOM 5470 O O . PRO C 1 162 ? 37.070 24.239 20.474 1.00 27.47 149 PRO C O 1
ATOM 5474 N N . ILE C 1 163 ? 36.044 24.338 22.476 1.00 27.76 150 ILE C N 1
ATOM 5475 C CA . ILE C 1 163 ? 36.336 22.953 22.836 1.00 27.24 150 ILE C CA 1
ATOM 5476 C C . ILE C 1 163 ? 35.041 22.162 23.013 1.00 27.31 150 ILE C C 1
ATOM 5477 O O . ILE C 1 163 ? 34.140 22.597 23.752 1.00 26.09 150 ILE C O 1
ATOM 5482 N N . PHE C 1 164 ? 34.989 20.986 22.388 1.00 27.46 151 PHE C N 1
ATOM 5483 C CA . PHE C 1 164 ? 33.903 20.038 22.537 1.00 28.24 151 PHE C CA 1
ATOM 5484 C C . PHE C 1 164 ? 34.424 18.773 23.204 1.00 28.50 151 PHE C C 1
ATOM 5485 O O . PHE C 1 164 ? 35.423 18.236 22.763 1.00 28.21 151 PHE C O 1
ATOM 5493 N N . THR C 1 165 ? 33.794 18.346 24.307 1.00 28.15 152 THR C N 1
ATOM 5494 C CA . THR C 1 165 ? 34.249 17.145 25.014 1.00 28.85 152 THR C CA 1
ATOM 5495 C C . THR C 1 165 ? 33.145 16.093 25.029 1.00 29.00 152 THR C C 1
ATOM 5496 O O . THR C 1 165 ? 31.939 16.417 25.102 1.00 29.16 152 THR C O 1
ATOM 5500 N N . PHE C 1 166 ? 33.549 14.841 24.886 1.00 28.06 153 PHE C N 1
ATOM 5501 C CA . PHE C 1 166 ? 32.616 13.732 24.903 1.00 28.05 153 PHE C CA 1
ATOM 5502 C C . PHE C 1 166 ? 32.891 12.922 26.169 1.00 27.40 153 PHE C C 1
ATOM 5503 O O . PHE C 1 166 ? 33.945 12.325 26.294 1.00 27.45 153 PHE C O 1
ATOM 5511 N N . ILE C 1 167 ? 31.944 12.943 27.106 1.00 27.91 154 ILE C N 1
ATOM 5512 C CA . ILE C 1 167 ? 32.025 12.127 28.325 1.00 27.30 154 ILE C CA 1
ATOM 5513 C C . ILE C 1 167 ? 31.445 10.741 28.074 1.00 28.88 154 ILE C C 1
ATOM 5514 O O . ILE C 1 167 ? 30.287 10.603 27.673 1.00 28.29 154 ILE C O 1
ATOM 5519 N N . ASP C 1 168 ? 32.253 9.710 28.332 1.00 29.01 155 ASP C N 1
ATOM 5520 C CA . ASP C 1 168 ? 31.868 8.370 28.069 1.00 29.46 155 ASP C CA 1
ATOM 5521 C C . ASP C 1 168 ? 32.756 7.463 28.897 1.00 29.21 155 ASP C C 1
ATOM 5522 O O . ASP C 1 168 ? 33.701 6.859 28.399 1.00 28.35 155 ASP C O 1
ATOM 5527 N N . THR C 1 169 ? 32.421 7.345 30.177 1.00 28.78 156 THR C N 1
ATOM 5528 C CA . THR C 1 169 ? 33.264 6.576 31.072 1.00 29.19 156 THR C CA 1
ATOM 5529 C C . THR C 1 169 ? 32.509 6.049 32.292 1.00 29.62 156 THR C C 1
ATOM 5530 O O . THR C 1 169 ? 31.801 6.800 32.949 1.00 29.10 156 THR C O 1
ATOM 5534 N N . LYS C 1 170 ? 32.708 4.776 32.621 1.00 31.15 157 LYS C N 1
ATOM 5535 C CA . LYS C 1 170 ? 32.235 4.284 33.935 1.00 33.08 157 LYS C CA 1
ATOM 5536 C C . LYS C 1 170 ? 33.011 4.900 35.101 1.00 32.26 157 LYS C C 1
ATOM 5537 O O . LYS C 1 170 ? 32.536 4.893 36.227 1.00 32.12 157 LYS C O 1
ATOM 5543 N N . GLY C 1 171 ? 34.193 5.462 34.812 1.00 32.17 158 GLY C N 1
ATOM 5544 C CA . GLY C 1 171 ? 34.948 6.269 35.804 1.00 30.17 158 GLY C CA 1
ATOM 5545 C C . GLY C 1 171 ? 36.424 6.265 35.511 1.00 29.61 158 GLY C C 1
ATOM 5546 O O . GLY C 1 171 ? 36.902 5.454 34.689 1.00 30.96 158 GLY C O 1
ATOM 5547 N N . ALA C 1 172 ? 37.172 7.149 36.166 1.00 28.07 159 ALA C N 1
ATOM 5548 C CA . ALA C 1 172 ? 38.634 7.096 36.021 1.00 27.45 159 ALA C CA 1
ATOM 5549 C C . ALA C 1 172 ? 39.105 5.714 36.518 1.00 27.59 159 ALA C C 1
ATOM 5550 O O . ALA C 1 172 ? 38.497 5.157 37.441 1.00 26.77 159 ALA C O 1
ATOM 5552 N N . TYR C 1 173 ? 40.187 5.219 35.947 1.00 26.34 160 TYR C N 1
ATOM 5553 C CA . TYR C 1 173 ? 40.690 3.898 36.298 1.00 29.69 160 TYR C CA 1
ATOM 5554 C C . TYR C 1 173 ? 41.204 3.780 37.735 1.00 30.06 160 TYR C C 1
ATOM 5555 O O . TYR C 1 173 ? 42.080 4.529 38.135 1.00 28.69 160 TYR C O 1
ATOM 5564 N N . PRO C 1 174 ? 40.604 2.879 38.545 1.00 30.88 161 PRO C N 1
ATOM 5565 C CA . PRO C 1 174 ? 41.086 2.683 39.909 1.00 31.75 161 PRO C CA 1
ATOM 5566 C C . PRO C 1 174 ? 42.198 1.619 39.910 1.00 33.16 161 PRO C C 1
ATOM 5567 O O . PRO C 1 174 ? 41.946 0.422 40.185 1.00 34.37 161 PRO C O 1
ATOM 5571 N N . GLY C 1 175 ? 43.399 2.044 39.541 1.00 31.66 162 GLY C N 1
ATOM 5572 C CA . GLY C 1 175 ? 44.549 1.141 39.458 1.00 31.30 162 GLY C CA 1
ATOM 5573 C C . GLY C 1 175 ? 45.692 1.557 40.362 1.00 31.26 162 GLY C C 1
ATOM 5574 O O . GLY C 1 175 ? 45.695 2.679 40.920 1.00 30.29 162 GLY C O 1
ATOM 5575 N N . LYS C 1 176 ? 46.677 0.656 40.483 1.00 30.56 163 LYS C N 1
ATOM 5576 C CA . LYS C 1 176 ? 47.911 0.930 41.208 1.00 30.67 163 LYS C CA 1
ATOM 5577 C C . LYS C 1 176 ? 48.746 2.023 40.529 1.00 29.80 163 LYS C C 1
ATOM 5578 O O . LYS C 1 176 ? 49.103 2.997 41.156 1.00 30.05 163 LYS C O 1
ATOM 5584 N N . ALA C 1 177 ? 49.067 1.826 39.256 1.00 29.04 164 ALA C N 1
ATOM 5585 C CA . ALA C 1 177 ? 49.839 2.781 38.485 1.00 27.98 164 ALA C CA 1
ATOM 5586 C C . ALA C 1 177 ? 49.104 4.134 38.398 1.00 28.42 164 ALA C C 1
ATOM 5587 O O . ALA C 1 177 ? 49.742 5.168 38.536 1.00 28.19 164 ALA C O 1
ATOM 5589 N N . ALA C 1 178 ? 47.776 4.119 38.249 1.00 27.11 165 ALA C N 1
ATOM 5590 C CA . ALA C 1 178 ? 46.983 5.366 38.217 1.00 28.99 165 ALA C CA 1
ATOM 5591 C C . ALA C 1 178 ? 47.135 6.173 39.482 1.00 29.48 165 ALA C C 1
ATOM 5592 O O . ALA C 1 178 ? 47.275 7.371 39.424 1.00 29.43 165 ALA C O 1
ATOM 5594 N N . GLU C 1 179 ? 47.126 5.508 40.642 1.00 29.98 166 GLU C N 1
ATOM 5595 C CA . GLU C 1 179 ? 47.375 6.206 41.904 1.00 30.38 166 GLU C CA 1
ATOM 5596 C C . GLU C 1 179 ? 48.798 6.749 42.042 1.00 30.85 166 GLU C C 1
ATOM 5597 O O . GLU C 1 179 ? 48.972 7.886 42.483 1.00 30.96 166 GLU C O 1
ATOM 5603 N N . GLU C 1 180 ? 49.781 5.927 41.676 1.00 29.61 167 GLU C N 1
ATOM 5604 C CA . GLU C 1 180 ? 51.188 6.362 41.665 1.00 30.01 167 GLU C CA 1
ATOM 5605 C C . GLU C 1 180 ? 51.399 7.589 40.796 1.00 28.65 167 GLU C C 1
ATOM 5606 O O . GLU C 1 180 ? 52.177 8.503 41.172 1.00 28.97 167 GLU C O 1
ATOM 5612 N N . ARG C 1 181 ? 50.743 7.614 39.635 1.00 25.72 168 ARG C N 1
ATOM 5613 C CA . ARG C 1 181 ? 50.933 8.748 38.713 1.00 26.27 168 ARG C CA 1
ATOM 5614 C C . ARG C 1 181 ? 49.995 9.902 38.960 1.00 24.71 168 ARG C C 1
ATOM 5615 O O . ARG C 1 181 ? 49.878 10.794 38.108 1.00 24.54 168 ARG C O 1
ATOM 5623 N N . GLY C 1 182 ? 49.289 9.866 40.090 1.00 25.75 169 GLY C N 1
ATOM 5624 C CA . GLY C 1 182 ? 48.491 11.037 40.532 1.00 25.39 169 GLY C CA 1
ATOM 5625 C C . GLY C 1 182 ? 47.149 11.182 39.812 1.00 25.47 169 GLY C C 1
ATOM 5626 O O . GLY C 1 182 ? 46.799 12.262 39.338 1.00 26.28 169 GLY C O 1
ATOM 5627 N N . GLN C 1 183 ? 46.377 10.100 39.770 1.00 25.17 170 GLN C N 1
ATOM 5628 C CA . GLN C 1 183 ? 44.994 10.145 39.306 1.00 25.53 170 GLN C CA 1
ATOM 5629 C C . GLN C 1 183 ? 44.221 11.330 39.860 1.00 25.01 170 GLN C C 1
ATOM 5630 O O . GLN C 1 183 ? 43.691 12.147 39.089 1.00 25.21 170 GLN C O 1
ATOM 5636 N N . SER C 1 184 ? 44.199 11.456 41.176 1.00 24.27 171 SER C N 1
ATOM 5637 C CA . SER C 1 184 ? 43.438 12.564 41.832 1.00 25.34 171 SER C CA 1
ATOM 5638 C C . SER C 1 184 ? 43.921 13.932 41.338 1.00 24.62 171 SER C C 1
ATOM 5639 O O . SER C 1 184 ? 43.122 14.841 41.070 1.00 24.36 171 SER C O 1
ATOM 5642 N N . GLU C 1 185 ? 45.233 14.102 41.324 1.00 24.19 172 GLU C N 1
ATOM 5643 C CA . GLU C 1 185 ? 45.862 15.362 40.901 1.00 24.19 172 GLU C CA 1
ATOM 5644 C C . GLU C 1 185 ? 45.522 15.734 39.462 1.00 23.41 172 GLU C C 1
ATOM 5645 O O . GLU C 1 185 ? 45.239 16.936 39.136 1.00 22.95 172 GLU C O 1
ATOM 5651 N N . SER C 1 186 ? 45.603 14.748 38.568 1.00 22.91 173 SER C N 1
ATOM 5652 C CA . SER C 1 186 ? 45.335 14.970 37.151 1.00 23.82 173 SER C CA 1
ATOM 5653 C C . SER C 1 186 ? 43.900 15.457 36.915 1.00 25.24 173 SER C C 1
ATOM 5654 O O . SER C 1 186 ? 43.672 16.311 36.057 1.00 25.59 173 SER C O 1
ATOM 5657 N N . ILE C 1 187 ? 42.938 14.945 37.702 1.00 25.39 174 ILE C N 1
ATOM 5658 C CA . ILE C 1 187 ? 41.539 15.369 37.623 1.00 24.18 174 ILE C CA 1
ATOM 5659 C C . ILE C 1 187 ? 41.378 16.733 38.236 1.00 25.17 174 ILE C C 1
ATOM 5660 O O . ILE C 1 187 ? 40.776 17.612 37.640 1.00 23.98 174 ILE C O 1
ATOM 5665 N N . ALA C 1 188 ? 41.933 16.919 39.444 1.00 24.39 175 ALA C N 1
ATOM 5666 C CA . ALA C 1 188 ? 41.788 18.130 40.188 1.00 24.41 175 ALA C CA 1
ATOM 5667 C C . ALA C 1 188 ? 42.378 19.307 39.391 1.00 24.67 175 ALA C C 1
ATOM 5668 O O . ALA C 1 188 ? 41.809 20.394 39.354 1.00 23.75 175 ALA C O 1
ATOM 5670 N N . THR C 1 189 ? 43.541 19.091 38.791 1.00 24.38 176 THR C N 1
ATOM 5671 C CA . THR C 1 189 ? 44.154 20.127 37.940 1.00 24.57 176 THR C CA 1
ATOM 5672 C C . THR C 1 189 ? 43.274 20.508 36.737 1.00 24.10 176 THR C C 1
ATOM 5673 O O . THR C 1 189 ? 43.087 21.675 36.407 1.00 24.94 176 THR C O 1
ATOM 5677 N N . ASN C 1 190 ? 42.687 19.510 36.100 1.00 24.44 177 ASN C N 1
ATOM 5678 C CA . ASN C 1 190 ? 41.707 19.758 35.009 1.00 24.87 177 ASN C CA 1
ATOM 5679 C C . ASN C 1 190 ? 40.511 20.582 35.453 1.00 25.34 177 ASN C C 1
ATOM 5680 O O . ASN C 1 190 ? 40.062 21.467 34.736 1.00 25.45 177 ASN C O 1
ATOM 5685 N N . LEU C 1 191 ? 40.022 20.339 36.674 1.00 25.61 178 LEU C N 1
ATOM 5686 C CA . LEU C 1 191 ? 38.893 21.176 37.194 1.00 25.87 178 LEU C CA 1
ATOM 5687 C C . LEU C 1 191 ? 39.221 22.675 37.295 1.00 25.38 178 LEU C C 1
ATOM 5688 O O . LEU C 1 191 ? 38.441 23.522 36.860 1.00 23.62 178 LEU C O 1
ATOM 5693 N N . ILE C 1 192 ? 40.354 22.998 37.912 1.00 25.74 179 ILE C N 1
ATOM 5694 C CA . ILE C 1 192 ? 40.707 24.406 38.068 1.00 26.48 179 ILE C CA 1
ATOM 5695 C C . ILE C 1 192 ? 41.202 25.070 36.772 1.00 26.09 179 ILE C C 1
ATOM 5696 O O . ILE C 1 192 ? 40.970 26.261 36.571 1.00 25.48 179 ILE C O 1
ATOM 5701 N N . GLU C 1 193 ? 41.878 24.303 35.919 1.00 25.32 180 GLU C N 1
ATOM 5702 C CA . GLU C 1 193 ? 42.331 24.852 34.631 1.00 26.53 180 GLU C CA 1
ATOM 5703 C C . GLU C 1 193 ? 41.130 25.038 33.673 1.00 27.19 180 GLU C C 1
ATOM 5704 O O . GLU C 1 193 ? 41.063 26.053 32.979 1.00 27.32 180 GLU C O 1
ATOM 5710 N N . MET C 1 194 ? 40.180 24.096 33.674 1.00 25.96 181 MET C N 1
ATOM 5711 C CA . MET C 1 194 ? 39.004 24.233 32.817 1.00 26.08 181 MET C CA 1
ATOM 5712 C C . MET C 1 194 ? 38.152 25.395 33.341 1.00 27.71 181 MET C C 1
ATOM 5713 O O . MET C 1 194 ? 37.551 26.091 32.551 1.00 27.16 181 MET C O 1
ATOM 5718 N N . ALA C 1 195 ? 38.126 25.591 34.674 1.00 26.93 182 ALA C N 1
ATOM 5719 C CA . ALA C 1 195 ? 37.330 26.626 35.287 1.00 28.17 182 ALA C CA 1
ATOM 5720 C C . ALA C 1 195 ? 37.589 28.010 34.637 1.00 28.60 182 ALA C C 1
ATOM 5721 O O . ALA C 1 195 ? 36.652 28.744 34.333 1.00 27.96 182 ALA C O 1
ATOM 5723 N N . SER C 1 196 ? 38.861 28.334 34.395 1.00 29.04 183 SER C N 1
ATOM 5724 C CA . SER C 1 196 ? 39.198 29.664 33.893 1.00 29.03 183 SER C CA 1
ATOM 5725 C C . SER C 1 196 ? 39.595 29.721 32.412 1.00 28.78 183 SER C C 1
ATOM 5726 O O . SER C 1 196 ? 40.205 30.729 31.965 1.00 28.29 183 SER C O 1
ATOM 5729 N N . LEU C 1 197 ? 39.293 28.656 31.666 1.00 26.38 184 LEU C N 1
ATOM 5730 C CA . LEU C 1 197 ? 39.557 28.639 30.223 1.00 28.33 184 LEU C CA 1
ATOM 5731 C C . LEU C 1 197 ? 38.859 29.821 29.543 1.00 28.59 184 LEU C C 1
ATOM 5732 O O . LEU C 1 197 ? 37.679 30.100 29.848 1.00 28.43 184 LEU C O 1
ATOM 5737 N N . LYS C 1 198 ? 39.604 30.509 28.671 1.00 29.03 185 LYS C N 1
ATOM 5738 C CA . LYS C 1 198 ? 39.095 31.690 27.956 1.00 31.14 185 LYS C CA 1
ATOM 5739 C C . LYS C 1 198 ? 38.429 31.393 26.588 1.00 31.67 185 LYS C C 1
ATOM 5740 O O . LYS C 1 198 ? 38.278 32.304 25.777 1.00 32.45 185 LYS C O 1
ATOM 5746 N N . VAL C 1 199 ? 38.085 30.130 26.332 1.00 30.29 186 VAL C N 1
ATOM 5747 C CA . VAL C 1 199 ? 37.331 29.726 25.146 1.00 29.87 186 VAL C CA 1
ATOM 5748 C C . VAL C 1 199 ? 36.081 28.951 25.571 1.00 30.18 186 VAL C C 1
ATOM 5749 O O . VAL C 1 199 ? 36.047 28.391 26.677 1.00 29.76 186 VAL C O 1
ATOM 5753 N N . PRO C 1 200 ? 35.061 28.918 24.698 1.00 30.29 187 PRO C N 1
ATOM 5754 C CA . PRO C 1 200 ? 33.844 28.169 24.987 1.00 29.87 187 PRO C CA 1
ATOM 5755 C C . PRO C 1 200 ? 34.132 26.674 25.137 1.00 29.68 187 PRO C C 1
ATOM 5756 O O . PRO C 1 200 ? 34.924 26.104 24.384 1.00 28.99 187 PRO C O 1
ATOM 5760 N N . VAL C 1 201 ? 33.502 26.053 26.125 1.00 28.74 188 VAL C N 1
ATOM 5761 C CA . VAL C 1 201 ? 33.623 24.603 26.307 1.00 28.02 188 VAL C CA 1
ATOM 5762 C C . VAL C 1 201 ? 32.228 24.005 26.348 1.00 28.04 188 VAL C C 1
ATOM 5763 O O . VAL C 1 201 ? 31.429 24.388 27.197 1.00 28.52 188 VAL C O 1
ATOM 5767 N N . ILE C 1 202 ? 31.960 23.024 25.497 1.00 27.36 189 ILE C N 1
ATOM 5768 C CA . ILE C 1 202 ? 30.684 22.386 25.465 1.00 28.24 189 ILE C CA 1
ATOM 5769 C C . ILE C 1 202 ? 30.882 20.875 25.625 1.00 28.12 189 ILE C C 1
ATOM 5770 O O . ILE C 1 202 ? 31.615 20.270 24.837 1.00 27.94 189 ILE C O 1
ATOM 5775 N N . ALA C 1 203 ? 30.286 20.303 26.677 1.00 27.80 190 ALA C N 1
ATOM 5776 C CA . ALA C 1 203 ? 30.436 18.863 26.962 1.00 28.34 190 ALA C CA 1
ATOM 5777 C C . ALA C 1 203 ? 29.149 18.119 26.679 1.00 28.83 190 ALA C C 1
ATOM 5778 O O . ALA C 1 203 ? 28.057 18.684 26.856 1.00 29.70 190 ALA C O 1
ATOM 5780 N N . ILE C 1 204 ? 29.267 16.860 26.258 1.00 28.24 191 ILE C N 1
ATOM 5781 C CA . ILE C 1 204 ? 28.129 16.006 26.092 1.00 28.90 191 ILE C CA 1
ATOM 5782 C C . ILE C 1 204 ? 28.395 14.616 26.648 1.00 28.15 191 ILE C C 1
ATOM 5783 O O . ILE C 1 204 ? 29.397 13.997 26.322 1.00 27.92 191 ILE C O 1
ATOM 5788 N N . VAL C 1 205 ? 27.472 14.113 27.465 1.00 27.71 192 VAL C N 1
ATOM 5789 C CA . VAL C 1 205 ? 27.588 12.715 27.943 1.00 28.07 192 VAL C CA 1
ATOM 5790 C C . VAL C 1 205 ? 26.932 11.792 26.910 1.00 28.23 192 VAL C C 1
ATOM 5791 O O . VAL C 1 205 ? 25.725 11.864 26.651 1.00 28.31 192 VAL C O 1
ATOM 5795 N N . ILE C 1 206 ? 27.737 10.920 26.331 1.00 28.96 193 ILE C N 1
ATOM 5796 C CA . ILE C 1 206 ? 27.253 9.992 25.330 1.00 29.23 193 ILE C CA 1
ATOM 5797 C C . ILE C 1 206 ? 27.210 8.557 25.832 1.00 29.98 193 ILE C C 1
ATOM 5798 O O . ILE C 1 206 ? 26.684 7.678 25.156 1.00 30.30 193 ILE C O 1
ATOM 5803 N N . GLY C 1 207 ? 27.793 8.317 27.008 1.00 30.88 194 GLY C N 1
ATOM 5804 C CA . GLY C 1 207 ? 27.772 6.981 27.575 1.00 30.71 194 GLY C CA 1
ATOM 5805 C C . GLY C 1 207 ? 27.364 7.067 29.035 1.00 31.29 194 GLY C C 1
ATOM 5806 O O . GLY C 1 207 ? 26.391 7.698 29.368 1.00 31.24 194 GLY C O 1
ATOM 5807 N N . GLU C 1 208 ? 28.132 6.438 29.910 1.00 31.61 195 GLU C N 1
ATOM 5808 C CA . GLU C 1 208 ? 27.959 6.674 31.346 1.00 32.00 195 GLU C CA 1
ATOM 5809 C C . GLU C 1 208 ? 28.765 7.923 31.760 1.00 32.50 195 GLU C C 1
ATOM 5810 O O . GLU C 1 208 ? 29.770 8.283 31.109 1.00 32.08 195 GLU C O 1
ATOM 5816 N N . GLY C 1 209 ? 28.312 8.578 32.825 1.00 31.23 196 GLY C N 1
ATOM 5817 C CA . GLY C 1 209 ? 28.975 9.748 33.344 1.00 31.52 196 GLY C CA 1
ATOM 5818 C C . GLY C 1 209 ? 29.498 9.377 34.707 1.00 30.30 196 GLY C C 1
ATOM 5819 O O . GLY C 1 209 ? 28.870 9.690 35.701 1.00 30.06 196 GLY C O 1
ATOM 5820 N N . GLY C 1 210 ? 30.628 8.680 34.715 1.00 30.55 197 GLY C N 1
ATOM 5821 C CA . GLY C 1 210 ? 31.212 8.089 35.945 1.00 29.76 197 GLY C CA 1
ATOM 5822 C C . GLY C 1 210 ? 31.962 9.074 36.827 1.00 29.95 197 GLY C C 1
ATOM 5823 O O . GLY C 1 210 ? 33.189 9.145 36.763 1.00 29.71 197 GLY C O 1
ATOM 5824 N N . SER C 1 211 ? 31.214 9.842 37.631 1.00 29.06 198 SER C N 1
ATOM 5825 C CA . SER C 1 211 ? 31.742 10.604 38.770 1.00 29.12 198 SER C CA 1
ATOM 5826 C C . SER C 1 211 ? 32.903 11.568 38.391 1.00 28.17 198 SER C C 1
ATOM 5827 O O . SER C 1 211 ? 32.833 12.208 37.361 1.00 27.43 198 SER C O 1
ATOM 5830 N N . GLY C 1 212 ? 33.905 11.708 39.269 1.00 27.57 199 GLY C N 1
ATOM 5831 C CA . GLY C 1 212 ? 35.034 12.633 39.047 1.00 26.20 199 GLY C CA 1
ATOM 5832 C C . GLY C 1 212 ? 35.727 12.397 37.737 1.00 25.85 199 GLY C C 1
ATOM 5833 O O . GLY C 1 212 ? 36.239 13.323 37.153 1.00 25.71 199 GLY C O 1
ATOM 5834 N N . GLY C 1 213 ? 35.796 11.139 37.288 1.00 25.40 200 GLY C N 1
ATOM 5835 C CA . GLY C 1 213 ? 36.414 10.807 36.016 1.00 26.13 200 GLY C CA 1
ATOM 5836 C C . GLY C 1 213 ? 35.679 11.374 34.815 1.00 26.83 200 GLY C C 1
ATOM 5837 O O . GLY C 1 213 ? 36.266 11.578 33.746 1.00 27.02 200 GLY C O 1
ATOM 5838 N N . ALA C 1 214 ? 34.389 11.678 34.995 1.00 26.96 201 ALA C N 1
ATOM 5839 C CA . ALA C 1 214 ? 33.624 12.309 33.931 1.00 27.15 201 ALA C CA 1
ATOM 5840 C C . ALA C 1 214 ? 33.792 13.814 34.054 1.00 26.81 201 ALA C C 1
ATOM 5841 O O . ALA C 1 214 ? 34.001 14.512 33.051 1.00 26.98 201 ALA C O 1
ATOM 5843 N N . LEU C 1 215 ? 33.751 14.307 35.286 1.00 26.40 202 LEU C N 1
ATOM 5844 C CA . LEU C 1 215 ? 33.805 15.747 35.538 1.00 26.84 202 LEU C CA 1
ATOM 5845 C C . LEU C 1 215 ? 35.189 16.294 35.151 1.00 26.33 202 LEU C C 1
ATOM 5846 O O . LEU C 1 215 ? 35.343 17.475 34.908 1.00 25.65 202 LEU C O 1
ATOM 5851 N N . GLY C 1 216 ? 36.190 15.410 35.128 1.00 25.40 203 GLY C N 1
ATOM 5852 C CA . GLY C 1 216 ? 37.570 15.748 34.752 1.00 25.29 203 GLY C CA 1
ATOM 5853 C C . GLY C 1 216 ? 37.713 16.329 33.339 1.00 26.02 203 GLY C C 1
ATOM 5854 O O . GLY C 1 216 ? 38.744 16.940 32.992 1.00 25.80 203 GLY C O 1
ATOM 5855 N N . ILE C 1 217 ? 36.685 16.139 32.518 1.00 24.98 204 ILE C N 1
ATOM 5856 C CA . ILE C 1 217 ? 36.611 16.804 31.191 1.00 24.74 204 ILE C CA 1
ATOM 5857 C C . ILE C 1 217 ? 35.209 17.411 31.019 1.00 24.29 204 ILE C C 1
ATOM 5858 O O . ILE C 1 217 ? 34.760 17.614 29.892 1.00 24.77 204 ILE C O 1
ATOM 5863 N N . GLY C 1 218 ? 34.559 17.733 32.153 1.00 24.60 205 GLY C N 1
ATOM 5864 C CA . GLY C 1 218 ? 33.148 18.146 32.164 1.00 24.65 205 GLY C CA 1
ATOM 5865 C C . GLY C 1 218 ? 32.919 19.553 32.723 1.00 25.85 205 GLY C C 1
ATOM 5866 O O . GLY C 1 218 ? 31.775 19.967 32.893 1.00 26.29 205 GLY C O 1
ATOM 5867 N N . ILE C 1 219 ? 33.984 20.274 33.022 1.00 25.08 206 ILE C N 1
ATOM 5868 C CA . ILE C 1 219 ? 33.846 21.631 33.555 1.00 26.32 206 ILE C CA 1
ATOM 5869 C C . ILE C 1 219 ? 33.638 22.565 32.339 1.00 26.36 206 ILE C C 1
ATOM 5870 O O . ILE C 1 219 ? 34.578 23.208 31.838 1.00 27.05 206 ILE C O 1
ATOM 5875 N N . ALA C 1 220 ? 32.387 22.633 31.893 1.00 26.91 207 ALA C N 1
ATOM 5876 C CA . ALA C 1 220 ? 32.036 23.291 30.619 1.00 27.34 207 ALA C CA 1
ATOM 5877 C C . ALA C 1 220 ? 31.049 24.416 30.815 1.00 28.24 207 ALA C C 1
ATOM 5878 O O . ALA C 1 220 ? 30.352 24.466 31.846 1.00 27.99 207 ALA C O 1
ATOM 5880 N N . ASN C 1 221 ? 30.987 25.304 29.819 1.00 28.73 208 ASN C N 1
ATOM 5881 C CA . ASN C 1 221 ? 29.971 26.364 29.797 1.00 31.01 208 ASN C CA 1
ATOM 5882 C C . ASN C 1 221 ? 28.574 25.772 29.597 1.00 30.89 208 ASN C C 1
ATOM 5883 O O . ASN C 1 221 ? 27.638 26.201 30.226 1.00 32.56 208 ASN C O 1
ATOM 5888 N N . LYS C 1 222 ? 28.435 24.792 28.707 1.00 32.01 209 LYS C N 1
ATOM 5889 C CA . LYS C 1 222 ? 27.169 24.124 28.492 1.00 32.04 209 LYS C CA 1
ATOM 5890 C C . LYS C 1 222 ? 27.389 22.615 28.522 1.00 32.46 209 LYS C C 1
ATOM 5891 O O . LYS C 1 222 ? 28.408 22.116 28.024 1.00 30.70 209 LYS C O 1
ATOM 5897 N N . VAL C 1 223 ? 26.414 21.901 29.068 1.00 30.57 210 VAL C N 1
ATOM 5898 C CA . VAL C 1 223 ? 26.532 20.445 29.165 1.00 31.28 210 VAL C CA 1
ATOM 5899 C C . VAL C 1 223 ? 25.303 19.802 28.575 1.00 31.30 210 VAL C C 1
ATOM 5900 O O . VAL C 1 223 ? 24.187 20.188 28.888 1.00 32.17 210 VAL C O 1
ATOM 5904 N N . LEU C 1 224 ? 25.522 18.822 27.707 1.00 30.89 211 LEU C N 1
ATOM 5905 C CA . LEU C 1 224 ? 24.461 18.088 27.054 1.00 30.94 211 LEU C CA 1
ATOM 5906 C C . LEU C 1 224 ? 24.499 16.623 27.484 1.00 31.31 211 LEU C C 1
ATOM 5907 O O . LEU C 1 224 ? 25.533 16.142 27.901 1.00 30.69 211 LEU C O 1
ATOM 5912 N N . MET C 1 225 ? 23.364 15.935 27.372 1.00 30.52 212 MET C N 1
ATOM 5913 C CA . MET C 1 225 ? 23.319 14.495 27.621 1.00 31.79 212 MET C CA 1
ATOM 5914 C C . MET C 1 225 ? 22.399 13.841 26.614 1.00 32.58 212 MET C C 1
ATOM 5915 O O . MET C 1 225 ? 21.300 14.374 26.344 1.00 32.89 212 MET C O 1
ATOM 5920 N N . LEU C 1 226 ? 22.820 12.706 26.065 1.00 31.82 213 LEU C N 1
ATOM 5921 C CA . LEU C 1 226 ? 21.904 11.857 25.325 1.00 32.17 213 LEU C CA 1
ATOM 5922 C C . LEU C 1 226 ? 20.840 11.379 26.310 1.00 33.47 213 LEU C C 1
ATOM 5923 O O . LEU C 1 226 ? 21.149 11.120 27.481 1.00 32.66 213 LEU C O 1
ATOM 5928 N N . GLU C 1 227 ? 19.587 11.237 25.847 1.00 33.60 214 GLU C N 1
ATOM 5929 C CA . GLU C 1 227 ? 18.490 10.866 26.774 1.00 34.20 214 GLU C CA 1
ATOM 5930 C C . GLU C 1 227 ? 18.706 9.572 27.557 1.00 33.26 214 GLU C C 1
ATOM 5931 O O . GLU C 1 227 ? 18.167 9.427 28.652 1.00 35.12 214 GLU C O 1
ATOM 5937 N N . ASN C 1 228 ? 19.440 8.632 27.003 1.00 32.81 215 ASN C N 1
ATOM 5938 C CA . ASN C 1 228 ? 19.708 7.363 27.698 1.00 33.10 215 ASN C CA 1
ATOM 5939 C C . ASN C 1 228 ? 21.068 7.317 28.462 1.00 33.09 215 ASN C C 1
ATOM 5940 O O . ASN C 1 228 ? 21.392 6.307 29.103 1.00 33.64 215 ASN C O 1
ATOM 5945 N N . SER C 1 229 ? 21.849 8.400 28.375 1.00 31.76 216 SER C N 1
ATOM 5946 C CA . SER C 1 229 ? 23.117 8.517 29.134 1.00 31.36 216 SER C CA 1
ATOM 5947 C C . SER C 1 229 ? 22.875 8.831 30.605 1.00 31.59 216 SER C C 1
ATOM 5948 O O . SER C 1 229 ? 21.799 9.303 30.990 1.00 31.23 216 SER C O 1
ATOM 5951 N N . THR C 1 230 ? 23.880 8.534 31.429 1.00 32.41 217 THR C N 1
ATOM 5952 C CA . THR C 1 230 ? 23.802 8.752 32.874 1.00 34.41 217 THR C CA 1
ATOM 5953 C C . THR C 1 230 ? 24.898 9.680 33.374 1.00 33.75 217 THR C C 1
ATOM 5954 O O . THR C 1 230 ? 25.920 9.884 32.705 1.00 33.30 217 THR C O 1
ATOM 5958 N N . TYR C 1 231 ? 24.656 10.239 34.551 1.00 33.24 218 TYR C N 1
ATOM 5959 C CA . TYR C 1 231 ? 25.602 11.095 35.235 1.00 33.17 218 TYR C CA 1
ATOM 5960 C C . TYR C 1 231 ? 25.394 10.884 36.726 1.00 32.87 218 TYR C C 1
ATOM 5961 O O . TYR C 1 231 ? 24.325 11.224 37.270 1.00 32.99 218 TYR C O 1
ATOM 5970 N N . SER C 1 232 ? 26.384 10.267 37.375 1.00 32.93 219 SER C N 1
ATOM 5971 C CA . SER C 1 232 ? 26.274 9.861 38.784 1.00 32.32 219 SER C CA 1
ATOM 5972 C C . SER C 1 232 ? 27.564 10.109 39.579 1.00 31.38 219 SER C C 1
ATOM 5973 O O . SER C 1 232 ? 28.664 9.903 39.064 1.00 28.29 219 SER C O 1
ATOM 5976 N N . VAL C 1 233 ? 27.399 10.458 40.854 1.00 30.04 220 VAL C N 1
ATOM 5977 C CA . VAL C 1 233 ? 28.549 10.601 41.755 1.00 31.17 220 VAL C CA 1
ATOM 5978 C C . VAL C 1 233 ? 29.167 9.238 42.122 1.00 31.99 220 VAL C C 1
ATOM 5979 O O . VAL C 1 233 ? 30.329 9.163 42.527 1.00 31.95 220 VAL C O 1
ATOM 5983 N N . ILE C 1 234 ? 28.408 8.157 41.922 1.00 31.78 221 ILE C N 1
ATOM 5984 C CA . ILE C 1 234 ? 28.887 6.799 42.208 1.00 32.28 221 ILE C CA 1
ATOM 5985 C C . ILE C 1 234 ? 28.046 5.794 41.390 1.00 32.31 221 ILE C C 1
ATOM 5986 O O . ILE C 1 234 ? 26.880 6.063 41.068 1.00 31.63 221 ILE C O 1
ATOM 5991 N N . SER C 1 235 ? 28.615 4.645 41.038 1.00 32.33 222 SER C N 1
ATOM 5992 C CA . SER C 1 235 ? 27.830 3.662 40.323 1.00 34.09 222 SER C CA 1
ATOM 5993 C C . SER C 1 235 ? 26.610 3.192 41.170 1.00 35.40 222 SER C C 1
ATOM 5994 O O . SER C 1 235 ? 26.660 3.205 42.394 1.00 35.50 222 SER C O 1
ATOM 5997 N N . PRO C 1 236 ? 25.505 2.787 40.510 1.00 36.34 223 PRO C N 1
ATOM 5998 C CA . PRO C 1 236 ? 24.375 2.197 41.244 1.00 37.01 223 PRO C CA 1
ATOM 5999 C C . PRO C 1 236 ? 24.793 0.989 42.098 1.00 37.68 223 PRO C C 1
ATOM 6000 O O . PRO C 1 236 ? 24.330 0.879 43.230 1.00 37.77 223 PRO C O 1
ATOM 6004 N N . GLU C 1 237 ? 25.671 0.134 41.572 1.00 38.20 224 GLU C N 1
ATOM 6005 C CA . GLU C 1 237 ? 26.212 -1.029 42.301 1.00 39.92 224 GLU C CA 1
ATOM 6006 C C . GLU C 1 237 ? 26.970 -0.593 43.567 1.00 40.38 224 GLU C C 1
ATOM 6007 O O . GLU C 1 237 ? 26.750 -1.156 44.655 1.00 41.27 224 GLU C O 1
ATOM 6013 N N . GLY C 1 238 ? 27.814 0.431 43.426 1.00 39.57 225 GLY C N 1
ATOM 6014 C CA . GLY C 1 238 ? 28.555 0.997 44.540 1.00 38.70 225 GLY C CA 1
ATOM 6015 C C . GLY C 1 238 ? 27.662 1.591 45.601 1.00 38.33 225 GLY C C 1
ATOM 6016 O O . GLY C 1 238 ? 27.853 1.327 46.773 1.00 38.57 225 GLY C O 1
ATOM 6017 N N . ALA C 1 239 ? 26.677 2.394 45.200 1.00 38.49 226 ALA C N 1
ATOM 6018 C CA . ALA C 1 239 ? 25.735 2.970 46.156 1.00 38.68 226 ALA C CA 1
ATOM 6019 C C . ALA C 1 239 ? 24.929 1.874 46.897 1.00 39.67 226 ALA C C 1
ATOM 6020 O O . ALA C 1 239 ? 24.678 1.987 48.094 1.00 39.23 226 ALA C O 1
ATOM 6022 N N . ALA C 1 240 ? 24.539 0.833 46.156 1.00 40.92 227 ALA C N 1
ATOM 6023 C CA . ALA C 1 240 ? 23.768 -0.284 46.683 1.00 42.69 227 ALA C CA 1
ATOM 6024 C C . ALA C 1 240 ? 24.550 -1.055 47.741 1.00 43.99 227 ALA C C 1
ATOM 6025 O O . ALA C 1 240 ? 24.017 -1.359 48.805 1.00 44.61 227 ALA C O 1
ATOM 6027 N N . ALA C 1 241 ? 25.813 -1.343 47.451 1.00 45.22 228 ALA C N 1
ATOM 6028 C CA . ALA C 1 241 ? 26.671 -2.051 48.383 1.00 46.61 228 ALA C CA 1
ATOM 6029 C C . ALA C 1 241 ? 26.946 -1.223 49.647 1.00 48.34 228 ALA C C 1
ATOM 6030 O O . ALA C 1 241 ? 27.145 -1.789 50.717 1.00 49.10 228 ALA C O 1
ATOM 6032 N N . LEU C 1 242 ? 26.948 0.110 49.525 1.00 50.10 229 LEU C N 1
ATOM 6033 C CA . LEU C 1 242 ? 27.280 0.989 50.642 1.00 51.46 229 LEU C CA 1
ATOM 6034 C C . LEU C 1 242 ? 26.083 1.335 51.503 1.00 52.98 229 LEU C C 1
ATOM 6035 O O . LEU C 1 242 ? 26.156 1.265 52.718 1.00 53.70 229 LEU C O 1
ATOM 6040 N N . LEU C 1 243 ? 24.982 1.727 50.878 1.00 54.14 230 LEU C N 1
ATOM 6041 C CA . LEU C 1 243 ? 23.809 2.152 51.626 1.00 55.56 230 LEU C CA 1
ATOM 6042 C C . LEU C 1 243 ? 22.951 0.998 52.150 1.00 56.60 230 LEU C C 1
ATOM 6043 O O . LEU C 1 243 ? 22.449 1.056 53.276 1.00 56.80 230 LEU C O 1
ATOM 6048 N N . TRP C 1 244 ? 22.783 -0.037 51.337 1.00 57.53 231 TRP C N 1
ATOM 6049 C CA . TRP C 1 244 ? 21.906 -1.160 51.688 1.00 58.88 231 TRP C CA 1
ATOM 6050 C C . TRP C 1 244 ? 22.715 -2.434 51.849 1.00 59.14 231 TRP C C 1
ATOM 6051 O O . TRP C 1 244 ? 22.134 -3.497 52.039 1.00 59.99 231 TRP C O 1
ATOM 6062 N N . LYS C 1 245 ? 24.042 -2.344 51.743 1.00 59.14 232 LYS C N 1
ATOM 6063 C CA . LYS C 1 245 ? 24.919 -3.516 51.913 1.00 58.90 232 LYS C CA 1
ATOM 6064 C C . LYS C 1 245 ? 24.593 -4.665 50.951 1.00 58.77 232 LYS C C 1
ATOM 6065 O O . LYS C 1 245 ? 25.002 -5.810 51.185 1.00 58.95 232 LYS C O 1
ATOM 6071 N N . ASP C 1 246 ? 23.849 -4.372 49.883 1.00 58.42 233 ASP C N 1
ATOM 6072 C CA . ASP C 1 246 ? 23.468 -5.389 48.894 1.00 58.10 233 ASP C CA 1
ATOM 6073 C C . ASP C 1 246 ? 23.610 -4.821 47.493 1.00 57.38 233 ASP C C 1
ATOM 6074 O O . ASP C 1 246 ? 22.792 -4.001 47.068 1.00 56.52 233 ASP C O 1
ATOM 6079 N N . SER C 1 247 ? 24.618 -5.284 46.761 1.00 57.10 234 SER C N 1
ATOM 6080 C CA . SER C 1 247 ? 24.853 -4.725 45.431 1.00 57.48 234 SER C CA 1
ATOM 6081 C C . SER C 1 247 ? 23.786 -5.095 44.379 1.00 56.88 234 SER C C 1
ATOM 6082 O O . SER C 1 247 ? 23.717 -4.474 43.308 1.00 57.02 234 SER C O 1
ATOM 6085 N N . ASN C 1 248 ? 22.950 -6.084 44.705 1.00 55.71 235 ASN C N 1
ATOM 6086 C CA . ASN C 1 248 ? 21.794 -6.449 43.886 1.00 53.85 235 ASN C CA 1
ATOM 6087 C C . ASN C 1 248 ? 20.651 -5.438 43.908 1.00 52.17 235 ASN C C 1
ATOM 6088 O O . ASN C 1 248 ? 19.731 -5.529 43.106 1.00 52.20 235 ASN C O 1
ATOM 6093 N N . LEU C 1 249 ? 20.709 -4.464 44.812 1.00 50.44 236 LEU C N 1
ATOM 6094 C CA . LEU C 1 249 ? 19.747 -3.366 44.793 1.00 48.84 236 LEU C CA 1
ATOM 6095 C C . LEU C 1 249 ? 20.228 -2.148 43.959 1.00 47.30 236 LEU C C 1
ATOM 6096 O O . LEU C 1 249 ? 19.782 -1.023 44.175 1.00 46.59 236 LEU C O 1
ATOM 6101 N N . ALA C 1 250 ? 21.108 -2.402 42.987 1.00 46.03 237 ALA C N 1
ATOM 6102 C CA . ALA C 1 250 ? 21.608 -1.366 42.072 1.00 45.50 237 ALA C CA 1
ATOM 6103 C C . ALA C 1 250 ? 20.474 -0.542 41.446 1.00 44.88 237 ALA C C 1
ATOM 6104 O O . ALA C 1 250 ? 20.547 0.695 41.352 1.00 43.96 237 ALA C O 1
ATOM 6106 N N . LYS C 1 251 ? 19.423 -1.252 41.026 1.00 44.64 238 LYS C N 1
ATOM 6107 C CA . LYS C 1 251 ? 18.287 -0.647 40.349 1.00 44.42 238 LYS C CA 1
ATOM 6108 C C . LYS C 1 251 ? 17.627 0.446 41.194 1.00 43.74 238 LYS C C 1
ATOM 6109 O O . LYS C 1 251 ? 17.413 1.594 40.718 1.00 43.98 238 LYS C O 1
ATOM 6115 N N . ILE C 1 252 ? 17.336 0.115 42.453 1.00 42.92 239 ILE C N 1
ATOM 6116 C CA . ILE C 1 252 ? 16.767 1.083 43.394 1.00 42.52 239 ILE C CA 1
ATOM 6117 C C . ILE C 1 252 ? 17.731 2.215 43.663 1.00 41.37 239 ILE C C 1
ATOM 6118 O O . ILE C 1 252 ? 17.315 3.363 43.794 1.00 40.59 239 ILE C O 1
ATOM 6123 N N . ALA C 1 253 ? 19.012 1.880 43.784 1.00 40.72 240 ALA C N 1
ATOM 6124 C CA . ALA C 1 253 ? 20.034 2.903 44.017 1.00 40.60 240 ALA C CA 1
ATOM 6125 C C . ALA C 1 253 ? 20.061 3.895 42.835 1.00 39.58 240 ALA C C 1
ATOM 6126 O O . ALA C 1 253 ? 20.023 5.103 43.021 1.00 39.20 240 ALA C O 1
ATOM 6128 N N . ALA C 1 254 ? 20.057 3.368 41.617 1.00 39.80 241 ALA C N 1
ATOM 6129 C CA . ALA C 1 254 ? 19.993 4.210 40.424 1.00 39.43 241 ALA C CA 1
ATOM 6130 C C . ALA C 1 254 ? 18.786 5.176 40.459 1.00 39.98 241 ALA C C 1
ATOM 6131 O O . ALA C 1 254 ? 18.919 6.415 40.260 1.00 39.12 241 ALA C O 1
ATOM 6133 N N . GLU C 1 255 ? 17.604 4.608 40.753 1.00 39.94 242 GLU C N 1
ATOM 6134 C CA . GLU C 1 255 ? 16.378 5.396 40.784 1.00 40.46 242 GLU C CA 1
ATOM 6135 C C . GLU C 1 255 ? 16.389 6.419 41.908 1.00 39.65 242 GLU C C 1
ATOM 6136 O O . GLU C 1 255 ? 15.897 7.526 41.747 1.00 39.78 242 GLU C O 1
ATOM 6142 N N . THR C 1 256 ? 16.932 6.052 43.062 1.00 39.07 243 THR C N 1
ATOM 6143 C CA . THR C 1 256 ? 16.920 6.967 44.221 1.00 38.94 243 THR C CA 1
ATOM 6144 C C . THR C 1 256 ? 17.895 8.146 44.042 1.00 38.58 243 THR C C 1
ATOM 6145 O O . THR C 1 256 ? 17.640 9.297 44.504 1.00 37.69 243 THR C O 1
ATOM 6149 N N . MET C 1 257 ? 19.017 7.856 43.378 1.00 38.07 244 MET C N 1
ATOM 6150 C CA . MET C 1 257 ? 20.021 8.900 43.105 1.00 38.39 244 MET C CA 1
ATOM 6151 C C . MET C 1 257 ? 19.593 9.843 41.982 1.00 38.19 244 MET C C 1
ATOM 6152 O O . MET C 1 257 ? 20.058 10.983 41.927 1.00 39.14 244 MET C O 1
ATOM 6157 N N . LYS C 1 258 ? 18.695 9.381 41.107 1.00 37.01 245 LYS C N 1
ATOM 6158 C CA . LYS C 1 258 ? 18.206 10.195 39.977 1.00 36.58 245 LYS C CA 1
ATOM 6159 C C . LYS C 1 258 ? 19.349 10.536 38.981 1.00 35.58 245 LYS C C 1
ATOM 6160 O O . LYS C 1 258 ? 19.798 11.678 38.907 1.00 34.29 245 LYS C O 1
ATOM 6166 N N . ILE C 1 259 ? 19.810 9.519 38.270 1.00 33.94 246 ILE C N 1
ATOM 6167 C CA . ILE C 1 259 ? 21.012 9.606 37.427 1.00 34.27 246 ILE C CA 1
ATOM 6168 C C . ILE C 1 259 ? 20.714 9.763 35.926 1.00 34.39 246 ILE C C 1
ATOM 6169 O O . ILE C 1 259 ? 21.645 9.721 35.124 1.00 33.27 246 ILE C O 1
ATOM 6174 N N . THR C 1 260 ? 19.427 9.906 35.548 1.00 34.26 247 THR C N 1
ATOM 6175 C CA . THR C 1 260 ? 19.052 9.930 34.120 1.00 34.56 247 THR C CA 1
ATOM 6176 C C . THR C 1 260 ? 19.133 11.345 33.595 1.00 34.33 247 THR C C 1
ATOM 6177 O O . THR C 1 260 ? 19.046 12.326 34.342 1.00 34.66 247 THR C O 1
ATOM 6181 N N . ALA C 1 261 ? 19.289 11.445 32.283 1.00 34.91 248 ALA C N 1
ATOM 6182 C CA . ALA C 1 261 ? 19.432 12.731 31.628 1.00 35.44 248 ALA C CA 1
ATOM 6183 C C . ALA C 1 261 ? 18.329 13.704 32.022 1.00 36.11 248 ALA C C 1
ATOM 6184 O O . ALA C 1 261 ? 18.598 14.841 32.389 1.00 36.58 248 ALA C O 1
ATOM 6186 N N . HIS C 1 262 ? 17.080 13.261 31.939 1.00 37.92 249 HIS C N 1
ATOM 6187 C CA . HIS C 1 262 ? 15.969 14.123 32.306 1.00 39.20 249 HIS C CA 1
ATOM 6188 C C . HIS C 1 262 ? 16.013 14.558 33.777 1.00 38.40 249 HIS C C 1
ATOM 6189 O O . HIS C 1 262 ? 15.692 15.696 34.051 1.00 37.70 249 HIS C O 1
ATOM 6196 N N . ASP C 1 263 ? 16.436 13.670 34.692 1.00 38.32 250 ASP C N 1
ATOM 6197 C CA . ASP C 1 263 ? 16.684 14.045 36.111 1.00 38.97 250 ASP C CA 1
ATOM 6198 C C . ASP C 1 263 ? 17.700 15.179 36.225 1.00 38.75 250 ASP C C 1
ATOM 6199 O O . ASP C 1 263 ? 17.447 16.212 36.863 1.00 38.20 250 ASP C O 1
ATOM 6204 N N . ILE C 1 264 ? 18.843 15.007 35.560 1.00 37.63 251 ILE C N 1
ATOM 6205 C CA . ILE C 1 264 ? 19.915 16.003 35.681 1.00 37.39 251 ILE C CA 1
ATOM 6206 C C . ILE C 1 264 ? 19.437 17.344 35.130 1.00 37.45 251 ILE C C 1
ATOM 6207 O O . ILE C 1 264 ? 19.801 18.399 35.626 1.00 36.76 251 ILE C O 1
ATOM 6212 N N . LYS C 1 265 ? 18.616 17.302 34.088 1.00 38.13 252 LYS C N 1
ATOM 6213 C CA . LYS C 1 265 ? 18.119 18.554 33.527 1.00 39.29 252 LYS C CA 1
ATOM 6214 C C . LYS C 1 265 ? 17.124 19.262 34.455 1.00 39.16 252 LYS C C 1
ATOM 6215 O O . LYS C 1 265 ? 17.127 20.478 34.559 1.00 38.30 252 LYS C O 1
ATOM 6221 N N . GLN C 1 266 ? 16.274 18.477 35.113 1.00 39.93 253 GLN C N 1
ATOM 6222 C CA . GLN C 1 266 ? 15.324 19.015 36.100 1.00 40.51 253 GLN C CA 1
ATOM 6223 C C . GLN C 1 266 ? 16.070 19.760 37.210 1.00 41.03 253 GLN C C 1
ATOM 6224 O O . GLN C 1 266 ? 15.572 20.746 37.747 1.00 41.59 253 GLN C O 1
ATOM 6230 N N . LEU C 1 267 ? 17.285 19.304 37.529 1.00 40.25 254 LEU C N 1
ATOM 6231 C CA . LEU C 1 267 ? 18.087 19.959 38.551 1.00 39.50 254 LEU C CA 1
ATOM 6232 C C . LEU C 1 267 ? 18.841 21.170 38.057 1.00 39.34 254 LEU C C 1
ATOM 6233 O O . LEU C 1 267 ? 19.483 21.860 38.838 1.00 40.37 254 LEU C O 1
ATOM 6238 N N . GLY C 1 268 ? 18.781 21.431 36.757 1.00 38.39 255 GLY C N 1
ATOM 6239 C CA . GLY C 1 268 ? 19.415 22.611 36.194 1.00 38.11 255 GLY C CA 1
ATOM 6240 C C . GLY C 1 268 ? 20.930 22.442 36.051 1.00 37.50 255 GLY C C 1
ATOM 6241 O O . GLY C 1 268 ? 21.635 23.407 35.845 1.00 37.28 255 GLY C O 1
ATOM 6242 N N . ILE C 1 269 ? 21.407 21.208 36.160 1.00 36.52 256 ILE C N 1
ATOM 6243 C CA . ILE C 1 269 ? 22.841 20.909 36.094 1.00 36.46 256 ILE C CA 1
ATOM 6244 C C . ILE C 1 269 ? 23.357 20.694 34.633 1.00 36.48 256 ILE C C 1
ATOM 6245 O O . ILE C 1 269 ? 24.541 20.924 34.317 1.00 36.64 256 ILE C O 1
ATOM 6250 N N . ILE C 1 270 ? 22.457 20.278 33.752 1.00 35.54 257 ILE C N 1
ATOM 6251 C CA . ILE C 1 270 ? 22.778 20.214 32.338 1.00 36.10 257 ILE C CA 1
ATOM 6252 C C . ILE C 1 270 ? 21.827 21.148 31.596 1.00 36.97 257 ILE C C 1
ATOM 6253 O O . ILE C 1 270 ? 20.768 21.550 32.126 1.00 36.09 257 ILE C O 1
ATOM 6258 N N . ASP C 1 271 ? 22.202 21.474 30.373 1.00 36.66 258 ASP C N 1
ATOM 6259 C CA . ASP C 1 271 ? 21.500 22.487 29.617 1.00 37.84 258 ASP C CA 1
ATOM 6260 C C . ASP C 1 271 ? 20.423 21.927 28.688 1.00 38.03 258 ASP C C 1
ATOM 6261 O O . ASP C 1 271 ? 19.489 22.641 28.332 1.00 37.57 258 ASP C O 1
ATOM 6266 N N . ASP C 1 272 ? 20.544 20.653 28.319 1.00 38.27 259 ASP C N 1
ATOM 6267 C CA . ASP C 1 272 ? 19.617 20.054 27.366 1.00 39.22 259 ASP C CA 1
ATOM 6268 C C . ASP C 1 272 ? 19.815 18.564 27.211 1.00 37.99 259 ASP C C 1
ATOM 6269 O O . ASP C 1 272 ? 20.931 18.044 27.368 1.00 37.63 259 ASP C O 1
ATOM 6274 N N . VAL C 1 273 ? 18.715 17.895 26.900 1.00 36.73 260 VAL C N 1
ATOM 6275 C CA . VAL C 1 273 ? 18.699 16.472 26.659 1.00 36.55 260 VAL C CA 1
ATOM 6276 C C . VAL C 1 273 ? 18.484 16.252 25.173 1.00 37.15 260 VAL C C 1
ATOM 6277 O O . VAL C 1 273 ? 17.580 16.838 24.567 1.00 38.05 260 VAL C O 1
ATOM 6281 N N . ILE C 1 274 ? 19.310 15.406 24.584 1.00 36.53 261 ILE C N 1
ATOM 6282 C CA . ILE C 1 274 ? 19.207 15.118 23.172 1.00 36.31 261 ILE C CA 1
ATOM 6283 C C . ILE C 1 274 ? 18.574 13.772 22.992 1.00 35.59 261 ILE C C 1
ATOM 6284 O O . ILE C 1 274 ? 19.027 12.797 23.571 1.00 35.15 261 ILE C O 1
ATOM 6289 N N . SER C 1 275 ? 17.517 13.708 22.178 1.00 35.47 262 SER C N 1
ATOM 6290 C CA . SER C 1 275 ? 16.836 12.445 21.916 1.00 36.14 262 SER C CA 1
ATOM 6291 C C . SER C 1 275 ? 17.681 11.471 21.174 1.00 35.47 262 SER C C 1
ATOM 6292 O O . SER C 1 275 ? 18.535 11.860 20.379 1.00 36.41 262 SER C O 1
ATOM 6295 N N . GLU C 1 276 ? 17.422 10.198 21.405 1.00 35.36 263 GLU C N 1
ATOM 6296 C CA . GLU C 1 276 ? 18.066 9.142 20.674 1.00 36.08 263 GLU C CA 1
ATOM 6297 C C . GLU C 1 276 ? 17.061 8.494 19.709 1.00 37.62 263 GLU C C 1
ATOM 6298 O O . GLU C 1 276 ? 15.870 8.508 19.962 1.00 37.83 263 GLU C O 1
ATOM 6304 N N . PRO C 1 277 ? 17.542 7.852 18.637 1.00 38.50 264 PRO C N 1
ATOM 6305 C CA . PRO C 1 277 ? 16.598 7.072 17.832 1.00 39.03 264 PRO C CA 1
ATOM 6306 C C . PRO C 1 277 ? 15.827 6.055 18.683 1.00 39.79 264 PRO C C 1
ATOM 6307 O O . PRO C 1 277 ? 16.254 5.693 19.797 1.00 39.31 264 PRO C O 1
ATOM 6311 N N . LEU C 1 278 ? 14.693 5.587 18.167 1.00 39.74 265 LEU C N 1
ATOM 6312 C CA . LEU C 1 278 ? 13.921 4.551 18.854 1.00 39.80 265 LEU C CA 1
ATOM 6313 C C . LEU C 1 278 ? 14.802 3.318 19.072 1.00 39.24 265 LEU C C 1
ATOM 6314 O O . LEU C 1 278 ? 15.404 2.827 18.114 1.00 40.06 265 LEU C O 1
ATOM 6319 N N . GLY C 1 279 ? 14.902 2.822 20.304 1.00 38.05 266 GLY C N 1
ATOM 6320 C CA . GLY C 1 279 ? 15.761 1.667 20.576 1.00 37.80 266 GLY C CA 1
ATOM 6321 C C . GLY C 1 279 ? 17.140 2.050 21.154 1.00 38.65 266 GLY C C 1
ATOM 6322 O O . GLY C 1 279 ? 17.790 1.238 21.807 1.00 38.37 266 GLY C O 1
ATOM 6323 N N . GLY C 1 280 ? 17.577 3.291 20.909 1.00 38.16 267 GLY C N 1
ATOM 6324 C CA . GLY C 1 280 ? 18.847 3.784 21.435 1.00 37.54 267 GLY C CA 1
ATOM 6325 C C . GLY C 1 280 ? 19.751 4.285 20.327 1.00 37.50 267 GLY C C 1
ATOM 6326 O O . GLY C 1 280 ? 19.590 3.889 19.152 1.00 36.78 267 GLY C O 1
ATOM 6327 N N . ALA C 1 281 ? 20.709 5.141 20.712 1.00 35.91 268 ALA C N 1
ATOM 6328 C CA . ALA C 1 281 ? 21.754 5.683 19.821 1.00 35.63 268 ALA C CA 1
ATOM 6329 C C . ALA C 1 281 ? 22.423 4.712 18.846 1.00 35.32 268 ALA C C 1
ATOM 6330 O O . ALA C 1 281 ? 22.737 5.069 17.700 1.00 35.36 268 ALA C O 1
ATOM 6332 N N . HIS C 1 282 ? 22.649 3.489 19.281 1.00 35.19 269 HIS C N 1
ATOM 6333 C CA . HIS C 1 282 ? 23.262 2.492 18.421 1.00 37.30 269 HIS C CA 1
ATOM 6334 C C . HIS C 1 282 ? 22.415 2.071 17.195 1.00 38.68 269 HIS C C 1
ATOM 6335 O O . HIS C 1 282 ? 22.921 1.430 16.271 1.00 39.30 269 HIS C O 1
ATOM 6342 N N . LYS C 1 283 ? 21.131 2.407 17.203 1.00 40.22 270 LYS C N 1
ATOM 6343 C CA . LYS C 1 283 ? 20.222 2.016 16.115 1.00 41.45 270 LYS C CA 1
ATOM 6344 C C . LYS C 1 283 ? 20.433 2.884 14.871 1.00 41.89 270 LYS C C 1
ATOM 6345 O O . LYS C 1 283 ? 20.139 2.477 13.758 1.00 42.55 270 LYS C O 1
ATOM 6351 N N . ASP C 1 284 ? 20.938 4.095 15.067 1.00 41.30 271 ASP C N 1
ATOM 6352 C CA . ASP C 1 284 ? 21.202 4.988 13.960 1.00 41.11 271 ASP C CA 1
ATOM 6353 C C . ASP C 1 284 ? 22.241 6.024 14.360 1.00 39.37 271 ASP C C 1
ATOM 6354 O O . ASP C 1 284 ? 21.905 7.132 14.761 1.00 38.80 271 ASP C O 1
ATOM 6359 N N . ILE C 1 285 ? 23.501 5.654 14.209 1.00 39.53 272 ILE C N 1
ATOM 6360 C CA . ILE C 1 285 ? 24.623 6.536 14.563 1.00 39.20 272 ILE C CA 1
ATOM 6361 C C . ILE C 1 285 ? 24.579 7.862 13.783 1.00 39.43 272 ILE C C 1
ATOM 6362 O O . ILE C 1 285 ? 24.671 8.945 14.366 1.00 38.09 272 ILE C O 1
ATOM 6367 N N . GLU C 1 286 ? 24.396 7.771 12.465 1.00 39.93 273 GLU C N 1
ATOM 6368 C CA . GLU C 1 286 ? 24.339 8.968 11.639 1.00 40.37 273 GLU C CA 1
ATOM 6369 C C . GLU C 1 286 ? 23.265 9.930 12.081 1.00 40.00 273 GLU C C 1
ATOM 6370 O O . GLU C 1 286 ? 23.507 11.122 12.215 1.00 39.40 273 GLU C O 1
ATOM 6376 N N . GLN C 1 287 ? 22.061 9.412 12.295 1.00 40.04 274 GLN C N 1
ATOM 6377 C CA . GLN C 1 287 ? 21.003 10.267 12.798 1.00 40.66 274 GLN C CA 1
ATOM 6378 C C . GLN C 1 287 ? 21.283 10.885 14.181 1.00 38.84 274 GLN C C 1
ATOM 6379 O O . GLN C 1 287 ? 21.053 12.085 14.418 1.00 38.37 274 GLN C O 1
ATOM 6385 N N . GLN C 1 288 ? 21.782 10.046 15.087 1.00 37.65 275 GLN C N 1
ATOM 6386 C CA . GLN C 1 288 ? 22.224 10.503 16.408 1.00 36.27 275 GLN C CA 1
ATOM 6387 C C . GLN C 1 288 ? 23.245 11.633 16.284 1.00 35.43 275 GLN C C 1
ATOM 6388 O O . GLN C 1 288 ? 23.091 12.690 16.881 1.00 34.96 275 GLN C O 1
ATOM 6394 N N . ALA C 1 289 ? 24.256 11.421 15.442 1.00 36.07 276 ALA C N 1
ATOM 6395 C CA . ALA C 1 289 ? 25.334 12.420 15.227 1.00 35.90 276 ALA C CA 1
ATOM 6396 C C . ALA C 1 289 ? 24.799 13.761 14.757 1.00 36.65 276 ALA C C 1
ATOM 6397 O O . ALA C 1 289 ? 25.260 14.800 15.200 1.00 36.48 276 ALA C O 1
ATOM 6399 N N . LEU C 1 290 ? 23.817 13.735 13.844 1.00 37.29 277 LEU C N 1
ATOM 6400 C CA . LEU C 1 290 ? 23.221 14.970 13.307 1.00 36.85 277 LEU C CA 1
ATOM 6401 C C . LEU C 1 290 ? 22.485 15.725 14.379 1.00 34.92 277 LEU C C 1
ATOM 6402 O O . LEU C 1 290 ? 22.543 16.946 14.423 1.00 33.87 277 LEU C O 1
ATOM 6407 N N . ALA C 1 291 ? 21.825 14.999 15.271 1.00 33.66 278 ALA C N 1
ATOM 6408 C CA . ALA C 1 291 ? 21.203 15.626 16.439 1.00 32.98 278 ALA C CA 1
ATOM 6409 C C . ALA C 1 291 ? 22.244 16.259 17.388 1.00 32.21 278 ALA C C 1
ATOM 6410 O O . ALA C 1 291 ? 22.034 17.348 17.926 1.00 32.43 278 ALA C O 1
ATOM 6412 N N . ILE C 1 292 ? 23.363 15.573 17.593 1.00 31.75 279 ILE C N 1
ATOM 6413 C CA . ILE C 1 292 ? 24.446 16.108 18.422 1.00 30.66 279 ILE C CA 1
ATOM 6414 C C . ILE C 1 292 ? 25.028 17.374 17.786 1.00 31.03 279 ILE C C 1
ATOM 6415 O O . ILE C 1 292 ? 25.180 18.392 18.447 1.00 29.47 279 ILE C O 1
ATOM 6420 N N . LYS C 1 293 ? 25.307 17.307 16.483 1.00 31.42 280 LYS C N 1
ATOM 6421 C CA . LYS C 1 293 ? 25.864 18.429 15.772 1.00 32.75 280 LYS C CA 1
ATOM 6422 C C . LYS C 1 293 ? 24.974 19.654 15.907 1.00 32.88 280 LYS C C 1
ATOM 6423 O O . LYS C 1 293 ? 25.426 20.765 16.184 1.00 33.99 280 LYS C O 1
ATOM 6429 N N . SER C 1 294 ? 23.679 19.446 15.719 1.00 34.48 281 SER C N 1
ATOM 6430 C CA . SER C 1 294 ? 22.720 20.542 15.827 1.00 35.53 281 SER C CA 1
ATOM 6431 C C . SER C 1 294 ? 22.727 21.187 17.225 1.00 35.14 281 SER C C 1
ATOM 6432 O O . SER C 1 294 ? 22.749 22.440 17.383 1.00 34.50 281 SER C O 1
ATOM 6435 N N . ALA C 1 295 ? 22.736 20.333 18.255 1.00 34.76 282 ALA C N 1
ATOM 6436 C CA . ALA C 1 295 ? 22.853 20.795 19.628 1.00 34.36 282 ALA C CA 1
ATOM 6437 C C . ALA C 1 295 ? 24.177 21.554 19.888 1.00 34.18 282 ALA C C 1
ATOM 6438 O O . ALA C 1 295 ? 24.181 22.605 20.555 1.00 33.45 282 ALA C O 1
ATOM 6440 N N . PHE C 1 296 ? 25.296 21.042 19.348 1.00 33.62 283 PHE C N 1
ATOM 6441 C CA . PHE C 1 296 ? 26.594 21.743 19.482 1.00 32.62 283 PHE C CA 1
ATOM 6442 C C . PHE C 1 296 ? 26.471 23.176 18.927 1.00 32.90 283 PHE C C 1
ATOM 6443 O O . PHE C 1 296 ? 26.844 24.161 19.581 1.00 32.46 283 PHE C O 1
ATOM 6451 N N . VAL C 1 297 ? 25.936 23.263 17.722 1.00 32.67 284 VAL C N 1
ATOM 6452 C CA . VAL C 1 297 ? 25.793 24.568 17.056 1.00 33.68 284 VAL C CA 1
ATOM 6453 C C . VAL C 1 297 ? 24.947 25.524 17.918 1.00 33.15 284 VAL C C 1
ATOM 6454 O O . VAL C 1 297 ? 25.355 26.655 18.188 1.00 33.77 284 VAL C O 1
ATOM 6458 N N . ALA C 1 298 ? 23.784 25.061 18.376 1.00 33.54 285 ALA C N 1
ATOM 6459 C CA . ALA C 1 298 ? 22.888 25.908 19.179 1.00 34.54 285 ALA C CA 1
ATOM 6460 C C . ALA C 1 298 ? 23.576 26.343 20.479 1.00 35.59 285 ALA C C 1
ATOM 6461 O O . ALA C 1 298 ? 23.643 27.540 20.805 1.00 36.06 285 ALA C O 1
ATOM 6463 N N . GLN C 1 299 ? 24.162 25.383 21.201 1.00 35.49 286 GLN C N 1
ATOM 6464 C CA . GLN C 1 299 ? 24.881 25.751 22.445 1.00 34.85 286 GLN C CA 1
ATOM 6465 C C . GLN C 1 299 ? 26.044 26.699 22.227 1.00 34.43 286 GLN C C 1
ATOM 6466 O O . GLN C 1 299 ? 26.192 27.676 22.953 1.00 34.54 286 GLN C O 1
ATOM 6472 N N . LEU C 1 300 ? 26.864 26.432 21.216 1.00 34.66 287 LEU C N 1
ATOM 6473 C CA . LEU C 1 300 ? 27.987 27.340 20.929 1.00 35.13 287 LEU C CA 1
ATOM 6474 C C . LEU C 1 300 ? 27.473 28.728 20.567 1.00 35.52 287 LEU C C 1
ATOM 6475 O O . LEU C 1 300 ? 28.046 29.749 20.945 1.00 34.92 287 LEU C O 1
ATOM 6480 N N . ASP C 1 301 ? 26.374 28.755 19.837 1.00 36.70 288 ASP C N 1
ATOM 6481 C CA . ASP C 1 301 ? 25.873 30.031 19.395 1.00 39.27 288 ASP C CA 1
ATOM 6482 C C . ASP C 1 301 ? 25.413 30.956 20.554 1.00 39.31 288 ASP C C 1
ATOM 6483 O O . ASP C 1 301 ? 25.590 32.185 20.566 1.00 39.16 288 ASP C O 1
ATOM 6488 N N . SER C 1 302 ? 24.838 30.334 21.568 1.00 40.53 289 SER C N 1
ATOM 6489 C CA . SER C 1 302 ? 24.436 31.036 22.769 1.00 40.85 289 SER C CA 1
ATOM 6490 C C . SER C 1 302 ? 25.603 31.694 23.483 1.00 41.34 289 SER C C 1
ATOM 6491 O O . SER C 1 302 ? 25.380 32.538 24.341 1.00 42.64 289 SER C O 1
ATOM 6494 N N . LEU C 1 303 ? 26.845 31.335 23.139 1.00 41.94 290 LEU C N 1
ATOM 6495 C CA . LEU C 1 303 ? 28.049 31.930 23.763 1.00 42.95 290 LEU C CA 1
ATOM 6496 C C . LEU C 1 303 ? 28.791 32.942 22.869 1.00 43.87 290 LEU C C 1
ATOM 6497 O O . LEU C 1 303 ? 29.788 33.538 23.291 1.00 43.32 290 LEU C O 1
ATOM 6502 N N . GLU C 1 304 ? 28.299 33.111 21.636 1.00 45.48 291 GLU C N 1
ATOM 6503 C CA . GLU C 1 304 ? 28.919 33.933 20.574 1.00 46.70 291 GLU C CA 1
ATOM 6504 C C . GLU C 1 304 ? 29.296 35.357 20.957 1.00 47.56 291 GLU C C 1
ATOM 6505 O O . GLU C 1 304 ? 30.330 35.891 20.531 1.00 48.47 291 GLU C O 1
ATOM 6511 N N . SER C 1 305 ? 28.451 35.994 21.746 1.00 48.02 292 SER C N 1
ATOM 6512 C CA . SER C 1 305 ? 28.682 37.394 22.057 1.00 48.87 292 SER C CA 1
ATOM 6513 C C . SER C 1 305 ? 29.718 37.630 23.164 1.00 48.24 292 SER C C 1
ATOM 6514 O O . SER C 1 305 ? 30.159 38.766 23.350 1.00 49.24 292 SER C O 1
ATOM 6517 N N . LEU C 1 306 ? 30.109 36.570 23.884 1.00 46.19 293 LEU C N 1
ATOM 6518 C CA . LEU C 1 306 ? 30.977 36.688 25.061 1.00 43.93 293 LEU C CA 1
ATOM 6519 C C . LEU C 1 306 ? 32.459 36.821 24.702 1.00 42.93 293 LEU C C 1
ATOM 6520 O O . LEU C 1 306 ? 32.970 36.096 23.851 1.00 42.77 293 LEU C O 1
ATOM 6525 N N . SER C 1 307 ? 33.150 37.730 25.373 1.00 41.70 294 SER C N 1
ATOM 6526 C CA . SER C 1 307 ? 34.597 37.849 25.259 1.00 41.19 294 SER C CA 1
ATOM 6527 C C . SER C 1 307 ? 35.340 36.717 25.982 1.00 40.78 294 SER C C 1
ATOM 6528 O O . SER C 1 307 ? 34.747 35.951 26.731 1.00 39.92 294 SER C O 1
ATOM 6531 N N . ARG C 1 308 ? 36.653 36.677 25.804 1.00 40.44 295 ARG C N 1
ATOM 6532 C CA . ARG C 1 308 ? 37.510 35.709 26.496 1.00 40.41 295 ARG C CA 1
ATOM 6533 C C . ARG C 1 308 ? 37.321 35.706 28.019 1.00 40.20 295 ARG C C 1
ATOM 6534 O O . ARG C 1 308 ? 37.068 34.667 28.608 1.00 39.11 295 ARG C O 1
ATOM 6542 N N . ASP C 1 309 ? 37.369 36.878 28.645 1.00 40.15 296 ASP C N 1
ATOM 6543 C CA . ASP C 1 309 ? 37.089 36.961 30.090 1.00 40.64 296 ASP C CA 1
ATOM 6544 C C . ASP C 1 309 ? 35.668 36.620 30.482 1.00 39.21 296 ASP C C 1
ATOM 6545 O O . ASP C 1 309 ? 35.459 36.016 31.536 1.00 38.56 296 ASP C O 1
ATOM 6550 N N . GLU C 1 310 ? 34.697 37.001 29.647 1.00 37.50 297 GLU C N 1
ATOM 6551 C CA . GLU C 1 310 ? 33.313 36.734 29.965 1.00 36.38 297 GLU C CA 1
ATOM 6552 C C . GLU C 1 310 ? 33.014 35.254 29.872 1.00 34.62 297 GLU C C 1
ATOM 6553 O O . GLU C 1 310 ? 32.189 34.770 30.612 1.00 32.51 297 GLU C O 1
ATOM 6559 N N . ILE C 1 311 ? 33.661 34.542 28.941 1.00 33.65 298 ILE C N 1
ATOM 6560 C CA . ILE C 1 311 ? 33.422 33.095 28.828 1.00 34.20 298 ILE C CA 1
ATOM 6561 C C . ILE C 1 311 ? 33.838 32.343 30.053 1.00 32.03 298 ILE C C 1
ATOM 6562 O O . ILE C 1 311 ? 33.207 31.374 30.405 1.00 33.16 298 ILE C O 1
ATOM 6567 N N . ALA C 1 312 ? 34.933 32.780 30.656 1.00 31.67 299 ALA C N 1
ATOM 6568 C CA . ALA C 1 312 ? 35.454 32.177 31.893 1.00 31.79 299 ALA C CA 1
ATOM 6569 C C . ALA C 1 312 ? 34.514 32.510 33.042 1.00 32.00 299 ALA C C 1
ATOM 6570 O O . ALA C 1 312 ? 34.135 31.623 33.816 1.00 31.82 299 ALA C O 1
ATOM 6572 N N . ASN C 1 313 ? 34.135 33.792 33.159 1.00 32.06 300 ASN C N 1
ATOM 6573 C CA . ASN C 1 313 ? 33.156 34.182 34.179 1.00 32.93 300 ASN C CA 1
ATOM 6574 C C . ASN C 1 313 ? 31.806 33.472 34.070 1.00 32.00 300 ASN C C 1
ATOM 6575 O O . ASN C 1 313 ? 31.162 33.179 35.088 1.00 32.20 300 ASN C O 1
ATOM 6580 N N . ASP C 1 314 ? 31.363 33.229 32.841 1.00 31.90 301 ASP C N 1
ATOM 6581 C CA . ASP C 1 314 ? 30.155 32.501 32.604 1.00 31.35 301 ASP C CA 1
ATOM 6582 C C . ASP C 1 314 ? 30.274 31.093 33.228 1.00 31.32 301 ASP C C 1
ATOM 6583 O O . ASP C 1 314 ? 29.308 30.575 33.820 1.00 29.82 301 ASP C O 1
ATOM 6588 N N . ARG C 1 315 ? 31.455 30.482 33.090 1.00 29.77 302 ARG C N 1
ATOM 6589 C CA . ARG C 1 315 ? 31.662 29.104 33.618 1.00 29.38 302 ARG C CA 1
ATOM 6590 C C . ARG C 1 315 ? 31.716 29.156 35.131 1.00 29.38 302 ARG C C 1
ATOM 6591 O O . ARG C 1 315 ? 31.209 28.257 35.805 1.00 29.06 302 ARG C O 1
ATOM 6599 N N . PHE C 1 316 ? 32.328 30.210 35.664 1.00 28.68 303 PHE C N 1
ATOM 6600 C CA . PHE C 1 316 ? 32.371 30.437 37.097 1.00 30.80 303 PHE C CA 1
ATOM 6601 C C . PHE C 1 316 ? 30.962 30.483 37.716 1.00 31.75 303 PHE C C 1
ATOM 6602 O O . PHE C 1 316 ? 30.685 29.795 38.704 1.00 31.20 303 PHE C O 1
ATOM 6610 N N . GLU C 1 317 ? 30.094 31.332 37.150 1.00 32.23 304 GLU C N 1
ATOM 6611 C CA . GLU C 1 317 ? 28.722 31.467 37.626 1.00 32.45 304 GLU C CA 1
ATOM 6612 C C . GLU C 1 317 ? 27.935 30.149 37.520 1.00 32.44 30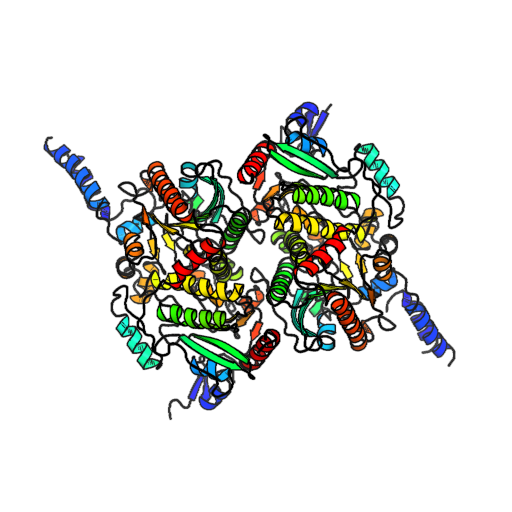4 GLU C C 1
ATOM 6613 O O . GLU C 1 317 ? 27.130 29.828 38.381 1.00 32.05 304 GLU C O 1
ATOM 6619 N N . LYS C 1 318 ? 28.171 29.405 36.455 1.00 31.30 305 LYS C N 1
ATOM 6620 C CA . LYS C 1 318 ? 27.493 28.148 36.247 1.00 31.72 305 LYS C CA 1
ATOM 6621 C C . LYS C 1 318 ? 27.730 27.226 37.445 1.00 31.32 305 LYS C C 1
ATOM 6622 O O . LYS C 1 318 ? 26.776 26.754 38.053 1.00 31.61 305 LYS C O 1
ATOM 6628 N N . PHE C 1 319 ? 28.994 26.976 37.790 1.00 30.69 306 PHE C N 1
ATOM 6629 C CA . PHE C 1 319 ? 29.324 25.989 38.826 1.00 30.01 306 PHE C CA 1
ATOM 6630 C C . PHE C 1 319 ? 29.180 26.549 40.240 1.00 30.58 306 PHE C C 1
ATOM 6631 O O . PHE C 1 319 ? 28.742 25.844 41.134 1.00 29.20 306 PHE C O 1
ATOM 6639 N N . ARG C 1 320 ? 29.536 27.826 40.419 1.00 30.02 307 ARG C N 1
ATOM 6640 C CA . ARG C 1 320 ? 29.437 28.470 41.727 1.00 32.25 307 ARG C CA 1
ATOM 6641 C C . ARG C 1 320 ? 28.008 28.367 42.299 1.00 33.07 307 ARG C C 1
ATOM 6642 O O . ARG C 1 320 ? 27.818 28.319 43.519 1.00 33.60 307 ARG C O 1
ATOM 6650 N N . ASN C 1 321 ? 27.010 28.340 41.414 1.00 34.15 308 ASN C N 1
ATOM 6651 C CA . ASN C 1 321 ? 25.622 28.404 41.849 1.00 35.04 308 ASN C CA 1
ATOM 6652 C C . ASN C 1 321 ? 24.889 27.089 41.871 1.00 34.99 308 ASN C C 1
ATOM 6653 O O . ASN C 1 321 ? 23.662 27.084 41.912 1.00 36.18 308 ASN C O 1
ATOM 6658 N N . ILE C 1 322 ? 25.636 25.982 41.853 1.00 34.77 309 ILE C N 1
ATOM 6659 C CA . ILE C 1 322 ? 25.056 24.641 41.977 1.00 33.57 309 ILE C CA 1
ATOM 6660 C C . ILE C 1 322 ? 25.088 24.160 43.452 1.00 34.57 309 ILE C C 1
ATOM 6661 O O . ILE C 1 322 ? 26.145 24.115 44.096 1.00 32.38 309 ILE C O 1
ATOM 6666 N N . GLY C 1 323 ? 23.918 23.759 43.963 1.00 35.49 310 GLY C N 1
ATOM 6667 C CA . GLY C 1 323 ? 23.811 23.202 45.307 1.00 36.60 310 GLY C CA 1
ATOM 6668 C C . GLY C 1 323 ? 22.585 23.752 46.011 1.00 38.63 310 GLY C C 1
ATOM 6669 O O . GLY C 1 323 ? 22.192 24.912 45.806 1.00 39.06 310 GLY C O 1
ATOM 6670 N N . SER C 1 324 ? 21.975 22.934 46.849 1.00 40.13 311 SER C N 1
ATOM 6671 C CA . SER C 1 324 ? 20.884 23.445 47.674 1.00 42.64 311 SER C CA 1
ATOM 6672 C C . SER C 1 324 ? 21.143 23.212 49.165 1.00 42.25 311 SER C C 1
ATOM 6673 O O . SER C 1 324 ? 21.547 22.118 49.581 1.00 42.33 311 SER C O 1
ATOM 6676 N N . TYR C 1 325 ? 20.891 24.255 49.949 1.00 42.28 312 TYR C N 1
ATOM 6677 C CA . TYR C 1 325 ? 21.213 24.303 51.363 1.00 42.67 312 TYR C CA 1
ATOM 6678 C C . TYR C 1 325 ? 20.240 25.254 52.058 1.00 43.46 312 TYR C C 1
ATOM 6679 O O . TYR C 1 325 ? 19.597 26.094 51.406 1.00 43.26 312 TYR C O 1
ATOM 6688 N N . ILE C 1 326 ? 20.178 25.163 53.385 1.00 44.30 313 ILE C N 1
ATOM 6689 C CA . ILE C 1 326 ? 19.353 26.066 54.185 1.00 45.64 313 ILE C CA 1
ATOM 6690 C C . ILE C 1 326 ? 20.269 26.963 55.009 1.00 47.25 313 ILE C C 1
ATOM 6691 O O . ILE C 1 326 ? 21.122 26.478 55.750 1.00 46.32 313 ILE C O 1
ATOM 6696 N N . GLU C 1 327 ? 20.097 28.270 54.847 1.00 49.39 314 GLU C N 1
ATOM 6697 C CA . GLU C 1 327 ? 20.921 29.260 55.520 1.00 51.76 314 GLU C CA 1
ATOM 6698 C C . GLU C 1 327 ? 20.651 29.299 57.011 1.00 53.12 314 GLU C C 1
ATOM 6699 O O . GLU C 1 327 ? 19.649 28.762 57.465 1.00 54.19 314 GLU C O 1
ATOM 6706 N N . ILE D 2 29 ? 37.631 10.363 79.927 1.00 60.09 29 ILE D N 1
ATOM 6707 C CA . ILE D 2 29 ? 38.884 10.850 80.576 1.00 59.34 29 ILE D CA 1
ATOM 6708 C C . ILE D 2 29 ? 40.073 10.044 80.027 1.00 57.92 29 ILE D C 1
ATOM 6709 O O . ILE D 2 29 ? 41.204 10.538 80.012 1.00 56.87 29 ILE D O 1
ATOM 6714 N N . MET D 2 30 ? 39.793 8.842 79.509 1.00 55.99 30 MET D N 1
ATOM 6715 C CA . MET D 2 30 ? 40.806 7.970 78.909 1.00 54.92 30 MET D CA 1
ATOM 6716 C C . MET D 2 30 ? 40.564 7.882 77.411 1.00 53.72 30 MET D C 1
ATOM 6717 O O . MET D 2 30 ? 39.428 8.014 76.987 1.00 53.01 30 MET D O 1
ATOM 6722 N N . THR D 2 31 ? 41.625 7.670 76.617 1.00 51.78 31 THR D N 1
ATOM 6723 C CA . THR D 2 31 ? 41.552 7.380 75.176 1.00 49.70 31 THR D CA 1
ATOM 6724 C C . THR D 2 31 ? 42.518 6.239 74.870 1.00 49.75 31 THR D C 1
ATOM 6725 O O . THR D 2 31 ? 43.671 6.251 75.301 1.00 48.18 31 THR D O 1
ATOM 6729 N N . LYS D 2 32 ? 42.054 5.244 74.134 1.00 48.97 32 LYS D N 1
ATOM 6730 C CA . LYS D 2 32 ? 42.915 4.128 73.741 1.00 49.71 32 LYS D CA 1
ATOM 6731 C C . LYS D 2 32 ? 43.435 4.400 72.317 1.00 49.44 32 LYS D C 1
ATOM 6732 O O . LYS D 2 32 ? 42.663 4.756 71.440 1.00 49.01 32 LYS D O 1
ATOM 6738 N N . CYS D 2 33 ? 44.737 4.267 72.092 1.00 48.86 33 CYS D N 1
ATOM 6739 C CA . CYS D 2 33 ? 45.282 4.447 70.743 1.00 49.37 33 CYS D CA 1
ATOM 6740 C C . CYS D 2 33 ? 44.801 3.319 69.839 1.00 49.93 33 CYS D C 1
ATOM 6741 O O . CYS D 2 33 ? 45.041 2.155 70.136 1.00 47.76 33 CYS D O 1
ATOM 6744 N N . PRO D 2 34 ? 44.127 3.669 68.722 1.00 51.41 34 PRO D N 1
ATOM 6745 C CA . PRO D 2 34 ? 43.608 2.666 67.771 1.00 53.00 34 PRO D CA 1
ATOM 6746 C C . PRO D 2 34 ? 44.684 1.735 67.219 1.00 54.29 34 PRO D C 1
ATOM 6747 O O . PRO D 2 34 ? 44.352 0.594 66.839 1.00 54.48 34 PRO D O 1
ATOM 6751 N N . LYS D 2 35 ? 45.946 2.183 67.167 1.00 54.18 35 LYS D N 1
ATOM 6752 C CA . LYS D 2 35 ? 47.005 1.344 66.584 1.00 54.92 35 LYS D CA 1
ATOM 6753 C C . LYS D 2 35 ? 47.793 0.498 67.582 1.00 54.54 35 LYS D C 1
ATOM 6754 O O . LYS D 2 35 ? 47.974 -0.705 67.370 1.00 54.31 35 LYS D O 1
ATOM 6760 N N . CYS D 2 36 ? 48.306 1.123 68.646 1.00 53.21 36 CYS D N 1
ATOM 6761 C CA . CYS D 2 36 ? 49.154 0.402 69.614 1.00 52.08 36 CYS D CA 1
ATOM 6762 C C . CYS D 2 36 ? 48.365 -0.021 70.866 1.00 51.96 36 CYS D C 1
ATOM 6763 O O . CYS D 2 36 ? 48.889 -0.714 71.739 1.00 50.94 36 CYS D O 1
ATOM 6766 N N . LYS D 2 37 ? 47.107 0.403 70.947 1.00 51.45 37 LYS D N 1
ATOM 6767 C CA . LYS D 2 37 ? 46.210 -0.001 72.040 1.00 52.39 37 LYS D CA 1
ATOM 6768 C C . LYS D 2 37 ? 46.569 0.580 73.410 1.00 52.10 37 LYS D C 1
ATOM 6769 O O . LYS D 2 37 ? 45.896 0.282 74.409 1.00 51.47 37 LYS D O 1
ATOM 6775 N N . LYS D 2 38 ? 47.606 1.425 73.468 1.00 50.94 38 LYS D N 1
ATOM 6776 C CA . LYS D 2 38 ? 47.991 2.129 74.699 1.00 49.74 38 LYS D CA 1
ATOM 6777 C C . LYS D 2 38 ? 46.905 3.052 75.197 1.00 49.04 38 LYS D C 1
ATOM 6778 O O . LYS D 2 38 ? 46.324 3.820 74.403 1.00 46.34 38 LYS D O 1
ATOM 6784 N N . ILE D 2 39 ? 46.653 3.041 76.514 1.00 46.94 39 ILE D N 1
ATOM 6785 C CA . ILE D 2 39 ? 45.641 3.920 77.115 1.00 46.15 39 ILE D CA 1
ATOM 6786 C C . ILE D 2 39 ? 46.264 5.207 77.644 1.00 45.62 39 ILE D C 1
ATOM 6787 O O . ILE D 2 39 ? 47.300 5.188 78.302 1.00 44.98 39 ILE D O 1
ATOM 6792 N N . MET D 2 40 ? 45.628 6.329 77.346 1.00 44.11 40 MET D N 1
ATOM 6793 C CA . MET D 2 40 ? 46.156 7.653 77.728 1.00 43.88 40 MET D CA 1
ATOM 6794 C C . MET D 2 40 ? 45.058 8.491 78.315 1.00 43.09 40 MET D C 1
ATOM 6795 O O . MET D 2 40 ? 43.882 8.285 78.023 1.00 41.99 40 MET D O 1
ATOM 6800 N N . TYR D 2 41 ? 45.405 9.483 79.110 1.00 42.46 41 TYR D N 1
ATOM 6801 C CA . TYR D 2 41 ? 44.391 10.467 79.466 1.00 42.91 41 TYR D CA 1
ATOM 6802 C C . TYR D 2 41 ? 44.050 11.365 78.275 1.00 43.51 41 TYR D C 1
ATOM 6803 O O . TYR D 2 41 ? 44.933 11.986 77.643 1.00 41.11 41 TYR D O 1
ATOM 6812 N N . THR D 2 42 ? 42.746 11.483 78.020 1.00 42.55 42 THR D N 1
ATOM 6813 C CA . THR D 2 42 ? 42.215 12.331 76.959 1.00 42.94 42 THR D CA 1
ATOM 6814 C C . THR D 2 42 ? 42.796 13.748 76.977 1.00 43.36 42 THR D C 1
ATOM 6815 O O . THR D 2 42 ? 43.190 14.268 75.911 1.00 42.88 42 THR D O 1
ATOM 6819 N N . LYS D 2 43 ? 42.904 14.349 78.161 1.00 42.67 43 LYS D N 1
ATOM 6820 C CA . LYS D 2 43 ? 43.422 15.707 78.300 1.00 42.42 43 LYS D CA 1
ATOM 6821 C C . LYS D 2 43 ? 44.880 15.835 77.877 1.00 42.70 43 LYS D C 1
ATOM 6822 O O . LYS D 2 43 ? 45.188 16.799 77.139 1.00 40.83 43 LYS D O 1
ATOM 6828 N N . GLU D 2 44 ? 45.742 14.909 78.325 1.00 41.14 44 GLU D N 1
ATOM 6829 C CA . GLU D 2 44 ? 47.149 14.904 77.978 1.00 41.70 44 GLU D CA 1
ATOM 6830 C C . GLU D 2 44 ? 47.276 14.611 76.482 1.00 40.21 44 GLU D C 1
ATOM 6831 O O . GLU D 2 44 ? 48.054 15.282 75.793 1.00 38.93 44 GLU D O 1
ATOM 6837 N N . LEU D 2 45 ? 46.516 13.629 75.985 1.00 38.82 45 LEU D N 1
ATOM 6838 C CA . LEU D 2 45 ? 46.521 13.343 74.543 1.00 38.83 45 LEU D CA 1
ATOM 6839 C C . LEU D 2 45 ? 46.220 14.621 73.738 1.00 38.17 45 LEU D C 1
ATOM 6840 O O . LEU D 2 45 ? 46.932 14.956 72.784 1.00 37.97 45 LEU D O 1
ATOM 6845 N N . ALA D 2 46 ? 45.173 15.336 74.117 1.00 38.60 46 ALA D N 1
ATOM 6846 C CA . ALA D 2 46 ? 44.795 16.571 73.427 1.00 40.27 46 ALA D CA 1
ATOM 6847 C C . ALA D 2 46 ? 45.878 17.630 73.481 1.00 41.21 46 ALA D C 1
ATOM 6848 O O . ALA D 2 46 ? 46.057 18.385 72.497 1.00 40.31 46 ALA D O 1
ATOM 6850 N N . GLU D 2 47 ? 46.590 17.716 74.616 1.00 41.40 47 GLU D N 1
ATOM 6851 C CA . GLU D 2 47 ? 47.659 18.713 74.734 1.00 41.16 47 GLU D CA 1
ATOM 6852 C C . GLU D 2 47 ? 48.794 18.331 73.808 1.00 40.17 47 GLU D C 1
ATOM 6853 O O . GLU D 2 47 ? 49.576 19.199 73.413 1.00 38.96 47 GLU D O 1
ATOM 6859 N N . ASN D 2 48 ? 48.876 17.039 73.463 1.00 38.70 48 ASN D N 1
ATOM 6860 C CA . ASN D 2 48 ? 49.879 16.526 72.520 1.00 39.00 48 ASN D CA 1
ATOM 6861 C C . ASN D 2 48 ? 49.300 16.533 71.075 1.00 38.22 48 ASN D C 1
ATOM 6862 O O . ASN D 2 48 ? 49.781 15.830 70.185 1.00 37.36 48 ASN D O 1
ATOM 6867 N N . LEU D 2 49 ? 48.243 17.319 70.888 1.00 37.19 49 LEU D N 1
ATOM 6868 C CA . LEU D 2 49 ? 47.556 17.463 69.611 1.00 37.64 49 LEU D CA 1
ATOM 6869 C C . LEU D 2 49 ? 47.114 16.118 69.053 1.00 37.88 49 LEU D C 1
ATOM 6870 O O . LEU D 2 49 ? 47.173 15.896 67.836 1.00 37.95 49 LEU D O 1
ATOM 6875 N N . ASN D 2 50 ? 46.653 15.236 69.945 1.00 37.40 50 ASN D N 1
ATOM 6876 C CA . ASN D 2 50 ? 46.144 13.887 69.582 1.00 37.55 50 ASN D CA 1
ATOM 6877 C C . ASN D 2 50 ? 47.147 13.019 68.861 1.00 36.90 50 ASN D C 1
ATOM 6878 O O . ASN D 2 50 ? 46.756 12.202 68.017 1.00 37.24 50 ASN D O 1
ATOM 6883 N N . VAL D 2 51 ? 48.425 13.195 69.183 1.00 36.55 51 VAL D N 1
ATOM 6884 C CA . VAL D 2 51 ? 49.482 12.286 68.709 1.00 36.75 51 VAL D CA 1
ATOM 6885 C C . VAL D 2 51 ? 49.798 11.306 69.856 1.00 37.40 51 VAL D C 1
ATOM 6886 O O . VAL D 2 51 ? 50.126 11.726 70.962 1.00 35.84 51 VAL D O 1
ATOM 6890 N N . CYS D 2 52 ? 49.701 10.023 69.572 1.00 38.53 52 CYS D N 1
ATOM 6891 C CA . CYS D 2 52 ? 49.974 8.990 70.546 1.00 40.29 52 CYS D CA 1
ATOM 6892 C C . CYS D 2 52 ? 51.403 9.077 71.102 1.00 40.75 52 CYS D C 1
ATOM 6893 O O . CYS D 2 52 ? 52.379 8.973 70.376 1.00 41.11 52 CYS D O 1
ATOM 6896 N N . PHE D 2 53 ? 51.514 9.264 72.415 1.00 41.96 53 PHE D N 1
ATOM 6897 C CA . PHE D 2 53 ? 52.819 9.327 73.131 1.00 42.94 53 PHE D CA 1
ATOM 6898 C C . PHE D 2 53 ? 53.662 8.080 72.955 1.00 43.66 53 PHE D C 1
ATOM 6899 O O . PHE D 2 53 ? 54.882 8.128 73.052 1.00 44.46 53 PHE D O 1
ATOM 6907 N N . ASN D 2 54 ? 53.004 6.955 72.753 1.00 44.35 54 ASN D N 1
ATOM 6908 C CA . ASN D 2 54 ? 53.682 5.656 72.713 1.00 45.05 54 ASN D CA 1
ATOM 6909 C C . ASN D 2 54 ? 54.146 5.327 71.310 1.00 45.05 54 ASN D C 1
ATOM 6910 O O . ASN D 2 54 ? 55.330 4.998 71.109 1.00 45.86 54 ASN D O 1
ATOM 6915 N N . CYS D 2 55 ? 53.235 5.261 70.384 0.00 48.49 55 CYS D N 1
ATOM 6916 C CA . CYS D 2 55 ? 53.586 4.903 69.021 1.00 42.46 55 CYS D CA 1
ATOM 6917 C C . CYS D 2 55 ? 53.606 5.968 67.930 1.00 41.41 55 CYS D C 1
ATOM 6918 O O . CYS D 2 55 ? 53.898 5.663 66.782 1.00 41.25 55 CYS D O 1
ATOM 6921 N N . ASP D 2 56 ? 53.318 7.211 68.304 1.00 41.09 56 ASP D N 1
ATOM 6922 C CA . ASP D 2 56 ? 53.362 8.366 67.392 1.00 40.17 56 ASP D CA 1
ATOM 6923 C C . ASP D 2 56 ? 52.231 8.384 66.372 1.00 39.70 56 ASP D C 1
ATOM 6924 O O . ASP D 2 56 ? 52.204 9.271 65.502 1.00 39.10 56 ASP D O 1
ATOM 6929 N N . HIS D 2 57 ? 51.270 7.465 66.516 1.00 38.05 57 HIS D N 1
ATOM 6930 C CA . HIS D 2 57 ? 50.096 7.452 65.660 1.00 36.86 57 HIS D CA 1
ATOM 6931 C C . HIS D 2 57 ? 49.341 8.789 65.764 1.00 36.89 57 HIS D C 1
ATOM 6932 O O . HIS D 2 57 ? 49.029 9.266 66.871 1.00 35.33 57 HIS D O 1
ATOM 6939 N N . HIS D 2 58 ? 49.040 9.393 64.611 1.00 35.80 58 HIS D N 1
ATOM 6940 C CA . HIS D 2 58 ? 48.261 10.618 64.608 1.00 34.92 58 HIS D CA 1
ATOM 6941 C C . HIS D 2 58 ? 46.781 10.250 64.599 1.00 35.61 58 HIS D C 1
ATOM 6942 O O . HIS D 2 58 ? 46.271 9.699 63.623 1.00 35.70 58 HIS D O 1
ATOM 6949 N N . ILE D 2 59 ? 46.113 10.566 65.709 1.00 35.17 59 ILE D N 1
ATOM 6950 C CA . ILE D 2 59 ? 44.700 10.315 65.891 1.00 34.86 59 ILE D CA 1
ATOM 6951 C C . ILE D 2 59 ? 43.951 11.495 65.335 1.00 34.50 59 ILE D C 1
ATOM 6952 O O . ILE D 2 59 ? 44.418 12.617 65.395 1.00 34.49 59 ILE D O 1
ATOM 6957 N N . ALA D 2 60 ? 42.772 11.250 64.808 1.00 35.09 60 ALA D N 1
ATOM 6958 C CA . ALA D 2 60 ? 41.986 12.328 64.223 1.00 35.51 60 ALA D CA 1
ATOM 6959 C C . ALA D 2 60 ? 41.820 13.501 65.157 1.00 36.65 60 ALA D C 1
ATOM 6960 O O . ALA D 2 60 ? 41.642 13.344 66.374 1.00 36.65 60 ALA D O 1
ATOM 6962 N N . LEU D 2 61 ? 41.878 14.693 64.579 1.00 35.44 61 LEU D N 1
ATOM 6963 C CA . LEU D 2 61 ? 41.668 15.910 65.334 1.00 36.13 61 LEU D CA 1
ATOM 6964 C C . LEU D 2 61 ? 40.327 16.506 64.883 1.00 36.42 61 LEU D C 1
ATOM 6965 O O . LEU D 2 61 ? 40.061 16.596 63.673 1.00 36.06 61 LEU D O 1
ATOM 6970 N N . THR D 2 62 ? 39.447 16.863 65.824 1.00 35.40 62 THR D N 1
ATOM 6971 C CA . THR D 2 62 ? 38.146 17.410 65.453 1.00 35.82 62 THR D CA 1
ATOM 6972 C C . THR D 2 62 ? 38.369 18.834 64.922 1.00 35.42 62 THR D C 1
ATOM 6973 O O . THR D 2 62 ? 39.423 19.431 65.173 1.00 35.00 62 THR D O 1
ATOM 6977 N N . ALA D 2 63 ? 37.385 19.351 64.192 1.00 35.24 63 ALA D N 1
ATOM 6978 C CA . ALA D 2 63 ? 37.481 20.656 63.517 1.00 35.61 63 ALA D CA 1
ATOM 6979 C C . ALA D 2 63 ? 37.931 21.826 64.404 1.00 35.91 63 ALA D C 1
ATOM 6980 O O . ALA D 2 63 ? 38.892 22.549 64.081 1.00 34.80 63 ALA D O 1
ATOM 6982 N N . TYR D 2 64 ? 37.238 22.042 65.529 1.00 35.39 64 TYR D N 1
ATOM 6983 C CA . TYR D 2 64 ? 37.586 23.192 66.385 1.00 35.37 64 TYR D CA 1
ATOM 6984 C C . TYR D 2 64 ? 38.954 23.046 67.066 1.00 35.31 64 TYR D C 1
ATOM 6985 O O . TYR D 2 64 ? 39.659 24.044 67.275 1.00 35.86 64 TYR D O 1
ATOM 6994 N N . LYS D 2 65 ? 39.344 21.816 67.378 1.00 35.00 65 LYS D N 1
ATOM 6995 C CA . LYS D 2 65 ? 40.644 21.550 67.981 1.00 35.43 65 LYS D CA 1
ATOM 6996 C C . LYS D 2 65 ? 41.760 21.795 66.962 1.00 35.34 65 LYS D C 1
ATOM 6997 O O . LYS D 2 65 ? 42.812 22.363 67.302 1.00 34.76 65 LYS D O 1
ATOM 7003 N N . ARG D 2 66 ? 41.534 21.354 65.719 1.00 34.01 66 ARG D N 1
ATOM 7004 C CA . ARG D 2 66 ? 42.491 21.655 64.647 1.00 33.85 66 ARG D CA 1
ATOM 7005 C C . ARG D 2 66 ? 42.678 23.180 64.551 1.00 33.66 66 ARG D C 1
ATOM 7006 O O . ARG D 2 66 ? 43.793 23.652 64.548 1.00 33.33 66 ARG D O 1
ATOM 7014 N N . ILE D 2 67 ? 41.578 23.923 64.481 1.00 34.41 67 ILE D N 1
ATOM 7015 C CA . ILE D 2 67 ? 41.632 25.389 64.372 1.00 35.63 67 ILE D CA 1
ATOM 7016 C C . ILE D 2 67 ? 42.383 26.035 65.552 1.00 37.78 67 ILE D C 1
ATOM 7017 O O . ILE D 2 67 ? 43.240 26.936 65.379 1.00 38.28 67 ILE D O 1
ATOM 7022 N N . GLU D 2 68 ? 42.078 25.552 66.760 1.00 38.91 68 GLU D N 1
ATOM 7023 C CA . GLU D 2 68 ? 42.744 26.039 67.979 1.00 39.03 68 GLU D CA 1
ATOM 7024 C C . GLU D 2 68 ? 44.259 25.849 67.887 1.00 39.03 68 GLU D C 1
ATOM 7025 O O . GLU D 2 68 ? 45.026 26.761 68.229 1.00 38.47 68 GLU D O 1
ATOM 7031 N N . ALA D 2 69 ? 44.674 24.687 67.381 1.00 37.58 69 ALA D N 1
ATOM 7032 C CA . ALA D 2 69 ? 46.084 24.331 67.319 1.00 37.99 69 ALA D CA 1
ATOM 7033 C C . ALA D 2 69 ? 46.930 25.200 66.364 1.00 37.67 69 ALA D C 1
ATOM 7034 O O . ALA D 2 69 ? 48.142 25.275 66.537 1.00 37.31 69 ALA D O 1
ATOM 7036 N N . ILE D 2 70 ? 46.293 25.855 65.383 1.00 36.61 70 ILE D N 1
ATOM 7037 C CA . ILE D 2 70 ? 47.000 26.598 64.329 1.00 36.38 70 ILE D CA 1
ATOM 7038 C C . ILE D 2 70 ? 46.719 28.115 64.358 1.00 36.90 70 ILE D C 1
ATOM 7039 O O . ILE D 2 70 ? 47.105 28.844 63.436 1.00 36.30 70 ILE D O 1
ATOM 7044 N N . SER D 2 71 ? 46.056 28.600 65.404 1.00 36.72 71 SER D N 1
ATOM 7045 C CA . SER D 2 71 ? 45.717 30.023 65.448 1.00 38.30 71 SER D CA 1
ATOM 7046 C C . SER D 2 71 ? 46.077 30.690 66.770 1.00 38.21 71 SER D C 1
ATOM 7047 O O . SER D 2 71 ? 46.294 30.014 67.781 1.00 37.22 71 SER D O 1
ATOM 7050 N N . ASP D 2 72 ? 46.170 32.018 66.742 1.00 39.13 72 ASP D N 1
ATOM 7051 C CA . ASP D 2 72 ? 46.366 32.784 67.955 1.00 39.95 72 ASP D CA 1
ATOM 7052 C C . ASP D 2 72 ? 45.068 32.733 68.736 1.00 40.98 72 ASP D C 1
ATOM 7053 O O . ASP D 2 72 ? 43.979 32.927 68.171 1.00 39.93 72 ASP D O 1
ATOM 7058 N N . GLU D 2 73 ? 45.183 32.470 70.040 1.00 42.29 73 GLU D N 1
ATOM 7059 C CA . GLU D 2 73 ? 44.010 32.424 70.916 1.00 43.85 73 GLU D CA 1
ATOM 7060 C C . GLU D 2 73 ? 43.054 33.621 70.728 1.00 43.80 73 GLU D C 1
ATOM 7061 O O . GLU D 2 73 ? 43.476 34.793 70.699 1.00 42.81 73 GLU D O 1
ATOM 7067 N N . GLY D 2 74 ? 41.766 33.306 70.555 1.00 44.27 74 GLY D N 1
ATOM 7068 C CA . GLY D 2 74 ? 40.729 34.326 70.424 1.00 44.22 74 GLY D CA 1
ATOM 7069 C C . GLY D 2 74 ? 40.659 35.041 69.082 1.00 43.97 74 GLY D C 1
ATOM 7070 O O . GLY D 2 74 ? 39.945 36.031 68.959 1.00 44.45 74 GLY D O 1
ATOM 7071 N N . SER D 2 75 ? 41.388 34.546 68.072 1.00 43.22 75 SER D N 1
ATOM 7072 C CA . SER D 2 75 ? 41.429 35.204 66.735 1.00 41.96 75 SER D CA 1
ATOM 7073 C C . SER D 2 75 ? 40.468 34.593 65.711 1.00 41.40 75 SER D C 1
ATOM 7074 O O . SER D 2 75 ? 40.309 35.132 64.634 1.00 40.90 75 SER D O 1
ATOM 7077 N N . PHE D 2 76 ? 39.855 33.458 66.049 1.00 41.03 76 PHE D N 1
ATOM 7078 C CA . PHE D 2 76 ? 38.953 32.748 65.144 1.00 40.33 76 PHE D CA 1
ATOM 7079 C C . PHE D 2 76 ? 37.572 33.386 65.099 1.00 40.37 76 PHE D C 1
ATOM 7080 O O . PHE D 2 76 ? 36.936 33.612 66.142 1.00 40.14 76 PHE D O 1
ATOM 7088 N N . THR D 2 77 ? 37.109 33.656 63.883 1.00 39.23 77 THR D N 1
ATOM 7089 C CA . THR D 2 77 ? 35.756 34.104 63.630 1.00 39.27 77 THR D CA 1
ATOM 7090 C C . THR D 2 77 ? 35.124 33.073 62.711 1.00 38.90 77 THR D C 1
ATOM 7091 O O . THR D 2 77 ? 35.582 32.905 61.559 1.00 37.94 77 THR D O 1
ATOM 7095 N N . GLU D 2 78 ? 34.087 32.388 63.191 1.00 38.04 78 GLU D N 1
ATOM 7096 C CA . GLU D 2 78 ? 33.427 31.339 62.377 1.00 38.74 78 GLU D CA 1
ATOM 7097 C C . GLU D 2 78 ? 32.461 31.937 61.333 1.00 38.59 78 GLU D C 1
ATOM 7098 O O . GLU D 2 78 ? 31.715 32.865 61.657 1.00 38.02 78 GLU D O 1
ATOM 7104 N N . PHE D 2 79 ? 32.478 31.401 60.099 1.00 37.34 79 PHE D N 1
ATOM 7105 C CA . PHE D 2 79 ? 31.603 31.858 59.024 1.00 36.95 79 PHE D CA 1
ATOM 7106 C C . PHE D 2 79 ? 30.483 30.844 58.872 1.00 36.71 79 PHE D C 1
ATOM 7107 O O . PHE D 2 79 ? 30.666 29.633 59.110 1.00 35.74 79 PHE D O 1
ATOM 7115 N N . ASP D 2 80 ? 29.324 31.321 58.431 1.00 36.97 80 ASP D N 1
ATOM 7116 C CA . ASP D 2 80 ? 28.213 30.432 58.068 1.00 37.78 80 ASP D CA 1
ATOM 7117 C C . ASP D 2 80 ? 27.999 29.273 59.066 1.00 37.82 80 ASP D C 1
ATOM 7118 O O . ASP D 2 80 ? 27.695 28.134 58.666 1.00 36.99 80 ASP D O 1
ATOM 7123 N N . LYS D 2 81 ? 28.141 29.565 60.369 1.00 38.48 81 LYS D N 1
ATOM 7124 C CA . LYS D 2 81 ? 28.065 28.511 61.433 1.00 39.00 81 LYS D CA 1
ATOM 7125 C C . LYS D 2 81 ? 26.766 27.697 61.417 1.00 38.46 81 LYS D C 1
ATOM 7126 O O . LYS D 2 81 ? 26.759 26.499 61.757 1.00 38.26 81 LYS D O 1
ATOM 7132 N N . GLY D 2 82 ? 25.676 28.355 61.008 1.00 38.08 82 GLY D N 1
ATOM 7133 C CA . GLY D 2 82 ? 24.348 27.800 61.075 1.00 38.25 82 GLY D CA 1
ATOM 7134 C C . GLY D 2 82 ? 23.791 27.191 59.810 1.00 38.81 82 GLY D C 1
ATOM 7135 O O . GLY D 2 82 ? 22.661 26.712 59.827 1.00 39.36 82 GLY D O 1
ATOM 7136 N N . MET D 2 83 ? 24.565 27.182 58.709 1.00 38.28 83 MET D N 1
ATOM 7137 C CA . MET D 2 83 ? 24.070 26.598 57.465 1.00 37.17 83 MET D CA 1
ATOM 7138 C C . MET D 2 83 ? 23.805 25.096 57.623 1.00 37.11 83 MET D C 1
ATOM 7139 O O . MET D 2 83 ? 24.588 24.381 58.215 1.00 36.30 83 MET D O 1
ATOM 7144 N N . THR D 2 84 ? 22.696 24.629 57.055 1.00 37.34 84 THR D N 1
ATOM 7145 C CA . THR D 2 84 ? 22.286 23.255 57.236 1.00 38.37 84 THR D CA 1
ATOM 7146 C C . THR D 2 84 ? 21.869 22.616 55.925 1.00 37.40 84 THR D C 1
ATOM 7147 O O . THR D 2 84 ? 21.494 23.309 54.995 1.00 36.73 84 THR D O 1
ATOM 7151 N N . SER D 2 85 ? 21.965 21.291 55.852 1.00 37.55 85 SER D N 1
ATOM 7152 C CA . SER D 2 85 ? 21.622 20.529 54.652 1.00 38.08 85 SER D CA 1
ATOM 7153 C C . SER D 2 85 ? 20.121 20.391 54.376 1.00 39.18 85 SER D C 1
ATOM 7154 O O . SER D 2 85 ? 19.295 20.282 55.312 1.00 39.28 85 SER D O 1
ATOM 7157 N N . ALA D 2 86 ? 19.780 20.365 53.083 1.00 39.43 86 ALA D N 1
ATOM 7158 C CA . ALA D 2 86 ? 18.426 20.161 52.614 1.00 39.30 86 ALA D CA 1
ATOM 7159 C C . ALA D 2 86 ? 18.393 18.758 52.019 1.00 39.63 86 ALA D C 1
ATOM 7160 O O . ALA D 2 86 ? 19.403 18.023 52.109 1.00 39.71 86 ALA D O 1
ATOM 7162 N N . ASN D 2 87 ? 17.255 18.373 51.434 1.00 39.14 87 ASN D N 1
ATOM 7163 C CA . ASN D 2 87 ? 17.113 17.069 50.773 1.00 39.20 87 ASN D CA 1
ATOM 7164 C C . ASN D 2 87 ? 16.562 17.250 49.351 1.00 40.00 87 ASN D C 1
ATOM 7165 O O . ASN D 2 87 ? 15.423 16.826 49.059 1.00 40.46 87 ASN D O 1
ATOM 7170 N N . PRO D 2 88 ? 17.369 17.872 48.450 1.00 39.96 88 PRO D N 1
ATOM 7171 C CA . PRO D 2 88 ? 16.924 18.219 47.088 1.00 39.88 88 PRO D CA 1
ATOM 7172 C C . PRO D 2 88 ? 16.494 16.999 46.234 1.00 40.53 88 PRO D C 1
ATOM 7173 O O . PRO D 2 88 ? 15.659 17.131 45.330 1.00 41.35 88 PRO D O 1
ATOM 7177 N N . LEU D 2 89 ? 17.024 15.822 46.517 1.00 40.73 89 LEU D N 1
ATOM 7178 C CA . LEU D 2 89 ? 16.626 14.632 45.780 1.00 41.46 89 LEU D CA 1
ATOM 7179 C C . LEU D 2 89 ? 15.516 13.851 46.479 1.00 42.42 89 LEU D C 1
ATOM 7180 O O . LEU D 2 89 ? 15.109 12.798 45.992 1.00 42.72 89 LEU D O 1
ATOM 7185 N N . ASP D 2 90 ? 15.044 14.357 47.619 1.00 43.76 90 ASP D N 1
ATOM 7186 C CA . ASP D 2 90 ? 14.079 13.618 48.460 1.00 45.29 90 ASP D CA 1
ATOM 7187 C C . ASP D 2 90 ? 14.570 12.203 48.754 1.00 44.53 90 ASP D C 1
ATOM 7188 O O . ASP D 2 90 ? 13.817 11.226 48.649 1.00 44.76 90 ASP D O 1
ATOM 7193 N N . PHE D 2 91 ? 15.844 12.093 49.099 1.00 43.33 91 PHE D N 1
ATOM 7194 C CA . PHE D 2 91 ? 16.464 10.804 49.342 1.00 42.77 91 PHE D CA 1
ATOM 7195 C C . PHE D 2 91 ? 15.916 10.276 50.695 1.00 43.60 91 PHE D C 1
ATOM 7196 O O . PHE D 2 91 ? 15.910 11.028 51.681 1.00 43.23 91 PHE D O 1
ATOM 7204 N N . PRO D 2 92 ? 15.448 9.000 50.754 1.00 45.04 92 PRO D N 1
ATOM 7205 C CA . PRO D 2 92 ? 14.845 8.501 52.014 1.00 45.81 92 PRO D CA 1
ATOM 7206 C C . PRO D 2 92 ? 15.828 8.509 53.169 1.00 45.98 92 PRO D C 1
ATOM 7207 O O . PRO D 2 92 ? 16.985 8.117 52.975 1.00 47.10 92 PRO D O 1
ATOM 7211 N N . SER D 2 93 ? 15.374 8.970 54.341 1.00 46.36 93 SER D N 1
ATOM 7212 C CA . SER D 2 93 ? 16.153 8.957 55.593 1.00 46.36 93 SER D CA 1
ATOM 7213 C C . SER D 2 93 ? 17.337 9.929 55.661 1.00 45.78 93 SER D C 1
ATOM 7214 O O . SER D 2 93 ? 18.029 9.957 56.688 1.00 45.22 93 SER D O 1
ATOM 7217 N N . TYR D 2 94 ? 17.595 10.682 54.586 1.00 44.52 94 TYR D N 1
ATOM 7218 C CA . TYR D 2 94 ? 18.781 11.560 54.533 1.00 43.60 94 TYR D CA 1
ATOM 7219 C C . TYR D 2 94 ? 18.854 12.521 55.721 1.00 43.64 94 TYR D C 1
ATOM 7220 O O . TYR D 2 94 ? 19.832 12.490 56.470 1.00 43.66 94 TYR D O 1
ATOM 7229 N N . LEU D 2 95 ? 17.835 13.372 55.872 1.00 44.02 95 LEU D N 1
ATOM 7230 C CA . LEU D 2 95 ? 17.777 14.357 56.952 1.00 45.09 95 LEU D CA 1
ATOM 7231 C C . LEU D 2 95 ? 17.780 13.749 58.354 1.00 45.94 95 LEU D C 1
ATOM 7232 O O . LEU D 2 95 ? 18.203 14.393 59.306 1.00 45.48 95 LEU D O 1
ATOM 7237 N N . GLU D 2 96 ? 17.337 12.499 58.469 1.00 47.70 96 GLU D N 1
ATOM 7238 C CA . GLU D 2 96 ? 17.427 11.773 59.732 1.00 49.04 96 GLU D CA 1
ATOM 7239 C C . GLU D 2 96 ? 18.868 11.383 60.040 1.00 49.67 96 GLU D C 1
ATOM 7240 O O . GLU D 2 96 ? 19.309 11.484 61.183 1.00 50.02 96 GLU D O 1
ATOM 7246 N N . LYS D 2 97 ? 19.598 10.935 59.021 1.00 49.63 97 LYS D N 1
ATOM 7247 C CA . LYS D 2 97 ? 21.024 10.624 59.177 1.00 49.61 97 LYS D CA 1
ATOM 7248 C C . LYS D 2 97 ? 21.852 11.861 59.573 1.00 48.70 97 LYS D C 1
ATOM 7249 O O . LYS D 2 97 ? 22.715 11.780 60.441 1.00 49.45 97 LYS D O 1
ATOM 7255 N N . ILE D 2 98 ? 21.560 13.006 58.959 1.00 47.75 98 ILE D N 1
ATOM 7256 C CA . ILE D 2 98 ? 22.199 14.273 59.314 1.00 46.67 98 ILE D CA 1
ATOM 7257 C C . ILE D 2 98 ? 21.973 14.652 60.778 1.00 47.17 98 ILE D C 1
ATOM 7258 O O . ILE D 2 98 ? 22.923 14.978 61.485 1.00 46.21 98 ILE D O 1
ATOM 7263 N N . GLU D 2 99 ? 20.714 14.611 61.216 1.00 47.84 99 GLU D N 1
ATOM 7264 C CA . GLU D 2 99 ? 20.356 14.943 62.605 1.00 48.54 99 GLU D CA 1
ATOM 7265 C C . GLU D 2 99 ? 21.177 14.116 63.609 1.00 48.48 99 GLU D C 1
ATOM 7266 O O . GLU D 2 99 ? 21.713 14.663 64.584 1.00 48.54 99 GLU D O 1
ATOM 7272 N N . LYS D 2 100 ? 21.280 12.813 63.360 1.00 48.45 100 LYS D N 1
ATOM 7273 C CA . LYS D 2 100 ? 22.065 11.911 64.209 1.00 49.23 100 LYS D CA 1
ATOM 7274 C C . LYS D 2 100 ? 23.541 12.316 64.314 1.00 49.19 100 LYS D C 1
ATOM 7275 O O . LYS D 2 100 ? 24.117 12.347 65.408 1.00 48.54 100 LYS D O 1
ATOM 7281 N N . ASP D 2 101 ? 24.151 12.629 63.164 1.00 48.95 101 ASP D N 1
ATOM 7282 C CA . ASP D 2 101 ? 25.542 13.066 63.145 1.00 48.46 101 ASP D CA 1
ATOM 7283 C C . ASP D 2 101 ? 25.725 14.394 63.850 1.00 47.14 101 ASP D C 1
ATOM 7284 O O . ASP D 2 101 ? 26.738 14.602 64.498 1.00 46.51 101 ASP D O 1
ATOM 7289 N N . GLN D 2 102 ? 24.741 15.277 63.714 1.00 46.98 102 GLN D N 1
ATOM 7290 C CA . GLN D 2 102 ? 24.711 16.529 64.459 1.00 47.94 102 GLN D CA 1
ATOM 7291 C C . GLN D 2 102 ? 24.682 16.275 65.978 1.00 48.86 102 GLN D C 1
ATOM 7292 O O . GLN D 2 102 ? 25.418 16.900 66.735 1.00 48.70 102 GLN D O 1
ATOM 7298 N N . GLN D 2 103 ? 23.818 15.360 66.409 1.00 50.31 103 GLN D N 1
ATOM 7299 C CA . GLN D 2 103 ? 23.703 15.028 67.837 1.00 52.00 103 GLN D CA 1
ATOM 7300 C C . GLN D 2 103 ? 24.993 14.390 68.356 1.00 51.97 103 GLN D C 1
ATOM 7301 O O . GLN D 2 103 ? 25.473 14.755 69.436 1.00 52.13 103 GLN D O 1
ATOM 7307 N N . LYS D 2 104 ? 25.561 13.471 67.573 1.00 51.50 104 LYS D N 1
ATOM 7308 C CA . LYS D 2 104 ? 26.818 12.814 67.940 1.00 51.22 104 LYS D CA 1
ATOM 7309 C C . LYS D 2 104 ? 28.034 13.760 68.011 1.00 50.14 104 LYS D C 1
ATOM 7310 O O . LYS D 2 104 ? 28.878 13.613 68.890 1.00 49.92 104 LYS D O 1
ATOM 7316 N N . THR D 2 105 ? 28.110 14.736 67.104 1.00 48.28 105 THR D N 1
ATOM 7317 C CA . THR D 2 105 ? 29.336 15.514 66.932 1.00 46.39 105 THR D CA 1
ATOM 7318 C C . THR D 2 105 ? 29.181 16.928 67.449 1.00 45.96 105 THR D C 1
ATOM 7319 O O . THR D 2 105 ? 30.166 17.604 67.757 1.00 46.32 105 THR D O 1
ATOM 7323 N N . GLY D 2 106 ? 27.947 17.396 67.520 1.00 45.19 106 GLY D N 1
ATOM 7324 C CA . GLY D 2 106 ? 27.705 18.792 67.881 1.00 44.63 106 GLY D CA 1
ATOM 7325 C C . GLY D 2 106 ? 28.012 19.742 66.737 1.00 44.52 106 GLY D C 1
ATOM 7326 O O . GLY D 2 106 ? 27.978 20.961 66.917 1.00 44.53 106 GLY D O 1
ATOM 7327 N N . LEU D 2 107 ? 28.281 19.188 65.550 1.00 43.58 107 LEU D N 1
ATOM 7328 C CA . LEU D 2 107 ? 28.464 20.003 64.345 1.00 43.08 107 LEU D CA 1
ATOM 7329 C C . LEU D 2 107 ? 27.156 20.163 63.586 1.00 42.43 107 LEU D C 1
ATOM 7330 O O . LEU D 2 107 ? 26.319 19.257 63.604 1.00 42.27 107 LEU D O 1
ATOM 7335 N N . LYS D 2 108 ? 26.986 21.312 62.925 1.00 41.76 108 LYS D N 1
ATOM 7336 C CA . LYS D 2 108 ? 25.890 21.497 61.970 1.00 42.00 108 LYS D CA 1
ATOM 7337 C C . LYS D 2 108 ? 26.086 20.654 60.678 1.00 41.39 108 LYS D C 1
ATOM 7338 O O . LYS D 2 108 ? 25.146 20.013 60.183 1.00 41.71 108 LYS D O 1
ATOM 7344 N N . GLU D 2 109 ? 27.324 20.639 60.184 1.00 39.97 109 GLU D N 1
ATOM 7345 C CA . GLU D 2 109 ? 27.760 19.882 59.000 1.00 37.84 109 GLU D CA 1
ATOM 7346 C C . GLU D 2 109 ? 29.269 19.556 59.082 1.00 37.20 109 GLU D C 1
ATOM 7347 O O . GLU D 2 109 ? 29.929 19.973 60.033 1.00 36.26 109 GLU D O 1
ATOM 7353 N N . ALA D 2 110 ? 29.797 18.805 58.093 1.00 35.87 110 ALA D N 1
ATOM 7354 C CA . ALA D 2 110 ? 31.162 18.265 58.173 1.00 34.45 110 ALA D CA 1
ATOM 7355 C C . ALA D 2 110 ? 32.288 19.250 57.851 1.00 34.22 110 ALA D C 1
ATOM 7356 O O . ALA D 2 110 ? 33.401 18.848 57.563 1.00 33.42 110 ALA D O 1
ATOM 7358 N N . VAL D 2 111 ? 32.032 20.545 57.920 1.00 33.61 111 VAL D N 1
ATOM 7359 C CA . VAL D 2 111 ? 33.131 21.474 57.750 1.00 32.81 111 VAL D CA 1
ATOM 7360 C C . VAL D 2 111 ? 32.877 22.680 58.632 1.00 33.12 111 VAL D C 1
ATOM 7361 O O . VAL D 2 111 ? 31.714 23.090 58.813 1.00 33.73 111 VAL D O 1
ATOM 7365 N N . VAL D 2 112 ? 33.959 23.222 59.187 1.00 32.70 112 VAL D N 1
ATOM 7366 C CA . VAL D 2 112 ? 33.927 24.491 59.938 1.00 31.70 112 VAL D CA 1
ATOM 7367 C C . VAL D 2 112 ? 34.832 25.464 59.231 1.00 32.60 112 VAL D C 1
ATOM 7368 O O . VAL D 2 112 ? 36.004 25.144 58.936 1.00 31.78 112 VAL D O 1
ATOM 7372 N N . THR D 2 113 ? 34.296 26.646 58.957 1.00 31.90 113 THR D N 1
ATOM 7373 C CA . THR D 2 113 ? 35.043 27.639 58.207 1.00 32.76 113 THR D CA 1
ATOM 7374 C C . THR D 2 113 ? 35.123 28.958 58.929 1.00 33.40 113 THR D C 1
ATOM 7375 O O . THR D 2 113 ? 34.304 29.258 59.813 1.00 32.48 113 THR D O 1
ATOM 7379 N N . GLY D 2 114 ? 36.092 29.775 58.534 1.00 33.49 114 GLY D N 1
ATOM 7380 C CA . GLY D 2 114 ? 36.181 31.122 59.097 1.00 34.34 114 GLY D CA 1
ATOM 7381 C C . GLY D 2 114 ? 37.542 31.726 58.873 1.00 35.85 114 GLY D C 1
ATOM 7382 O O . GLY D 2 114 ? 38.332 31.244 58.033 1.00 35.30 114 GLY D O 1
ATOM 7383 N N . THR D 2 115 ? 37.811 32.812 59.581 1.00 35.55 115 THR D N 1
ATOM 7384 C CA . THR D 2 115 ? 39.096 33.468 59.526 1.00 36.30 115 THR D CA 1
ATOM 7385 C C . THR D 2 115 ? 39.774 33.333 60.872 1.00 35.96 115 THR D C 1
ATOM 7386 O O . THR D 2 115 ? 39.108 33.067 61.877 1.00 35.45 115 THR D O 1
ATOM 7390 N N . ALA D 2 116 ? 41.094 33.517 60.883 1.00 35.10 116 ALA D N 1
ATOM 7391 C CA . ALA D 2 116 ? 41.902 33.480 62.092 1.00 35.07 116 ALA D CA 1
ATOM 7392 C C . ALA D 2 116 ? 43.236 34.154 61.834 1.00 35.46 116 ALA D C 1
ATOM 7393 O O . ALA D 2 116 ? 43.479 34.684 60.731 1.00 34.45 116 ALA D O 1
ATOM 7395 N N . GLN D 2 117 ? 44.090 34.170 62.862 1.00 35.44 117 GLN D N 1
ATOM 7396 C CA . GLN D 2 117 ? 45.441 34.668 62.716 1.00 35.92 117 GLN D CA 1
ATOM 7397 C C . GLN D 2 117 ? 46.399 33.678 63.335 1.00 35.41 117 GLN D C 1
ATOM 7398 O O . GLN D 2 117 ? 46.063 32.969 64.291 1.00 35.64 117 GLN D O 1
ATOM 7404 N N . LEU D 2 118 ? 47.602 33.644 62.783 1.00 34.16 118 LEU D N 1
ATOM 7405 C CA . LEU D 2 118 ? 48.652 32.857 63.343 1.00 34.47 118 LEU D CA 1
ATOM 7406 C C . LEU D 2 118 ? 49.846 33.761 63.402 1.00 34.06 118 LEU D C 1
ATOM 7407 O O . LEU D 2 118 ? 50.315 34.252 62.367 1.00 34.04 118 LEU D O 1
ATOM 7412 N N . ASP D 2 119 ? 50.359 33.975 64.604 1.00 34.43 119 ASP D N 1
ATOM 7413 C CA . ASP D 2 119 ? 51.456 34.927 64.793 1.00 35.06 119 ASP D CA 1
ATOM 7414 C C . ASP D 2 119 ? 51.158 36.264 64.144 1.00 35.15 119 ASP D C 1
ATOM 7415 O O . ASP D 2 119 ? 52.041 36.893 63.513 1.00 35.40 119 ASP D O 1
ATOM 7420 N N . GLY D 2 120 ? 49.915 36.711 64.296 1.00 36.20 120 GLY D N 1
ATOM 7421 C CA . GLY D 2 120 ? 49.492 38.024 63.795 1.00 36.93 120 GLY D CA 1
ATOM 7422 C C . GLY D 2 120 ? 49.156 38.103 62.319 1.00 37.89 120 GLY D C 1
ATOM 7423 O O . GLY D 2 120 ? 48.756 39.166 61.839 1.00 38.53 120 GLY D O 1
ATOM 7424 N N . MET D 2 121 ? 49.299 36.991 61.592 1.00 37.26 121 MET D N 1
ATOM 7425 C CA . MET D 2 121 ? 49.004 36.967 60.141 1.00 36.50 121 MET D CA 1
ATOM 7426 C C . MET D 2 121 ? 47.632 36.355 59.885 1.00 35.29 121 MET D C 1
ATOM 7427 O O . MET D 2 121 ? 47.361 35.231 60.322 1.00 33.52 121 MET D O 1
ATOM 7432 N N . LYS D 2 122 ? 46.785 37.078 59.152 1.00 35.18 122 LYS D N 1
ATOM 7433 C CA . LYS D 2 122 ? 45.401 36.674 58.976 1.00 35.59 122 LYS D CA 1
ATOM 7434 C C . LYS D 2 122 ? 45.273 35.662 57.820 1.00 34.99 122 LYS D C 1
ATOM 7435 O O . LYS D 2 122 ? 45.959 35.783 56.800 1.00 34.76 122 LYS D O 1
ATOM 7441 N N . PHE D 2 123 ? 44.399 34.676 57.977 1.00 34.00 123 PHE D N 1
ATOM 7442 C CA . PHE D 2 123 ? 44.143 33.709 56.917 1.00 33.70 123 PHE D CA 1
ATOM 7443 C C . PHE D 2 123 ? 42.709 33.229 56.977 1.00 34.10 123 PHE D C 1
ATOM 7444 O O . PHE D 2 123 ? 42.038 33.375 58.030 1.00 34.71 123 PHE D O 1
ATOM 7452 N N . GLY D 2 124 ? 42.221 32.691 55.856 1.00 32.60 124 GLY D N 1
ATOM 7453 C CA . GLY D 2 124 ? 40.934 32.001 55.822 1.00 31.64 124 GLY D CA 1
ATOM 7454 C C . GLY D 2 124 ? 41.219 30.531 56.039 1.00 31.27 124 GLY D C 1
ATOM 7455 O O . GLY D 2 124 ? 42.306 30.038 55.672 1.00 30.51 124 GLY D O 1
ATOM 7456 N N . VAL D 2 125 ? 40.260 29.834 56.636 1.00 31.00 125 VAL D N 1
ATOM 7457 C CA . VAL D 2 125 ? 40.436 28.403 56.943 1.00 31.12 125 VAL D CA 1
ATOM 7458 C C . VAL D 2 125 ? 39.130 27.623 56.770 1.00 31.21 125 VAL D C 1
ATOM 7459 O O . VAL D 2 125 ? 38.031 28.178 56.920 1.00 31.03 125 VAL D O 1
ATOM 7463 N N . ALA D 2 126 ? 39.274 26.345 56.413 1.00 30.58 126 ALA D N 1
ATOM 7464 C CA . ALA D 2 126 ? 38.190 25.399 56.331 1.00 30.26 126 ALA D CA 1
ATOM 7465 C C . ALA D 2 126 ? 38.771 24.100 56.856 1.00 31.21 126 ALA D C 1
ATOM 7466 O O . ALA D 2 126 ? 39.881 23.674 56.435 1.00 31.12 126 ALA D O 1
ATOM 7468 N N . VAL D 2 127 ? 38.067 23.483 57.808 1.00 31.19 127 VAL D N 1
ATOM 7469 C CA . VAL D 2 127 ? 38.501 22.209 58.383 1.00 31.57 127 VAL D CA 1
ATOM 7470 C C . VAL D 2 127 ? 37.368 21.210 58.263 1.00 32.10 127 VAL D C 1
ATOM 7471 O O . VAL D 2 127 ? 36.300 21.405 58.854 1.00 32.67 127 VAL D O 1
ATOM 7475 N N . MET D 2 128 ? 37.601 20.150 57.497 1.00 31.69 128 MET D N 1
ATOM 7476 C CA . MET D 2 128 ? 36.624 19.093 57.327 1.00 32.45 128 MET D CA 1
ATOM 7477 C C . MET D 2 128 ? 36.738 18.104 58.471 1.00 33.32 128 MET D C 1
ATOM 7478 O O . MET D 2 128 ? 37.836 17.868 58.963 1.00 33.90 128 MET D O 1
ATOM 7483 N N . ASP D 2 129 ? 35.611 17.513 58.881 1.00 34.11 129 ASP D N 1
ATOM 7484 C CA . ASP D 2 129 ? 35.594 16.580 59.999 1.00 34.59 129 ASP D CA 1
ATOM 7485 C C . ASP D 2 129 ? 34.963 15.255 59.576 1.00 35.25 129 ASP D C 1
ATOM 7486 O O . ASP D 2 129 ? 33.747 15.171 59.376 1.00 35.53 129 ASP D O 1
ATOM 7491 N N . SER D 2 130 ? 35.785 14.216 59.458 1.00 35.43 130 SER D N 1
ATOM 7492 C CA . SER D 2 130 ? 35.315 12.941 58.909 1.00 37.15 130 SER D CA 1
ATOM 7493 C C . SER D 2 130 ? 34.383 12.185 59.852 1.00 37.56 130 SER D C 1
ATOM 7494 O O . SER D 2 130 ? 33.884 11.128 59.461 1.00 38.16 130 SER D O 1
ATOM 7497 N N . ARG D 2 131 ? 34.131 12.719 61.057 1.00 38.16 131 ARG D N 1
ATOM 7498 C CA . ARG D 2 131 ? 33.127 12.108 61.965 1.00 38.75 131 ARG D CA 1
ATOM 7499 C C . ARG D 2 131 ? 31.703 12.288 61.422 1.00 39.26 131 ARG D C 1
ATOM 7500 O O . ARG D 2 131 ? 30.835 11.440 61.664 1.00 40.19 131 ARG D O 1
ATOM 7508 N N . PHE D 2 132 ? 31.485 13.394 60.699 1.00 38.66 132 PHE D N 1
ATOM 7509 C CA . PHE D 2 132 ? 30.182 13.786 60.156 1.00 38.22 132 PHE D CA 1
ATOM 7510 C C . PHE D 2 132 ? 29.967 13.264 58.729 1.00 38.69 132 PHE D C 1
ATOM 7511 O O . PHE D 2 132 ? 30.567 13.774 57.769 1.00 37.46 132 PHE D O 1
ATOM 7519 N N . ARG D 2 133 ? 29.095 12.259 58.598 1.00 39.33 133 ARG D N 1
ATOM 7520 C CA . ARG D 2 133 ? 28.810 11.592 57.322 1.00 39.72 133 ARG D CA 1
ATOM 7521 C C . ARG D 2 133 ? 30.118 11.283 56.593 1.00 39.37 133 ARG D C 1
ATOM 7522 O O . ARG D 2 133 ? 30.199 11.490 55.387 1.00 38.73 133 ARG D O 1
ATOM 7530 N N . MET D 2 134 ? 31.134 10.821 57.329 1.00 39.69 134 MET D N 1
ATOM 7531 C CA . MET D 2 134 ? 32.430 10.454 56.757 1.00 40.52 134 MET D CA 1
ATOM 7532 C C . MET D 2 134 ? 33.195 11.640 56.111 1.00 38.71 134 MET D C 1
ATOM 7533 O O . MET D 2 134 ? 34.154 11.438 55.369 1.00 39.39 134 MET D O 1
ATOM 7538 N N . GLY D 2 135 ? 32.763 12.858 56.381 1.00 37.21 135 GLY D N 1
ATOM 7539 C CA . GLY D 2 135 ? 33.321 14.051 55.716 1.00 36.27 135 GLY D CA 1
ATOM 7540 C C . GLY D 2 135 ? 33.006 14.082 54.219 1.00 35.37 135 GLY D C 1
ATOM 7541 O O . GLY D 2 135 ? 33.656 14.797 53.461 1.00 35.48 135 GLY D O 1
ATOM 7542 N N . SER D 2 136 ? 31.992 13.319 53.795 1.00 33.58 136 SER D N 1
ATOM 7543 C CA . SER D 2 136 ? 31.556 13.330 52.413 1.00 32.01 136 SER D CA 1
ATOM 7544 C C . SER D 2 136 ? 30.981 14.696 52.092 1.00 31.64 136 SER D C 1
ATOM 7545 O O . SER D 2 136 ? 30.278 15.316 52.912 1.00 29.39 136 SER D O 1
ATOM 7548 N N . MET D 2 137 ? 31.292 15.168 50.884 1.00 31.88 137 MET D N 1
ATOM 7549 C CA . MET D 2 137 ? 30.997 16.548 50.503 1.00 31.97 137 MET D CA 1
ATOM 7550 C C . MET D 2 137 ? 29.620 16.722 49.817 1.00 31.84 137 MET D C 1
ATOM 7551 O O . MET D 2 137 ? 29.397 16.260 48.699 1.00 30.92 137 MET D O 1
ATOM 7556 N N . GLY D 2 138 ? 28.713 17.450 50.471 1.00 32.18 138 GLY D N 1
ATOM 7557 C CA . GLY D 2 138 ? 27.441 17.810 49.834 1.00 30.95 138 GLY D CA 1
ATOM 7558 C C . GLY D 2 138 ? 27.395 19.287 49.615 1.00 31.18 138 GLY D C 1
ATOM 7559 O O . GLY D 2 138 ? 28.429 19.954 49.676 1.00 30.90 138 GLY D O 1
ATOM 7560 N N . SER D 2 139 ? 26.186 19.810 49.370 1.00 31.62 139 SER D N 1
ATOM 7561 C CA . SER D 2 139 ? 25.965 21.238 49.061 1.00 31.70 139 SER D CA 1
ATOM 7562 C C . SER D 2 139 ? 26.431 22.197 50.134 1.00 31.97 139 SER D C 1
ATOM 7563 O O . SER D 2 139 ? 26.950 23.280 49.831 1.00 32.17 139 SER D O 1
ATOM 7566 N N . VAL D 2 140 ? 26.183 21.853 51.396 1.00 31.29 140 VAL D N 1
ATOM 7567 C CA . VAL D 2 140 ? 26.584 22.747 52.473 1.00 31.08 140 VAL D CA 1
ATOM 7568 C C . VAL D 2 140 ? 28.102 22.965 52.521 1.00 30.98 140 VAL D C 1
ATOM 7569 O O . VAL D 2 140 ? 28.570 24.091 52.612 1.00 31.87 140 VAL D O 1
ATOM 7573 N N . ILE D 2 141 ? 28.842 21.869 52.494 1.00 30.67 141 ILE D N 1
ATOM 7574 C CA . ILE D 2 141 ? 30.299 21.906 52.496 1.00 30.42 141 ILE D CA 1
ATOM 7575 C C . ILE D 2 141 ? 30.794 22.705 51.281 1.00 30.26 141 ILE D C 1
ATOM 7576 O O . ILE D 2 141 ? 31.654 23.559 51.438 1.00 30.22 141 ILE D O 1
ATOM 7581 N N . GLY D 2 142 ? 30.197 22.470 50.109 1.00 30.18 142 GLY D N 1
ATOM 7582 C CA . GLY D 2 142 ? 30.620 23.121 48.867 1.00 30.11 142 GLY D CA 1
ATOM 7583 C C . GLY D 2 142 ? 30.387 24.613 49.061 1.00 30.68 142 GLY D C 1
ATOM 7584 O O . GLY D 2 142 ? 31.265 25.408 48.781 1.00 30.61 142 GLY D O 1
ATOM 7585 N N . GLU D 2 143 ? 29.209 24.995 49.562 1.00 30.39 143 GLU D N 1
ATOM 7586 C CA . GLU D 2 143 ? 28.896 26.438 49.699 1.00 30.45 143 GLU D CA 1
ATOM 7587 C C . GLU D 2 143 ? 29.730 27.131 50.770 1.00 30.56 143 GLU D C 1
ATOM 7588 O O . GLU D 2 143 ? 30.192 28.253 50.588 1.00 30.97 143 GLU D O 1
ATOM 7594 N N . LYS D 2 144 ? 29.915 26.473 51.907 1.00 31.23 144 LYS D N 1
ATOM 7595 C CA . LYS D 2 144 ? 30.712 27.053 52.988 1.00 31.01 144 LYS D CA 1
ATOM 7596 C C . LYS D 2 144 ? 32.174 27.241 52.549 1.00 31.04 144 LYS D C 1
ATOM 7597 O O . LYS D 2 144 ? 32.793 28.232 52.881 1.00 30.27 144 LYS D O 1
ATOM 7603 N N . ILE D 2 145 ? 32.717 26.255 51.849 1.00 28.98 145 ILE D N 1
ATOM 7604 C CA . ILE D 2 145 ? 34.084 26.370 51.300 1.00 28.90 145 ILE D CA 1
ATOM 7605 C C . ILE D 2 145 ? 34.194 27.522 50.275 1.00 28.63 145 ILE D C 1
ATOM 7606 O O . ILE D 2 145 ? 35.115 28.322 50.363 1.00 29.82 145 ILE D O 1
ATOM 7611 N N . CYS D 2 146 ? 33.251 27.615 49.343 1.00 28.77 146 CYS D N 1
ATOM 7612 C CA . CYS D 2 146 ? 33.276 28.668 48.380 1.00 30.13 146 CYS D CA 1
ATOM 7613 C C . CYS D 2 146 ? 33.158 30.022 49.053 1.00 30.12 146 CYS D C 1
ATOM 7614 O O . CYS D 2 146 ? 33.852 30.961 48.673 1.00 30.55 146 CYS D O 1
ATOM 7617 N N . ARG D 2 147 ? 32.258 30.154 50.040 1.00 30.80 147 ARG D N 1
ATOM 7618 C CA . ARG D 2 147 ? 32.119 31.456 50.729 1.00 31.31 147 ARG D CA 1
ATOM 7619 C C . ARG D 2 147 ? 33.396 31.951 51.397 1.00 31.61 147 ARG D C 1
ATOM 7620 O O . ARG D 2 147 ? 33.741 33.133 51.276 1.00 32.01 147 ARG D O 1
ATOM 7628 N N . ILE D 2 148 ? 34.091 31.082 52.134 1.00 31.40 148 ILE D N 1
ATOM 7629 C CA . ILE D 2 148 ? 35.377 31.503 52.734 1.00 31.28 148 ILE D CA 1
ATOM 7630 C C . ILE D 2 148 ? 36.450 31.810 51.666 1.00 31.75 148 ILE D C 1
ATOM 7631 O O . ILE D 2 148 ? 37.162 32.832 51.762 1.00 32.29 148 ILE D O 1
ATOM 7636 N N . ILE D 2 149 ? 36.541 30.957 50.628 1.00 31.11 149 ILE D N 1
ATOM 7637 C CA . ILE D 2 149 ? 37.485 31.220 49.540 1.00 30.17 149 ILE D CA 1
ATOM 7638 C C . ILE D 2 149 ? 37.198 32.585 48.913 1.00 30.85 149 ILE D C 1
ATOM 7639 O O . ILE D 2 149 ? 38.126 33.401 48.762 1.00 30.97 149 ILE D O 1
ATOM 7644 N N . ASP D 2 150 ? 35.943 32.833 48.545 1.00 31.11 150 ASP D N 1
ATOM 7645 C CA . ASP D 2 150 ? 35.572 34.093 47.898 1.00 32.06 150 ASP D CA 1
ATOM 7646 C C . ASP D 2 150 ? 35.871 35.276 48.817 1.00 32.93 150 ASP D C 1
ATOM 7647 O O . ASP D 2 150 ? 36.338 36.312 48.362 1.00 33.43 150 ASP D O 1
ATOM 7652 N N . TYR D 2 151 ? 35.610 35.110 50.112 1.00 33.35 151 TYR D N 1
ATOM 7653 C CA . TYR D 2 151 ? 35.953 36.141 51.085 1.00 34.68 151 TYR D CA 1
ATOM 7654 C C . TYR D 2 151 ? 37.456 36.468 51.051 1.00 34.21 151 TYR D C 1
ATOM 7655 O O . TYR D 2 151 ? 37.855 37.644 51.021 1.00 33.28 151 TYR D O 1
ATOM 7664 N N . CYS D 2 152 ? 38.271 35.415 51.050 1.00 33.25 152 CYS D N 1
ATOM 7665 C CA . CYS D 2 152 ? 39.723 35.542 50.969 1.00 33.01 152 CYS D CA 1
ATOM 7666 C C . CYS D 2 152 ? 40.192 36.272 49.720 1.00 32.61 152 CYS D C 1
ATOM 7667 O O . CYS D 2 152 ? 41.132 37.047 49.790 1.00 32.34 152 CYS D O 1
ATOM 7670 N N . THR D 2 153 ? 39.521 36.012 48.598 1.00 32.91 153 THR D N 1
ATOM 7671 C CA . THR D 2 153 ? 39.823 36.646 47.339 1.00 33.22 153 THR D CA 1
ATOM 7672 C C . THR D 2 153 ? 39.544 38.163 47.426 1.00 33.83 153 THR D C 1
ATOM 7673 O O . THR D 2 153 ? 40.394 38.991 47.080 1.00 32.19 153 THR D O 1
ATOM 7677 N N . GLU D 2 154 ? 38.365 38.516 47.920 1.00 35.18 154 GLU D N 1
ATOM 7678 C CA . GLU D 2 154 ? 37.970 39.926 48.030 1.00 37.70 154 GLU D CA 1
ATOM 7679 C C . GLU D 2 154 ? 38.844 40.693 49.019 1.00 37.53 154 GLU D C 1
ATOM 7680 O O . GLU D 2 154 ? 39.037 41.908 48.871 1.00 37.46 154 GLU D O 1
ATOM 7686 N N . ASN D 2 155 ? 39.347 39.999 50.038 1.00 36.65 155 ASN D N 1
ATOM 7687 C CA . ASN D 2 155 ? 40.171 40.647 51.044 1.00 36.84 155 ASN D CA 1
ATOM 7688 C C . ASN D 2 155 ? 41.661 40.310 50.950 1.00 36.68 155 ASN D C 1
ATOM 7689 O O . ASN D 2 155 ? 42.421 40.619 51.860 1.00 36.27 155 ASN D O 1
ATOM 7694 N N . ARG D 2 156 ? 42.072 39.652 49.850 1.00 35.60 156 ARG D N 1
ATOM 7695 C CA . ARG D 2 156 ? 43.465 39.290 49.607 1.00 33.68 156 ARG D CA 1
ATOM 7696 C C . ARG D 2 156 ? 44.097 38.535 50.768 1.00 32.62 156 ARG D C 1
ATOM 7697 O O . ARG D 2 156 ? 45.198 38.886 51.234 1.00 32.36 156 ARG D O 1
ATOM 7705 N N . LEU D 2 157 ? 43.430 37.472 51.216 1.00 31.24 157 LEU D N 1
ATOM 7706 C CA . LEU D 2 157 ? 43.942 36.665 52.291 1.00 31.62 157 LEU D CA 1
ATOM 7707 C C . LEU D 2 157 ? 44.369 35.308 51.787 1.00 31.27 157 LEU D C 1
ATOM 7708 O O . LEU D 2 157 ? 43.705 34.757 50.906 1.00 31.29 157 LEU D O 1
ATOM 7713 N N . PRO D 2 158 ? 45.399 34.726 52.415 1.00 30.52 158 PRO D N 1
ATOM 7714 C CA . PRO D 2 158 ? 45.726 33.329 52.074 1.00 30.48 158 PRO D CA 1
ATOM 7715 C C . PRO D 2 158 ? 44.657 32.416 52.656 1.00 31.81 158 PRO D C 1
ATOM 7716 O O . PRO D 2 158 ? 43.831 32.870 53.502 1.00 30.53 158 PRO D O 1
ATOM 7720 N N . PHE D 2 159 ? 44.667 31.135 52.244 1.00 30.30 159 PHE D N 1
ATOM 7721 C CA . PHE D 2 159 ? 43.593 30.263 52.607 1.00 29.87 159 PHE D CA 1
ATOM 7722 C C . PHE D 2 159 ? 44.196 28.883 52.849 1.00 29.67 159 PHE D C 1
ATOM 7723 O O . PHE D 2 159 ? 45.067 28.451 52.097 1.00 29.25 159 PHE D O 1
ATOM 7731 N N . ILE D 2 160 ? 43.741 28.223 53.904 1.00 29.54 160 ILE D N 1
ATOM 7732 C CA . ILE D 2 160 ? 44.230 26.892 54.262 1.00 28.85 160 ILE D CA 1
ATOM 7733 C C . ILE D 2 160 ? 43.040 25.974 54.395 1.00 29.26 160 ILE D C 1
ATOM 7734 O O . ILE D 2 160 ? 42.084 26.281 55.125 1.00 29.66 160 ILE D O 1
ATOM 7739 N N . LEU D 2 161 ? 43.116 24.799 53.781 1.00 28.57 161 LEU D N 1
ATOM 7740 C CA . LEU D 2 161 ? 41.967 23.900 53.823 1.00 28.51 161 LEU D CA 1
ATOM 7741 C C . LEU D 2 161 ? 42.466 22.552 54.279 1.00 28.08 161 LEU D C 1
ATOM 7742 O O . LEU D 2 161 ? 43.366 21.979 53.638 1.00 28.13 161 LEU D O 1
ATOM 7747 N N . PHE D 2 162 ? 41.893 22.071 55.384 1.00 27.98 162 PHE D N 1
ATOM 7748 C CA . PHE D 2 162 ? 42.175 20.730 55.925 1.00 28.02 162 PHE D CA 1
ATOM 7749 C C . PHE D 2 162 ? 41.171 19.720 55.404 1.00 28.36 162 PHE D C 1
ATOM 7750 O O . PHE D 2 162 ? 40.025 19.709 55.821 1.00 28.15 162 PHE D O 1
ATOM 7758 N N . SER D 2 163 ? 41.613 18.864 54.482 1.00 28.42 163 SER D N 1
ATOM 7759 C CA . SER D 2 163 ? 40.714 17.892 53.881 1.00 29.44 163 SER D CA 1
ATOM 7760 C C . SER D 2 163 ? 40.596 16.640 54.746 1.00 28.21 163 SER D C 1
ATOM 7761 O O . SER D 2 163 ? 41.581 16.152 55.301 1.00 28.46 163 SER D O 1
ATOM 7764 N N . ALA D 2 164 ? 39.385 16.108 54.793 1.00 29.01 164 ALA D N 1
ATOM 7765 C CA . ALA D 2 164 ? 39.067 14.822 55.472 1.00 29.73 164 ALA D CA 1
ATOM 7766 C C . ALA D 2 164 ? 37.753 14.345 54.876 1.00 30.46 164 ALA D C 1
ATOM 7767 O O . ALA D 2 164 ? 36.716 14.954 55.078 1.00 32.34 164 ALA D O 1
ATOM 7769 N N . SER D 2 165 ? 37.816 13.278 54.096 1.00 31.71 165 SER D N 1
ATOM 7770 C CA . SER D 2 165 ? 36.647 12.765 53.405 1.00 32.57 165 SER D CA 1
ATOM 7771 C C . SER D 2 165 ? 36.872 11.292 53.081 1.00 32.92 165 SER D C 1
ATOM 7772 O O . SER D 2 165 ? 37.885 10.919 52.484 1.00 32.38 165 SER D O 1
ATOM 7775 N N . GLY D 2 166 ? 35.930 10.454 53.490 1.00 33.80 166 GLY D N 1
ATOM 7776 C CA . GLY D 2 166 ? 36.042 9.008 53.297 1.00 34.74 166 GLY D CA 1
ATOM 7777 C C . GLY D 2 166 ? 35.030 8.413 52.326 1.00 36.21 166 GLY D C 1
ATOM 7778 O O . GLY D 2 166 ? 34.940 7.167 52.180 1.00 35.86 166 GLY D O 1
ATOM 7779 N N . GLY D 2 167 ? 34.293 9.278 51.633 1.00 35.87 167 GLY D N 1
ATOM 7780 C CA . GLY D 2 167 ? 33.398 8.829 50.584 1.00 36.09 167 GLY D CA 1
ATOM 7781 C C . GLY D 2 167 ? 32.550 9.932 49.960 1.00 36.58 167 GLY D C 1
ATOM 7782 O O . GLY D 2 167 ? 32.701 11.106 50.277 1.00 35.68 167 GLY D O 1
ATOM 7783 N N . ALA D 2 168 ? 31.637 9.528 49.076 1.00 36.91 168 ALA D N 1
ATOM 7784 C CA . ALA D 2 168 ? 30.740 10.455 48.361 1.00 37.16 168 ALA D CA 1
ATOM 7785 C C . ALA D 2 168 ? 29.446 10.729 49.140 1.00 37.52 168 ALA D C 1
ATOM 7786 O O . ALA D 2 168 ? 28.930 9.844 49.844 1.00 37.03 168 ALA D O 1
ATOM 7788 N N . ARG D 2 169 ? 28.927 11.942 49.011 1.00 35.85 169 ARG D N 1
ATOM 7789 C CA . ARG D 2 169 ? 27.643 12.296 49.601 1.00 35.83 169 ARG D CA 1
ATOM 7790 C C . ARG D 2 169 ? 26.543 11.853 48.636 1.00 36.03 169 ARG D C 1
ATOM 7791 O O . ARG D 2 169 ? 25.941 12.673 47.933 1.00 35.77 169 ARG D O 1
ATOM 7799 N N . MET D 2 170 ? 26.329 10.545 48.572 1.00 36.79 170 MET D N 1
ATOM 7800 C CA . MET D 2 170 ? 25.500 9.980 47.520 1.00 38.97 170 MET D CA 1
ATOM 7801 C C . MET D 2 170 ? 24.030 10.420 47.619 1.00 37.91 170 MET D C 1
ATOM 7802 O O . MET D 2 170 ? 23.349 10.466 46.609 1.00 37.33 170 MET D O 1
ATOM 7807 N N . GLN D 2 171 ? 23.585 10.786 48.825 1.00 37.20 171 GLN D N 1
ATOM 7808 C CA . GLN D 2 171 ? 22.211 11.245 49.050 1.00 37.94 171 GLN D CA 1
ATOM 7809 C C . GLN D 2 171 ? 21.869 12.491 48.258 1.00 37.16 171 GLN D C 1
ATOM 7810 O O . GLN D 2 171 ? 20.675 12.801 48.087 1.00 37.74 171 GLN D O 1
ATOM 7816 N N . GLU D 2 172 ? 22.898 13.236 47.835 1.00 35.38 172 GLU D N 1
ATOM 7817 C CA . GLU D 2 172 ? 22.669 14.420 47.003 1.00 33.87 172 GLU D CA 1
ATOM 7818 C C . GLU D 2 172 ? 23.092 14.199 45.552 1.00 33.42 172 GLU D C 1
ATOM 7819 O O . GLU D 2 172 ? 23.082 15.148 44.751 1.00 33.44 172 GLU D O 1
ATOM 7825 N N . GLY D 2 173 ? 23.461 12.959 45.254 1.00 32.44 173 GLY D N 1
ATOM 7826 C CA . GLY D 2 173 ? 23.718 12.471 43.893 1.00 33.30 173 GLY D CA 1
ATOM 7827 C C . GLY D 2 173 ? 24.586 13.417 43.055 1.00 32.55 173 GLY D C 1
ATOM 7828 O O . GLY D 2 173 ? 25.662 13.816 43.471 1.00 33.39 173 GLY D O 1
ATOM 7829 N N . ILE D 2 174 ? 24.104 13.766 41.878 1.00 32.47 174 ILE D N 1
ATOM 7830 C CA . ILE D 2 174 ? 24.834 14.638 40.933 1.00 32.25 174 ILE D CA 1
ATOM 7831 C C . ILE D 2 174 ? 25.187 15.986 41.533 1.00 32.05 174 ILE D C 1
ATOM 7832 O O . ILE D 2 174 ? 26.158 16.631 41.126 1.00 32.77 174 ILE D O 1
ATOM 7837 N N . ILE D 2 175 ? 24.394 16.438 42.506 1.00 32.02 175 ILE D N 1
ATOM 7838 C CA . ILE D 2 175 ? 24.640 17.754 43.103 1.00 31.29 175 ILE D CA 1
ATOM 7839 C C . ILE D 2 175 ? 25.954 17.729 43.917 1.00 31.76 175 ILE D C 1
ATOM 7840 O O . ILE D 2 175 ? 26.734 18.691 43.915 1.00 31.26 175 ILE D O 1
ATOM 7845 N N . SER D 2 176 ? 26.204 16.624 44.608 1.00 31.37 176 SER D N 1
ATOM 7846 C CA . SER D 2 176 ? 27.453 16.486 45.339 1.00 31.85 176 SER D CA 1
ATOM 7847 C C . SER D 2 176 ? 28.670 16.360 44.403 1.00 30.40 176 SER D C 1
ATOM 7848 O O . SER D 2 176 ? 29.717 16.918 44.699 1.00 31.13 176 SER D O 1
ATOM 7851 N N . LEU D 2 177 ? 28.510 15.682 43.271 1.00 29.11 177 LEU D N 1
ATOM 7852 C CA . LEU D 2 177 ? 29.569 15.569 42.277 1.00 28.32 177 LEU D CA 1
ATOM 7853 C C . LEU D 2 177 ? 29.976 16.962 41.823 1.00 27.88 177 LEU D C 1
ATOM 7854 O O . LEU D 2 177 ? 31.157 17.318 41.815 1.00 28.64 177 LEU D O 1
ATOM 7859 N N . MET D 2 178 ? 28.978 17.766 41.490 1.00 27.77 178 MET D N 1
ATOM 7860 C CA . MET D 2 178 ? 29.192 19.131 41.020 1.00 28.29 178 MET D CA 1
ATOM 7861 C C . MET D 2 178 ? 29.897 20.014 42.014 1.00 28.95 178 MET D C 1
ATOM 7862 O O . MET D 2 178 ? 30.436 21.036 41.651 1.00 30.46 178 MET D O 1
ATOM 7867 N N . GLN D 2 179 ? 29.883 19.645 43.292 1.00 30.34 179 GLN D N 1
ATOM 7868 C CA . GLN D 2 179 ? 30.572 20.463 44.315 1.00 28.91 179 GLN D CA 1
ATOM 7869 C C . GLN D 2 179 ? 32.106 20.504 44.057 1.00 28.31 179 GLN D C 1
ATOM 7870 O O . GLN D 2 179 ? 32.777 21.431 44.451 1.00 27.99 179 GLN D O 1
ATOM 7876 N N . MET D 2 180 ? 32.624 19.481 43.394 1.00 27.13 180 MET D N 1
ATOM 7877 C CA . MET D 2 180 ? 34.030 19.466 42.990 1.00 28.30 180 MET D CA 1
ATOM 7878 C C . MET D 2 180 ? 34.311 20.638 42.039 1.00 28.48 180 MET D C 1
ATOM 7879 O O . MET D 2 180 ? 35.354 21.280 42.140 1.00 30.14 180 MET D O 1
ATOM 7884 N N . GLY D 2 181 ? 33.379 20.885 41.108 1.00 28.67 181 GLY D N 1
ATOM 7885 C CA . GLY D 2 181 ? 33.482 21.977 40.134 1.00 28.12 181 GLY D CA 1
ATOM 7886 C C . GLY D 2 181 ? 33.215 23.314 40.791 1.00 28.49 181 GLY D C 1
ATOM 7887 O O . GLY D 2 181 ? 33.912 24.286 40.549 1.00 28.78 181 GLY D O 1
ATOM 7888 N N . LYS D 2 182 ? 32.182 23.349 41.631 1.00 28.60 182 LYS D N 1
ATOM 7889 C CA . LYS D 2 182 ? 31.792 24.542 42.391 1.00 28.26 182 LYS D CA 1
ATOM 7890 C C . LYS D 2 182 ? 32.962 25.090 43.208 1.00 27.80 182 LYS D C 1
ATOM 7891 O O . LYS D 2 182 ? 33.326 26.251 43.082 1.00 26.80 182 LYS D O 1
ATOM 7897 N N . THR D 2 183 ? 33.565 24.248 44.046 1.00 27.97 183 THR D N 1
ATOM 7898 C CA . THR D 2 183 ? 34.719 24.702 44.860 1.00 26.40 183 THR D CA 1
ATOM 7899 C C . THR D 2 183 ? 35.933 25.101 43.984 1.00 26.39 183 THR D C 1
ATOM 7900 O O . THR D 2 183 ? 36.634 26.045 44.299 1.00 25.25 183 THR D O 1
ATOM 7904 N N . SER D 2 184 ? 36.157 24.384 42.880 1.00 27.30 184 SER D N 1
ATOM 7905 C CA . SER D 2 184 ? 37.267 24.668 41.976 1.00 25.67 184 SER D CA 1
ATOM 7906 C C . SER D 2 184 ? 37.171 26.045 41.330 1.00 27.28 184 SER D C 1
ATOM 7907 O O . SER D 2 184 ? 38.172 26.715 41.203 1.00 26.26 184 SER D O 1
ATOM 7910 N N . VAL D 2 185 ? 35.989 26.465 40.882 1.00 26.26 185 VAL D N 1
ATOM 7911 C CA . VAL D 2 185 ? 35.916 27.778 40.251 1.00 27.47 185 VAL D CA 1
ATOM 7912 C C . VAL D 2 185 ? 36.325 28.880 41.254 1.00 27.15 185 VAL D C 1
ATOM 7913 O O . VAL D 2 185 ? 37.085 29.753 40.909 1.00 27.88 185 VAL D O 1
ATOM 7917 N N . SER D 2 186 ? 35.865 28.795 42.502 1.00 27.71 186 SER D N 1
ATOM 7918 C CA . SER D 2 186 ? 36.244 29.744 43.547 1.00 27.74 186 SER D CA 1
ATOM 7919 C C . SER D 2 186 ? 37.713 29.671 43.790 1.00 28.11 186 SER D C 1
ATOM 7920 O O . SER D 2 186 ? 38.367 30.709 43.912 1.00 27.84 186 SER D O 1
ATOM 7923 N N . LEU D 2 187 ? 38.237 28.446 43.880 1.00 26.84 187 LEU D N 1
ATOM 7924 C CA . LEU D 2 187 ? 39.619 28.230 44.159 1.00 27.29 187 LEU D CA 1
ATOM 7925 C C . LEU D 2 187 ? 40.539 28.794 43.080 1.00 27.20 187 LEU D C 1
ATOM 7926 O O . LEU D 2 187 ? 41.603 29.427 43.400 1.00 26.15 187 LEU D O 1
ATOM 7931 N N . LYS D 2 188 ? 40.148 28.583 41.811 1.00 26.40 188 LYS D N 1
ATOM 7932 C CA . LYS D 2 188 ? 41.025 29.078 40.694 1.00 26.79 188 LYS D CA 1
ATOM 7933 C C . LYS D 2 188 ? 41.004 30.622 40.647 1.00 26.62 188 LYS D C 1
ATOM 7934 O O . LYS D 2 188 ? 41.992 31.271 40.316 1.00 27.01 188 LYS D O 1
ATOM 7940 N N . ARG D 2 189 ? 39.865 31.208 40.946 1.00 27.62 189 ARG D N 1
ATOM 7941 C CA . ARG D 2 189 ? 39.786 32.704 41.026 1.00 28.76 189 ARG D CA 1
ATOM 7942 C C . ARG D 2 189 ? 40.667 33.255 42.136 1.00 28.31 189 ARG D C 1
ATOM 7943 O O . ARG D 2 189 ? 41.339 34.288 41.992 1.00 29.30 189 ARG D O 1
ATOM 7951 N N . HIS D 2 190 ? 40.679 32.563 43.259 1.00 28.66 190 HIS D N 1
ATOM 7952 C CA . HIS D 2 190 ? 41.536 32.933 44.387 1.00 28.50 190 HIS D CA 1
ATOM 7953 C C . HIS D 2 190 ? 43.002 32.870 43.972 1.00 28.84 190 HIS D C 1
ATOM 7954 O O . HIS D 2 190 ? 43.792 33.769 44.273 1.00 27.59 190 HIS D O 1
ATOM 7961 N N . SER D 2 191 ? 43.351 31.777 43.306 1.00 27.84 191 SER D N 1
ATOM 7962 C CA . SER D 2 191 ? 44.687 31.578 42.779 1.00 27.14 191 SER D CA 1
ATOM 7963 C C . SER D 2 191 ? 45.065 32.624 41.726 1.00 26.99 191 SER D C 1
ATOM 7964 O O . SER D 2 191 ? 46.218 33.086 41.704 1.00 26.80 191 SER D O 1
ATOM 7967 N N . ASP D 2 192 ? 44.120 32.966 40.853 1.00 26.77 192 ASP D N 1
ATOM 7968 C CA . ASP D 2 192 ? 44.381 33.918 39.753 1.00 28.71 192 ASP D CA 1
ATOM 7969 C C . ASP D 2 192 ? 44.525 35.334 40.269 1.00 30.09 192 ASP D C 1
ATOM 7970 O O . ASP D 2 192 ? 45.094 36.218 39.588 1.00 28.86 192 ASP D O 1
ATOM 7975 N N . ALA D 2 193 ? 44.049 35.544 41.495 1.00 29.59 193 ALA D N 1
ATOM 7976 C CA . ALA D 2 193 ? 44.259 36.838 42.164 1.00 29.77 193 ALA D CA 1
ATOM 7977 C C . ALA D 2 193 ? 45.682 36.932 42.746 1.00 30.51 193 ALA D C 1
ATOM 7978 O O . ALA D 2 193 ? 46.049 37.967 43.289 1.00 31.64 193 ALA D O 1
ATOM 7980 N N . GLY D 2 194 ? 46.473 35.850 42.653 1.00 29.68 194 GLY D N 1
ATOM 7981 C CA . GLY D 2 194 ? 47.845 35.840 43.181 1.00 28.93 194 GLY D CA 1
ATOM 7982 C C . GLY D 2 194 ? 47.964 35.449 44.630 1.00 29.20 194 GLY D C 1
ATOM 7983 O O . GLY D 2 194 ? 48.988 35.704 45.278 1.00 29.24 194 GLY D O 1
ATOM 7984 N N . LEU D 2 195 ? 46.928 34.771 45.140 1.00 28.17 195 LEU D N 1
ATOM 7985 C CA . LEU D 2 195 ? 46.835 34.485 46.567 1.00 28.58 195 LEU D CA 1
ATOM 7986 C C . LEU D 2 195 ? 47.226 33.034 46.843 1.00 28.89 195 LEU D C 1
ATOM 7987 O O . LEU D 2 195 ? 47.047 32.166 45.970 1.00 29.21 195 LEU D O 1
ATOM 7992 N N . LEU D 2 196 ? 47.710 32.793 48.063 1.00 27.85 196 LEU D N 1
ATOM 7993 C CA . LEU D 2 196 ? 48.219 31.474 48.499 1.00 27.86 196 LEU D CA 1
ATOM 7994 C C . LEU D 2 196 ? 47.136 30.538 48.978 1.00 27.63 196 LEU D C 1
ATOM 7995 O O . LEU D 2 196 ? 46.271 30.941 49.758 1.00 27.64 196 LEU D O 1
ATOM 8000 N N . TYR D 2 197 ? 47.229 29.266 48.570 1.00 26.73 197 TYR D N 1
ATOM 8001 C CA . TYR D 2 197 ? 46.333 28.268 49.037 1.00 27.10 197 TYR D CA 1
ATOM 8002 C C . TYR D 2 197 ? 47.183 27.112 49.552 1.00 27.52 197 TYR D C 1
ATOM 8003 O O . TYR D 2 197 ? 47.961 26.513 48.784 1.00 26.55 197 TYR D O 1
ATOM 8012 N N . ILE D 2 198 ? 47.041 26.800 50.847 1.00 27.02 198 ILE D N 1
ATOM 8013 C CA . ILE D 2 198 ? 47.749 25.630 51.448 1.00 27.59 198 ILE D CA 1
ATOM 8014 C C . ILE D 2 198 ? 46.733 24.535 51.627 1.00 27.98 198 ILE D C 1
ATOM 8015 O O . ILE D 2 198 ? 45.753 24.702 52.349 1.00 28.70 198 ILE D O 1
ATOM 8020 N N . SER D 2 199 ? 46.966 23.416 50.965 1.00 26.73 199 SER D N 1
ATOM 8021 C CA . SER D 2 199 ? 46.112 22.248 51.095 1.00 26.36 199 SER D CA 1
ATOM 8022 C C . SER D 2 199 ? 46.773 21.334 52.102 1.00 26.01 199 SER D C 1
ATOM 8023 O O . SER D 2 199 ? 47.956 20.946 51.943 1.00 25.08 199 SER D O 1
ATOM 8026 N N . TYR D 2 200 ? 46.037 21.077 53.185 1.00 26.39 200 TYR D N 1
ATOM 8027 C CA . TYR D 2 200 ? 46.543 20.273 54.279 1.00 27.43 200 TYR D CA 1
ATOM 8028 C C . TYR D 2 200 ? 45.726 18.976 54.330 1.00 27.62 200 TYR D C 1
ATOM 8029 O O . TYR D 2 200 ? 44.658 18.925 54.932 1.00 28.66 200 TYR D O 1
ATOM 8038 N N . LEU D 2 201 ? 46.234 17.922 53.725 1.00 27.76 201 LEU D N 1
ATOM 8039 C CA . LEU D 2 201 ? 45.438 16.727 53.561 1.00 28.57 201 LEU D CA 1
ATOM 8040 C C . LEU D 2 201 ? 45.565 15.942 54.861 1.00 29.63 201 LEU D C 1
ATOM 8041 O O . LEU D 2 201 ? 46.686 15.690 55.324 1.00 29.79 201 LEU D O 1
ATOM 8046 N N . THR D 2 202 ? 44.420 15.598 55.467 1.00 29.98 202 THR D N 1
ATOM 8047 C CA . THR D 2 202 ? 44.429 14.810 56.717 1.00 30.04 202 THR D CA 1
ATOM 8048 C C . THR D 2 202 ? 43.781 13.449 56.484 1.00 30.90 202 THR D C 1
ATOM 8049 O O . THR D 2 202 ? 43.143 13.207 55.448 1.00 30.97 202 THR D O 1
ATOM 8053 N N . HIS D 2 203 ? 43.960 12.537 57.436 1.00 31.34 203 HIS D N 1
ATOM 8054 C CA . HIS D 2 203 ? 43.424 11.178 57.274 1.00 31.67 203 HIS D CA 1
ATOM 8055 C C . HIS D 2 203 ? 41.908 11.048 57.512 1.00 31.52 203 HIS D C 1
ATOM 8056 O O . HIS D 2 203 ? 41.410 11.505 58.546 1.00 32.19 203 HIS D O 1
ATOM 8063 N N . PRO D 2 204 ? 41.148 10.444 56.546 1.00 31.43 204 PRO D N 1
ATOM 8064 C CA . PRO D 2 204 ? 41.553 10.095 55.198 1.00 31.02 204 PRO D CA 1
ATOM 8065 C C . PRO D 2 204 ? 41.083 11.173 54.213 1.00 30.07 204 PRO D C 1
ATOM 8066 O O . PRO D 2 204 ? 40.173 11.941 54.523 1.00 30.95 204 PRO D O 1
ATOM 8070 N N . THR D 2 205 ? 41.715 11.224 53.037 1.00 30.67 205 THR D N 1
ATOM 8071 C CA . THR D 2 205 ? 41.304 12.130 51.967 1.00 30.78 205 THR D CA 1
ATOM 8072 C C . THR D 2 205 ? 41.172 11.327 50.681 1.00 31.63 205 THR D C 1
ATOM 8073 O O . THR D 2 205 ? 42.173 11.028 50.029 1.00 31.65 205 THR D O 1
ATOM 8077 N N . THR D 2 206 ? 39.936 10.946 50.332 1.00 31.99 206 THR D N 1
ATOM 8078 C CA . THR D 2 206 ? 39.715 10.068 49.187 1.00 33.97 206 THR D CA 1
ATOM 8079 C C . THR D 2 206 ? 38.682 10.654 48.220 1.00 32.84 206 THR D C 1
ATOM 8080 O O . THR D 2 206 ? 38.097 11.708 48.490 1.00 33.32 206 THR D O 1
ATOM 8084 N N . GLY D 2 207 ? 38.485 9.966 47.093 1.00 31.43 207 GLY D N 1
ATOM 8085 C CA . GLY D 2 207 ? 37.394 10.279 46.167 1.00 30.67 207 GLY D CA 1
ATOM 8086 C C . GLY D 2 207 ? 37.396 11.703 45.638 1.00 29.88 207 GLY D C 1
ATOM 8087 O O . GLY D 2 207 ? 38.460 12.278 45.356 1.00 28.90 207 GLY D O 1
ATOM 8088 N N . GLY D 2 208 ? 36.194 12.261 45.499 1.00 29.44 208 GLY D N 1
ATOM 8089 C CA . GLY D 2 208 ? 36.004 13.562 44.872 1.00 28.77 208 GLY D CA 1
ATOM 8090 C C . GLY D 2 208 ? 36.773 14.703 45.539 1.00 28.62 208 GLY D C 1
ATOM 8091 O O . GLY D 2 208 ? 37.194 15.637 44.861 1.00 28.45 208 GLY D O 1
ATOM 8092 N N . VAL D 2 209 ? 36.920 14.642 46.867 1.00 27.78 209 VAL D N 1
ATOM 8093 C CA . VAL D 2 209 ? 37.688 15.680 47.613 1.00 26.55 209 VAL D CA 1
ATOM 8094 C C . VAL D 2 209 ? 39.185 15.573 47.246 1.00 26.82 209 VAL D C 1
ATOM 8095 O O . VAL D 2 209 ? 39.822 16.561 46.942 1.00 26.85 209 VAL D O 1
ATOM 8099 N N . SER D 2 210 ? 39.720 14.357 47.267 1.00 26.78 210 SER D N 1
ATOM 8100 C CA . SER D 2 210 ? 41.070 14.074 46.788 1.00 26.74 210 SER D CA 1
ATOM 8101 C C . SER D 2 210 ? 41.269 14.535 45.323 1.00 27.22 210 SER D C 1
ATOM 8102 O O . SER D 2 210 ? 42.311 15.120 44.977 1.00 26.89 210 SER D O 1
ATOM 8105 N N . ALA D 2 211 ? 40.240 14.314 44.483 1.00 26.48 211 ALA D N 1
ATOM 8106 C CA . ALA D 2 211 ? 40.313 14.653 43.059 1.00 25.62 211 ALA D CA 1
ATOM 8107 C C . ALA D 2 211 ? 39.832 16.075 42.788 1.00 26.59 211 ALA D C 1
ATOM 8108 O O . ALA D 2 211 ? 39.569 16.407 41.632 1.00 25.70 211 ALA D O 1
ATOM 8110 N N . SER D 2 212 ? 39.735 16.927 43.820 1.00 26.58 212 SER D N 1
ATOM 8111 C CA . SER D 2 212 ? 39.434 18.312 43.566 1.00 26.71 212 SER D CA 1
ATOM 8112 C C . SER D 2 212 ? 40.362 19.169 44.436 1.00 27.44 212 SER D C 1
ATOM 8113 O O . SER D 2 212 ? 41.587 19.072 44.297 1.00 27.19 212 SER D O 1
ATOM 8116 N N . PHE D 2 213 ? 39.813 19.972 45.346 1.00 27.04 213 PHE D N 1
ATOM 8117 C CA . PHE D 2 213 ? 40.629 20.974 46.044 1.00 26.71 213 PHE D CA 1
ATOM 8118 C C . PHE D 2 213 ? 41.832 20.416 46.850 1.00 27.62 213 PHE D C 1
ATOM 8119 O O . PHE D 2 213 ? 42.834 21.103 47.052 1.00 27.43 213 PHE D O 1
ATOM 8127 N N . ALA D 2 214 ? 41.755 19.161 47.276 1.00 27.02 214 ALA D N 1
ATOM 8128 C CA . ALA D 2 214 ? 42.789 18.595 48.121 1.00 27.35 214 ALA D CA 1
ATOM 8129 C C . ALA D 2 214 ? 44.131 18.441 47.392 1.00 27.23 214 ALA D C 1
ATOM 8130 O O . ALA D 2 214 ? 45.176 18.484 48.021 1.00 26.33 214 ALA D O 1
ATOM 8132 N N . SER D 2 215 ? 44.100 18.227 46.087 1.00 25.86 215 SER D N 1
ATOM 8133 C CA . SER D 2 215 ? 45.324 17.951 45.331 1.00 27.11 215 SER D CA 1
ATOM 8134 C C . SER D 2 215 ? 45.941 19.151 44.638 1.00 25.78 215 SER D C 1
ATOM 8135 O O . SER D 2 215 ? 46.923 18.998 43.916 1.00 26.07 215 SER D O 1
ATOM 8138 N N . VAL D 2 216 ? 45.368 20.345 44.803 1.00 25.95 216 VAL D N 1
ATOM 8139 C CA . VAL D 2 216 ? 45.865 21.484 44.002 1.00 24.94 216 VAL D CA 1
ATOM 8140 C C . VAL D 2 216 ? 46.243 22.674 44.878 1.00 26.53 216 VAL D C 1
ATOM 8141 O O . VAL D 2 216 ? 45.985 23.835 44.496 1.00 26.56 216 VAL D O 1
ATOM 8145 N N . GLY D 2 217 ? 46.844 22.416 46.048 1.00 26.82 217 GLY D N 1
ATOM 8146 C CA . GLY D 2 217 ? 47.404 23.567 46.842 1.00 26.42 217 GLY D CA 1
ATOM 8147 C C . GLY D 2 217 ? 48.603 24.164 46.103 1.00 25.96 217 GLY D C 1
ATOM 8148 O O . GLY D 2 217 ? 49.269 23.470 45.312 1.00 25.71 217 GLY D O 1
ATOM 8149 N N . ASP D 2 218 ? 48.889 25.444 46.345 1.00 26.18 218 ASP D N 1
ATOM 8150 C CA . ASP D 2 218 ? 50.190 26.007 45.951 1.00 26.24 218 ASP D CA 1
ATOM 8151 C C . ASP D 2 218 ? 51.282 25.155 46.609 1.00 25.01 218 ASP D C 1
ATOM 8152 O O . ASP D 2 218 ? 52.346 24.901 46.038 1.00 26.55 218 ASP D O 1
ATOM 8157 N N . ILE D 2 219 ? 50.993 24.775 47.845 1.00 25.35 219 ILE D N 1
ATOM 8158 C CA . ILE D 2 219 ? 51.788 23.860 48.673 1.00 26.29 219 ILE D CA 1
ATOM 8159 C C . ILE D 2 219 ? 50.827 22.818 49.229 1.00 25.75 219 ILE D C 1
ATOM 8160 O O . ILE D 2 219 ? 49.788 23.182 49.780 1.00 25.91 219 ILE D O 1
ATOM 8165 N N . ASN D 2 220 ? 51.152 21.534 49.044 1.00 26.40 220 ASN D N 1
ATOM 8166 C CA . ASN D 2 220 ? 50.354 20.432 49.593 1.00 26.01 220 ASN D CA 1
ATOM 8167 C C . ASN D 2 220 ? 51.133 19.841 50.781 1.00 26.05 220 ASN D C 1
ATOM 8168 O O . ASN D 2 220 ? 52.296 19.470 50.635 1.00 26.28 220 ASN D O 1
ATOM 8173 N N . LEU D 2 221 ? 50.474 19.771 51.930 1.00 26.13 221 LEU D N 1
ATOM 8174 C CA . LEU D 2 221 ? 51.070 19.218 53.126 1.00 27.46 221 LEU D CA 1
ATOM 8175 C C . LEU D 2 221 ? 50.172 18.092 53.589 1.00 27.99 221 LEU D C 1
ATOM 8176 O O . LEU D 2 221 ? 48.947 18.117 53.370 1.00 27.94 221 LEU D O 1
ATOM 8181 N N . SER D 2 222 ? 50.779 17.104 54.225 1.00 28.30 222 SER D N 1
ATOM 8182 C CA . SER D 2 222 ? 49.989 16.054 54.886 1.00 29.41 222 SER D CA 1
ATOM 8183 C C . SER D 2 222 ? 50.652 15.610 56.194 1.00 29.36 222 SER D C 1
ATOM 8184 O O . SER D 2 222 ? 51.660 16.187 56.631 1.00 28.59 222 SER D O 1
ATOM 8187 N N . GLU D 2 223 ? 50.070 14.589 56.818 1.00 29.84 223 GLU D N 1
ATOM 8188 C CA . GLU D 2 223 ? 50.522 14.090 58.129 1.00 30.42 223 GLU D CA 1
ATOM 8189 C C . GLU D 2 223 ? 50.993 12.644 58.026 1.00 29.93 223 GLU D C 1
ATOM 8190 O O . GLU D 2 223 ? 50.501 11.896 57.188 1.00 30.01 223 GLU D O 1
ATOM 8196 N N . PRO D 2 224 ? 51.947 12.233 58.888 1.00 29.68 224 PRO D N 1
ATOM 8197 C CA . PRO D 2 224 ? 52.458 10.878 58.774 1.00 30.47 224 PRO D CA 1
ATOM 8198 C C . PRO D 2 224 ? 51.369 9.810 58.666 1.00 29.98 224 PRO D C 1
ATOM 8199 O O . PRO D 2 224 ? 50.428 9.824 59.471 1.00 28.79 224 PRO D O 1
ATOM 8203 N N . LYS D 2 225 ? 51.518 8.905 57.689 1.00 30.49 225 LYS D N 1
ATOM 8204 C CA . LYS D 2 225 ? 50.615 7.775 57.512 1.00 31.73 225 LYS D CA 1
ATOM 8205 C C . LYS D 2 225 ? 49.186 8.093 57.034 1.00 31.88 225 LYS D C 1
ATOM 8206 O O . LYS D 2 225 ? 48.400 7.155 56.843 1.00 31.74 225 LYS D O 1
ATOM 8212 N N . ALA D 2 226 ? 48.839 9.377 56.824 1.00 31.25 226 ALA D N 1
ATOM 8213 C CA . ALA D 2 226 ? 47.506 9.720 56.299 1.00 30.90 226 ALA D CA 1
ATOM 8214 C C . ALA D 2 226 ? 47.278 8.976 54.990 1.00 30.89 226 ALA D C 1
ATOM 8215 O O . ALA D 2 226 ? 48.214 8.835 54.186 1.00 30.81 226 ALA D O 1
ATOM 8217 N N . LEU D 2 227 ? 46.060 8.483 54.766 1.00 30.66 227 LEU D N 1
ATOM 8218 C CA . LEU D 2 227 ? 45.730 7.814 53.507 1.00 31.08 227 LEU D CA 1
ATOM 8219 C C . LEU D 2 227 ? 45.047 8.773 52.544 1.00 30.19 227 LEU D C 1
ATOM 8220 O O . LEU D 2 227 ? 44.022 9.379 52.875 1.00 30.48 227 LEU D O 1
ATOM 8225 N N . ILE D 2 228 ? 45.611 8.871 51.351 1.00 29.58 228 ILE D N 1
ATOM 8226 C CA . ILE D 2 228 ? 45.167 9.829 50.353 1.00 28.91 228 ILE D CA 1
ATOM 8227 C C . ILE D 2 228 ? 45.051 9.162 48.984 1.00 28.36 228 ILE D C 1
ATOM 8228 O O . ILE D 2 228 ? 45.981 8.513 48.521 1.00 29.14 228 ILE D O 1
ATOM 8233 N N . GLY D 2 229 ? 43.929 9.334 48.307 1.00 29.15 229 GLY D N 1
ATOM 8234 C CA . GLY D 2 229 ? 43.855 8.776 46.976 1.00 30.32 229 GLY D CA 1
ATOM 8235 C C . GLY D 2 229 ? 42.497 8.918 46.327 1.00 30.42 229 GLY D C 1
ATOM 8236 O O . GLY D 2 229 ? 41.540 9.308 46.963 1.00 29.95 229 GLY D O 1
ATOM 8237 N N . PHE D 2 230 ? 42.431 8.556 45.059 1.00 30.56 230 PHE D N 1
ATOM 8238 C CA . PHE D 2 230 ? 41.171 8.605 44.331 1.00 32.18 230 PHE D CA 1
ATOM 8239 C C . PHE D 2 230 ? 40.239 7.448 44.694 1.00 32.46 230 PHE D C 1
ATOM 8240 O O . PHE D 2 230 ? 39.113 7.671 45.064 1.00 32.21 230 PHE D O 1
ATOM 8248 N N . ALA D 2 231 ? 40.724 6.220 44.569 1.00 33.65 231 ALA D N 1
ATOM 8249 C CA . ALA D 2 231 ? 39.943 5.013 44.873 1.00 35.54 231 ALA D CA 1
ATOM 8250 C C . ALA D 2 231 ? 40.503 4.295 46.113 1.00 36.02 231 ALA D C 1
ATOM 8251 O O . ALA D 2 231 ? 41.683 4.423 46.428 1.00 36.26 231 ALA D O 1
ATOM 8253 N N . GLY D 2 232 ? 39.647 3.533 46.792 1.00 37.14 232 GLY D N 1
ATOM 8254 C CA . GLY D 2 232 ? 40.021 2.815 48.001 1.00 37.60 232 GLY D CA 1
ATOM 8255 C C . GLY D 2 232 ? 40.875 1.594 47.718 1.00 38.25 232 GLY D C 1
ATOM 8256 O O . GLY D 2 232 ? 40.869 1.036 46.618 1.00 38.44 232 GLY D O 1
ATOM 8257 N N . ARG D 2 233 ? 41.616 1.176 48.740 1.00 39.61 233 ARG D N 1
ATOM 8258 C CA . ARG D 2 233 ? 42.512 0.031 48.665 1.00 40.29 233 ARG D CA 1
ATOM 8259 C C . ARG D 2 233 ? 41.778 -1.224 48.150 1.00 40.08 233 ARG D C 1
ATOM 8260 O O . ARG D 2 233 ? 42.246 -1.906 47.245 1.00 39.39 233 ARG D O 1
ATOM 8268 N N . ARG D 2 234 ? 40.618 -1.504 48.723 1.00 41.24 234 ARG D N 1
ATOM 8269 C CA . ARG D 2 234 ? 39.810 -2.683 48.347 1.00 42.50 234 ARG D CA 1
ATOM 8270 C C . ARG D 2 234 ? 39.413 -2.695 46.859 1.00 42.00 234 ARG D C 1
ATOM 8271 O O . ARG D 2 234 ? 39.626 -3.695 46.160 1.00 42.39 234 ARG D O 1
ATOM 8279 N N . VAL D 2 235 ? 38.851 -1.592 46.375 1.00 41.48 235 VAL D N 1
ATOM 8280 C CA . VAL D 2 235 ? 38.451 -1.520 44.971 1.00 41.28 235 VAL D CA 1
ATOM 8281 C C . VAL D 2 235 ? 39.655 -1.661 44.024 1.00 40.79 235 VAL D C 1
ATOM 8282 O O . VAL D 2 235 ? 39.557 -2.334 42.998 1.00 41.27 235 VAL D O 1
ATOM 8286 N N . ILE D 2 236 ? 40.780 -1.044 44.379 1.00 39.64 236 ILE D N 1
ATOM 8287 C CA . ILE D 2 236 ? 41.989 -1.117 43.555 1.00 39.57 236 ILE D CA 1
ATOM 8288 C C . ILE D 2 236 ? 42.521 -2.559 43.548 1.00 40.48 236 ILE D C 1
ATOM 8289 O O . ILE D 2 236 ? 42.861 -3.066 42.491 1.00 40.07 236 ILE D O 1
ATOM 8294 N N . GLU D 2 237 ? 42.593 -3.197 44.723 1.00 41.85 237 GLU D N 1
ATOM 8295 C CA . GLU D 2 237 ? 43.084 -4.588 44.835 1.00 44.31 237 GLU D CA 1
ATOM 8296 C C . GLU D 2 237 ? 42.249 -5.558 44.013 1.00 44.98 237 GLU D C 1
ATOM 8297 O O . GLU D 2 237 ? 42.795 -6.393 43.316 1.00 46.07 237 GLU D O 1
ATOM 8303 N N . GLN D 2 238 ? 40.935 -5.402 44.067 1.00 46.41 238 GLN D N 1
ATOM 8304 C CA . GLN D 2 238 ? 40.020 -6.221 43.298 1.00 47.70 238 GLN D CA 1
ATOM 8305 C C . GLN D 2 238 ? 40.122 -5.963 41.799 1.00 48.36 238 GLN D C 1
ATOM 8306 O O . GLN D 2 238 ? 40.048 -6.905 41.009 1.00 48.38 238 GLN D O 1
ATOM 8312 N N . THR D 2 239 ? 40.319 -4.692 41.412 1.00 48.24 239 THR D N 1
ATOM 8313 C CA . THR D 2 239 ? 40.410 -4.294 40.002 1.00 47.92 239 THR D CA 1
ATOM 8314 C C . THR D 2 239 ? 41.669 -4.873 39.335 1.00 48.65 239 THR D C 1
ATOM 8315 O O . THR D 2 239 ? 41.627 -5.400 38.216 1.00 48.69 239 THR D O 1
ATOM 8319 N N . ILE D 2 240 ? 42.789 -4.770 40.029 1.00 49.22 240 ILE D N 1
ATOM 8320 C CA . ILE D 2 240 ? 44.060 -5.199 39.488 1.00 50.27 240 ILE D CA 1
ATOM 8321 C C . ILE D 2 240 ? 44.420 -6.642 39.867 1.00 51.29 240 ILE D C 1
ATOM 8322 O O . ILE D 2 240 ? 45.344 -7.201 39.288 1.00 51.27 240 ILE D O 1
ATOM 8327 N N . ASN D 2 241 ? 43.703 -7.229 40.833 1.00 52.69 241 ASN D N 1
ATOM 8328 C CA . ASN D 2 241 ? 43.929 -8.610 41.254 1.00 54.20 241 ASN D CA 1
ATOM 8329 C C . ASN D 2 241 ? 45.354 -8.815 41.803 1.00 54.51 241 ASN D C 1
ATOM 8330 O O . ASN D 2 241 ? 46.011 -9.797 41.471 1.00 55.52 241 ASN D O 1
ATOM 8335 N N . GLU D 2 242 ? 45.830 -7.875 42.624 1.00 54.51 242 GLU D N 1
ATOM 8336 C CA . GLU D 2 242 ? 47.148 -7.972 43.260 1.00 53.91 242 GLU D CA 1
ATOM 8337 C C . GLU D 2 242 ? 47.153 -7.325 44.639 1.00 53.78 242 GLU D C 1
ATOM 8338 O O . GLU D 2 242 ? 46.265 -6.540 44.960 1.00 53.92 242 GLU D O 1
ATOM 8344 N N . LYS D 2 243 ? 48.155 -7.651 45.454 1.00 53.19 243 LYS D N 1
ATOM 8345 C CA . LYS D 2 243 ? 48.233 -7.100 46.803 1.00 52.59 243 LYS D CA 1
ATOM 8346 C C . LYS D 2 243 ? 48.985 -5.766 46.752 1.00 52.13 243 LYS D C 1
ATOM 8347 O O . LYS D 2 243 ? 50.039 -5.680 46.138 1.00 52.70 243 LYS D O 1
ATOM 8353 N N . LEU D 2 244 ? 48.444 -4.722 47.366 1.00 50.88 244 LEU D N 1
ATOM 8354 C CA . LEU D 2 244 ? 49.130 -3.442 47.341 1.00 49.57 244 LEU D CA 1
ATOM 8355 C C . LEU D 2 244 ? 50.090 -3.339 48.530 1.00 49.13 244 LEU D C 1
ATOM 8356 O O . LEU D 2 244 ? 49.820 -3.914 49.592 1.00 49.75 244 LEU D O 1
ATOM 8361 N N . PRO D 2 245 ? 51.206 -2.589 48.369 1.00 48.57 245 PRO D N 1
ATOM 8362 C CA . PRO D 2 245 ? 52.178 -2.373 49.452 1.00 47.65 245 PRO D CA 1
ATOM 8363 C C . PRO D 2 245 ? 51.536 -1.807 50.702 1.00 47.20 245 PRO D C 1
ATOM 8364 O O . PRO D 2 245 ? 50.498 -1.145 50.614 1.00 46.49 245 PRO D O 1
ATOM 8368 N N . ASP D 2 246 ? 52.161 -2.048 51.855 1.00 46.83 246 ASP D N 1
ATOM 8369 C CA . ASP D 2 246 ? 51.655 -1.572 53.133 1.00 46.44 246 ASP D CA 1
ATOM 8370 C C . ASP D 2 246 ? 51.627 -0.060 53.199 1.00 45.27 246 ASP D C 1
ATOM 8371 O O . ASP D 2 246 ? 50.764 0.531 53.869 1.00 44.67 246 ASP D O 1
ATOM 8376 N N . ASP D 2 247 ? 52.558 0.579 52.482 1.00 43.23 247 ASP D N 1
ATOM 8377 C CA . ASP D 2 247 ? 52.614 2.041 52.506 1.00 42.39 247 ASP D CA 1
ATOM 8378 C C . ASP D 2 247 ? 51.793 2.685 51.393 1.00 40.66 247 ASP D C 1
ATOM 8379 O O . ASP D 2 247 ? 51.782 3.916 51.264 1.00 40.90 247 ASP D O 1
ATOM 8384 N N . PHE D 2 248 ? 51.125 1.865 50.595 1.00 38.68 248 PHE D N 1
ATOM 8385 C CA . PHE D 2 248 ? 50.337 2.375 49.455 1.00 36.76 248 PHE D CA 1
ATOM 8386 C C . PHE D 2 248 ? 49.350 3.450 49.869 1.00 35.15 248 PHE D C 1
ATOM 8387 O O . PHE D 2 248 ? 48.555 3.256 50.763 1.00 34.23 248 PHE D O 1
ATOM 8395 N N . GLN D 2 249 ? 49.413 4.600 49.203 1.00 33.54 249 GLN D N 1
ATOM 8396 C CA . GLN D 2 249 ? 48.540 5.742 49.512 1.00 32.71 249 GLN D CA 1
ATOM 8397 C C . GLN D 2 249 ? 48.826 6.525 50.805 1.00 32.01 249 GLN D C 1
ATOM 8398 O O . GLN D 2 249 ? 48.093 7.464 51.125 1.00 32.71 249 GLN D O 1
ATOM 8404 N N . THR D 2 250 ? 49.883 6.184 51.542 1.00 30.69 250 THR D N 1
ATOM 8405 C CA . THR D 2 250 ? 50.213 6.955 52.749 1.00 29.87 250 THR D CA 1
ATOM 8406 C C . THR D 2 250 ? 50.818 8.310 52.327 1.00 30.22 250 THR D C 1
ATOM 8407 O O . THR D 2 250 ? 51.331 8.423 51.221 1.00 30.73 250 THR D O 1
ATOM 8411 N N . ALA D 2 251 ? 50.742 9.321 53.176 1.00 29.50 251 ALA D N 1
ATOM 8412 C CA . ALA D 2 251 ? 51.373 10.598 52.902 1.00 29.89 251 ALA D CA 1
ATOM 8413 C C . ALA D 2 251 ? 52.829 10.384 52.480 1.00 30.91 251 ALA D C 1
ATOM 8414 O O . ALA D 2 251 ? 53.320 11.046 51.548 1.00 29.32 251 ALA D O 1
ATOM 8416 N N . GLU D 2 252 ? 53.511 9.409 53.101 1.00 30.92 252 GLU D N 1
ATOM 8417 C CA . GLU D 2 252 ? 54.919 9.152 52.775 1.00 31.79 252 GLU D CA 1
ATOM 8418 C C . GLU D 2 252 ? 55.054 8.663 51.350 1.00 31.73 252 GLU D C 1
ATOM 8419 O O . GLU D 2 252 ? 55.953 9.088 50.614 1.00 31.32 252 GLU D O 1
ATOM 8425 N N . PHE D 2 253 ? 54.139 7.782 50.950 1.00 30.64 253 PHE D N 1
ATOM 8426 C CA . PHE D 2 253 ? 54.046 7.277 49.581 1.00 30.06 253 PHE D CA 1
ATOM 8427 C C . PHE D 2 253 ? 53.792 8.425 48.584 1.00 28.89 253 PHE D C 1
ATOM 8428 O O . PHE D 2 253 ? 54.459 8.494 47.568 1.00 28.16 253 PHE D O 1
ATOM 8436 N N . LEU D 2 254 ? 52.814 9.284 48.871 1.00 29.83 254 LEU D N 1
ATOM 8437 C CA . LEU D 2 254 ? 52.522 10.435 47.984 1.00 29.72 254 LEU D CA 1
ATOM 8438 C C . LEU D 2 254 ? 53.707 11.376 47.886 1.00 29.46 254 LEU D C 1
ATOM 8439 O O . LEU D 2 254 ? 53.990 11.854 46.801 1.00 30.17 254 LEU D O 1
ATOM 8444 N N . LEU D 2 255 ? 54.428 11.615 48.976 1.00 27.73 255 LEU D N 1
ATOM 8445 C CA . LEU D 2 255 ? 55.620 12.446 48.866 1.00 28.30 255 LEU D CA 1
ATOM 8446 C C . LEU D 2 255 ? 56.655 11.843 47.903 1.00 29.20 255 LEU D C 1
ATOM 8447 O O . LEU D 2 255 ? 57.217 12.556 47.044 1.00 27.81 255 LEU D O 1
ATOM 8452 N N . GLU D 2 256 ? 56.895 10.528 48.030 1.00 28.34 256 GLU D N 1
ATOM 8453 C CA . GLU D 2 256 ? 57.813 9.841 47.156 1.00 29.87 256 GLU D CA 1
ATOM 8454 C C . GLU D 2 256 ? 57.411 9.954 45.680 1.00 29.22 256 GLU D C 1
ATOM 8455 O O . GLU D 2 256 ? 58.270 10.119 44.795 1.00 28.18 256 GLU D O 1
ATOM 8461 N N . HIS D 2 257 ? 56.108 9.866 45.427 1.00 28.80 257 HIS D N 1
ATOM 8462 C CA . HIS D 2 257 ? 55.548 9.984 44.080 1.00 29.08 257 HIS D CA 1
ATOM 8463 C C . HIS D 2 257 ? 55.230 11.419 43.620 1.00 28.56 257 HIS D C 1
ATOM 8464 O O . HIS D 2 257 ? 54.468 11.628 42.660 1.00 28.27 257 HIS D O 1
ATOM 8471 N N . GLY D 2 258 ? 55.834 12.408 44.281 1.00 28.56 258 GLY D N 1
ATOM 8472 C CA . GLY D 2 258 ? 55.792 13.791 43.796 1.00 27.58 258 GLY D CA 1
ATOM 8473 C C . GLY D 2 258 ? 54.545 14.570 44.138 1.00 27.15 258 GLY D C 1
ATOM 8474 O O . GLY D 2 258 ? 54.455 15.745 43.774 1.00 27.26 258 GLY D O 1
ATOM 8475 N N . GLN D 2 259 ? 53.589 13.981 44.876 1.00 25.82 259 GLN D N 1
ATOM 8476 C CA . GLN D 2 259 ? 52.298 14.684 45.115 1.00 26.04 259 GLN D CA 1
ATOM 8477 C C . GLN D 2 259 ? 52.173 15.592 46.376 1.00 25.65 259 GLN D C 1
ATOM 8478 O O . GLN D 2 259 ? 51.176 16.299 46.536 1.00 25.87 259 GLN D O 1
ATOM 8484 N N . LEU D 2 260 ? 53.158 15.577 47.267 1.00 25.59 260 LEU D N 1
ATOM 8485 C CA . LEU D 2 260 ? 53.122 16.436 48.454 1.00 25.99 260 LEU D CA 1
ATOM 8486 C C . LEU D 2 260 ? 54.416 17.236 48.591 1.00 26.09 260 LEU D C 1
ATOM 8487 O O . LEU D 2 260 ? 55.483 16.694 48.341 1.00 26.65 260 LEU D O 1
ATOM 8492 N N . ASP D 2 261 ? 54.316 18.530 48.905 1.00 25.10 261 ASP D N 1
ATOM 8493 C CA . ASP D 2 261 ? 55.519 19.316 49.180 1.00 25.69 261 ASP D CA 1
ATOM 8494 C C . ASP D 2 261 ? 56.208 18.863 50.452 1.00 26.17 261 ASP D C 1
ATOM 8495 O O . ASP D 2 261 ? 57.435 18.855 50.499 1.00 26.90 261 ASP D O 1
ATOM 8500 N N . LYS D 2 262 ? 55.450 18.449 51.482 1.00 26.85 262 LYS D N 1
ATOM 8501 C CA . LYS D 2 262 ? 56.069 18.092 52.747 1.00 29.73 262 LYS D CA 1
ATOM 8502 C C . LYS D 2 262 ? 55.127 17.230 53.597 1.00 29.21 262 LYS D C 1
ATOM 8503 O O . LYS D 2 262 ? 53.930 17.492 53.608 1.00 28.83 262 LYS D O 1
ATOM 8509 N N . VAL D 2 263 ? 55.658 16.203 54.272 1.00 28.53 263 VAL D N 1
ATOM 8510 C CA . VAL D 2 263 ? 54.892 15.482 55.293 1.00 29.27 263 VAL D CA 1
ATOM 8511 C C . VAL D 2 263 ? 55.256 16.148 56.627 1.00 30.16 263 VAL D C 1
ATOM 8512 O O . VAL D 2 263 ? 56.434 16.344 56.894 1.00 30.71 263 VAL D O 1
ATOM 8516 N N . VAL D 2 264 ? 54.260 16.528 57.431 1.00 29.74 264 VAL D N 1
ATOM 8517 C CA . VAL D 2 264 ? 54.516 17.337 58.594 1.00 30.50 264 VAL D CA 1
ATOM 8518 C C . VAL D 2 264 ? 53.972 16.666 59.862 1.00 31.32 264 VAL D C 1
ATOM 8519 O O . VAL D 2 264 ? 52.757 16.410 59.976 1.00 30.31 264 VAL D O 1
ATOM 8523 N N . HIS D 2 265 ? 54.888 16.338 60.782 1.00 32.50 265 HIS D N 1
ATOM 8524 C CA . HIS D 2 265 ? 54.499 15.783 62.091 1.00 33.74 265 HIS D CA 1
ATOM 8525 C C . HIS D 2 265 ? 53.726 16.896 62.788 1.00 34.90 265 HIS D C 1
ATOM 8526 O O . HIS D 2 265 ? 54.056 18.083 62.656 1.00 35.22 265 HIS D O 1
ATOM 8533 N N . ARG D 2 266 ? 52.657 16.540 63.503 1.00 36.84 266 ARG D N 1
ATOM 8534 C CA . ARG D 2 266 ? 51.844 17.559 64.162 1.00 39.19 266 ARG D CA 1
ATOM 8535 C C . ARG D 2 266 ? 52.587 18.502 65.103 1.00 40.06 266 ARG D C 1
ATOM 8536 O O . ARG D 2 266 ? 52.185 19.661 65.289 1.00 41.53 266 ARG D O 1
ATOM 8544 N N . ASN D 2 267 ? 53.674 18.010 65.674 1.00 40.70 267 ASN D N 1
ATOM 8545 C CA . ASN D 2 267 ? 54.542 18.805 66.545 1.00 42.63 267 ASN D CA 1
ATOM 8546 C C . ASN D 2 267 ? 55.109 20.020 65.800 1.00 42.16 267 ASN D C 1
ATOM 8547 O O . ASN D 2 267 ? 55.430 21.046 66.419 1.00 41.88 267 ASN D O 1
ATOM 8552 N N . ASP D 2 268 ? 55.253 19.892 64.471 1.00 41.44 268 ASP D N 1
ATOM 8553 C CA . ASP D 2 268 ? 55.797 20.985 63.612 1.00 39.14 268 ASP D CA 1
ATOM 8554 C C . ASP D 2 268 ? 54.743 21.771 62.816 1.00 38.01 268 ASP D C 1
ATOM 8555 O O . ASP D 2 268 ? 55.064 22.741 62.100 1.00 36.39 268 ASP D O 1
ATOM 8560 N N . MET D 2 269 ? 53.486 21.379 62.947 1.00 36.19 269 MET D N 1
ATOM 8561 C CA . MET D 2 269 ? 52.427 21.932 62.119 1.00 35.38 269 MET D CA 1
ATOM 8562 C C . MET D 2 269 ? 52.317 23.439 62.269 1.00 35.34 269 MET D C 1
ATOM 8563 O O . MET D 2 269 ? 52.304 24.182 61.294 1.00 33.55 269 MET D O 1
ATOM 8568 N N . ARG D 2 270 ? 52.208 23.887 63.515 1.00 35.13 270 ARG D N 1
ATOM 8569 C CA . ARG D 2 270 ? 51.990 25.289 63.793 1.00 35.50 270 ARG D CA 1
ATOM 8570 C C . ARG D 2 270 ? 53.160 26.140 63.293 1.00 34.32 270 ARG D C 1
ATOM 8571 O O . ARG D 2 270 ? 52.942 27.174 62.699 1.00 34.22 270 ARG D O 1
ATOM 8579 N N . GLN D 2 271 ? 54.388 25.694 63.539 1.00 34.05 271 GLN D N 1
ATOM 8580 C CA . GLN D 2 271 ? 55.575 26.430 63.117 1.00 35.73 271 GLN D CA 1
ATOM 8581 C C . GLN D 2 271 ? 55.725 26.427 61.567 1.00 34.29 271 GLN D C 1
ATOM 8582 O O . GLN D 2 271 ? 56.104 27.428 60.985 1.00 33.15 271 GLN D O 1
ATOM 8588 N N . THR D 2 272 ? 55.485 25.281 60.929 1.00 32.99 272 THR D N 1
ATOM 8589 C CA . THR D 2 272 ? 55.527 25.163 59.452 1.00 32.03 272 THR D CA 1
ATOM 8590 C C . THR D 2 272 ? 54.533 26.119 58.809 1.00 30.14 272 THR D C 1
ATOM 8591 O O . THR D 2 272 ? 54.843 26.812 57.853 1.00 30.58 272 THR D O 1
ATOM 8595 N N . LEU D 2 273 ? 53.313 26.160 59.315 1.00 29.94 273 LEU D N 1
ATOM 8596 C CA . LEU D 2 273 ? 52.290 27.069 58.793 1.00 29.67 273 LEU D CA 1
ATOM 8597 C C . LEU D 2 273 ? 52.674 28.518 59.001 1.00 30.13 273 LEU D C 1
ATOM 8598 O O . LEU D 2 273 ? 52.493 29.352 58.118 1.00 30.74 273 LEU D O 1
ATOM 8603 N N . SER D 2 274 ? 53.231 28.821 60.172 1.00 30.60 274 SER D N 1
ATOM 8604 C CA . SER D 2 274 ? 53.632 30.196 60.497 1.00 31.70 274 SER D CA 1
ATOM 8605 C C . SER D 2 274 ? 54.718 30.642 59.506 1.00 31.07 274 SER D C 1
ATOM 8606 O O . SER D 2 274 ? 54.635 31.728 58.951 1.00 31.09 274 SER D O 1
ATOM 8609 N N . GLU D 2 275 ? 55.691 29.765 59.261 1.00 31.25 275 GLU D N 1
ATOM 8610 C CA . GLU D 2 275 ? 56.803 30.046 58.355 1.00 32.16 275 GLU D CA 1
ATOM 8611 C C . GLU D 2 275 ? 56.307 30.253 56.926 1.00 31.91 275 GLU D C 1
ATOM 8612 O O . GLU D 2 275 ? 56.738 31.205 56.257 1.00 31.28 275 GLU D O 1
ATOM 8618 N N . ILE D 2 276 ? 55.417 29.365 56.455 1.00 30.50 276 ILE D N 1
ATOM 8619 C CA . ILE D 2 276 ? 54.879 29.489 55.077 1.00 29.59 276 ILE D CA 1
ATOM 8620 C C . ILE D 2 276 ? 54.115 30.814 54.959 1.00 29.54 276 ILE D C 1
ATOM 8621 O O . ILE D 2 276 ? 54.275 31.548 53.978 1.00 30.42 276 ILE D O 1
ATOM 8626 N N . LEU D 2 277 ? 53.301 31.133 55.957 1.00 29.00 277 LEU D N 1
ATOM 8627 C CA . LEU D 2 277 ? 52.520 32.370 55.935 1.00 30.51 277 LEU D CA 1
ATOM 8628 C C . LEU D 2 277 ? 53.423 33.590 55.886 1.00 30.34 277 LEU D C 1
ATOM 8629 O O . LEU D 2 277 ? 53.139 34.565 55.172 1.00 31.83 277 LEU D O 1
ATOM 8634 N N . LYS D 2 278 ? 54.506 33.540 56.659 1.00 31.92 278 LYS D N 1
ATOM 8635 C CA . LYS D 2 278 ? 55.475 34.645 56.718 1.00 33.28 278 LYS D CA 1
ATOM 8636 C C . LYS D 2 278 ? 56.154 34.813 55.361 1.00 32.26 278 LYS D C 1
ATOM 8637 O O . LYS D 2 278 ? 56.262 35.916 54.865 1.00 31.08 278 LYS D O 1
ATOM 8643 N N . ILE D 2 279 ? 56.611 33.698 54.767 1.00 31.17 279 ILE D N 1
ATOM 8644 C CA . ILE D 2 279 ? 57.217 33.747 53.419 1.00 31.12 279 ILE D CA 1
ATOM 8645 C C . ILE D 2 279 ? 56.306 34.402 52.374 1.00 31.37 279 ILE D C 1
ATOM 8646 O O . ILE D 2 279 ? 56.775 35.157 51.487 1.00 31.51 279 ILE D O 1
ATOM 8651 N N . HIS D 2 280 ? 55.007 34.141 52.493 1.00 31.30 280 HIS D N 1
ATOM 8652 C CA . HIS D 2 280 ? 54.020 34.618 51.526 1.00 32.76 280 HIS D CA 1
ATOM 8653 C C . HIS D 2 280 ? 53.282 35.893 51.889 1.00 34.60 280 HIS D C 1
ATOM 8654 O O . HIS D 2 280 ? 52.371 36.284 51.176 1.00 34.38 280 HIS D O 1
ATOM 8661 N N . GLN D 2 281 ? 53.688 36.552 52.975 1.00 37.91 281 GLN D N 1
ATOM 8662 C CA . GLN D 2 281 ? 53.045 37.770 53.445 1.00 42.36 281 GLN D CA 1
ATOM 8663 C C . GLN D 2 281 ? 53.210 38.805 52.339 1.00 44.87 281 GLN D C 1
ATOM 8664 O O . GLN D 2 281 ? 54.336 38.998 51.830 1.00 44.46 281 GLN D O 1
ATOM 8670 N N . GLU D 2 282 ? 52.102 39.424 51.925 1.00 47.89 282 GLU D N 1
ATOM 8671 C CA . GLU D 2 282 ? 52.140 40.301 50.770 1.00 51.62 282 GLU D CA 1
ATOM 8672 C C . GLU D 2 282 ? 52.745 41.633 51.136 1.00 55.17 282 GLU D C 1
ATOM 8673 O O . GLU D 2 282 ? 52.424 42.260 52.171 1.00 55.84 282 GLU D O 1
ATOM 8679 N N . VAL D 2 283 ? 53.560 42.054 50.136 1.00 58.77 283 VAL D N 1
ATOM 8680 C CA . VAL D 2 283 ? 54.501 43.180 50.105 1.00 62.72 283 VAL D CA 1
ATOM 8681 C C . VAL D 2 283 ? 55.040 43.340 51.413 1.00 64.34 283 VAL D C 1
ATOM 8682 O O . VAL D 2 283 ? 55.479 42.489 52.463 1.00 65.38 283 VAL D O 1
#

B-factor: mean 38.78, std 12.54, range [17.41, 130.54]